Protein AF-A0A168CG98-F1 (afdb_monomer)

Solvent-accessible surface area (backbone atoms only — not comparable to full-atom values): 55416 Å² total; per-residue (Å²): 128,80,70,63,51,92,80,37,70,29,39,38,24,29,51,52,15,45,51,42,51,49,49,39,61,72,38,101,66,66,54,79,66,82,49,73,66,24,52,51,24,40,52,50,13,52,56,46,42,54,58,51,70,76,45,86,77,50,80,92,44,30,56,56,50,53,49,32,53,49,41,52,51,53,44,44,70,74,58,70,71,71,54,87,88,81,59,62,54,87,87,76,29,80,93,54,95,72,64,68,50,59,42,58,51,38,49,52,48,57,58,45,40,81,77,46,43,66,76,45,93,84,35,66,46,57,92,46,37,71,33,54,50,53,43,68,54,86,73,81,74,56,36,45,85,82,37,53,66,70,59,28,60,66,58,72,48,41,76,83,31,21,69,89,78,31,58,44,44,60,42,49,56,29,46,32,61,46,69,75,57,88,80,79,49,67,57,60,55,52,15,33,54,51,28,30,56,63,50,48,47,68,65,37,37,51,34,50,75,69,63,34,34,64,72,65,72,31,96,40,74,66,59,42,54,50,58,51,72,76,43,79,60,78,84,60,78,82,80,86,80,80,83,86,76,90,77,80,89,77,89,80,84,84,83,83,84,89,86,81,82,84,85,77,76,84,76,92,70,74,83,76,79,79,81,80,64,80,51,65,40,51,52,29,38,60,61,42,37,74,50,47,51,58,50,54,51,48,50,52,51,42,27,58,76,71,69,49,74,45,90,88,61,78,85,59,69,87,64,97,59,96,61,88,47,65,59,49,51,48,51,50,54,55,50,71,40,48,64,50,50,52,46,37,42,67,44,43,55,59,84,92,68,79,92,42,58,57,80,87,64,69,99,76,70,90,79,66,84,40,77,44,75,85,63,36,54,48,32,60,53,60,99,86,68,80,83,72,94,53,99,59,62,71,63,72,38,42,74,37,36,48,46,20,54,50,32,45,55,55,49,30,54,52,52,21,55,49,39,42,53,57,44,63,72,65,35,67,97,58,56,48,87,51,31,68,57,37,44,48,51,22,48,46,52,57,48,63,65,70,71,74,73,76,80,84,82,84,85,85,81,90,83,86,80,89,78,83,87,78,88,77,89,80,88,87,81,90,80,90,86,83,87,88,81,92,82,90,86,88,90,89,85,88,87,90,84,90,83,86,82,95,76,69,66,67,68,57,57,62,64,65,74,67,71,70,50,73,54,56,51,47,22,53,49,35,42,53,50,23,53,53,31,46,52,53,44,50,52,41,54,50,49,50,44,50,74,34,70,47,76,63,49,46,48,55,29,51,51,42,25,51,54,50,29,33,48,68,50,54,52,46,27,58,58,64,30,47,66,62,34,44,55,42,54,63,69,48,74,64,47,76,73,48,53,73,49,47,78,41,88,45,41,79,44,70,41,64,32,36,72,72,51,41,38,66,42,67,58,64,60,34,54,89,34,66,24,35,24,47,43,50,36,47,52,49,68,48,49,26,66,94,65,88,71,75,63,69,81,66,53,73,68,56,34,48,51,52,10,48,53,51,58,69,63,34,38,78,69,66,74,91,37,65,56,88,81,33,63,37,61,70,62,32,79,71,88,76,68,39,55,34,54,75,72,75,83,86,72,77,55,73,79,52,70,52,97,71,45,46,61,35,38,40,37,61,26,14,37,73,32,74,35,82,44,60,27,70,38,70,44,89,81,35,53,79,50,71,43,82,57,58,39,54,37,52,49,60,53,50,52,52,47,52,50,55,43,44,33,24,50,32,52,72,67,73,41,90,76,51,36,41,35,34,34,18,8,78,54,52,48,79,74,48,67,38,34,86,84,47,41,75,65,50,54,73,70,64,71,72,37,58,51,48,31,52,34,32,29,49,53,52,50,52,48,56,53,44,67,75,43,46,91,29,42,47,77,41,97,55,60,37,76,40,83,37,84,84,46,61,41,34,35,36,42,35,42,38,70,69,85,38,85,34,45,44,54,43,51,53,54,52,51,49,38,91,50,43,35,38,30,38,38,40,47,35,52,57,91,26,50,67,49,36,32,54,50,55,48,52,48,57,48,28,75,72,35,78,46,36,39,74,45,66,50,26,37,26,43,51,56,52,51,54,43,53,59,48,47,25,59,62,39,26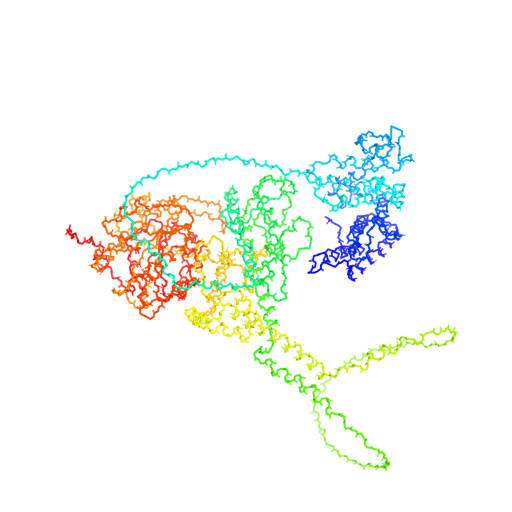,44,89,70,47,75,68,55,49,59,60,26,64,43,80,65,80,87,71,88,126

Secondary structure (DSSP, 8-state):
--S-GGG-HHHHHHHHHHHHHHHHHHSSS--SSPPHHHHHHHHHHHHHHHHHHTS---GGGHHHHHHHHHHHHHHHHTT----TTT-PPTTTSPP-TTTTHHHHHHHHHHHHHHHH-TTSTT-TTGGGHHHHHHHTPPPPSBS-TTS-HHHHHHTT--TT-BTTT-TTHHHHHHHHHHHT--SS-HHHHHHHHHHHHHT--THHHHHHHTT-TTTTTSSSHHHHHHHHHS-TTTTSPPP-PPP----PPPP-PPPP------------S----------HHHHHHHHHHTTHHHHHHHHHHHHHHTT---TTPPPP----S---SHHHHHHHHHHHTHHHHHHHHHHHPPTT-----SS---TT-S----THHHHS--SSS-TT------SSPPPP-HHHHHHHHHHHHHHHHHHHHHHHHHHHTTS-SS-TT-HHHHHHHHHHHHHTTTT--PPPPP---------------------------------------------SHHHHHHHHS----HHHHHHHHHHHHHHHHHHHHHHHHHHHHHH--SHHHHHHHHHHHHHHT-HHHHHHHHHH-HHHHHHHHHHTTTSPPPGGGTT-SS-TTS-B-BTTTTB--SSTT-BTBSBHHHHHHHHHHHHSTT--S--PPPPHHHHHHHHHHHHHT-BPPPGGG--TT-HHHHH-SSSSPPPB-PPPPP---SPPP-TT-EEEEEEE-SGGGGSPPEEEEEETTEEEEEEE-SSPPHHHHHHHHHHHHHHHHHHHHT-TT-EEEEEESSSEEEEEEE-TTTHHHHHTTPPP-S---HHHHHHHHHHHHHHHTGGGEEEETTTEEEE-TTPPPEEEEEEESS--TTHHHHHHHHTT-TTEEEEEEEEE-TT-HHHHHHHHHHHHHHTT-TTEEEEEEESS--HHHHHHHHHHHHHTS---HHHHHHHTSPPP----

Mean predicted aligned error: 18.21 Å

Structure (mmCIF, N/CA/C/O backbone):
data_AF-A0A168CG98-F1
#
_entry.id   AF-A0A168CG98-F1
#
loop_
_atom_site.group_PDB
_atom_site.id
_atom_site.type_symbol
_atom_site.label_atom_id
_atom_site.label_alt_id
_atom_site.label_comp_id
_atom_site.label_asym_id
_atom_site.label_entity_id
_atom_site.label_seq_id
_atom_site.pdbx_PDB_ins_code
_atom_site.Cartn_x
_atom_site.Cartn_y
_atom_site.Cartn_z
_atom_site.occupancy
_atom_site.B_iso_or_equiv
_atom_site.auth_seq_id
_atom_site.auth_comp_id
_atom_site.auth_asym_id
_atom_site.auth_atom_id
_atom_site.pdbx_PDB_model_num
ATOM 1 N N . MET A 1 1 ? -23.183 32.512 15.102 1.00 38.25 1 MET A N 1
ATOM 2 C CA . MET A 1 1 ? -23.641 32.875 16.466 1.00 38.25 1 MET A CA 1
ATOM 3 C C . MET A 1 1 ? -22.554 33.691 17.169 1.00 38.25 1 MET A C 1
ATOM 5 O O . MET A 1 1 ? -21.487 33.148 17.400 1.00 38.25 1 MET A O 1
ATOM 9 N N . LYS A 1 2 ? -22.794 34.971 17.503 1.00 34.09 2 LYS A N 1
ATOM 10 C CA . LYS A 1 2 ? -21.903 35.810 18.347 1.00 34.09 2 LYS A CA 1
ATOM 11 C C . LYS A 1 2 ? -22.471 36.052 19.764 1.00 34.09 2 LYS A C 1
ATOM 13 O O . LYS A 1 2 ? -22.056 36.979 20.448 1.00 34.09 2 LYS A O 1
ATOM 18 N N . ALA A 1 3 ? -23.404 35.219 20.235 1.00 45.34 3 ALA A N 1
ATOM 19 C CA . ALA A 1 3 ? -23.774 35.194 21.650 1.00 45.34 3 ALA A CA 1
ATOM 20 C C . ALA A 1 3 ? -22.676 34.431 22.401 1.00 45.34 3 ALA A C 1
ATOM 22 O O . ALA A 1 3 ? -22.514 33.227 22.223 1.00 45.34 3 ALA A O 1
ATOM 23 N N . ASN A 1 4 ? -21.863 35.140 23.175 1.00 49.34 4 ASN A N 1
ATOM 24 C CA . ASN A 1 4 ? -20.734 34.563 23.895 1.00 49.34 4 ASN A CA 1
ATOM 25 C C . ASN A 1 4 ? -21.278 33.628 24.996 1.00 49.34 4 ASN A C 1
ATOM 27 O O . ASN A 1 4 ? -21.676 34.096 26.062 1.00 49.34 4 ASN A O 1
ATOM 31 N N . VAL A 1 5 ? -21.380 32.321 24.716 1.00 51.97 5 VAL A N 1
ATOM 32 C CA . VAL A 1 5 ? -22.109 31.333 25.546 1.00 51.97 5 VAL A CA 1
ATOM 33 C C . VAL A 1 5 ? -21.621 31.331 27.002 1.00 51.97 5 VAL A C 1
ATOM 35 O O . VAL A 1 5 ? -22.424 31.184 27.919 1.00 51.97 5 VAL A O 1
ATOM 38 N N . GLY A 1 6 ? -20.334 31.610 27.236 1.00 50.44 6 GLY A N 1
ATOM 39 C CA . GLY A 1 6 ? -19.750 31.726 28.578 1.00 50.44 6 GLY A CA 1
ATOM 40 C C . GLY A 1 6 ? -20.230 32.925 29.414 1.00 50.44 6 GLY A C 1
ATOM 41 O O . GLY A 1 6 ? -20.013 32.934 30.621 1.00 50.44 6 GLY A O 1
ATOM 42 N N . LYS A 1 7 ? -20.901 33.924 28.818 1.00 62.59 7 LYS A N 1
ATOM 43 C CA . LYS A 1 7 ? -21.416 35.115 29.525 1.00 62.59 7 LYS A CA 1
ATOM 44 C C . LYS A 1 7 ? -22.867 34.977 30.011 1.00 62.59 7 LYS A C 1
ATOM 46 O O . LYS A 1 7 ? -23.317 35.816 30.788 1.00 62.59 7 LYS A O 1
ATOM 51 N N . HIS A 1 8 ? -23.595 33.932 29.598 1.00 77.38 8 HIS A N 1
ATOM 52 C CA . HIS A 1 8 ? -25.004 33.725 29.965 1.00 77.38 8 HIS A CA 1
ATOM 53 C C . HIS A 1 8 ? -25.232 32.314 30.530 1.00 77.38 8 HIS A C 1
ATOM 55 O O . HIS A 1 8 ? -25.440 31.368 29.766 1.00 77.38 8 HIS A O 1
ATOM 61 N N . PRO A 1 9 ? -25.236 32.155 31.869 1.00 82.75 9 PRO A N 1
ATOM 62 C CA . PRO A 1 9 ? -25.315 30.846 32.519 1.00 82.75 9 PRO A CA 1
ATOM 63 C C . PRO A 1 9 ? -26.522 29.987 32.109 1.00 82.75 9 PRO A C 1
ATOM 65 O O . PRO A 1 9 ? -26.382 28.773 31.990 1.00 82.75 9 PRO A O 1
ATOM 68 N N . CYS A 1 10 ? -27.692 30.584 31.845 1.00 86.62 10 CYS A N 1
ATOM 69 C CA . CYS A 1 10 ? -28.869 29.834 31.391 1.00 86.62 10 CYS A CA 1
ATOM 70 C C . CYS A 1 10 ? -28.648 29.182 30.016 1.00 86.62 10 CYS A C 1
ATOM 72 O O . CYS A 1 10 ? -28.901 27.991 29.861 1.00 86.62 10 CYS A O 1
ATOM 74 N N . LEU A 1 11 ? -28.101 29.927 29.049 1.00 87.19 11 LEU A N 1
ATOM 75 C CA . LEU A 1 11 ? -27.828 29.434 27.700 1.00 87.19 11 LEU A CA 1
ATOM 76 C C . LEU A 1 11 ? -26.742 28.356 27.714 1.00 87.19 11 LEU A C 1
ATOM 78 O O . LEU A 1 11 ? -26.885 27.332 27.052 1.00 87.19 11 LEU A O 1
ATOM 82 N N . MET A 1 12 ? -25.684 28.561 28.503 1.00 88.56 12 MET A N 1
ATOM 83 C CA . MET A 1 12 ? -24.615 27.578 28.681 1.00 88.56 12 MET A CA 1
ATOM 84 C C . MET A 1 12 ? -25.165 26.245 29.195 1.00 88.56 12 MET A C 1
ATOM 86 O O . MET A 1 12 ? -24.928 25.204 28.584 1.00 88.56 12 MET A O 1
ATOM 90 N N . HIS A 1 13 ? -25.969 26.276 30.260 1.00 87.88 13 HIS A N 1
ATOM 91 C CA . HIS A 1 13 ? -26.593 25.067 30.787 1.00 87.88 13 HIS A CA 1
ATOM 92 C C . HIS A 1 13 ? -27.572 24.428 29.795 1.00 87.88 13 HIS A C 1
ATOM 94 O O . HIS A 1 13 ? -27.603 23.206 29.687 1.00 87.88 13 HIS A O 1
ATOM 100 N N . GLY A 1 14 ? -28.318 25.221 29.021 1.00 88.06 14 GLY A N 1
ATOM 101 C CA . GLY A 1 14 ? -29.163 24.697 27.948 1.00 88.06 14 GLY A CA 1
ATOM 102 C C . GLY A 1 14 ? -28.356 23.947 26.886 1.00 88.06 14 GLY A C 1
ATOM 103 O O . GLY A 1 14 ? -28.698 22.823 26.531 1.00 88.06 14 GLY A O 1
ATOM 104 N N . MET A 1 15 ? -27.257 24.536 26.412 1.00 86.12 15 MET A N 1
ATOM 105 C CA . MET A 1 15 ? -26.388 23.922 25.402 1.00 86.12 15 MET A CA 1
ATOM 106 C C . MET A 1 15 ? -25.716 22.645 25.921 1.00 86.12 15 MET A C 1
ATOM 108 O O . MET A 1 15 ? -25.648 21.657 25.196 1.00 86.12 15 MET A O 1
ATOM 112 N N . LEU A 1 16 ? -25.279 22.628 27.186 1.00 84.00 16 LEU A N 1
ATOM 113 C CA . LEU A 1 16 ? -24.738 21.420 27.822 1.00 84.00 16 LEU A CA 1
ATOM 114 C C . LEU A 1 16 ? -25.787 20.314 27.965 1.00 84.00 16 LEU A C 1
ATOM 116 O O . LEU A 1 16 ? -25.455 19.138 27.827 1.00 84.00 16 LEU A O 1
ATOM 120 N N . ALA A 1 17 ? -27.044 20.669 28.234 1.00 85.50 17 ALA A N 1
ATOM 121 C CA . ALA A 1 17 ? -28.131 19.700 28.260 1.00 85.50 17 ALA A CA 1
ATOM 122 C C . ALA A 1 17 ? -28.399 19.125 26.861 1.00 85.50 17 ALA A C 1
ATOM 124 O O . ALA A 1 17 ? -28.577 17.916 26.744 1.00 85.50 17 ALA A O 1
ATOM 125 N N . VAL A 1 18 ? -28.366 19.949 25.802 1.00 85.31 18 VAL A N 1
ATOM 126 C CA . VAL A 1 18 ? -28.512 19.471 24.412 1.00 85.31 18 VAL A CA 1
ATOM 127 C C . VAL A 1 18 ? -27.366 18.540 24.041 1.00 85.31 18 VAL A C 1
ATOM 129 O O . VAL A 1 18 ? -27.609 17.465 23.503 1.00 85.31 18 VAL A O 1
ATOM 132 N N . ALA A 1 19 ? -26.131 18.910 24.384 1.00 81.75 19 ALA A N 1
ATOM 133 C CA . ALA A 1 19 ? -24.968 18.058 24.167 1.00 81.75 19 ALA A CA 1
ATOM 134 C C . ALA A 1 19 ? -25.110 16.716 24.904 1.00 81.75 19 ALA A C 1
ATOM 136 O O . ALA A 1 19 ? -24.906 15.667 24.308 1.00 81.75 19 ALA A O 1
ATOM 137 N N . ALA A 1 20 ? -25.550 16.726 26.167 1.00 80.44 20 ALA A N 1
ATOM 138 C CA . ALA A 1 20 ? -25.780 15.500 26.929 1.00 80.44 20 ALA A CA 1
ATOM 139 C C . ALA A 1 20 ? -26.927 14.637 26.361 1.00 80.44 20 ALA A C 1
ATOM 141 O O . ALA A 1 20 ? -26.834 13.409 26.390 1.00 80.44 20 ALA A O 1
ATOM 142 N N . ALA A 1 21 ? -27.993 15.255 25.841 1.00 79.94 21 ALA A N 1
ATOM 143 C CA . ALA A 1 21 ? -29.086 14.550 25.169 1.00 79.94 21 ALA A CA 1
ATOM 144 C C . ALA A 1 21 ? -28.628 13.928 23.835 1.00 79.94 21 ALA A C 1
ATOM 146 O O . ALA A 1 21 ? -29.004 12.802 23.515 1.00 79.94 21 ALA A O 1
ATOM 147 N N . HIS A 1 22 ? -27.767 14.624 23.092 1.00 79.69 22 HIS A N 1
ATOM 148 C CA . HIS A 1 22 ? -27.161 14.125 21.859 1.00 79.69 22 HIS A CA 1
ATOM 149 C C . HIS A 1 22 ? -26.155 12.990 22.124 1.00 79.69 22 HIS A C 1
ATOM 151 O O . HIS A 1 22 ? -26.204 11.956 21.463 1.00 79.69 22 HIS A O 1
ATOM 157 N N . ASP A 1 23 ? -25.313 13.114 23.154 1.00 73.38 23 ASP A N 1
ATOM 158 C CA . ASP A 1 23 ? -24.403 12.049 23.603 1.00 73.38 23 ASP A CA 1
ATOM 159 C C . ASP A 1 23 ? -25.166 10.780 24.012 1.00 73.38 23 ASP A C 1
ATOM 161 O O . ASP A 1 23 ? -24.731 9.667 23.717 1.00 73.38 23 ASP A O 1
ATOM 165 N N . ARG A 1 24 ? -26.329 10.929 24.666 1.00 74.56 24 ARG A N 1
ATOM 166 C CA . ARG A 1 24 ? -27.218 9.802 24.996 1.00 74.56 24 ARG A CA 1
ATOM 167 C C . ARG A 1 24 ? -27.701 9.069 23.742 1.00 74.56 24 ARG A C 1
ATOM 169 O O . ARG A 1 24 ? -27.819 7.846 23.783 1.00 74.56 24 ARG A O 1
ATOM 176 N N . TYR A 1 25 ? -27.968 9.791 22.656 1.00 67.06 25 TYR A N 1
ATOM 177 C CA . TYR A 1 25 ? -28.359 9.202 21.374 1.00 67.06 25 TYR A CA 1
ATOM 178 C C . TYR A 1 25 ? -27.189 8.485 20.675 1.00 67.06 25 TYR A C 1
ATOM 180 O O . TYR A 1 25 ? -27.378 7.407 20.122 1.00 67.06 25 TYR A O 1
ATOM 188 N N . LEU A 1 26 ? -25.974 9.039 20.746 1.00 65.88 26 LEU A N 1
ATOM 189 C CA . LEU A 1 26 ? -24.775 8.484 20.098 1.00 65.88 26 LEU A CA 1
ATOM 190 C C . LEU A 1 26 ? -24.044 7.386 20.899 1.00 65.88 26 LEU A C 1
ATOM 192 O O . LEU A 1 26 ? -23.071 6.811 20.407 1.00 65.88 26 LEU A O 1
ATOM 196 N N . GLY A 1 27 ? -24.458 7.110 22.137 1.00 58.38 27 GLY A N 1
ATOM 197 C CA . GLY A 1 27 ? -23.801 6.144 23.022 1.00 58.38 27 GLY A CA 1
ATOM 198 C C . GLY A 1 27 ? -23.836 4.689 22.525 1.00 58.38 27 GLY A C 1
ATOM 199 O O . GLY A 1 27 ? -24.682 4.297 21.729 1.00 58.38 27 GLY A O 1
ATOM 200 N N . LEU A 1 28 ? -22.929 3.857 23.063 1.00 47.31 28 LEU A N 1
ATOM 201 C CA . LEU A 1 28 ? -22.767 2.423 22.739 1.00 47.31 28 LEU A CA 1
ATOM 202 C C . LEU A 1 28 ? -24.060 1.592 22.888 1.00 47.31 28 LEU A C 1
ATOM 204 O O . LEU A 1 28 ? -24.206 0.568 22.224 1.00 47.31 28 LEU A O 1
ATOM 208 N N . THR A 1 29 ? -24.986 2.046 23.735 1.00 44.72 29 THR A N 1
ATOM 209 C CA . THR A 1 29 ? -26.375 1.584 23.831 1.00 44.72 29 THR A CA 1
ATOM 210 C C . THR A 1 29 ? -27.287 2.808 23.973 1.00 44.72 29 THR A C 1
ATOM 212 O O . THR A 1 29 ? -27.279 3.448 25.030 1.00 44.72 29 THR A O 1
ATOM 215 N N . PRO A 1 30 ? -28.070 3.171 22.940 1.00 56.69 30 PRO A N 1
ATOM 216 C CA . PRO A 1 30 ? -29.039 4.256 23.039 1.00 56.69 30 PRO A CA 1
ATOM 217 C C . PRO A 1 30 ? -30.007 3.982 24.196 1.00 56.69 30 PRO A C 1
ATOM 219 O O . PRO A 1 30 ? -30.738 2.993 24.197 1.00 56.69 30 PRO A O 1
ATOM 222 N N . SER A 1 31 ? -29.978 4.829 25.224 1.00 58.97 31 SER A N 1
ATOM 223 C CA . SER A 1 31 ? -30.873 4.714 26.379 1.00 58.97 31 SER A CA 1
ATOM 224 C C . SER A 1 31 ? -32.086 5.616 26.177 1.00 58.97 31 SER A C 1
ATOM 226 O O . SER A 1 31 ? -31.936 6.822 25.958 1.00 58.97 31 SER A O 1
ATOM 228 N N . SER A 1 32 ? -33.291 5.060 26.341 1.00 59.41 32 SER A N 1
ATOM 229 C CA . SER A 1 32 ? -34.538 5.839 26.405 1.00 59.41 32 SER A CA 1
ATOM 230 C C . SER A 1 32 ? -34.603 6.725 27.654 1.00 59.41 32 SER A C 1
ATOM 232 O O . SER A 1 32 ? -35.320 7.720 27.683 1.00 59.41 32 SER A O 1
ATOM 234 N N . ARG A 1 33 ? -33.818 6.413 28.696 1.00 64.06 33 ARG A N 1
ATOM 235 C CA . ARG A 1 33 ? -33.785 7.174 29.952 1.00 64.06 33 ARG A CA 1
ATOM 236 C C . ARG A 1 33 ? -32.745 8.288 29.910 1.00 64.06 33 ARG A C 1
ATOM 238 O O . ARG A 1 33 ? -31.571 8.035 29.634 1.00 64.06 33 ARG A O 1
ATOM 245 N N . ARG A 1 34 ? -33.187 9.501 30.257 1.00 73.25 34 ARG A N 1
ATOM 246 C CA . ARG A 1 34 ? -32.356 10.710 30.381 1.00 73.25 34 ARG A CA 1
ATOM 247 C C . ARG A 1 34 ? -31.240 10.527 31.404 1.00 73.25 34 ARG A C 1
ATOM 249 O O . ARG A 1 34 ? -31.430 9.899 32.447 1.00 73.25 34 ARG A O 1
ATOM 256 N N . THR A 1 35 ? -30.076 11.103 31.118 1.00 75.56 35 THR A N 1
ATOM 257 C CA . THR A 1 35 ? -28.926 11.006 32.029 1.00 75.56 35 THR A CA 1
ATOM 258 C C . THR A 1 35 ? -29.048 12.001 33.186 1.00 75.56 35 THR A C 1
ATOM 260 O O . THR A 1 35 ? -29.671 13.055 33.065 1.00 75.56 35 THR A O 1
ATOM 263 N N . LEU A 1 36 ? -28.402 11.712 34.322 1.00 75.00 36 LEU A N 1
ATOM 264 C CA . LEU A 1 36 ? -28.365 12.646 35.456 1.00 75.00 36 LEU A CA 1
ATOM 265 C C . LEU A 1 36 ? -27.729 13.994 35.069 1.00 75.00 36 LEU A C 1
ATOM 267 O O . LEU A 1 36 ? -28.162 15.043 35.539 1.00 75.00 36 LEU A O 1
ATOM 271 N N . ARG A 1 37 ? -26.719 13.968 34.189 1.00 78.31 37 ARG A N 1
ATOM 272 C CA . ARG A 1 37 ? -26.036 15.166 33.684 1.00 78.31 37 ARG A CA 1
ATOM 273 C C . ARG A 1 37 ? -26.965 16.023 32.820 1.00 78.31 37 ARG A C 1
ATOM 275 O O . ARG A 1 37 ? -27.035 17.231 33.030 1.00 78.31 37 ARG A O 1
ATOM 282 N N . GLU A 1 38 ? -27.695 15.394 31.900 1.00 84.19 38 GLU A N 1
ATOM 283 C CA . GLU A 1 38 ? -28.728 16.041 31.079 1.00 84.19 38 GLU A CA 1
ATOM 284 C C . GLU A 1 38 ? -29.783 16.716 31.965 1.00 84.19 38 GLU A C 1
ATOM 286 O O . GLU A 1 38 ? -30.014 17.918 31.843 1.00 84.19 38 GLU A O 1
ATOM 291 N N . LEU A 1 39 ? -30.345 15.980 32.931 1.00 81.44 39 LEU A N 1
ATOM 292 C CA . LEU A 1 39 ? -31.350 16.505 33.862 1.00 81.44 39 LEU A CA 1
ATOM 293 C C . LEU A 1 39 ? -30.810 17.644 34.735 1.00 81.44 39 LEU A C 1
ATOM 295 O O . LEU A 1 39 ? -31.507 18.634 34.956 1.00 81.44 39 LEU A O 1
ATOM 299 N N . SER A 1 40 ? -29.567 17.537 35.211 1.00 82.12 40 SER A N 1
ATOM 300 C CA . SER A 1 40 ? -28.933 18.575 36.028 1.00 82.12 40 SER A CA 1
ATOM 301 C C . SER A 1 40 ? -28.770 19.882 35.256 1.00 82.12 40 SER A C 1
ATOM 303 O O . SER A 1 40 ? -29.100 20.947 35.781 1.00 82.12 40 SER A O 1
ATOM 305 N N . HIS A 1 41 ? -28.267 19.823 34.022 1.00 88.69 41 HIS A N 1
ATOM 306 C CA . HIS A 1 41 ? -28.071 21.016 33.204 1.00 88.69 41 HIS A CA 1
ATOM 307 C C . HIS A 1 41 ? -29.393 21.587 32.694 1.00 88.69 41 HIS A C 1
ATOM 309 O O . HIS A 1 41 ? -29.562 22.804 32.693 1.00 88.69 41 HIS A O 1
ATOM 315 N N . TRP A 1 42 ? -30.367 20.745 32.357 1.00 88.38 42 TRP A N 1
ATOM 316 C CA . TRP A 1 42 ? -31.696 21.215 31.978 1.00 88.38 42 TRP A CA 1
ATOM 317 C C . TRP A 1 42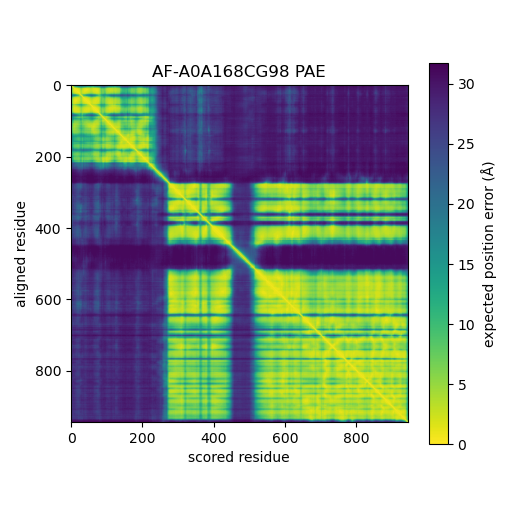 ? -32.407 21.909 33.148 1.00 88.38 42 TRP A C 1
ATOM 319 O O . TRP A 1 42 ? -32.911 23.025 32.994 1.00 88.38 42 TRP A O 1
ATOM 329 N N . SER A 1 43 ? -32.383 21.318 34.344 1.00 85.62 43 SER A N 1
ATOM 330 C CA . SER A 1 43 ? -32.943 21.944 35.549 1.00 85.62 43 SER A CA 1
ATOM 331 C C . SER A 1 43 ? -32.303 23.311 35.811 1.00 85.62 43 SER A C 1
ATOM 333 O O . SER A 1 43 ? -33.000 24.320 35.940 1.00 85.62 43 SER A O 1
ATOM 335 N N . GLN A 1 44 ? -30.970 23.383 35.762 1.00 88.06 44 GLN A N 1
ATOM 336 C CA . GLN A 1 44 ? -30.239 24.628 35.982 1.00 88.06 44 GLN A CA 1
ATOM 337 C C . GLN A 1 44 ? -30.518 25.682 34.897 1.00 88.06 44 GLN A C 1
ATOM 339 O O . GLN A 1 44 ? -30.704 26.857 35.220 1.00 88.06 44 GLN A O 1
ATOM 344 N N . CYS A 1 45 ? -30.608 25.273 33.627 1.00 91.88 45 CYS A N 1
ATOM 345 C CA . CYS A 1 45 ? -31.039 26.128 32.519 1.00 91.88 45 CYS A CA 1
ATOM 346 C C . CYS A 1 45 ? -32.412 26.747 32.815 1.00 91.88 45 CYS A C 1
ATOM 348 O O . CYS A 1 45 ? -32.562 27.966 32.770 1.00 91.88 45 CYS A O 1
ATOM 350 N N . THR A 1 46 ? -33.380 25.917 33.209 1.00 87.38 46 THR A N 1
ATOM 351 C CA . THR A 1 46 ? -34.770 26.323 33.464 1.00 87.38 46 THR A CA 1
ATOM 352 C C . THR A 1 46 ? -34.883 27.283 34.649 1.00 87.38 46 THR A C 1
ATOM 354 O O . THR A 1 46 ? -35.546 28.313 34.540 1.00 87.38 46 THR A O 1
ATOM 357 N N . ILE A 1 47 ? -34.197 27.003 35.764 1.00 88.69 47 ILE A N 1
ATOM 358 C CA . ILE A 1 47 ? -34.193 27.865 36.961 1.00 88.69 47 ILE A CA 1
ATOM 359 C C . ILE A 1 47 ? -33.619 29.248 36.634 1.00 88.69 47 ILE A C 1
ATOM 361 O O . ILE A 1 47 ? -34.199 30.279 36.989 1.00 88.69 47 ILE A O 1
ATOM 365 N N . LEU A 1 48 ? -32.478 29.284 35.944 1.00 89.50 48 LEU A N 1
ATOM 366 C CA . LEU A 1 48 ? -31.813 30.534 35.581 1.00 89.50 48 LEU A CA 1
ATOM 367 C C . LEU A 1 48 ? -32.607 31.317 34.534 1.00 89.50 48 LEU A C 1
ATOM 369 O O . LEU A 1 48 ? -32.676 32.544 34.611 1.00 89.50 48 LEU A O 1
ATOM 373 N N . PHE A 1 49 ? -33.235 30.619 33.590 1.00 90.62 49 PHE A N 1
ATOM 374 C CA . PHE A 1 49 ? -34.099 31.231 32.591 1.00 90.62 49 PHE A CA 1
ATOM 375 C C . PHE A 1 49 ? -35.357 31.832 33.230 1.00 90.62 49 PHE A C 1
ATOM 377 O O . PHE A 1 49 ? -35.680 32.988 32.975 1.00 90.62 49 PHE A O 1
ATOM 384 N N . ALA A 1 50 ? -36.001 31.126 34.165 1.00 88.06 50 ALA A N 1
ATOM 385 C CA . ALA A 1 50 ? -37.126 31.663 34.930 1.00 88.06 50 ALA A CA 1
ATOM 386 C C . ALA A 1 50 ? -36.735 32.912 35.738 1.00 88.06 50 ALA A C 1
ATOM 388 O O . ALA A 1 50 ? -37.499 33.875 35.798 1.00 88.06 50 ALA A O 1
ATOM 389 N N . LYS A 1 51 ? -35.531 32.937 36.326 1.00 86.19 51 LYS A N 1
ATOM 390 C CA . LYS A 1 51 ? -35.000 34.130 37.005 1.00 86.19 51 LYS A CA 1
ATOM 391 C C . LYS A 1 51 ? -34.804 35.302 36.037 1.00 86.19 51 LYS A C 1
ATOM 393 O O . LYS A 1 51 ? -35.113 36.431 36.404 1.00 86.19 51 LYS A O 1
ATOM 398 N N . MET A 1 52 ? -34.323 35.036 34.822 1.00 85.19 52 MET A N 1
ATOM 399 C CA . MET A 1 52 ? -34.163 36.047 33.772 1.00 85.19 52 MET A CA 1
ATOM 400 C C . MET A 1 52 ? -35.513 36.629 33.328 1.00 85.19 52 MET A C 1
ATOM 402 O O . MET A 1 52 ? -35.627 37.842 33.205 1.00 85.19 52 MET A O 1
ATOM 406 N N . LEU A 1 53 ? -36.538 35.786 33.157 1.00 86.19 53 LEU A N 1
ATOM 407 C CA . LEU A 1 53 ? -37.877 36.206 32.723 1.00 86.19 53 LEU A CA 1
ATOM 408 C C . LEU A 1 53 ? -38.675 36.969 33.791 1.00 86.19 53 LEU A C 1
ATOM 410 O O . LEU A 1 53 ? -39.588 37.714 33.451 1.00 86.19 53 LEU A O 1
ATOM 414 N N . ARG A 1 54 ? -38.352 36.797 35.080 1.00 84.81 54 ARG A N 1
ATOM 415 C CA . ARG A 1 54 ? -38.982 37.553 36.181 1.00 84.81 54 ARG A CA 1
ATOM 416 C C . ARG A 1 54 ? -38.503 39.006 36.275 1.00 84.81 54 ARG A C 1
ATOM 418 O O . ARG A 1 54 ? -39.123 39.787 36.990 1.00 84.81 54 ARG A O 1
ATOM 425 N N . GLY A 1 55 ? -37.396 39.356 35.619 1.00 77.19 55 GLY A N 1
ATOM 426 C CA . GLY A 1 55 ? -36.860 40.717 35.575 1.00 77.19 55 GLY A CA 1
ATOM 427 C C . GLY A 1 55 ? -37.075 41.391 34.219 1.00 77.19 55 GLY A C 1
ATOM 428 O O . GLY A 1 55 ? -37.441 40.749 33.238 1.00 77.19 55 GLY A O 1
ATOM 429 N N . THR A 1 56 ? -36.799 42.693 34.140 1.00 80.69 56 THR A N 1
ATOM 430 C CA . THR A 1 56 ? -36.788 43.418 32.861 1.00 80.69 56 THR A CA 1
ATOM 431 C C . THR A 1 56 ? -35.639 42.919 31.983 1.00 80.69 56 THR A C 1
ATOM 433 O O . THR A 1 56 ? -34.467 43.024 32.359 1.00 80.69 56 THR A O 1
ATOM 436 N N . ILE A 1 57 ? -35.959 42.391 30.800 1.00 84.50 57 ILE A N 1
ATOM 437 C CA . ILE A 1 57 ? -34.965 41.870 29.854 1.00 84.50 57 ILE A CA 1
ATOM 438 C C . ILE A 1 57 ? -34.269 43.049 29.168 1.00 84.50 57 ILE A C 1
ATOM 440 O O . ILE A 1 57 ? -34.864 43.737 28.341 1.00 84.50 57 ILE A O 1
ATOM 444 N N . LYS A 1 58 ? -33.000 43.288 29.514 1.00 82.62 58 LYS A N 1
ATOM 445 C CA . LYS A 1 58 ? -32.180 44.320 28.862 1.00 82.62 58 LYS A CA 1
ATOM 446 C C . LYS A 1 58 ? -31.893 43.958 27.405 1.00 82.62 58 LYS A C 1
ATOM 448 O O . LYS A 1 58 ? -31.801 42.780 27.064 1.00 82.62 58 LYS A O 1
ATOM 453 N N . GLU A 1 59 ? -31.662 44.977 26.580 1.00 81.94 59 GLU A N 1
ATOM 454 C CA . GLU A 1 59 ? -31.393 44.843 25.141 1.00 81.94 59 GLU A CA 1
ATOM 455 C C . GLU A 1 59 ? -30.255 43.853 24.833 1.00 81.94 59 GLU A C 1
ATOM 457 O O . GLU A 1 59 ? -30.397 42.964 23.996 1.00 81.94 59 GLU A O 1
ATOM 462 N N . GLU A 1 60 ? -29.167 43.927 25.601 1.00 82.12 60 GLU A N 1
ATOM 463 C CA . GLU A 1 60 ? -27.988 43.051 25.505 1.00 82.12 60 GLU A CA 1
ATOM 464 C C . GLU A 1 60 ? -28.264 41.565 25.804 1.00 82.12 60 GLU A C 1
ATOM 466 O O . GLU A 1 60 ? -27.482 40.697 25.416 1.00 82.12 60 GLU A O 1
ATOM 471 N N . PHE A 1 61 ? -29.377 41.247 26.472 1.00 83.38 61 PHE A N 1
ATOM 472 C CA . PHE A 1 61 ? -29.751 39.879 26.843 1.00 83.38 61 PHE A CA 1
ATOM 473 C C . PHE A 1 61 ? -30.844 39.285 25.958 1.00 83.38 61 PHE A C 1
ATOM 475 O O . PHE A 1 61 ? -31.154 38.100 26.103 1.00 83.38 61 PHE A O 1
ATOM 482 N N . LYS A 1 62 ? -31.415 40.059 25.027 1.00 87.25 62 LYS A N 1
ATOM 483 C CA . LYS A 1 62 ? -32.538 39.598 24.202 1.00 87.25 62 LYS A CA 1
ATOM 484 C C . LYS A 1 62 ? -32.183 38.387 23.337 1.00 87.25 62 LYS A C 1
ATOM 486 O O . LYS A 1 62 ? -32.941 37.421 23.315 1.00 87.25 62 LYS A O 1
ATOM 491 N N . ASP A 1 63 ? -31.000 38.374 22.718 1.00 86.00 63 ASP A N 1
ATOM 492 C CA . ASP A 1 63 ? -30.554 37.227 21.908 1.00 86.00 63 ASP A CA 1
ATOM 493 C C . ASP A 1 63 ? -30.233 35.999 22.756 1.00 86.00 63 ASP A C 1
ATOM 495 O O . ASP A 1 63 ? -30.549 34.878 22.368 1.00 86.00 63 ASP A O 1
ATOM 499 N N . ALA A 1 64 ? -29.634 36.194 23.934 1.00 85.81 64 ALA A N 1
ATOM 500 C CA . ALA A 1 64 ? -29.362 35.099 24.858 1.00 85.81 64 ALA A CA 1
ATOM 501 C C . ALA A 1 64 ? -30.666 34.481 25.384 1.00 85.81 64 ALA A C 1
ATOM 503 O O . ALA A 1 64 ? -30.769 33.259 25.504 1.00 85.81 64 ALA A O 1
ATOM 504 N N . CYS A 1 65 ? -31.675 35.315 25.646 1.00 86.94 65 CYS A N 1
ATOM 505 C CA . CYS A 1 65 ? -33.014 34.890 26.031 1.00 86.94 65 CYS A CA 1
ATOM 506 C C . CYS A 1 65 ? -33.688 34.091 24.901 1.00 86.94 65 CYS A C 1
ATOM 508 O O . CYS A 1 65 ? -34.151 32.972 25.130 1.00 86.94 65 CYS A O 1
ATOM 510 N N . TRP A 1 66 ? -33.650 34.605 23.665 1.00 87.12 66 TRP A N 1
ATOM 511 C CA . TRP A 1 66 ? -34.201 33.931 22.483 1.00 87.12 66 TRP A CA 1
ATOM 512 C C . TRP A 1 66 ? -33.511 32.590 22.189 1.00 87.12 66 TRP A C 1
ATOM 514 O O . TRP A 1 66 ? -34.171 31.580 21.913 1.00 87.12 66 TRP A O 1
ATOM 524 N N . ALA A 1 67 ? -32.181 32.556 22.296 1.00 86.06 67 ALA A N 1
ATOM 525 C CA . ALA A 1 67 ? -31.392 31.341 22.143 1.00 86.06 67 ALA A CA 1
ATOM 526 C C . ALA A 1 67 ? -31.733 30.321 23.238 1.00 86.06 67 ALA A C 1
ATOM 528 O O . ALA A 1 67 ? -32.002 29.170 22.917 1.00 86.06 67 ALA A O 1
ATOM 529 N N . THR A 1 68 ? -31.829 30.745 24.504 1.00 88.69 68 THR A N 1
ATOM 530 C CA . THR A 1 68 ? -32.176 29.853 25.626 1.00 88.69 68 THR A CA 1
ATOM 531 C C . THR A 1 68 ? -33.571 29.246 25.449 1.00 88.69 68 THR A C 1
ATOM 533 O O . THR A 1 68 ? -33.734 28.036 25.600 1.00 88.69 68 THR A O 1
ATOM 536 N N . ALA A 1 69 ? -34.566 30.052 25.053 1.00 86.12 69 ALA A N 1
ATOM 537 C CA . ALA A 1 69 ? -35.913 29.569 24.742 1.00 86.12 69 ALA A CA 1
ATOM 538 C C . ALA A 1 69 ? -35.907 28.546 23.592 1.00 86.12 69 ALA A C 1
ATOM 540 O O . ALA A 1 69 ? -36.595 27.528 23.646 1.00 86.12 69 ALA A O 1
ATOM 541 N N . SER A 1 70 ? -35.097 28.792 22.559 1.00 83.12 70 SER A N 1
ATOM 542 C CA . SER A 1 70 ? -34.945 27.875 21.425 1.00 83.12 70 SER A CA 1
ATOM 543 C C . SER A 1 70 ? -34.276 26.561 21.829 1.00 83.12 70 SER A C 1
ATOM 545 O O . SER A 1 70 ? -34.741 25.499 21.427 1.00 83.12 70 SER A O 1
ATOM 547 N N . THR A 1 71 ? -33.242 26.618 22.668 1.00 85.06 71 THR A N 1
ATOM 548 C CA . THR A 1 71 ? -32.556 25.443 23.214 1.00 85.06 71 THR A CA 1
ATOM 549 C C . THR A 1 71 ? -33.486 24.588 24.078 1.00 85.06 71 THR A C 1
ATOM 551 O O . THR A 1 71 ? -33.485 23.368 23.945 1.00 85.06 71 THR A O 1
ATOM 554 N N . LEU A 1 72 ? -34.329 25.205 24.914 1.00 84.94 72 LEU A N 1
ATOM 555 C CA . LEU A 1 72 ? -35.362 24.491 25.677 1.00 84.94 72 LEU A CA 1
ATOM 556 C C . LEU A 1 72 ? -36.414 23.841 24.763 1.00 84.94 72 LEU A C 1
ATOM 558 O O . LEU A 1 72 ? -36.861 22.728 25.042 1.00 84.94 72 LEU A O 1
ATOM 562 N N . GLY A 1 73 ? -36.762 24.491 23.648 1.00 78.75 73 GLY A N 1
ATOM 563 C CA . GLY A 1 73 ? -37.607 23.898 22.609 1.00 78.75 73 GLY A CA 1
ATOM 564 C C . GLY A 1 73 ? -36.985 22.633 22.010 1.00 78.75 73 GLY A C 1
ATOM 565 O O . GLY A 1 73 ? -37.623 21.586 21.999 1.00 78.75 73 GLY A O 1
ATOM 566 N N . ILE A 1 74 ? -35.711 22.696 21.605 1.00 79.19 74 ILE A N 1
ATOM 567 C CA . ILE A 1 74 ? -34.960 21.543 21.072 1.00 79.19 74 ILE A CA 1
ATOM 568 C C . ILE A 1 74 ? -34.908 20.398 22.091 1.00 79.19 74 ILE A C 1
ATOM 570 O O . ILE A 1 74 ? -35.187 19.251 21.748 1.00 79.19 74 ILE A O 1
ATOM 574 N N . LEU A 1 75 ? -34.599 20.706 23.355 1.00 79.62 75 LEU A N 1
ATOM 575 C CA . LEU A 1 75 ? -34.570 19.712 24.432 1.00 79.62 75 LEU A CA 1
ATOM 576 C C . LEU A 1 75 ? -35.911 19.012 24.615 1.00 79.62 75 LEU A C 1
ATOM 578 O O . LEU A 1 75 ? -35.934 17.821 24.906 1.00 79.62 75 LEU A O 1
ATOM 582 N N . SER A 1 76 ? -37.016 19.725 24.417 1.00 75.50 76 SER A N 1
ATOM 583 C CA . SER A 1 76 ? -38.355 19.154 24.556 1.00 75.50 76 SER A CA 1
ATOM 584 C C . SER A 1 76 ? -38.638 18.113 23.476 1.00 75.50 76 SER A C 1
ATOM 586 O O . SER A 1 76 ? -39.136 17.041 23.803 1.00 75.50 76 SER A O 1
ATOM 588 N N . PHE A 1 77 ? -38.220 18.366 22.230 1.00 71.00 77 PHE A N 1
ATOM 589 C CA . PHE A 1 77 ? -38.292 17.373 21.150 1.00 71.00 77 PHE A CA 1
ATOM 590 C C . PHE A 1 77 ? -37.337 16.190 21.368 1.00 71.00 77 PHE A C 1
ATOM 592 O O . PHE A 1 77 ? -37.695 15.049 21.100 1.00 71.00 77 PHE A O 1
ATOM 599 N N . ALA A 1 78 ? -36.142 16.436 21.912 1.00 71.00 78 ALA A N 1
ATOM 600 C CA . ALA A 1 78 ? -35.143 15.395 22.186 1.00 71.00 78 ALA A CA 1
ATOM 601 C C . ALA A 1 78 ? -35.474 14.498 23.403 1.00 71.00 78 ALA A C 1
ATOM 603 O O . ALA A 1 78 ? -34.726 13.565 23.724 1.00 71.00 78 ALA A O 1
ATOM 604 N N . SER A 1 79 ? -36.570 14.797 24.107 1.00 65.69 79 SER A N 1
ATOM 605 C CA . SER A 1 79 ? -36.919 14.194 25.400 1.00 65.69 79 SER A CA 1
ATOM 606 C C . SER A 1 79 ? -38.243 13.445 25.411 1.00 65.69 79 SER A C 1
ATOM 608 O O . SER A 1 79 ? -38.694 13.037 26.487 1.00 65.69 79 SER A O 1
ATOM 610 N N . THR A 1 80 ? -38.857 13.252 24.243 1.00 62.03 80 THR A N 1
ATOM 611 C CA . THR A 1 80 ? -40.049 12.420 24.095 1.00 62.03 80 THR A CA 1
ATOM 612 C C . THR A 1 80 ? -39.675 10.968 24.401 1.00 62.03 80 THR A C 1
ATOM 614 O O . THR A 1 80 ? -38.963 10.313 23.642 1.00 62.03 80 THR A O 1
ATOM 617 N N . ASN A 1 81 ? -40.109 10.475 25.563 1.00 54.41 81 ASN A N 1
ATOM 618 C CA . ASN A 1 81 ? -39.895 9.093 25.982 1.00 54.41 81 ASN A CA 1
ATOM 619 C C . ASN A 1 81 ? -40.844 8.181 25.197 1.00 54.41 81 ASN A C 1
ATOM 621 O O . ASN A 1 81 ? -42.013 8.072 25.553 1.00 54.41 81 ASN A O 1
ATOM 625 N N . VAL A 1 82 ? -40.346 7.487 24.177 1.00 55.25 82 VAL A N 1
ATOM 626 C CA . VAL A 1 82 ? -41.055 6.333 23.610 1.00 55.25 82 VAL A CA 1
ATOM 627 C C . VAL A 1 82 ? -40.478 5.088 24.278 1.00 55.25 82 VAL A C 1
ATOM 629 O O . VAL A 1 82 ? -39.485 4.523 23.824 1.00 55.25 82 VAL A O 1
ATOM 632 N N . ASP A 1 83 ? -41.030 4.706 25.431 1.00 52.94 83 ASP A N 1
ATOM 633 C CA . ASP A 1 83 ? -40.677 3.436 26.075 1.00 52.94 83 A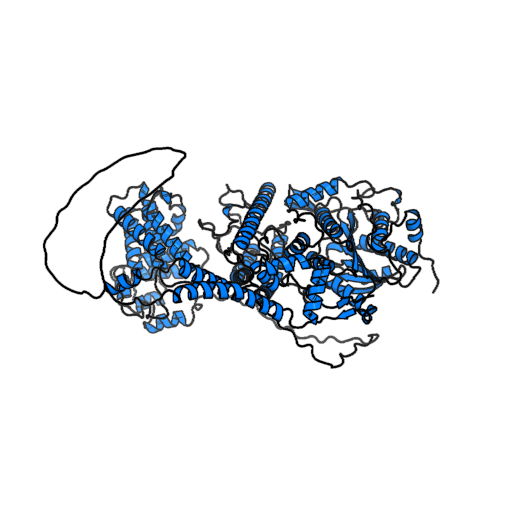SP A CA 1
ATOM 634 C C . ASP A 1 83 ? -41.416 2.309 25.335 1.00 52.94 83 ASP A C 1
ATOM 636 O O . ASP A 1 83 ? -42.484 1.866 25.756 1.00 52.94 83 ASP A O 1
ATOM 640 N N . LEU A 1 84 ? -40.857 1.898 24.188 1.00 50.69 84 LEU A N 1
ATOM 641 C CA . LEU A 1 84 ? -41.429 0.934 23.228 1.00 50.69 84 LEU A CA 1
ATOM 642 C C . LEU A 1 84 ? -41.873 -0.403 23.854 1.00 50.69 84 LEU A C 1
ATOM 644 O O . LEU A 1 84 ? -42.599 -1.159 23.220 1.00 50.69 84 LEU A O 1
ATOM 648 N N . ALA A 1 85 ? -41.431 -0.711 25.074 1.00 48.38 85 ALA A N 1
ATOM 649 C CA . ALA A 1 85 ? -41.696 -1.977 25.747 1.00 48.38 85 ALA A CA 1
ATOM 650 C C . ALA A 1 85 ? -42.761 -1.910 26.862 1.00 48.38 85 ALA A C 1
ATOM 652 O O . ALA A 1 85 ? -43.088 -2.960 27.412 1.00 48.38 85 ALA A O 1
ATOM 653 N N . ALA A 1 86 ? -43.273 -0.729 27.251 1.00 52.06 86 ALA A N 1
ATOM 654 C CA . ALA A 1 86 ? -44.057 -0.619 28.494 1.00 52.06 86 ALA A CA 1
ATOM 655 C C . ALA A 1 86 ? -45.308 0.282 28.474 1.00 52.06 86 ALA A C 1
ATOM 657 O O . ALA A 1 86 ? -46.104 0.176 29.411 1.00 52.06 86 ALA A O 1
ATOM 658 N N . ARG A 1 87 ? -45.515 1.158 27.478 1.00 55.72 87 ARG A N 1
ATOM 659 C CA . ARG A 1 87 ? -46.727 2.001 27.380 1.00 55.72 87 ARG A CA 1
ATOM 660 C C . ARG A 1 87 ? -47.094 2.311 25.931 1.00 55.72 87 ARG A C 1
ATOM 662 O O . ARG A 1 87 ? -46.205 2.566 25.124 1.00 55.72 87 ARG A O 1
ATOM 669 N N . ASP A 1 88 ? -48.392 2.384 25.650 1.00 60.62 88 ASP A N 1
ATOM 670 C CA . ASP A 1 88 ? -48.899 2.951 24.401 1.00 60.62 88 ASP A CA 1
ATOM 671 C C . ASP A 1 88 ? -48.524 4.448 24.331 1.00 60.62 88 ASP A C 1
ATOM 673 O O . ASP A 1 88 ? -48.814 5.191 25.277 1.00 60.62 88 ASP A O 1
ATOM 677 N N . PRO A 1 89 ? -47.844 4.918 23.270 1.00 68.50 89 PRO A N 1
ATOM 678 C CA . PRO A 1 89 ? -47.443 6.320 23.135 1.00 68.50 89 PRO A CA 1
ATOM 679 C C . PRO A 1 89 ? -48.659 7.223 22.892 1.00 68.50 89 PRO A C 1
ATOM 681 O O . PRO A 1 89 ? -49.678 6.764 22.384 1.00 68.50 89 PRO A O 1
ATOM 684 N N . TRP A 1 90 ? -48.577 8.522 23.203 1.00 72.38 90 TRP A N 1
ATOM 685 C CA . TRP A 1 90 ? -49.597 9.486 22.762 1.00 72.38 90 TRP A CA 1
ATOM 686 C C . TRP A 1 90 ? -49.700 9.462 21.219 1.00 72.38 90 TRP A C 1
ATOM 688 O O . TRP A 1 90 ? -48.655 9.476 20.565 1.00 72.38 90 TRP A O 1
ATOM 698 N N . PRO A 1 91 ? -50.904 9.420 20.610 1.00 68.06 91 PRO A N 1
ATOM 699 C CA . PRO A 1 91 ? -52.232 9.575 21.214 1.00 68.06 91 PRO A CA 1
ATOM 700 C C . PRO A 1 91 ? -52.912 8.259 21.643 1.00 68.06 91 PRO A C 1
ATOM 702 O O . PRO A 1 91 ? -54.058 8.301 22.084 1.00 68.06 91 PRO A O 1
ATOM 705 N N . LEU A 1 92 ? -52.259 7.100 21.533 1.00 70.94 92 LEU A N 1
ATOM 706 C CA . LEU A 1 92 ? -52.835 5.786 21.861 1.00 70.94 92 LEU A CA 1
ATOM 707 C C . LEU A 1 92 ? -52.953 5.535 23.372 1.00 70.94 92 LEU A C 1
ATOM 709 O O . LEU A 1 92 ? -53.930 4.946 23.826 1.00 70.94 92 LEU A O 1
ATOM 713 N N . GLY A 1 93 ? -51.998 6.029 24.161 1.00 70.75 93 GLY A N 1
ATOM 714 C CA . GLY A 1 93 ? -51.993 5.872 25.617 1.00 70.75 93 GLY A CA 1
ATOM 715 C C . GLY A 1 93 ? -53.043 6.709 26.365 1.00 70.75 93 GLY A C 1
ATOM 716 O O . GLY A 1 93 ? -53.630 7.646 25.807 1.00 70.75 93 GLY A O 1
ATOM 717 N N . PRO A 1 94 ? -53.301 6.404 27.652 1.00 70.12 94 PRO A N 1
ATOM 718 C CA . PRO A 1 94 ? -54.117 7.257 28.516 1.00 70.12 94 PRO A CA 1
ATOM 719 C C . PRO A 1 94 ? -53.480 8.646 28.649 1.00 70.12 94 PRO A C 1
ATOM 721 O O . PRO A 1 94 ? -52.259 8.763 28.632 1.00 70.12 94 PRO A O 1
ATOM 724 N N . ALA A 1 95 ? -54.307 9.687 28.794 1.00 67.81 95 ALA A N 1
ATOM 725 C CA . ALA A 1 95 ? -53.822 11.063 28.887 1.00 67.81 95 ALA A CA 1
ATOM 726 C C . ALA A 1 95 ? -52.857 11.240 30.074 1.00 67.81 95 ALA A C 1
ATOM 728 O O . ALA A 1 95 ? -53.223 10.986 31.225 1.00 67.81 95 ALA A O 1
ATOM 729 N N . ASP A 1 96 ? -51.643 11.703 29.787 1.00 69.50 96 ASP A N 1
ATOM 730 C CA . ASP A 1 96 ? -50.612 12.041 30.763 1.00 69.50 96 ASP A CA 1
ATOM 731 C C . ASP A 1 96 ? -50.468 13.569 30.855 1.00 69.50 96 ASP A C 1
ATOM 733 O O . ASP A 1 96 ? -50.634 14.306 29.881 1.00 69.50 96 ASP A O 1
ATOM 737 N N . SER A 1 97 ? -50.154 14.083 32.044 1.00 63.81 97 SER A N 1
ATOM 738 C CA . SER A 1 97 ? -49.954 15.522 32.246 1.00 63.81 97 SER A CA 1
ATOM 739 C C . SER A 1 97 ? -48.717 16.070 31.527 1.00 63.81 97 SER A C 1
ATOM 741 O O . SER A 1 97 ? -48.595 17.285 31.395 1.00 63.81 97 SER A O 1
ATOM 743 N N . SER A 1 98 ? -47.822 15.195 31.059 1.00 65.56 98 SER A N 1
ATOM 744 C CA . SER A 1 98 ? -46.663 15.525 30.226 1.00 65.56 98 SER A CA 1
ATOM 745 C C . SER A 1 98 ? -46.939 15.491 28.714 1.00 65.56 98 SER A C 1
ATOM 747 O O . SER A 1 98 ? -46.078 15.911 27.931 1.00 65.56 98 SER A O 1
ATOM 749 N N . ASP A 1 99 ? -48.134 15.062 28.290 1.00 71.81 99 ASP A N 1
ATOM 750 C CA . ASP A 1 99 ? -48.509 15.017 26.878 1.00 71.81 99 ASP A CA 1
ATOM 751 C C . ASP A 1 99 ? -48.632 16.429 26.290 1.00 71.81 99 ASP A C 1
ATOM 753 O O . ASP A 1 99 ? -49.290 17.329 26.835 1.00 71.81 99 ASP A O 1
ATOM 757 N N . LEU A 1 100 ? -48.012 16.611 25.120 1.00 73.38 100 LEU A N 1
ATOM 758 C CA . LEU A 1 100 ? -48.012 17.863 24.358 1.00 73.38 100 LEU A CA 1
ATOM 759 C C . LEU A 1 100 ? -47.394 19.071 25.096 1.00 73.38 100 LEU A C 1
ATOM 761 O O . LEU A 1 100 ? -47.645 20.216 24.727 1.00 73.38 100 LEU A O 1
ATOM 765 N N . GLU A 1 101 ? -46.556 18.865 26.118 1.00 71.56 101 GLU A N 1
ATOM 766 C CA . GLU A 1 101 ? -45.865 19.964 26.826 1.00 71.56 101 GLU A CA 1
ATOM 767 C C . GLU A 1 101 ? -44.962 20.808 25.902 1.00 71.56 101 GLU A C 1
ATOM 769 O O . GLU A 1 101 ? -44.774 22.009 26.112 1.00 71.56 101 GLU A O 1
ATOM 774 N N . TRP A 1 102 ? -44.464 20.216 24.813 1.00 71.12 102 TRP A N 1
ATOM 775 C CA . TRP A 1 102 ? -43.716 20.932 23.778 1.00 71.12 102 TRP A CA 1
ATOM 776 C C . TRP A 1 102 ? -44.560 22.013 23.067 1.00 71.12 102 TRP A C 1
ATOM 778 O O . TRP A 1 102 ? -44.004 23.047 22.689 1.00 71.12 102 TRP A O 1
ATOM 788 N N . LEU A 1 103 ? -45.890 21.847 22.966 1.00 71.69 103 LEU A N 1
ATOM 789 C CA . LEU A 1 103 ? -46.801 22.867 22.418 1.00 71.69 103 LEU A CA 1
ATOM 790 C C . LEU A 1 103 ? -46.883 24.096 23.328 1.00 71.69 103 LEU A C 1
ATOM 792 O O . LEU A 1 103 ? -46.794 25.232 22.858 1.00 71.69 103 LEU A O 1
ATOM 796 N N . ARG A 1 104 ? -46.963 23.881 24.647 1.00 72.06 104 ARG A N 1
ATOM 797 C CA . ARG A 1 104 ? -46.984 24.967 25.643 1.00 72.06 104 ARG A CA 1
ATOM 798 C C . ARG A 1 104 ? -45.696 25.786 25.605 1.00 72.06 104 ARG A C 1
ATOM 800 O O . ARG A 1 104 ? -45.738 27.017 25.679 1.00 72.06 104 ARG A O 1
ATOM 807 N N . LEU A 1 105 ? -44.553 25.119 25.437 1.00 72.31 105 LEU A N 1
ATOM 808 C CA . LEU A 1 105 ? -43.255 25.777 25.274 1.00 72.31 105 LEU A CA 1
ATOM 809 C C . LEU A 1 105 ? -43.154 26.548 23.950 1.00 72.31 105 LEU A C 1
ATOM 811 O O . LEU A 1 105 ? -42.639 27.669 23.944 1.00 72.31 105 LEU A O 1
ATOM 815 N N . GLY A 1 106 ? -43.694 26.000 22.856 1.00 71.56 106 GLY A N 1
ATOM 816 C CA . GLY A 1 106 ? -43.811 26.689 21.567 1.00 71.56 106 GLY A CA 1
ATOM 817 C C . GLY A 1 106 ? -44.633 27.978 21.664 1.00 71.56 106 GLY A C 1
ATOM 818 O O . GLY A 1 106 ? -44.150 29.052 21.296 1.00 71.56 106 GLY A O 1
ATOM 819 N N . ALA A 1 107 ? -45.824 27.907 22.264 1.00 72.69 107 ALA A N 1
ATOM 820 C CA . ALA A 1 107 ? -46.684 29.068 22.496 1.00 72.69 107 ALA A CA 1
ATOM 821 C C . ALA A 1 107 ? -46.014 30.121 23.402 1.00 72.69 107 ALA A C 1
ATOM 823 O O . ALA A 1 107 ? -46.070 31.323 23.128 1.00 72.69 107 ALA A O 1
ATOM 824 N N . GLY A 1 108 ? -45.322 29.682 24.460 1.00 75.69 108 GLY A N 1
ATOM 825 C CA . GLY A 1 108 ? -44.539 30.562 25.333 1.00 75.69 108 GLY A CA 1
ATOM 826 C C . GLY A 1 108 ? -43.410 31.285 24.590 1.00 75.69 108 GLY A C 1
ATOM 827 O O . GLY A 1 108 ? -43.228 32.492 24.762 1.00 75.69 108 GLY A O 1
ATOM 828 N N . LYS A 1 109 ? -42.693 30.581 23.706 1.00 78.38 109 LYS A N 1
ATOM 829 C CA . LYS A 1 109 ? -41.648 31.164 22.853 1.00 78.38 109 LYS A CA 1
ATOM 830 C C . LYS A 1 109 ? -42.214 32.202 21.880 1.00 78.38 109 LYS A C 1
ATOM 832 O O . LYS A 1 109 ? -41.596 33.251 21.701 1.00 78.38 109 LYS A O 1
ATOM 837 N N . MET A 1 110 ? -43.390 31.962 21.303 1.00 77.94 110 MET A N 1
ATOM 838 C CA . MET A 1 110 ? -44.034 32.942 20.421 1.00 77.94 110 MET A CA 1
ATOM 839 C C . MET A 1 110 ? -44.518 34.190 21.169 1.00 77.94 110 MET A C 1
ATOM 841 O O . MET A 1 110 ? -44.416 35.290 20.635 1.00 77.94 110 MET A O 1
ATOM 845 N N . LYS A 1 111 ? -44.930 34.077 22.437 1.00 80.12 111 LYS A N 1
ATOM 846 C CA . LYS A 1 111 ? -45.168 35.262 23.285 1.00 80.12 111 LYS A CA 1
ATOM 847 C C . LYS A 1 111 ? -43.876 36.038 23.569 1.00 80.12 111 LYS A C 1
ATOM 849 O O . LYS A 1 111 ? -43.883 37.264 23.544 1.00 80.12 111 LYS A O 1
ATOM 854 N N . LEU A 1 112 ? -42.753 35.342 23.781 1.00 83.12 112 LEU A N 1
ATOM 855 C CA . LEU A 1 112 ? -41.441 35.985 23.937 1.00 83.12 112 LEU A CA 1
ATOM 856 C C . LEU A 1 112 ? -40.982 36.711 22.667 1.00 83.12 112 LEU A C 1
ATOM 858 O O . LEU A 1 112 ? -40.281 37.713 22.780 1.00 83.12 112 LEU A O 1
ATOM 862 N N . TRP A 1 113 ? -41.394 36.264 21.477 1.00 82.50 113 TRP A N 1
ATOM 863 C CA . TRP A 1 113 ? -41.094 36.949 20.215 1.00 82.50 113 TRP A CA 1
ATOM 864 C C . TRP A 1 113 ? -41.473 38.431 20.257 1.00 82.50 113 TRP A C 1
ATOM 866 O O . TRP A 1 113 ? -40.669 39.277 19.875 1.00 82.50 113 TRP A O 1
ATOM 876 N N . GLN A 1 114 ? -42.665 38.742 20.778 1.00 80.19 114 GLN A N 1
ATOM 877 C CA . GLN A 1 114 ? -43.184 40.112 20.867 1.00 80.19 114 GLN A CA 1
ATOM 878 C C . GLN A 1 114 ? -42.307 41.018 21.744 1.00 80.19 114 GLN A C 1
ATOM 880 O O . GLN A 1 114 ? -42.245 42.222 21.523 1.00 80.19 114 GLN A O 1
ATOM 885 N N . LEU A 1 115 ? -41.613 40.439 22.728 1.00 83.56 115 LEU A N 1
ATOM 886 C CA . LEU A 1 115 ? -40.756 41.162 23.669 1.00 83.56 115 LEU A CA 1
ATOM 887 C C . LEU A 1 115 ? -39.294 41.250 23.201 1.00 83.56 115 LEU A C 1
ATOM 889 O O . LEU A 1 115 ? -38.597 42.227 23.484 1.00 83.56 115 LEU A O 1
ATOM 893 N N . LEU A 1 116 ? -38.805 40.202 22.536 1.00 87.38 116 LEU A N 1
ATOM 894 C CA . LEU A 1 116 ? -37.391 40.043 22.190 1.00 87.38 116 LEU A CA 1
ATOM 895 C C . LEU A 1 116 ? -37.051 40.535 20.784 1.00 87.38 116 LEU A C 1
ATOM 897 O O . LEU A 1 116 ? -35.894 40.887 20.560 1.00 87.38 116 LEU A O 1
ATOM 901 N N . ASP A 1 117 ? -38.032 40.533 19.878 1.00 85.44 117 ASP A N 1
ATOM 902 C CA . ASP A 1 117 ? -37.895 40.830 18.450 1.00 85.44 117 ASP A CA 1
ATOM 903 C C . ASP A 1 117 ? -36.581 40.278 17.854 1.00 85.44 117 ASP A C 1
ATOM 905 O O . ASP A 1 117 ? -35.581 40.997 17.720 1.00 85.44 117 ASP A O 1
ATOM 909 N N . PRO A 1 118 ? -36.530 38.976 17.520 1.00 81.94 118 PRO A N 1
ATOM 910 C CA . PRO A 1 118 ? -35.323 38.362 16.975 1.00 81.94 118 PRO A CA 1
ATOM 911 C C . PRO A 1 118 ? -35.000 38.831 15.545 1.00 81.94 118 PRO A C 1
ATOM 913 O O . PRO A 1 118 ? -33.964 38.431 15.018 1.00 81.94 118 PRO A O 1
ATOM 916 N N . LEU A 1 119 ? -35.858 39.654 14.922 1.00 83.31 119 LEU A N 1
ATOM 917 C CA . LEU A 1 119 ? -35.618 40.295 13.625 1.00 83.31 119 LEU A CA 1
ATOM 918 C C . LEU A 1 119 ? -35.030 41.709 13.756 1.00 83.31 119 LEU A C 1
ATOM 920 O O . LEU A 1 119 ? -34.725 42.340 12.737 1.00 83.31 119 LEU A O 1
ATOM 924 N N . ARG A 1 120 ? -34.843 42.216 14.984 1.00 87.25 120 ARG A N 1
ATOM 925 C CA . ARG A 1 120 ? -34.300 43.560 15.207 1.00 87.25 120 ARG A CA 1
ATOM 926 C C . ARG A 1 120 ? -32.917 43.719 14.554 1.00 87.25 120 ARG A C 1
ATOM 928 O O . ARG A 1 120 ? -32.109 42.787 14.598 1.00 87.25 120 ARG A O 1
ATOM 935 N N . PRO A 1 121 ? -32.570 44.909 14.025 1.00 78.19 121 PRO A N 1
ATOM 936 C CA . PRO A 1 121 ? -31.333 45.111 13.261 1.00 78.19 121 PRO A CA 1
ATOM 937 C C . PRO A 1 121 ? -30.043 44.745 14.008 1.00 78.19 121 PRO A C 1
ATOM 939 O O . PRO A 1 121 ? -29.055 44.373 13.385 1.00 78.19 121 PRO A O 1
ATOM 942 N N . GLN A 1 122 ? -30.053 44.849 15.340 1.00 77.75 122 GLN A N 1
ATOM 943 C CA . GLN A 1 122 ? -28.902 44.567 16.203 1.00 77.75 122 GLN A CA 1
ATOM 944 C C . GLN A 1 122 ? -28.864 43.117 16.724 1.00 77.75 122 GLN A C 1
ATOM 946 O O . GLN A 1 122 ? -28.018 42.796 17.558 1.00 77.75 122 GLN A O 1
ATOM 951 N N . SER A 1 123 ? -29.767 42.234 16.278 1.00 81.62 123 SER A N 1
ATOM 952 C CA . SER A 1 123 ? -29.788 40.842 16.734 1.00 81.62 123 SER A CA 1
ATOM 953 C C . SER A 1 123 ? -28.619 40.031 16.173 1.00 81.62 123 SER A C 1
ATOM 955 O O . SER A 1 123 ? -28.350 40.009 14.971 1.00 81.62 123 SER A O 1
ATOM 957 N N . ALA A 1 124 ? -27.993 39.231 17.033 1.00 79.12 124 ALA A N 1
ATOM 958 C CA . ALA A 1 124 ? -27.054 38.187 16.635 1.00 79.12 124 ALA A CA 1
ATOM 959 C C . ALA A 1 124 ? -27.704 37.056 15.800 1.00 79.12 124 ALA A C 1
ATOM 961 O O . ALA A 1 124 ? -26.981 36.199 15.278 1.00 79.12 124 ALA A O 1
ATOM 962 N N . CYS A 1 125 ? -29.038 37.038 15.672 1.00 75.56 125 CYS A N 1
ATOM 963 C CA . CYS A 1 125 ? -29.812 36.112 14.843 1.00 75.56 125 CYS A CA 1
ATOM 964 C C . CYS A 1 125 ? -29.974 36.572 13.383 1.00 75.56 125 CYS A C 1
ATOM 966 O O . CYS A 1 125 ? -30.671 35.896 12.627 1.00 75.56 125 CYS A O 1
ATOM 968 N N . GLN A 1 126 ? -29.282 37.638 12.956 1.00 76.88 126 GLN A N 1
ATOM 969 C CA . GLN A 1 126 ? -29.296 38.140 11.574 1.00 76.88 126 GLN A CA 1
ATOM 970 C C . GLN A 1 126 ? -29.167 37.061 10.481 1.00 76.88 126 GLN A C 1
ATOM 972 O O . GLN A 1 126 ? -29.961 37.077 9.537 1.00 76.88 126 GLN A O 1
ATOM 977 N N . PRO A 1 127 ? -28.263 36.065 10.604 1.00 76.38 127 PRO A N 1
ATOM 978 C CA . PRO A 1 127 ? -28.153 34.990 9.613 1.00 76.38 127 PRO A CA 1
ATOM 979 C C . PRO A 1 127 ? -29.424 34.134 9.472 1.00 76.38 127 PRO A C 1
ATOM 981 O O . PRO A 1 127 ? -29.655 33.539 8.426 1.00 76.38 127 PRO A O 1
ATOM 984 N N . MET A 1 128 ? -30.270 34.087 10.507 1.00 71.94 128 MET A N 1
ATOM 985 C CA . MET A 1 128 ? -31.535 33.346 10.520 1.00 71.94 128 MET A CA 1
ATOM 986 C C . MET A 1 128 ? -32.743 34.194 10.107 1.00 71.94 128 MET A C 1
ATOM 988 O O . MET A 1 128 ? -33.855 33.670 10.079 1.00 71.94 128 MET A O 1
ATOM 992 N N . HIS A 1 129 ? -32.571 35.477 9.766 1.00 79.25 129 HIS A N 1
ATOM 993 C CA . HIS A 1 129 ? -33.691 36.375 9.454 1.00 79.25 129 HIS A CA 1
ATOM 994 C C . HIS A 1 129 ? -34.607 35.842 8.346 1.00 79.25 129 HIS A C 1
ATOM 996 O O . HIS A 1 129 ? -35.812 36.054 8.411 1.00 79.25 129 HIS A O 1
ATOM 1002 N N . ARG A 1 130 ? -34.076 35.105 7.360 1.00 75.00 130 ARG A N 1
ATOM 1003 C CA . ARG A 1 130 ? -34.898 34.482 6.307 1.00 75.00 130 ARG A CA 1
ATOM 1004 C C . ARG A 1 130 ? -35.888 33.456 6.870 1.00 75.00 130 ARG A C 1
ATOM 1006 O O . ARG A 1 130 ? -37.068 33.521 6.542 1.00 75.00 130 ARG A O 1
ATOM 1013 N N . VAL A 1 131 ? -35.419 32.573 7.753 1.00 76.56 131 VAL A N 1
ATOM 1014 C CA . VAL A 1 131 ? -36.239 31.558 8.440 1.00 76.56 131 VAL A CA 1
ATOM 1015 C C . VAL A 1 131 ? -37.204 32.223 9.423 1.00 76.56 131 VAL A C 1
ATOM 1017 O O . VAL A 1 131 ? -38.392 31.924 9.434 1.00 76.56 131 VAL A O 1
ATOM 1020 N N . LEU A 1 132 ? -36.706 33.168 10.222 1.00 77.44 132 LEU A N 1
ATOM 1021 C CA . LEU A 1 132 ? -37.486 33.887 11.230 1.00 77.44 132 LEU A CA 1
ATOM 1022 C C . LEU A 1 132 ? -38.615 34.718 10.605 1.00 77.44 132 LEU A C 1
ATOM 1024 O O . LEU A 1 132 ? -39.736 34.686 11.102 1.00 77.44 132 LEU A O 1
ATOM 1028 N N . ARG A 1 133 ? -38.353 35.388 9.477 1.00 79.81 133 ARG A N 1
ATOM 1029 C CA . ARG A 1 133 ? -39.373 36.132 8.727 1.00 79.81 133 ARG A CA 1
ATOM 1030 C C . ARG A 1 133 ? -40.474 35.210 8.219 1.00 79.81 133 ARG A C 1
ATOM 1032 O O . ARG A 1 133 ? -41.637 35.576 8.303 1.00 79.81 133 ARG A O 1
ATOM 1039 N N . ARG A 1 134 ? -40.113 34.013 7.745 1.00 76.50 134 ARG A N 1
ATOM 1040 C CA . ARG A 1 134 ? -41.082 33.017 7.275 1.00 76.50 134 ARG A CA 1
ATOM 1041 C C . ARG A 1 134 ? -42.012 32.548 8.397 1.00 76.50 134 ARG A C 1
ATOM 1043 O O . ARG A 1 134 ? -43.200 32.379 8.161 1.00 76.50 134 ARG A O 1
ATOM 1050 N N . ILE A 1 135 ? -41.488 32.392 9.614 1.00 76.06 135 ILE A N 1
ATOM 1051 C CA . ILE A 1 135 ? -42.279 32.031 10.804 1.00 76.06 135 ILE A CA 1
ATOM 1052 C C . ILE A 1 135 ? -43.268 33.146 11.180 1.00 76.06 135 ILE A C 1
ATOM 1054 O O . ILE A 1 135 ? -44.372 32.849 11.622 1.00 76.06 135 ILE A O 1
ATOM 1058 N N . SER A 1 136 ? -42.889 34.417 11.008 1.00 75.00 136 SER A N 1
ATOM 1059 C CA . SER A 1 136 ? -43.701 35.578 11.402 1.00 75.00 136 SER A CA 1
ATOM 1060 C C . SER A 1 136 ? -44.608 36.139 10.298 1.00 75.00 136 SER A C 1
ATOM 1062 O O . SER A 1 136 ? -45.206 37.195 10.491 1.00 75.00 136 SER A O 1
ATOM 1064 N N . GLU A 1 137 ? -44.670 35.511 9.123 1.00 78.69 137 GLU A N 1
ATOM 1065 C CA . GLU A 1 137 ? -45.554 35.958 8.042 1.00 78.69 137 GLU A CA 1
ATOM 1066 C C . GLU A 1 137 ? -47.032 35.840 8.472 1.00 78.69 137 GLU A C 1
ATOM 1068 O O . GLU A 1 137 ? -47.422 34.825 9.061 1.00 78.69 137 GLU A O 1
ATOM 1073 N N . PRO A 1 138 ? -47.888 36.832 8.167 1.00 74.56 138 PRO A N 1
ATOM 1074 C CA . PRO A 1 138 ? -49.311 36.744 8.479 1.00 74.56 138 PRO A CA 1
ATOM 1075 C C . PRO A 1 138 ? -49.981 35.633 7.656 1.00 74.56 138 PRO A C 1
ATOM 1077 O O . PRO A 1 138 ? -49.622 35.397 6.498 1.00 74.56 138 PRO A O 1
ATOM 1080 N N . LEU A 1 139 ? -50.921 34.917 8.275 1.00 79.12 139 LEU A N 1
ATOM 1081 C CA . LEU A 1 139 ? -51.809 33.967 7.596 1.00 79.12 139 LEU A CA 1
ATOM 1082 C C . LEU A 1 139 ? -53.062 34.698 7.078 1.00 79.12 139 LEU A C 1
ATOM 1084 O O . LEU A 1 139 ? -53.382 35.768 7.602 1.00 79.12 139 LEU A O 1
ATOM 1088 N N . PRO A 1 140 ? -53.779 34.149 6.078 1.00 83.25 140 PRO A N 1
ATOM 1089 C CA . PRO A 1 140 ? -55.037 34.724 5.609 1.00 83.25 140 PRO A CA 1
ATOM 1090 C C . PRO A 1 140 ? -56.061 34.873 6.742 1.00 83.25 140 PRO A C 1
ATOM 1092 O O . PRO A 1 140 ? -56.291 33.943 7.517 1.00 83.25 140 PRO A O 1
ATOM 1095 N N . GLU A 1 141 ? -56.697 36.042 6.833 1.00 80.44 141 GLU A N 1
ATOM 1096 C CA . GLU A 1 141 ? -57.650 36.347 7.911 1.00 80.44 141 GLU A CA 1
ATOM 1097 C C . GLU A 1 141 ? -58.966 35.564 7.784 1.00 80.44 141 GLU A C 1
ATOM 1099 O O . GLU A 1 141 ? -59.631 35.308 8.791 1.00 80.44 141 GLU A O 1
ATOM 1104 N N . ARG A 1 142 ? -59.353 35.190 6.555 1.00 85.62 142 ARG A N 1
ATOM 1105 C CA . ARG A 1 142 ? -60.609 34.496 6.242 1.00 85.62 142 ARG A CA 1
ATOM 1106 C C . ARG A 1 142 ? -60.464 33.550 5.051 1.00 85.62 142 ARG A C 1
ATOM 1108 O O . ARG A 1 142 ? -59.610 33.768 4.194 1.00 85.62 142 ARG A O 1
ATOM 1115 N N . GLY A 1 143 ? -61.355 32.567 4.983 1.00 85.19 143 GLY A N 1
ATOM 1116 C CA . GLY A 1 143 ? -61.549 31.692 3.832 1.00 85.19 143 GLY A CA 1
ATOM 1117 C C . GLY A 1 143 ? -60.582 30.510 3.758 1.00 85.19 143 GLY A C 1
ATOM 1118 O O . GLY A 1 143 ? -59.676 30.358 4.581 1.00 85.19 143 GLY A O 1
ATOM 1119 N N . ALA A 1 144 ? -60.786 29.676 2.737 1.00 84.00 144 ALA A N 1
ATOM 1120 C CA . ALA A 1 144 ? -59.989 28.481 2.446 1.00 84.00 144 ALA A CA 1
ATOM 1121 C C . ALA A 1 144 ? -59.069 28.652 1.218 1.00 84.00 144 ALA A C 1
ATOM 1123 O O . ALA A 1 144 ? -58.523 27.678 0.701 1.00 84.00 144 ALA A O 1
ATOM 1124 N N . ASP A 1 145 ? -58.897 29.885 0.733 1.00 80.25 145 ASP A N 1
ATOM 1125 C CA . ASP A 1 145 ? -58.106 30.173 -0.464 1.00 80.25 145 ASP A CA 1
ATOM 1126 C C . ASP A 1 145 ? -56.636 29.776 -0.269 1.00 80.25 145 ASP A C 1
ATOM 1128 O O . ASP A 1 145 ? -55.976 30.209 0.675 1.00 80.25 145 ASP A O 1
ATOM 1132 N N . GLY A 1 146 ? -56.113 28.956 -1.183 1.00 76.12 146 GLY A N 1
ATOM 1133 C CA . GLY A 1 146 ? -54.745 28.434 -1.115 1.00 76.12 146 GLY A CA 1
ATOM 1134 C C . GLY A 1 146 ? -54.584 27.145 -0.303 1.00 76.12 146 GLY A C 1
ATOM 1135 O O . GLY A 1 146 ? -53.468 26.637 -0.232 1.00 76.12 146 GLY A O 1
ATOM 1136 N N . ILE A 1 147 ? -55.664 26.592 0.261 1.00 83.06 147 ILE A N 1
ATOM 1137 C CA . ILE A 1 147 ? -55.674 25.272 0.906 1.00 83.06 147 ILE A CA 1
ATOM 1138 C C . ILE A 1 147 ? -56.097 24.208 -0.124 1.00 83.06 147 ILE A C 1
ATOM 1140 O O . ILE A 1 147 ? -57.081 24.422 -0.838 1.00 83.06 147 ILE A O 1
ATOM 1144 N N . PRO A 1 148 ? -55.402 23.055 -0.221 1.00 84.19 148 PRO A N 1
ATOM 1145 C CA . PRO A 1 148 ? -55.861 21.925 -1.023 1.00 84.19 148 PRO A CA 1
ATOM 1146 C C . PRO A 1 148 ? -57.302 21.543 -0.676 1.00 84.19 148 PRO A C 1
ATOM 1148 O O . PRO A 1 148 ? -57.669 21.484 0.497 1.00 84.19 148 PRO A O 1
ATOM 1151 N N . ARG A 1 149 ? -58.114 21.264 -1.699 1.00 78.94 149 ARG A N 1
ATOM 1152 C CA . ARG A 1 149 ? -59.554 21.013 -1.547 1.00 78.94 149 ARG A CA 1
ATOM 1153 C C . ARG A 1 149 ? -59.857 19.937 -0.502 1.00 78.94 149 ARG A C 1
ATOM 1155 O O . ARG A 1 149 ? -60.686 20.165 0.369 1.00 78.94 149 ARG A O 1
ATOM 1162 N N . ASP A 1 150 ? -59.132 18.826 -0.547 1.00 76.94 150 ASP A N 1
ATOM 1163 C CA . ASP A 1 150 ? -59.329 17.705 0.373 1.00 76.94 150 ASP A CA 1
ATOM 1164 C C . ASP A 1 150 ? -59.018 18.105 1.827 1.00 76.94 150 ASP A C 1
ATOM 1166 O O . ASP A 1 150 ? -59.736 17.728 2.748 1.00 76.94 150 ASP A O 1
ATOM 1170 N N . LEU A 1 151 ? -57.997 18.946 2.042 1.00 80.12 151 LEU A N 1
ATOM 1171 C CA . LEU A 1 151 ? -57.648 19.465 3.367 1.00 80.12 151 LEU A CA 1
ATOM 1172 C C . LEU A 1 151 ? -58.704 20.458 3.881 1.00 80.12 151 LEU A C 1
ATOM 1174 O O . LEU A 1 151 ? -59.061 20.415 5.057 1.00 80.12 151 LEU A O 1
ATOM 1178 N N . ALA A 1 152 ? -59.241 21.317 3.011 1.00 82.88 152 ALA A N 1
ATOM 1179 C CA . ALA A 1 152 ? -60.325 22.232 3.366 1.00 82.88 152 ALA A CA 1
ATOM 1180 C C . ALA A 1 152 ? -61.622 21.478 3.717 1.00 82.88 152 ALA A C 1
ATOM 1182 O O . ALA A 1 152 ? -62.276 21.819 4.703 1.00 82.88 152 ALA A O 1
ATOM 1183 N N . GLU A 1 153 ? -61.958 20.425 2.963 1.00 81.00 153 GLU A N 1
ATOM 1184 C CA . GLU A 1 153 ? -63.110 19.555 3.229 1.00 81.00 153 GLU A CA 1
ATOM 1185 C C . GLU A 1 153 ? -62.944 18.794 4.557 1.00 81.00 153 GLU A C 1
ATOM 1187 O O . GLU A 1 153 ? -63.856 18.810 5.386 1.00 81.00 153 GLU A O 1
ATOM 1192 N N . CYS A 1 154 ? -61.764 18.219 4.825 1.00 80.94 154 CYS A N 1
ATOM 1193 C CA . CYS A 1 154 ? -61.467 17.559 6.102 1.00 80.94 154 CYS A CA 1
ATOM 1194 C C . CYS A 1 154 ? -61.550 18.514 7.302 1.00 80.94 154 CYS A C 1
ATOM 1196 O O . CYS A 1 154 ? -62.067 18.138 8.353 1.00 80.94 154 CYS A O 1
ATOM 1198 N N . CYS A 1 155 ? -61.066 19.749 7.158 1.00 82.94 155 CYS A N 1
ATOM 1199 C CA . CYS A 1 155 ? -61.097 20.761 8.215 1.00 82.94 155 CYS A CA 1
ATOM 1200 C C . CYS A 1 155 ? -62.445 21.500 8.333 1.00 82.94 155 CYS A C 1
ATOM 1202 O O . CYS A 1 155 ? -62.568 22.407 9.164 1.00 82.94 155 CYS A O 1
ATOM 1204 N N . GLY A 1 156 ? -63.445 21.153 7.510 1.00 82.75 156 GLY A N 1
ATOM 1205 C CA . GLY A 1 156 ? -64.749 21.821 7.485 1.00 82.75 156 GLY A CA 1
ATOM 1206 C C . GLY A 1 156 ? -64.641 23.321 7.198 1.00 82.75 156 GLY A C 1
ATOM 1207 O O . GLY A 1 156 ? -65.338 24.120 7.824 1.00 82.75 156 GLY A O 1
ATOM 1208 N N . MET A 1 157 ? -63.706 23.714 6.329 1.00 86.06 157 MET A N 1
ATOM 1209 C CA . MET A 1 157 ? -63.428 25.111 6.007 1.00 86.06 157 MET A CA 1
ATOM 1210 C C . MET A 1 157 ? -64.212 25.573 4.781 1.00 86.06 157 MET A C 1
ATOM 1212 O O . MET A 1 157 ? -64.268 24.901 3.755 1.00 86.06 157 MET A O 1
ATOM 1216 N N . ASP A 1 158 ? -64.759 26.778 4.881 1.00 84.25 158 ASP A N 1
ATOM 1217 C CA . ASP A 1 158 ? -65.459 27.477 3.810 1.00 84.25 158 ASP A CA 1
ATOM 1218 C C . ASP A 1 158 ? -64.962 28.928 3.670 1.00 84.25 158 ASP A C 1
ATOM 1220 O O . ASP A 1 158 ? -64.080 29.390 4.399 1.00 84.25 158 ASP A O 1
ATOM 1224 N N . ALA A 1 159 ? -65.544 29.682 2.736 1.00 83.69 159 ALA A N 1
ATOM 1225 C CA . ALA A 1 159 ? -65.178 31.078 2.483 1.00 83.69 159 ALA A CA 1
ATOM 1226 C C . ALA A 1 159 ? -65.426 32.028 3.681 1.00 83.69 159 ALA A C 1
ATOM 1228 O O . ALA A 1 159 ? -64.891 33.136 3.705 1.00 83.69 159 ALA A O 1
ATOM 1229 N N . SER A 1 160 ? -66.223 31.617 4.673 1.00 83.19 160 SER A N 1
ATOM 1230 C CA . SER A 1 160 ? -66.544 32.399 5.876 1.00 83.19 160 SER A CA 1
ATOM 1231 C C . SER A 1 160 ? -65.691 32.030 7.095 1.00 83.19 160 SER A C 1
ATOM 1233 O O . SER A 1 160 ? -65.739 32.720 8.117 1.00 83.19 160 SER A O 1
ATOM 1235 N N . SER A 1 161 ? -64.898 30.963 6.985 1.00 88.00 161 SER A N 1
ATOM 1236 C CA . SER A 1 161 ? -64.072 30.433 8.066 1.00 88.00 161 SER A CA 1
ATOM 1237 C C . SER A 1 161 ? -62.966 31.413 8.456 1.00 88.00 161 SER A C 1
ATOM 1239 O O . SER A 1 161 ? -62.315 32.013 7.601 1.00 88.00 161 SER A O 1
ATOM 1241 N N . THR A 1 162 ? -62.773 31.598 9.759 1.00 86.75 162 THR A N 1
ATOM 1242 C CA . THR A 1 162 ? -61.751 32.466 10.351 1.00 86.75 162 THR A CA 1
ATOM 1243 C C . THR A 1 162 ? -61.051 31.730 11.490 1.00 86.75 162 THR A C 1
ATOM 1245 O O . THR A 1 162 ? -61.530 30.696 11.958 1.00 86.75 162 THR A O 1
ATOM 1248 N N . ALA A 1 163 ? -59.950 32.293 11.995 1.00 82.19 163 ALA A N 1
ATOM 1249 C CA . ALA A 1 163 ? -59.259 31.763 13.173 1.00 82.19 163 ALA A CA 1
ATOM 1250 C C . ALA A 1 163 ? -60.147 31.677 14.434 1.00 82.19 163 ALA A C 1
ATOM 1252 O O . ALA A 1 163 ? -59.871 30.856 15.307 1.00 82.19 163 ALA A O 1
ATOM 1253 N N . ASP A 1 164 ? -61.205 32.494 14.518 1.00 82.19 164 ASP A N 1
ATOM 1254 C CA . ASP A 1 164 ? -62.151 32.495 15.640 1.00 82.19 164 ASP A CA 1
ATOM 1255 C C . ASP A 1 164 ? -63.329 31.534 15.419 1.00 82.19 164 ASP A C 1
ATOM 1257 O O . ASP A 1 164 ? -63.865 30.991 16.385 1.00 82.19 164 ASP A O 1
ATOM 1261 N N . SER A 1 165 ? -63.753 31.323 14.165 1.00 85.31 165 SER A N 1
ATOM 1262 C CA . SER A 1 165 ? -64.907 30.471 13.845 1.00 85.31 165 SER A CA 1
ATOM 1263 C C . SER A 1 165 ? -64.541 29.010 13.574 1.00 85.31 165 SER A C 1
ATOM 1265 O O . SER A 1 165 ? -65.381 28.135 13.782 1.00 85.31 165 SER A O 1
ATOM 1267 N N . ASN A 1 166 ? -63.304 28.722 13.153 1.00 87.00 166 ASN A N 1
ATOM 1268 C CA . ASN A 1 166 ? -62.834 27.372 12.853 1.00 87.00 166 ASN A CA 1
ATOM 1269 C C . ASN A 1 166 ? -61.463 27.098 13.504 1.00 87.00 166 ASN A C 1
ATOM 1271 O O . ASN A 1 166 ? -60.453 27.725 13.184 1.00 87.00 166 ASN A O 1
ATOM 1275 N N . ALA A 1 167 ? -61.422 26.096 14.391 1.00 86.69 167 ALA A N 1
ATOM 1276 C CA . ALA A 1 167 ? -60.226 25.715 15.146 1.00 86.69 167 ALA A CA 1
ATOM 1277 C C . ALA A 1 167 ? -59.056 25.216 14.270 1.00 86.69 167 ALA A C 1
ATOM 1279 O O . ALA A 1 167 ? -57.914 25.248 14.722 1.00 86.69 167 ALA A O 1
ATOM 1280 N N . TYR A 1 168 ? -59.314 24.777 13.036 1.00 88.31 168 TYR A N 1
ATOM 1281 C CA . TYR A 1 168 ? -58.311 24.263 12.097 1.00 88.31 168 TYR A CA 1
ATOM 1282 C C . TYR A 1 168 ? -57.759 25.339 11.152 1.00 88.31 168 TYR A C 1
ATOM 1284 O O . TYR A 1 168 ? -56.743 25.100 10.502 1.00 88.31 168 TYR A O 1
ATOM 1292 N N . HIS A 1 169 ? -58.371 26.533 11.109 1.00 86.31 169 HIS A N 1
ATOM 1293 C CA . HIS A 1 169 ? -58.092 27.588 10.121 1.00 86.31 169 HIS A CA 1
ATOM 1294 C C . HIS A 1 169 ? -56.598 27.900 9.962 1.00 86.31 169 HIS A C 1
ATOM 1296 O O . HIS A 1 169 ? -56.038 27.788 8.872 1.00 86.31 169 HIS A O 1
ATOM 1302 N N . ASN A 1 170 ? -55.916 28.240 11.059 1.00 85.50 170 ASN A N 1
ATOM 1303 C CA . ASN A 1 170 ? -54.501 28.627 11.012 1.00 85.50 170 ASN A CA 1
ATOM 1304 C C . ASN A 1 170 ? -53.568 27.455 10.660 1.00 85.50 170 ASN A C 1
ATOM 1306 O O . ASN A 1 170 ? -52.525 27.658 10.038 1.00 85.50 170 ASN A O 1
ATOM 1310 N N . ILE A 1 171 ? -53.927 26.233 11.062 1.00 85.56 171 ILE A N 1
ATOM 1311 C CA . ILE A 1 171 ? -53.114 25.038 10.818 1.00 85.56 171 ILE A CA 1
ATOM 1312 C C . ILE A 1 171 ? -53.251 24.573 9.376 1.00 85.56 171 ILE A C 1
ATOM 1314 O O . ILE A 1 171 ? -52.235 24.285 8.752 1.00 85.56 171 ILE A O 1
ATOM 1318 N N . ALA A 1 172 ? -54.461 24.569 8.821 1.00 86.12 172 ALA A N 1
ATOM 1319 C CA . ALA A 1 172 ? -54.699 24.178 7.438 1.00 86.12 172 ALA A CA 1
ATOM 1320 C C . ALA A 1 172 ? -53.981 25.117 6.452 1.00 86.12 172 ALA A C 1
ATOM 1322 O O . ALA A 1 172 ? -53.292 24.646 5.548 1.00 86.12 172 ALA A O 1
ATOM 1323 N N . HIS A 1 173 ? -54.020 26.435 6.694 1.00 85.06 173 HIS A N 1
ATOM 1324 C CA . HIS A 1 173 ? -53.226 27.410 5.930 1.00 85.06 173 HIS A CA 1
ATOM 1325 C C . HIS A 1 173 ? -51.713 27.212 6.099 1.00 85.06 173 HIS A C 1
ATOM 1327 O O . HIS A 1 173 ? -50.954 27.361 5.141 1.00 85.06 173 HIS A O 1
ATOM 1333 N N . GLY A 1 174 ? -51.253 26.864 7.304 1.00 81.88 174 GLY A N 1
ATOM 1334 C CA . GLY A 1 174 ? -49.844 26.555 7.557 1.00 81.88 174 GLY A CA 1
ATOM 1335 C C . GLY A 1 174 ? -49.365 25.288 6.835 1.00 81.88 174 GLY A C 1
ATOM 1336 O O . GLY A 1 174 ? -48.277 25.289 6.260 1.00 81.88 174 GLY A O 1
ATOM 1337 N N . LEU A 1 175 ? -50.177 24.227 6.844 1.00 82.44 175 LEU A N 1
ATOM 1338 C CA . LEU A 1 175 ? -49.883 22.940 6.208 1.00 82.44 175 LEU A CA 1
ATOM 1339 C C . LEU A 1 175 ? -49.922 23.031 4.681 1.00 82.44 175 LEU A C 1
ATOM 1341 O O . LEU A 1 175 ? -49.016 22.521 4.034 1.00 82.44 175 LEU A O 1
ATOM 1345 N N . ALA A 1 176 ? -50.891 23.744 4.106 1.00 80.69 176 ALA A N 1
ATOM 1346 C CA . ALA A 1 176 ? -50.976 23.967 2.661 1.00 80.69 176 ALA A CA 1
ATOM 1347 C C . ALA A 1 176 ? -49.705 24.618 2.084 1.00 80.69 176 ALA A C 1
ATOM 1349 O O . ALA A 1 176 ? -49.242 24.286 0.995 1.00 80.69 176 ALA A O 1
ATOM 1350 N N . GLN A 1 177 ? -49.092 25.526 2.844 1.00 73.69 177 GLN A N 1
ATOM 1351 C CA . GLN A 1 177 ? -47.834 26.164 2.456 1.00 73.69 177 GLN A CA 1
ATOM 1352 C C . GLN A 1 177 ? -46.607 25.270 2.657 1.00 73.69 177 GLN A C 1
ATOM 1354 O O . GLN A 1 177 ? -45.575 25.524 2.033 1.00 73.69 177 GLN A O 1
ATOM 1359 N N . LEU A 1 178 ? -46.693 24.279 3.550 1.00 75.00 178 LEU A N 1
ATOM 1360 C CA . LEU A 1 178 ? -45.664 23.258 3.727 1.00 75.00 178 LEU A CA 1
ATOM 1361 C C . LEU A 1 178 ? -45.734 22.208 2.608 1.00 75.00 178 LEU A C 1
ATOM 1363 O O . LEU A 1 178 ? -44.690 21.768 2.146 1.00 75.00 178 LEU A O 1
ATOM 1367 N N . ASP A 1 179 ? -46.939 21.862 2.153 1.00 67.81 179 ASP A N 1
ATOM 1368 C CA . ASP A 1 179 ? -47.194 20.901 1.070 1.00 67.81 179 ASP A CA 1
ATOM 1369 C C . ASP A 1 179 ? -46.696 21.408 -0.298 1.00 67.81 179 ASP A C 1
ATOM 1371 O O . ASP A 1 179 ? -46.154 20.656 -1.099 1.00 67.81 179 ASP A O 1
ATOM 1375 N N . GLY A 1 180 ? -46.756 22.723 -0.538 1.00 60.56 180 GLY A N 1
ATOM 1376 C CA . GLY A 1 180 ? -46.201 23.359 -1.741 1.00 60.56 180 GLY A CA 1
ATOM 1377 C C . GLY A 1 180 ? -44.665 23.460 -1.800 1.00 60.56 180 GLY A C 1
ATOM 1378 O O . GLY A 1 180 ? -44.144 24.210 -2.628 1.00 60.56 180 GLY A O 1
ATOM 1379 N N . TYR A 1 181 ? -43.930 22.788 -0.908 1.00 66.69 181 TYR A N 1
ATOM 1380 C CA . TYR A 1 181 ? -42.466 22.825 -0.844 1.00 66.69 181 TYR A CA 1
ATOM 1381 C C . TYR A 1 181 ? -41.833 21.684 -1.660 1.00 66.69 181 TYR A C 1
ATOM 1383 O O . TYR A 1 181 ? -42.046 20.509 -1.386 1.00 66.69 181 TYR A O 1
ATOM 1391 N N . ASP A 1 182 ? -40.986 22.032 -2.629 1.00 58.47 182 ASP A N 1
ATOM 1392 C CA . ASP A 1 182 ? -40.386 21.125 -3.621 1.00 58.47 182 ASP A CA 1
ATOM 1393 C C . ASP A 1 182 ? -39.013 20.540 -3.220 1.00 58.47 182 ASP A C 1
ATOM 1395 O O . ASP A 1 182 ? -38.343 19.899 -4.026 1.00 58.47 182 ASP A O 1
ATOM 1399 N N . GLY A 1 183 ? -38.567 20.741 -1.974 1.00 59.19 183 GLY A N 1
ATOM 1400 C CA . GLY A 1 183 ? -37.345 20.116 -1.447 1.00 59.19 183 GLY A CA 1
ATOM 1401 C C . GLY A 1 183 ? -36.029 20.860 -1.719 1.00 59.19 183 GLY A C 1
ATOM 1402 O O . GLY A 1 183 ? -35.008 20.490 -1.139 1.00 59.19 183 GLY A O 1
ATOM 1403 N N . HIS A 1 184 ? -36.022 21.928 -2.526 1.00 54.12 184 HIS A N 1
ATOM 1404 C CA . HIS A 1 184 ? -34.783 22.583 -2.977 1.00 54.12 184 HIS A CA 1
ATOM 1405 C C . HIS A 1 184 ? -34.200 23.653 -2.025 1.00 54.12 184 HIS A C 1
ATOM 1407 O O . HIS A 1 184 ? -33.041 24.039 -2.184 1.00 54.12 184 HIS A O 1
ATOM 1413 N N . ASP A 1 185 ? -34.952 24.130 -1.024 1.00 66.44 185 ASP A N 1
ATOM 1414 C CA . ASP A 1 185 ? -34.535 25.198 -0.094 1.00 66.44 185 ASP A CA 1
ATOM 1415 C C . ASP A 1 185 ? -34.818 24.817 1.370 1.00 66.44 185 ASP A C 1
ATOM 1417 O O . ASP A 1 185 ? -35.863 25.149 1.943 1.00 66.44 185 ASP A O 1
ATOM 1421 N N . GLY A 1 186 ? -33.864 24.122 1.998 1.00 61.53 186 GLY A N 1
ATOM 1422 C CA . GLY A 1 186 ? -34.015 23.599 3.361 1.00 61.53 186 GLY A CA 1
ATOM 1423 C C . GLY A 1 186 ? -34.354 24.665 4.413 1.00 61.53 186 GLY A C 1
ATOM 1424 O O . GLY A 1 186 ? -35.011 24.357 5.410 1.00 61.53 186 GLY A O 1
ATOM 1425 N N . GLN A 1 187 ? -33.992 25.935 4.184 1.00 61.28 187 GLN A N 1
ATOM 1426 C CA . GLN A 1 187 ? -34.366 27.040 5.072 1.00 61.28 187 GLN A CA 1
ATOM 1427 C C . GLN A 1 187 ? -35.856 27.388 4.957 1.00 61.28 187 GLN A C 1
ATOM 1429 O O . GLN A 1 187 ? -36.493 27.675 5.977 1.00 61.28 187 GLN A O 1
ATOM 1434 N N . LYS A 1 188 ? -36.433 27.334 3.748 1.00 63.97 188 LYS A N 1
ATOM 1435 C CA . LYS A 1 188 ? -37.882 27.501 3.537 1.00 63.97 188 LYS A CA 1
ATOM 1436 C C . LYS A 1 188 ? -38.682 26.342 4.114 1.00 63.97 188 LYS A C 1
ATOM 1438 O O . LYS A 1 188 ? -39.691 26.605 4.770 1.00 63.97 188 LYS A O 1
ATOM 1443 N N . GLY A 1 189 ? -38.230 25.102 3.921 1.00 69.25 189 GLY A N 1
ATOM 1444 C CA . GLY A 1 189 ? -38.885 23.920 4.491 1.00 69.25 189 GLY A CA 1
ATOM 1445 C C . GLY A 1 189 ? -38.910 23.974 6.022 1.00 69.25 189 GLY A C 1
ATOM 1446 O O . GLY A 1 189 ? -39.973 23.918 6.640 1.00 69.25 189 GLY A O 1
ATOM 1447 N N . TYR A 1 190 ? -37.750 24.218 6.640 1.00 68.25 190 TYR A N 1
ATOM 1448 C CA . TYR A 1 190 ? -37.629 24.336 8.096 1.00 68.25 190 TYR A CA 1
ATOM 1449 C C . TYR A 1 190 ? -38.432 25.516 8.673 1.00 68.25 190 TYR A C 1
ATOM 1451 O O . TYR A 1 190 ? -39.119 25.369 9.685 1.00 68.25 190 TYR A O 1
ATOM 1459 N N . GLY A 1 191 ? -38.397 26.685 8.022 1.00 68.44 191 GLY A N 1
ATOM 1460 C CA . GLY A 1 191 ? -39.190 27.849 8.434 1.00 68.44 191 GLY A CA 1
ATOM 1461 C C . GLY A 1 191 ? -40.698 27.614 8.337 1.00 68.44 191 GLY A C 1
ATOM 1462 O O . GLY A 1 191 ? -41.436 28.042 9.222 1.00 68.44 191 GLY A O 1
ATOM 1463 N N . SER A 1 192 ? -41.152 26.894 7.309 1.00 72.00 192 SER A N 1
ATOM 1464 C CA . SER A 1 192 ? -42.572 26.567 7.114 1.00 72.00 192 SER A CA 1
ATOM 1465 C C . SER A 1 192 ? -43.057 25.520 8.125 1.00 72.00 192 SER A C 1
ATOM 1467 O O . SER A 1 192 ? -44.128 25.688 8.702 1.00 72.00 192 SER A O 1
ATOM 1469 N N . ALA A 1 193 ? -42.237 24.517 8.458 1.00 71.56 193 ALA A N 1
ATOM 1470 C CA . ALA A 1 193 ? -42.546 23.554 9.521 1.00 71.56 193 ALA A CA 1
ATOM 1471 C C . ALA A 1 193 ? -42.633 24.224 10.909 1.00 71.56 193 ALA A C 1
ATOM 1473 O O . ALA A 1 193 ? -43.569 23.986 11.676 1.00 71.56 193 ALA A O 1
ATOM 1474 N N . LEU A 1 194 ? -41.695 25.126 11.222 1.00 71.88 194 LEU A N 1
ATOM 1475 C CA . LEU A 1 194 ? -41.744 25.898 12.467 1.00 71.88 194 LEU A CA 1
ATOM 1476 C C . LEU A 1 194 ? -42.947 26.845 12.522 1.00 71.88 194 LEU A C 1
ATOM 1478 O O . LEU A 1 194 ? -43.514 27.034 13.599 1.00 71.88 194 LEU A O 1
ATOM 1482 N N . ARG A 1 195 ? -43.370 27.403 11.383 1.00 74.94 195 ARG A N 1
ATOM 1483 C CA . ARG A 1 195 ? -44.583 28.222 11.289 1.00 74.94 195 ARG A CA 1
ATOM 1484 C C . ARG A 1 195 ? -45.822 27.428 11.704 1.00 74.94 195 ARG A C 1
ATOM 1486 O O . ARG A 1 195 ? -46.556 27.903 12.565 1.00 74.94 195 ARG A O 1
ATOM 1493 N N . VAL A 1 196 ? -46.007 26.209 11.185 1.00 76.06 196 VAL A N 1
ATOM 1494 C CA . VAL A 1 196 ? -47.113 25.315 11.592 1.00 76.06 196 VAL A CA 1
ATOM 1495 C C . VAL A 1 196 ? -47.109 25.119 13.107 1.00 76.06 196 VAL A C 1
ATOM 1497 O O . VAL A 1 196 ? -48.117 25.375 13.763 1.00 76.06 196 VAL A O 1
ATOM 1500 N N . SER A 1 197 ? -45.951 24.782 13.686 1.00 72.06 197 SER A N 1
ATOM 1501 C CA . SER A 1 197 ? -45.824 24.582 15.138 1.00 72.06 197 SER A CA 1
ATOM 1502 C C . SER A 1 197 ? -46.169 25.829 15.967 1.00 72.06 197 SER A C 1
ATOM 1504 O O . SER A 1 197 ? -46.699 25.711 17.070 1.00 72.06 197 SER A O 1
ATOM 1506 N N . GLY A 1 198 ? -45.926 27.031 15.430 1.00 71.19 198 GLY A N 1
ATOM 1507 C CA . GLY A 1 198 ? -46.255 28.304 16.078 1.00 71.19 198 GLY A CA 1
ATOM 1508 C C . GLY A 1 198 ? -47.758 28.579 16.187 1.00 71.19 198 GLY A C 1
ATOM 1509 O O . GLY A 1 198 ? -48.168 29.364 17.041 1.00 71.19 198 GLY A O 1
ATOM 1510 N N . HIS A 1 199 ? -48.576 27.908 15.372 1.00 75.75 199 HIS A N 1
ATOM 1511 C CA . HIS A 1 199 ? -50.033 28.052 15.353 1.00 75.75 199 HIS A CA 1
ATOM 1512 C C . HIS A 1 199 ? -50.779 26.890 16.031 1.00 75.75 199 HIS A C 1
ATOM 1514 O O . HIS A 1 199 ? -52.003 26.935 16.130 1.00 75.75 199 HIS A O 1
ATOM 1520 N N . MET A 1 200 ? -50.071 25.889 16.570 1.00 76.62 200 MET A N 1
ATOM 1521 C CA . MET A 1 200 ? -50.654 24.739 17.284 1.00 76.62 200 MET A CA 1
ATOM 1522 C C . MET A 1 200 ? -51.018 25.075 18.744 1.00 76.62 200 MET A C 1
ATOM 1524 O O . MET A 1 200 ? -50.634 24.374 19.676 1.00 76.62 200 MET A O 1
ATOM 1528 N N . SER A 1 201 ? -51.727 26.183 18.961 1.00 71.62 201 SER A N 1
ATOM 1529 C CA . SER A 1 201 ? -52.121 26.666 20.293 1.00 71.62 201 SER A CA 1
ATOM 1530 C C . SER A 1 201 ? -53.601 27.058 20.333 1.00 71.62 201 SER A C 1
ATOM 1532 O O . SER A 1 201 ? -54.254 27.168 19.295 1.00 71.62 201 SER A O 1
ATOM 1534 N N . GLY A 1 202 ? -54.161 27.256 21.529 1.00 80.38 202 GLY A N 1
ATOM 1535 C CA . GLY A 1 202 ? -55.550 27.703 21.682 1.00 80.38 202 GLY A CA 1
ATOM 1536 C C . GLY A 1 202 ? -56.566 26.625 21.291 1.00 80.38 202 GLY A C 1
ATOM 1537 O O . GLY A 1 202 ? -56.498 25.506 21.795 1.00 80.38 202 GLY A O 1
ATOM 1538 N N . ALA A 1 203 ? -57.517 26.955 20.409 1.00 82.06 203 ALA A N 1
ATOM 1539 C CA . ALA A 1 203 ? -58.611 26.054 20.031 1.00 82.06 203 ALA A CA 1
ATOM 1540 C C . ALA A 1 203 ? -58.120 24.754 19.364 1.00 82.06 203 ALA A C 1
ATOM 1542 O O . ALA A 1 203 ? -58.657 23.685 19.642 1.00 82.06 203 ALA A O 1
ATOM 1543 N N . PHE A 1 204 ? -57.061 24.816 18.551 1.00 84.12 204 PHE A N 1
ATOM 1544 C CA . PHE A 1 204 ? -56.474 23.623 17.934 1.00 84.12 204 PHE A CA 1
ATOM 1545 C C . PHE A 1 204 ? -55.762 22.719 18.954 1.00 84.12 204 PHE A C 1
ATOM 1547 O O . PHE A 1 204 ? -55.886 21.498 18.901 1.00 84.12 204 PHE A O 1
ATOM 1554 N N . GLU A 1 205 ? -55.055 23.303 19.930 1.00 83.12 205 GLU A N 1
ATOM 1555 C CA . GLU A 1 205 ? -54.436 22.532 21.021 1.00 83.12 205 GLU A CA 1
ATOM 1556 C C . GLU A 1 205 ? -55.499 21.789 21.841 1.00 83.12 205 GLU A C 1
ATOM 1558 O O . GLU A 1 205 ? -55.287 20.636 22.216 1.00 83.12 205 GLU A O 1
ATOM 1563 N N . ALA A 1 206 ? -56.653 22.421 22.089 1.00 83.56 206 ALA A N 1
ATOM 1564 C CA . ALA A 1 206 ? -57.777 21.768 22.755 1.00 83.56 206 ALA A CA 1
ATOM 1565 C C . ALA A 1 206 ? -58.256 20.536 21.967 1.00 83.56 206 ALA A C 1
ATOM 1567 O O . ALA A 1 206 ? -58.383 19.463 22.554 1.00 83.56 206 ALA A O 1
ATOM 1568 N N . ARG A 1 207 ? -58.391 20.646 20.636 1.00 85.38 207 ARG A N 1
ATOM 1569 C CA . ARG A 1 207 ? -58.739 19.512 19.759 1.00 85.38 207 ARG A CA 1
ATOM 1570 C C . ARG A 1 207 ? -57.707 18.384 19.790 1.00 85.38 207 ARG A C 1
ATOM 1572 O O . ARG A 1 207 ? -58.085 17.220 19.892 1.00 85.38 207 ARG A O 1
ATOM 1579 N N . LEU A 1 208 ? -56.411 18.703 19.797 1.00 82.44 208 LEU A N 1
ATOM 1580 C CA . LEU A 1 208 ? -55.356 17.691 19.952 1.00 82.44 208 LEU A CA 1
ATOM 1581 C C . LEU A 1 208 ? -55.433 16.973 21.308 1.00 82.44 208 LEU A C 1
ATOM 1583 O O . LEU A 1 208 ? -55.266 15.756 21.373 1.00 82.44 208 LEU A O 1
ATOM 1587 N N . ARG A 1 209 ? -55.712 17.698 22.399 1.00 81.44 209 ARG A N 1
ATOM 1588 C CA . ARG A 1 209 ? -55.870 17.103 23.740 1.00 81.44 209 ARG A CA 1
ATOM 1589 C C . ARG A 1 209 ? -57.121 16.232 23.851 1.00 81.44 209 ARG A C 1
ATOM 1591 O O . ARG A 1 209 ? -57.089 15.226 24.554 1.00 81.44 209 ARG A O 1
ATOM 1598 N N . GLU A 1 210 ? -58.178 16.591 23.129 1.00 82.94 210 GLU A N 1
ATOM 1599 C CA . GLU A 1 210 ? -59.408 15.803 22.978 1.00 82.94 210 GLU A CA 1
ATOM 1600 C C . GLU A 1 210 ? -59.234 14.584 22.052 1.00 82.94 210 GLU A C 1
ATOM 1602 O O . GLU A 1 210 ? -60.163 13.791 21.925 1.00 82.94 210 GLU A O 1
ATOM 1607 N N . LYS A 1 211 ? -58.048 14.404 21.443 1.00 80.06 211 LYS A N 1
ATOM 1608 C CA . LYS A 1 211 ? -57.756 13.369 20.435 1.00 80.06 211 LYS A CA 1
ATOM 1609 C C . LYS A 1 211 ? -58.738 13.410 19.261 1.00 80.06 211 LYS A C 1
ATOM 1611 O O . LYS A 1 211 ? -59.126 12.373 18.725 1.00 80.06 211 LYS A O 1
ATOM 1616 N N . ASP A 1 212 ? -59.142 14.618 18.882 1.00 83.38 212 ASP A N 1
ATOM 1617 C CA . ASP A 1 212 ? -60.019 14.842 17.746 1.00 83.38 212 ASP A CA 1
ATOM 1618 C C . ASP A 1 212 ? -59.410 14.241 16.469 1.00 83.38 212 ASP A C 1
ATOM 1620 O O . ASP A 1 212 ? -58.245 14.471 16.139 1.00 83.38 212 ASP A O 1
ATOM 1624 N N . VAL A 1 213 ? -60.206 13.446 15.757 1.00 74.00 213 VAL A N 1
ATOM 1625 C CA . VAL A 1 213 ? -59.734 12.643 14.620 1.00 74.00 213 VAL A CA 1
ATOM 1626 C C . VAL A 1 213 ? -59.247 13.517 13.458 1.00 74.00 213 VAL A C 1
ATOM 1628 O O . VAL A 1 213 ? -58.231 13.200 12.838 1.00 74.00 213 VAL A O 1
ATOM 1631 N N . VAL A 1 214 ? -59.879 14.676 13.244 1.00 77.56 214 VAL A N 1
ATOM 1632 C CA . VAL A 1 214 ? -59.473 15.653 12.224 1.00 77.56 214 VAL A CA 1
ATOM 1633 C C . VAL A 1 214 ? -58.153 16.319 12.622 1.00 77.56 214 VAL A C 1
ATOM 1635 O O . VAL A 1 214 ? -57.260 16.460 11.790 1.00 77.56 214 VAL A O 1
ATOM 1638 N N . ALA A 1 215 ? -57.973 16.658 13.902 1.00 78.62 215 ALA A N 1
ATOM 1639 C CA . ALA A 1 215 ? -56.720 17.215 14.420 1.00 78.62 215 ALA A CA 1
ATOM 1640 C C . ALA A 1 215 ? -55.540 16.226 14.343 1.00 78.62 215 ALA A C 1
ATOM 1642 O O . ALA A 1 215 ? -54.390 16.655 14.244 1.00 78.62 215 ALA A O 1
ATOM 1643 N N . LEU A 1 216 ? -55.820 14.918 14.375 1.00 74.31 216 LEU A N 1
ATOM 1644 C CA . LEU A 1 216 ? -54.840 13.837 14.211 1.00 74.31 216 LEU A CA 1
ATOM 1645 C C . LEU A 1 216 ? -54.616 13.422 12.742 1.00 74.31 216 LEU A C 1
ATOM 1647 O O . LEU A 1 216 ? -53.737 12.602 12.480 1.00 74.31 216 LEU A O 1
ATOM 1651 N N . GLY A 1 217 ? -55.379 13.978 11.792 1.00 64.06 217 GLY A N 1
ATOM 1652 C CA . GLY A 1 217 ? -55.234 13.719 10.355 1.00 64.06 217 GLY A CA 1
ATOM 1653 C C . GLY A 1 217 ? -55.804 12.378 9.872 1.00 64.06 217 GLY A C 1
ATOM 1654 O O . GLY A 1 217 ? -55.277 11.811 8.916 1.00 64.06 217 GLY A O 1
ATOM 1655 N N . SER A 1 218 ? -56.840 11.834 10.524 1.00 57.53 218 SER A N 1
ATOM 1656 C CA . SER A 1 218 ? -57.415 10.518 10.194 1.00 57.53 218 SER A CA 1
ATOM 1657 C C . SER A 1 218 ? -58.930 10.445 10.427 1.00 57.53 218 SER A C 1
ATOM 1659 O O . SER A 1 218 ? -59.516 11.296 11.084 1.00 57.53 218 SER A O 1
ATOM 1661 N N . ASN A 1 219 ? -59.569 9.379 9.932 1.00 53.75 219 ASN A N 1
ATOM 1662 C CA . ASN A 1 219 ? -60.976 9.059 10.204 1.00 53.75 219 ASN A CA 1
ATOM 1663 C C . ASN A 1 219 ? -61.165 8.247 11.509 1.00 53.75 219 ASN A C 1
ATOM 1665 O O . ASN A 1 219 ? -62.275 8.185 12.030 1.00 53.75 219 ASN A O 1
ATOM 1669 N N . THR A 1 220 ? -60.101 7.622 12.040 1.00 53.81 220 THR A N 1
ATOM 1670 C CA . THR A 1 220 ? -60.055 6.924 13.350 1.00 53.81 220 THR A CA 1
ATOM 1671 C C . THR A 1 220 ? -58.651 7.017 13.973 1.00 53.81 220 THR A C 1
ATOM 1673 O O . THR A 1 220 ? -57.657 7.127 13.247 1.00 53.81 220 THR A O 1
ATOM 1676 N N . VAL A 1 221 ? -58.545 6.977 15.308 1.00 50.16 221 VAL A N 1
ATOM 1677 C CA . VAL A 1 221 ? -57.260 7.103 16.032 1.00 50.16 221 VAL A CA 1
ATOM 1678 C C . VAL A 1 221 ? -56.326 5.925 15.718 1.00 50.16 221 VAL A C 1
ATOM 1680 O O . VAL A 1 221 ? -55.126 6.126 15.534 1.00 50.16 221 VAL A O 1
ATOM 1683 N N . GLU A 1 222 ? -56.873 4.715 15.564 1.00 48.38 222 GLU A N 1
ATOM 1684 C CA . GLU A 1 222 ? -56.118 3.509 15.212 1.00 48.38 222 GLU A CA 1
ATOM 1685 C C . GLU A 1 222 ? -55.556 3.571 13.780 1.00 48.38 222 GLU A C 1
ATOM 1687 O O . GLU A 1 222 ? -54.382 3.270 13.570 1.00 48.38 222 GLU A O 1
ATOM 1692 N N . ALA A 1 223 ? -56.335 4.046 12.797 1.00 50.91 223 ALA A N 1
ATOM 1693 C CA . ALA A 1 223 ? -55.878 4.134 11.404 1.00 50.91 223 ALA A CA 1
ATOM 1694 C C . ALA A 1 223 ? -54.741 5.153 11.193 1.00 50.91 223 ALA A C 1
ATOM 1696 O O . ALA A 1 223 ? -53.902 4.955 10.313 1.00 50.91 223 ALA A O 1
ATOM 1697 N N . ALA A 1 224 ? -54.681 6.213 12.011 1.00 45.56 224 ALA A N 1
ATOM 1698 C CA . ALA A 1 224 ? -53.630 7.233 11.940 1.00 45.56 224 ALA A CA 1
ATOM 1699 C C . ALA A 1 224 ? -52.253 6.658 12.300 1.00 45.56 224 ALA A C 1
ATOM 1701 O O . ALA A 1 224 ? -51.246 6.968 11.664 1.00 45.56 224 ALA A O 1
ATOM 1702 N N . VAL A 1 225 ? -52.219 5.799 13.323 1.00 48.16 225 VAL A N 1
ATOM 1703 C CA . VAL A 1 225 ? -50.976 5.218 13.832 1.00 48.16 225 VAL A CA 1
ATOM 1704 C C . VAL A 1 225 ? -50.537 4.032 12.976 1.00 48.16 225 VAL A C 1
ATOM 1706 O O . VAL A 1 225 ? -49.358 3.932 12.639 1.00 48.16 225 VAL A O 1
ATOM 1709 N N . THR A 1 226 ? -51.473 3.193 12.526 1.00 49.69 226 THR A N 1
ATOM 1710 C CA . THR A 1 226 ? -51.179 2.078 11.612 1.00 49.69 226 THR A CA 1
ATOM 1711 C C . THR A 1 226 ? -50.610 2.561 10.271 1.00 49.69 226 THR A C 1
ATOM 1713 O O . THR A 1 226 ? -49.626 2.003 9.794 1.00 49.69 226 THR A O 1
ATOM 1716 N N . ALA A 1 227 ? -51.123 3.658 9.699 1.00 48.56 227 ALA A N 1
ATOM 1717 C CA . ALA A 1 227 ? -50.627 4.192 8.426 1.00 48.56 227 ALA A CA 1
ATOM 1718 C C . ALA A 1 227 ? -49.169 4.704 8.470 1.00 48.56 227 ALA A C 1
ATOM 1720 O O . ALA A 1 227 ? -48.507 4.711 7.433 1.00 48.56 227 ALA A O 1
ATOM 1721 N N . TYR A 1 228 ? -48.668 5.116 9.642 1.00 42.69 228 TYR A N 1
ATOM 1722 C CA . TYR A 1 228 ? -47.281 5.561 9.832 1.00 42.69 228 TYR A CA 1
ATOM 1723 C C . TYR A 1 228 ? -46.306 4.386 10.032 1.00 42.69 228 TYR A C 1
ATOM 1725 O O . TYR A 1 228 ? -45.184 4.429 9.531 1.00 42.69 228 TYR A O 1
ATOM 1733 N N . TYR A 1 229 ? -46.727 3.323 10.730 1.00 47.09 229 TYR A N 1
ATOM 1734 C CA . TYR A 1 229 ? -45.879 2.151 10.988 1.00 47.09 229 TYR A CA 1
ATOM 1735 C C . TYR A 1 229 ? -45.869 1.124 9.845 1.00 47.09 229 TYR A C 1
ATOM 1737 O O . TYR A 1 229 ? -44.852 0.458 9.659 1.00 47.09 229 TYR A O 1
ATOM 1745 N N . ASP A 1 230 ? -46.943 1.023 9.057 1.00 46.41 230 ASP A N 1
ATOM 1746 C CA . ASP A 1 230 ? -47.034 0.038 7.970 1.00 46.41 230 ASP A CA 1
ATOM 1747 C C . ASP A 1 230 ? -46.262 0.447 6.706 1.00 46.41 230 ASP A C 1
ATOM 1749 O O . ASP A 1 230 ? -45.921 -0.414 5.893 1.00 46.41 230 ASP A O 1
ATOM 1753 N N . ASN A 1 231 ? -45.980 1.743 6.504 1.00 44.19 231 ASN A N 1
ATOM 1754 C CA . ASN A 1 231 ? -45.199 2.199 5.352 1.00 44.19 231 ASN A CA 1
ATOM 1755 C C . ASN A 1 231 ? -44.534 3.578 5.581 1.00 44.19 231 ASN A C 1
ATOM 1757 O O . ASN A 1 231 ? -45.030 4.590 5.075 1.00 44.19 231 ASN A O 1
ATOM 1761 N N . PRO A 1 232 ? -43.412 3.645 6.322 1.00 43.81 232 PRO A N 1
ATOM 1762 C CA . PRO A 1 232 ? -42.727 4.906 6.632 1.00 43.81 232 PRO A CA 1
ATOM 1763 C C . PRO A 1 232 ? -42.201 5.658 5.392 1.00 43.81 232 PRO A C 1
ATOM 1765 O O . PRO A 1 232 ? -41.957 6.859 5.471 1.00 43.81 232 PRO A O 1
ATOM 1768 N N . ASP A 1 233 ? -42.098 4.986 4.240 1.00 41.66 233 ASP A N 1
ATOM 1769 C CA . ASP A 1 233 ? -41.592 5.541 2.977 1.00 41.66 233 ASP A CA 1
ATOM 1770 C C . ASP A 1 233 ? -42.697 5.963 1.989 1.00 41.66 233 ASP A C 1
ATOM 1772 O O . ASP A 1 233 ? -42.406 6.343 0.855 1.00 41.66 233 ASP A O 1
ATOM 1776 N N . LYS A 1 234 ? -43.979 5.921 2.383 1.00 42.00 234 LYS A N 1
ATOM 1777 C CA . LYS A 1 234 ? -45.132 6.121 1.478 1.00 42.00 234 LYS A CA 1
ATOM 1778 C C . LYS A 1 234 ? -45.137 7.461 0.719 1.00 42.00 234 LYS A C 1
ATOM 1780 O O . LYS A 1 234 ? -45.745 7.541 -0.346 1.00 42.00 234 LYS A O 1
ATOM 1785 N N . TYR A 1 235 ? -44.472 8.488 1.248 1.00 39.47 235 TYR A N 1
ATOM 1786 C CA . TYR A 1 235 ? -44.362 9.819 0.632 1.00 39.47 235 TYR A CA 1
ATOM 1787 C C . TYR A 1 235 ? -42.934 10.173 0.186 1.00 39.47 235 TYR A C 1
ATOM 1789 O O . TYR A 1 235 ? -42.666 11.316 -0.182 1.00 39.47 235 TYR A O 1
ATOM 1797 N N . SER A 1 236 ? -42.016 9.204 0.186 1.00 33.28 236 SER A N 1
ATOM 1798 C CA . SER A 1 236 ? -40.703 9.357 -0.439 1.00 33.28 236 SER A CA 1
ATOM 1799 C C . SER A 1 236 ? -40.875 9.314 -1.960 1.00 33.28 236 SER A C 1
ATOM 1801 O O . SER A 1 236 ? -41.351 8.322 -2.513 1.00 33.28 236 SER A O 1
ATOM 1803 N N . SER A 1 237 ? -40.520 10.401 -2.650 1.00 27.86 237 SER A N 1
ATOM 1804 C CA . SER A 1 237 ? -40.630 10.498 -4.111 1.00 27.86 237 SER A CA 1
ATOM 1805 C C . SER A 1 237 ? -39.889 9.351 -4.818 1.00 27.86 237 SER A C 1
ATOM 1807 O O . SER A 1 237 ? -38.786 8.985 -4.403 1.00 27.86 237 SER A O 1
ATOM 1809 N N . PRO A 1 238 ? -40.453 8.783 -5.900 1.00 30.95 238 PRO A N 1
ATOM 1810 C CA . PRO A 1 238 ? -39.914 7.584 -6.522 1.00 30.95 238 PRO A CA 1
ATOM 1811 C C . PRO A 1 238 ? -38.586 7.853 -7.238 1.00 30.95 238 PRO A C 1
ATOM 1813 O O . PRO A 1 238 ? -38.448 8.794 -8.021 1.00 30.95 238 PRO A O 1
ATOM 1816 N N . ALA A 1 239 ? -37.624 6.962 -6.999 1.00 26.91 239 ALA A N 1
ATOM 1817 C CA . ALA A 1 239 ? -36.406 6.844 -7.782 1.00 26.91 239 ALA A CA 1
ATOM 1818 C C . ALA A 1 239 ? -36.747 6.584 -9.259 1.00 26.91 239 ALA A C 1
ATOM 1820 O O . ALA A 1 239 ? -37.524 5.687 -9.589 1.00 26.91 239 ALA A O 1
ATOM 1821 N N . VAL A 1 240 ? -36.140 7.368 -10.149 1.00 27.83 240 VAL A N 1
ATOM 1822 C CA . VAL A 1 240 ? -36.220 7.183 -11.599 1.00 27.83 240 VAL A CA 1
ATOM 1823 C C . VAL A 1 240 ? -35.559 5.851 -11.956 1.00 27.83 240 VAL A C 1
ATOM 1825 O O . VAL A 1 240 ? -34.345 5.688 -11.853 1.00 27.83 240 VAL A O 1
ATOM 1828 N N . THR A 1 241 ? -36.370 4.883 -12.367 1.00 26.56 241 THR A N 1
ATOM 1829 C CA . THR A 1 241 ? -35.925 3.602 -12.917 1.00 26.56 241 THR A CA 1
ATOM 1830 C C . THR A 1 241 ? -35.315 3.819 -14.299 1.00 26.56 241 THR A C 1
ATOM 1832 O O . THR A 1 241 ? -36.009 4.278 -15.205 1.00 26.56 241 THR A O 1
ATOM 1835 N N . SER A 1 242 ? -34.039 3.471 -14.484 1.00 27.78 242 SER A N 1
ATOM 1836 C CA . SER A 1 242 ? -33.441 3.346 -15.814 1.00 27.78 242 SER A CA 1
ATOM 1837 C C . SER A 1 242 ? -33.703 1.951 -16.390 1.00 27.78 242 SER A C 1
ATOM 1839 O O . SER A 1 242 ? -33.523 0.918 -15.741 1.00 27.78 242 SER A O 1
ATOM 1841 N N . ASP A 1 243 ? -34.189 1.951 -17.628 1.00 25.25 243 ASP A N 1
ATOM 1842 C CA . ASP A 1 243 ? -34.640 0.798 -18.397 1.00 25.25 243 ASP A CA 1
ATOM 1843 C C . ASP A 1 243 ? -33.562 -0.282 -18.591 1.00 25.25 243 ASP A C 1
ATOM 1845 O O . ASP A 1 243 ? -32.536 -0.073 -19.243 1.00 25.25 243 ASP A O 1
ATOM 1849 N N . LYS A 1 244 ? -33.863 -1.505 -18.142 1.00 26.77 244 LYS A N 1
ATOM 1850 C CA . LYS A 1 244 ? -33.206 -2.728 -18.620 1.00 26.77 244 LYS A CA 1
ATOM 1851 C C . LYS A 1 244 ? -33.815 -3.131 -19.963 1.00 26.77 244 LYS A C 1
ATOM 1853 O O . LYS A 1 244 ? -34.865 -3.770 -20.007 1.00 26.77 244 LYS A O 1
ATOM 1858 N N . LYS A 1 245 ? -33.127 -2.831 -21.069 1.00 27.02 245 LYS A N 1
ATOM 1859 C CA . LYS A 1 245 ? -33.392 -3.480 -22.362 1.00 27.02 245 LYS A CA 1
ATOM 1860 C C . LYS A 1 245 ? -32.533 -4.732 -22.528 1.00 27.02 245 LYS A C 1
ATOM 1862 O O . LYS A 1 245 ? -31.315 -4.677 -22.640 1.00 27.02 245 LYS A O 1
ATOM 1867 N N . SER A 1 246 ? -33.238 -5.859 -22.573 1.00 25.36 246 SER A N 1
ATOM 1868 C CA . SER A 1 246 ? -32.798 -7.170 -23.049 1.00 25.36 246 SER A CA 1
ATOM 1869 C C . SER A 1 246 ? -32.071 -7.068 -24.397 1.00 25.36 246 SER A C 1
ATOM 1871 O O . SER A 1 246 ? -32.644 -6.556 -25.362 1.00 25.36 246 SER A O 1
ATOM 1873 N N . SER A 1 247 ? -30.875 -7.651 -24.501 1.00 24.08 247 SER A N 1
ATOM 1874 C CA . SER A 1 247 ? -30.295 -8.054 -25.784 1.00 24.08 247 SER A CA 1
ATOM 1875 C C . SER A 1 247 ? -29.935 -9.540 -25.753 1.00 24.08 247 SER A C 1
ATOM 1877 O O . SER A 1 247 ? -29.395 -10.072 -24.787 1.00 24.08 247 SER A O 1
ATOM 1879 N N . LYS A 1 248 ? -30.383 -10.206 -26.816 1.00 24.12 248 LYS A N 1
ATOM 1880 C CA . LYS A 1 248 ? -30.325 -11.637 -27.087 1.00 24.12 248 LYS A CA 1
ATOM 1881 C C . LYS A 1 248 ? -28.886 -12.136 -27.181 1.00 24.12 248 LYS A C 1
ATOM 1883 O O . LYS A 1 248 ? -28.044 -11.492 -27.797 1.00 24.12 248 LYS A O 1
ATOM 1888 N N . ALA A 1 249 ? -28.688 -13.351 -26.678 1.00 23.98 249 ALA A N 1
ATOM 1889 C CA . ALA A 1 249 ? -27.552 -14.200 -26.989 1.00 23.98 249 ALA A CA 1
ATOM 1890 C C . ALA A 1 249 ? -27.407 -14.371 -28.511 1.00 23.98 249 ALA A C 1
ATOM 1892 O O . ALA A 1 249 ? -28.325 -14.852 -29.181 1.00 23.98 249 ALA A O 1
ATOM 1893 N N . LEU A 1 250 ? -26.249 -13.978 -29.033 1.00 23.33 250 LEU A N 1
ATOM 1894 C CA . LEU A 1 250 ? -25.763 -14.363 -30.349 1.00 23.33 250 LEU A CA 1
ATOM 1895 C C . LEU A 1 250 ? -24.760 -15.496 -30.145 1.00 23.33 250 LEU A C 1
ATOM 1897 O O . LEU A 1 250 ? -23.765 -15.351 -29.439 1.00 23.33 250 LEU A O 1
ATOM 1901 N N . GLN A 1 251 ? -25.109 -16.643 -30.719 1.00 24.64 251 GLN A N 1
ATOM 1902 C CA . GLN A 1 251 ? -24.234 -17.786 -30.920 1.00 24.64 251 GLN A CA 1
ATOM 1903 C C . GLN A 1 251 ? -23.076 -17.347 -31.812 1.00 24.64 251 GLN A C 1
ATOM 1905 O O . GLN A 1 251 ? -23.329 -16.785 -32.877 1.00 24.64 251 GLN A O 1
ATOM 1910 N N . ASP A 1 252 ? -21.844 -17.634 -31.396 1.00 24.61 252 ASP A N 1
ATOM 1911 C CA . ASP A 1 252 ? -20.683 -17.503 -32.267 1.00 24.61 252 ASP A CA 1
ATOM 1912 C C . ASP A 1 252 ? -20.034 -18.866 -32.513 1.00 24.61 252 ASP A C 1
ATOM 1914 O O . ASP A 1 252 ? -19.971 -19.747 -31.649 1.00 24.61 252 ASP A O 1
ATOM 1918 N N . VAL A 1 253 ? -19.660 -19.032 -33.770 1.00 26.33 253 VAL A N 1
ATOM 1919 C CA . VAL A 1 253 ? -19.315 -20.262 -34.463 1.00 26.33 253 VAL A CA 1
ATOM 1920 C C . VAL A 1 253 ? -17.814 -20.476 -34.320 1.00 26.33 253 VAL A C 1
ATOM 1922 O O . VAL A 1 253 ? -17.014 -19.654 -34.751 1.00 26.33 253 VAL A O 1
ATOM 1925 N N . GLY A 1 254 ? -17.411 -21.597 -33.725 1.00 25.94 254 GLY A N 1
ATOM 1926 C CA . GLY A 1 254 ? -15.996 -21.935 -33.594 1.00 25.94 254 GLY A CA 1
ATOM 1927 C C . GLY A 1 254 ? -15.339 -22.283 -34.939 1.00 25.94 254 GLY A C 1
ATOM 1928 O O . GLY A 1 254 ? -15.926 -23.033 -35.727 1.00 25.94 254 GLY A O 1
ATOM 1929 N N . PRO A 1 255 ? -14.088 -21.855 -35.181 1.00 27.58 255 PRO A N 1
ATOM 1930 C CA . PRO A 1 255 ? -13.184 -22.532 -36.089 1.00 27.58 255 PRO A CA 1
ATOM 1931 C C . PRO A 1 255 ? -12.296 -23.534 -35.336 1.00 27.58 255 PRO A C 1
ATOM 1933 O O . PRO A 1 255 ? -11.918 -23.366 -34.179 1.00 27.58 255 PRO A O 1
ATOM 1936 N N . LYS A 1 256 ? -12.024 -24.631 -36.035 1.00 26.83 256 LYS A N 1
ATOM 1937 C CA . LYS A 1 256 ? -11.383 -25.863 -35.578 1.00 26.83 256 LYS A CA 1
ATOM 1938 C C . LYS A 1 256 ? -9.849 -25.754 -35.564 1.00 26.83 256 LYS A C 1
ATOM 1940 O O . LYS A 1 256 ? -9.289 -25.284 -36.545 1.00 26.83 256 LYS A O 1
ATOM 1945 N N . GLY A 1 257 ? -9.221 -26.388 -34.566 1.00 26.08 257 GLY A N 1
ATOM 1946 C CA . GLY A 1 257 ? -8.099 -27.325 -34.773 1.00 26.08 257 GLY A CA 1
ATOM 1947 C C . GLY A 1 257 ? -6.657 -26.872 -34.472 1.00 26.08 257 GLY A C 1
ATOM 1948 O O . GLY A 1 257 ? -6.121 -26.055 -35.207 1.00 26.08 257 GLY A O 1
ATOM 1949 N N . GLY A 1 258 ? -6.036 -27.556 -33.490 1.00 26.14 258 GLY A N 1
ATOM 1950 C CA . GLY A 1 258 ? -4.583 -27.794 -33.299 1.00 26.14 258 GLY A CA 1
ATOM 1951 C C . GLY A 1 258 ? -3.824 -26.694 -32.543 1.00 26.14 258 GLY A C 1
ATOM 1952 O O . GLY A 1 258 ? -3.822 -25.559 -32.985 1.00 26.14 258 GLY A O 1
ATOM 1953 N N . ASP A 1 259 ? -3.159 -26.878 -31.400 1.00 29.88 259 ASP A N 1
ATOM 1954 C CA . ASP A 1 259 ? -2.757 -28.045 -30.611 1.00 29.88 259 ASP A CA 1
ATOM 1955 C C . ASP A 1 259 ? -2.840 -27.661 -29.121 1.00 29.88 259 ASP A C 1
ATOM 1957 O O . ASP A 1 259 ? -2.231 -26.682 -28.689 1.00 29.88 259 ASP A O 1
ATOM 1961 N N . VAL A 1 260 ? -3.595 -28.421 -28.321 1.00 27.47 260 VAL A N 1
ATOM 1962 C CA . VAL A 1 260 ? -3.698 -28.227 -26.865 1.00 27.47 260 VAL A CA 1
ATOM 1963 C C . VAL A 1 260 ? -3.123 -29.452 -26.165 1.00 27.47 260 VAL A C 1
ATOM 1965 O O . VAL A 1 260 ? -3.630 -30.564 -26.310 1.00 27.47 260 VAL A O 1
ATOM 1968 N N . LEU A 1 261 ? -2.049 -29.234 -25.402 1.00 28.52 261 LEU A N 1
ATOM 1969 C CA . LEU A 1 261 ? -1.460 -30.215 -24.490 1.00 28.52 261 LEU A CA 1
ATOM 1970 C C . LEU A 1 261 ? -2.458 -30.588 -23.371 1.00 28.52 261 LEU A C 1
ATOM 1972 O O . LEU A 1 261 ? -3.252 -29.745 -22.948 1.00 28.52 261 LEU A O 1
ATOM 1976 N N . PRO A 1 262 ? -2.451 -31.836 -22.868 1.00 28.17 262 PRO A N 1
ATOM 1977 C CA . PRO A 1 262 ? -3.608 -32.417 -22.196 1.00 28.17 262 PRO A CA 1
ATOM 1978 C C . PRO A 1 262 ? -3.848 -31.817 -20.808 1.00 28.17 262 PRO A C 1
ATOM 1980 O O . PRO A 1 262 ? -3.001 -31.900 -19.918 1.00 28.17 262 PRO A O 1
ATOM 1983 N N . THR A 1 263 ? -5.053 -31.292 -20.587 1.00 29.56 263 THR A N 1
ATOM 1984 C CA . THR A 1 263 ? -5.583 -31.027 -19.247 1.00 29.56 263 THR A CA 1
ATOM 1985 C C . THR A 1 263 ? -5.921 -32.366 -18.593 1.00 29.56 263 THR A C 1
ATOM 1987 O O . THR A 1 263 ? -6.947 -32.970 -18.905 1.00 29.56 263 THR A O 1
ATOM 1990 N N . TYR A 1 264 ? -5.056 -32.866 -17.707 1.00 30.75 264 TYR A N 1
ATOM 1991 C CA . TYR A 1 264 ? -5.378 -34.062 -16.933 1.00 30.75 264 TYR A CA 1
ATOM 1992 C C . TYR A 1 264 ? -6.234 -33.726 -15.715 1.00 30.75 264 TYR A C 1
ATOM 1994 O O . TYR A 1 264 ? -5.892 -32.902 -14.868 1.00 30.75 264 TYR A O 1
ATOM 2002 N N . GLN A 1 265 ? -7.366 -34.423 -15.680 1.00 27.31 265 GLN A N 1
ATOM 2003 C CA . GLN A 1 265 ? -8.330 -34.523 -14.600 1.00 27.31 265 GLN A CA 1
ATOM 2004 C C . GLN A 1 265 ? -7.639 -34.830 -13.268 1.00 27.31 265 GLN A C 1
ATOM 2006 O O . GLN A 1 265 ? -6.841 -35.762 -13.159 1.00 27.31 265 GLN A O 1
ATOM 2011 N N . LEU A 1 266 ? -8.003 -34.054 -12.246 1.00 31.48 266 LEU A N 1
ATOM 2012 C CA . LEU A 1 266 ? -7.705 -34.334 -10.847 1.00 31.48 266 LEU A CA 1
ATOM 2013 C C . LEU A 1 266 ? -8.152 -35.759 -10.507 1.00 31.48 266 LEU A C 1
ATOM 2015 O O . LEU A 1 266 ? -9.345 -36.065 -10.475 1.00 31.48 266 LEU A O 1
ATOM 2019 N N . ALA A 1 267 ? -7.177 -36.621 -10.228 1.00 29.11 267 ALA A N 1
ATOM 2020 C CA . ALA A 1 267 ? -7.422 -37.889 -9.575 1.00 29.11 267 ALA A CA 1
ATOM 2021 C C . ALA A 1 267 ? -8.124 -37.616 -8.238 1.00 29.11 267 ALA A C 1
ATOM 2023 O O . ALA A 1 267 ? -7.589 -36.950 -7.351 1.00 29.11 267 ALA A O 1
ATOM 2024 N N . GLN A 1 268 ? -9.342 -38.136 -8.115 1.00 35.72 268 GLN A N 1
ATOM 2025 C CA . GLN A 1 268 ? -10.106 -38.188 -6.879 1.00 35.72 268 GLN A CA 1
ATOM 2026 C C . GLN A 1 268 ? -9.316 -38.956 -5.811 1.00 35.72 268 GLN A C 1
ATOM 2028 O O . GLN A 1 268 ? -9.382 -40.181 -5.731 1.00 35.72 268 GLN A O 1
ATOM 2033 N N . ARG A 1 269 ? -8.599 -38.232 -4.952 1.00 32.38 269 ARG A N 1
ATOM 2034 C CA . ARG A 1 269 ? -8.294 -38.650 -3.582 1.00 32.38 269 ARG A CA 1
ATOM 2035 C C . ARG A 1 269 ? -8.449 -37.436 -2.671 1.00 32.38 269 ARG A C 1
ATOM 2037 O O . ARG A 1 269 ? -7.669 -36.498 -2.759 1.00 32.38 269 ARG A O 1
ATOM 2044 N N . SER A 1 270 ? -9.485 -37.505 -1.828 1.00 29.55 270 SER A N 1
ATOM 2045 C CA . SER A 1 270 ? -9.865 -36.567 -0.756 1.00 29.55 270 SER A CA 1
ATOM 2046 C C . SER A 1 270 ? -10.070 -35.108 -1.183 1.00 29.55 270 SER A C 1
ATOM 2048 O O . SER A 1 270 ? -9.121 -34.371 -1.415 1.00 29.55 270 SER A O 1
ATOM 2050 N N . GLN A 1 271 ? -11.334 -34.672 -1.212 1.00 27.94 271 GLN A N 1
ATOM 2051 C CA . GLN A 1 271 ? -11.682 -33.249 -1.183 1.00 27.94 271 GLN A CA 1
ATOM 2052 C C . GLN A 1 271 ? -10.903 -32.571 -0.039 1.00 27.94 271 GLN A C 1
ATOM 2054 O O . GLN A 1 271 ? -10.993 -33.058 1.093 1.00 27.94 271 GLN A O 1
ATOM 2059 N N . PRO A 1 272 ? -10.137 -31.491 -0.282 1.00 36.81 272 PRO A N 1
ATOM 2060 C CA . PRO A 1 272 ? -9.538 -30.740 0.809 1.00 36.81 272 PRO A CA 1
ATOM 2061 C C . PRO A 1 272 ? -10.686 -30.165 1.638 1.00 36.81 272 PRO A C 1
ATOM 2063 O O . PRO A 1 272 ? -11.531 -29.438 1.114 1.00 36.81 272 PRO A O 1
ATOM 2066 N N . MET A 1 273 ? -10.759 -30.533 2.920 1.00 40.56 273 MET A N 1
ATOM 2067 C CA . MET A 1 273 ? -11.650 -29.850 3.850 1.00 40.56 273 MET A CA 1
ATOM 2068 C C . MET A 1 273 ? -11.327 -28.359 3.777 1.00 40.56 273 MET A C 1
ATOM 2070 O O . MET A 1 273 ? -10.208 -27.949 4.079 1.00 40.56 273 MET A O 1
ATOM 2074 N N . ILE A 1 274 ? -12.292 -27.563 3.321 1.00 53.03 274 ILE A N 1
ATOM 2075 C CA . ILE A 1 274 ? -12.173 -26.111 3.280 1.00 53.03 274 ILE A CA 1
ATOM 2076 C C . ILE A 1 274 ? -12.105 -25.656 4.739 1.00 53.03 274 ILE A C 1
ATOM 2078 O O . ILE A 1 274 ? -13.105 -25.684 5.458 1.00 53.03 274 ILE A O 1
ATOM 2082 N N . HIS A 1 275 ? -10.900 -25.323 5.201 1.00 68.62 275 HIS A N 1
ATOM 2083 C CA . HIS A 1 275 ? -10.683 -24.814 6.549 1.00 68.62 275 HIS A CA 1
ATOM 2084 C C . HIS A 1 275 ? -11.253 -23.397 6.641 1.00 68.62 275 HIS A C 1
ATOM 2086 O O . HIS A 1 275 ? -10.645 -22.442 6.166 1.00 68.62 275 HIS A O 1
ATOM 2092 N N . ASN A 1 276 ? -12.448 -23.276 7.218 1.00 72.56 276 ASN A N 1
ATOM 2093 C CA . ASN A 1 276 ? -13.188 -22.021 7.332 1.00 72.56 276 ASN A CA 1
ATOM 2094 C C . ASN A 1 276 ? -13.059 -21.452 8.750 1.00 72.56 276 ASN A C 1
ATOM 2096 O O . ASN A 1 276 ? -13.994 -21.525 9.548 1.00 72.56 276 ASN A O 1
ATOM 2100 N N . HIS A 1 277 ? -11.893 -20.891 9.076 1.00 90.12 277 HIS A N 1
ATOM 2101 C CA . HIS A 1 277 ? -11.737 -20.073 10.282 1.00 90.12 277 HIS A CA 1
ATOM 2102 C C . HIS A 1 277 ? -12.270 -18.658 10.046 1.00 90.12 277 HIS A C 1
ATOM 2104 O O . HIS A 1 277 ? -12.044 -18.066 8.992 1.00 90.12 277 HIS A O 1
ATOM 2110 N N . THR A 1 278 ? -12.952 -18.090 11.039 1.00 94.19 278 THR A N 1
ATOM 2111 C CA . THR A 1 278 ? -13.424 -16.704 10.990 1.00 94.19 278 THR A CA 1
ATOM 2112 C C . THR A 1 278 ? -13.347 -16.060 12.367 1.00 94.19 278 THR A C 1
ATOM 2114 O O . THR A 1 278 ? -13.548 -16.706 13.392 1.00 94.19 278 THR A O 1
ATOM 2117 N N . ASN A 1 279 ? -13.124 -14.750 12.385 1.00 95.94 279 ASN A N 1
ATOM 2118 C CA . ASN A 1 279 ? -13.190 -13.911 13.576 1.00 95.94 279 ASN A CA 1
ATOM 2119 C C . ASN A 1 279 ? -13.805 -12.545 13.209 1.00 95.94 279 ASN A C 1
ATOM 2121 O O . ASN A 1 279 ? -14.179 -12.315 12.058 1.00 95.94 279 ASN A O 1
ATOM 2125 N N . VAL A 1 280 ? -13.901 -11.632 14.179 1.00 95.69 280 VAL A N 1
ATOM 2126 C CA . VAL A 1 280 ? -14.497 -10.298 13.975 1.00 95.69 280 VAL A CA 1
ATOM 2127 C C . VAL A 1 280 ? -13.753 -9.439 12.944 1.00 95.69 280 VAL A C 1
ATOM 2129 O O . VAL A 1 280 ? -14.395 -8.688 12.216 1.00 95.69 280 VAL A O 1
ATOM 2132 N N . VAL A 1 281 ? -12.425 -9.572 12.842 1.00 96.31 281 VAL A N 1
ATOM 2133 C CA . VAL A 1 281 ? -11.590 -8.848 11.867 1.00 96.31 281 VAL A CA 1
ATOM 2134 C C . VAL A 1 281 ? -11.816 -9.405 10.467 1.00 96.31 281 VAL A C 1
ATOM 2136 O O . VAL A 1 281 ? -12.081 -8.635 9.552 1.00 96.31 281 VAL A O 1
ATOM 2139 N N . ILE A 1 282 ? -11.809 -10.733 10.305 1.00 95.19 282 ILE A N 1
ATOM 2140 C CA . ILE A 1 282 ? -12.075 -11.402 9.020 1.00 95.19 282 ILE A CA 1
ATOM 2141 C C . ILE A 1 282 ? -13.480 -11.050 8.507 1.00 95.19 282 ILE A C 1
ATOM 2143 O O . ILE A 1 282 ? -13.651 -10.720 7.337 1.00 95.19 282 ILE A O 1
ATOM 2147 N N . GLN A 1 283 ? -14.489 -11.054 9.384 1.00 96.25 283 GLN A N 1
ATOM 2148 C CA . GLN A 1 283 ? -15.860 -10.682 9.016 1.00 96.25 283 GLN A CA 1
ATOM 2149 C C . GLN A 1 283 ? -15.962 -9.221 8.576 1.00 96.25 283 GLN A C 1
ATOM 2151 O O . GLN A 1 283 ? -16.552 -8.936 7.535 1.00 96.25 283 GLN A O 1
ATOM 2156 N N . ALA A 1 284 ? -15.375 -8.298 9.343 1.00 96.31 284 ALA A N 1
ATOM 2157 C CA . ALA A 1 284 ? -15.362 -6.886 8.980 1.00 96.31 284 ALA A CA 1
ATOM 2158 C C . ALA A 1 284 ? -14.592 -6.644 7.674 1.00 96.31 284 ALA A C 1
ATOM 2160 O O . ALA A 1 284 ? -15.018 -5.830 6.856 1.00 96.31 284 ALA A O 1
ATOM 2161 N N . ALA A 1 285 ? -13.507 -7.389 7.450 1.00 95.06 285 ALA A N 1
ATOM 2162 C CA . ALA A 1 285 ? -12.739 -7.324 6.219 1.00 95.06 285 ALA A CA 1
ATOM 2163 C C . ALA A 1 285 ? -13.555 -7.791 5.011 1.00 95.06 285 ALA A C 1
ATOM 2165 O O . ALA A 1 285 ? -13.596 -7.094 4.005 1.00 95.06 285 ALA A O 1
ATOM 2166 N N . HIS A 1 286 ? -14.268 -8.917 5.110 1.00 94.75 286 HIS A N 1
ATOM 2167 C CA . HIS A 1 286 ? -15.130 -9.384 4.021 1.00 94.75 286 HIS A CA 1
ATOM 2168 C C . HIS A 1 286 ? -16.216 -8.372 3.653 1.00 94.75 286 HIS A C 1
ATOM 2170 O O . HIS A 1 286 ? -16.512 -8.219 2.473 1.00 94.75 286 HIS A O 1
ATOM 2176 N N . VAL A 1 287 ? -16.799 -7.677 4.634 1.00 95.62 287 VAL A N 1
ATOM 2177 C CA . VAL A 1 287 ? -17.786 -6.619 4.368 1.00 95.62 287 VAL A CA 1
ATOM 2178 C C . VAL A 1 287 ? -17.122 -5.420 3.693 1.00 95.62 287 VAL A C 1
ATOM 2180 O O . VAL A 1 287 ? -17.624 -4.942 2.682 1.00 95.62 287 VAL A O 1
ATOM 2183 N N . ARG A 1 288 ? -15.972 -4.962 4.204 1.00 94.50 288 ARG A N 1
ATOM 2184 C CA . ARG A 1 288 ? -15.246 -3.815 3.641 1.00 94.50 288 ARG A CA 1
ATOM 2185 C C . ARG A 1 288 ? -14.733 -4.070 2.221 1.00 94.50 288 ARG A C 1
ATOM 2187 O O . ARG A 1 288 ? -14.799 -3.176 1.386 1.00 94.50 288 ARG A O 1
ATOM 2194 N N . ALA A 1 289 ? -14.269 -5.282 1.931 1.00 93.69 289 ALA A N 1
ATOM 2195 C CA . ALA A 1 289 ? -13.725 -5.643 0.624 1.00 93.69 289 ALA A CA 1
ATOM 2196 C C . ALA A 1 289 ? -14.759 -5.598 -0.515 1.00 93.69 289 ALA A C 1
ATOM 2198 O O . ALA A 1 289 ? -14.369 -5.497 -1.675 1.00 93.69 289 ALA A O 1
ATOM 2199 N N . GLN A 1 290 ? -16.062 -5.664 -0.211 1.00 92.81 290 GLN A N 1
ATOM 2200 C CA . GLN A 1 290 ? -17.118 -5.679 -1.233 1.00 92.81 290 GLN A CA 1
ATOM 2201 C C . GLN A 1 290 ? -17.179 -4.391 -2.055 1.00 92.81 290 GLN A C 1
ATOM 2203 O O . GLN A 1 290 ? -17.544 -4.450 -3.223 1.00 92.81 290 GLN A O 1
ATOM 2208 N N . ASP A 1 291 ? -16.846 -3.247 -1.455 1.00 89.44 291 ASP A N 1
ATOM 2209 C CA . ASP A 1 291 ? -16.998 -1.930 -2.080 1.00 89.44 291 ASP A CA 1
ATOM 2210 C C . ASP A 1 291 ? -15.754 -1.030 -1.955 1.00 89.44 291 ASP A C 1
ATOM 2212 O O . ASP A 1 291 ? -15.772 0.111 -2.420 1.00 89.44 291 ASP A O 1
ATOM 2216 N N . GLU A 1 292 ? -14.657 -1.519 -1.362 1.00 90.50 292 GLU A N 1
ATOM 2217 C CA . GLU A 1 292 ? -13.405 -0.759 -1.237 1.00 90.50 292 GLU A CA 1
ATOM 2218 C C . GLU A 1 292 ? -12.834 -0.379 -2.611 1.00 90.50 292 GLU A C 1
ATOM 2220 O O . GLU A 1 292 ? -12.486 0.780 -2.831 1.00 90.50 292 GLU A O 1
ATOM 2225 N N . GLN A 1 293 ? -12.787 -1.330 -3.552 1.00 88.12 293 GLN A N 1
ATOM 2226 C CA . GLN A 1 293 ? -12.270 -1.077 -4.900 1.00 88.12 293 GLN A CA 1
ATOM 2227 C C . GLN A 1 293 ? -13.132 -0.057 -5.656 1.00 88.12 293 GLN A C 1
ATOM 2229 O O . GLN A 1 293 ? -12.602 0.807 -6.359 1.00 88.12 293 GLN A O 1
ATOM 2234 N N . ASP A 1 294 ? -14.454 -0.129 -5.493 1.00 90.25 294 ASP A N 1
ATOM 2235 C CA . ASP A 1 294 ? -15.383 0.820 -6.106 1.00 90.25 294 ASP A CA 1
ATOM 2236 C C . ASP A 1 294 ? -15.126 2.233 -5.578 1.00 90.25 294 ASP A C 1
ATOM 2238 O O . ASP A 1 294 ? -15.059 3.185 -6.354 1.00 90.25 294 ASP A O 1
ATOM 2242 N N . MET A 1 295 ? -14.896 2.374 -4.270 1.00 90.75 295 MET A N 1
ATOM 2243 C CA . MET A 1 295 ? -14.571 3.664 -3.659 1.00 90.75 295 MET A CA 1
ATOM 2244 C C . MET A 1 295 ? -13.247 4.241 -4.141 1.00 90.75 295 MET A C 1
ATOM 2246 O O . MET A 1 295 ? -13.185 5.434 -4.444 1.00 90.75 295 MET A O 1
ATOM 2250 N N . GLN A 1 296 ? -12.208 3.413 -4.255 1.00 88.69 296 GLN A N 1
ATOM 2251 C CA . GLN A 1 296 ? -10.922 3.838 -4.811 1.00 88.69 296 GLN A CA 1
ATOM 2252 C C . GLN A 1 296 ? -11.080 4.298 -6.266 1.00 88.69 296 GLN A C 1
ATOM 2254 O O . GLN A 1 296 ? -10.595 5.365 -6.640 1.00 88.69 296 GLN A O 1
ATOM 2259 N N . THR A 1 297 ? -11.840 3.546 -7.065 1.00 89.25 297 THR A N 1
ATOM 2260 C CA . THR A 1 297 ? -12.123 3.878 -8.469 1.00 89.25 297 THR A CA 1
ATOM 2261 C C . THR A 1 297 ? -12.914 5.183 -8.590 1.00 89.25 297 THR A C 1
ATOM 2263 O O . THR A 1 297 ? -12.603 6.026 -9.437 1.00 89.25 297 THR A O 1
ATOM 2266 N N . MET A 1 298 ? -13.914 5.398 -7.726 1.00 91.81 298 MET A N 1
ATOM 2267 C CA . MET A 1 298 ? -14.670 6.651 -7.669 1.00 91.81 298 MET A CA 1
ATOM 2268 C C . MET A 1 298 ? -13.769 7.832 -7.299 1.00 91.81 298 MET A C 1
ATOM 2270 O O . MET A 1 298 ? -13.816 8.851 -7.985 1.00 91.81 298 MET A O 1
ATOM 2274 N N . LEU A 1 299 ? -12.923 7.697 -6.271 1.00 91.00 299 LEU A N 1
ATOM 2275 C CA . LEU A 1 299 ? -11.994 8.756 -5.872 1.00 91.00 299 LEU A CA 1
ATOM 2276 C C . LEU A 1 299 ? -11.040 9.119 -7.016 1.00 91.00 299 LEU A C 1
ATOM 2278 O O . LEU A 1 299 ? -10.942 10.294 -7.365 1.00 91.00 299 LEU A O 1
ATOM 2282 N N . GLN A 1 300 ? -10.409 8.123 -7.644 1.00 89.75 300 GLN A N 1
ATOM 2283 C CA . GLN A 1 300 ? -9.514 8.328 -8.788 1.00 89.75 300 GLN A CA 1
ATOM 2284 C C . GLN A 1 300 ? -10.234 9.007 -9.958 1.00 89.75 300 GLN A C 1
ATOM 2286 O O . GLN A 1 300 ? -9.702 9.936 -10.568 1.00 89.75 300 GLN A O 1
ATOM 2291 N N . THR A 1 301 ? -11.474 8.596 -10.246 1.00 90.69 301 THR A N 1
ATOM 2292 C CA . THR A 1 301 ? -12.300 9.208 -11.297 1.00 90.69 301 THR A CA 1
ATOM 2293 C C . THR A 1 301 ? -12.556 10.683 -11.002 1.00 90.69 301 THR A C 1
ATOM 2295 O O . THR A 1 301 ? -12.397 11.529 -11.884 1.00 90.69 301 THR A O 1
ATOM 2298 N N . VAL A 1 302 ? -12.922 11.016 -9.762 1.00 90.69 302 VAL A N 1
ATOM 2299 C CA . VAL A 1 302 ? -13.173 12.404 -9.357 1.00 90.69 302 VAL A CA 1
ATOM 2300 C C . VAL A 1 302 ? -11.871 13.211 -9.411 1.00 90.69 302 VAL A C 1
ATOM 2302 O O . VAL A 1 302 ? -11.839 14.275 -10.028 1.00 90.69 302 VAL A O 1
ATOM 2305 N N . GLN A 1 303 ? -10.779 12.695 -8.846 1.00 91.00 303 GLN A N 1
ATOM 2306 C CA . GLN A 1 303 ? -9.458 13.330 -8.876 1.00 91.00 303 GLN A CA 1
ATOM 2307 C C . GLN A 1 303 ? -9.016 13.649 -10.310 1.00 91.00 303 GLN A C 1
ATOM 2309 O O . GLN A 1 303 ? -8.640 14.786 -10.607 1.00 91.00 303 GLN A O 1
ATOM 2314 N N . PHE A 1 304 ? -9.151 12.687 -11.223 1.00 88.44 304 PHE A N 1
ATOM 2315 C CA . PHE A 1 304 ? -8.830 12.867 -12.635 1.00 88.44 304 PHE A CA 1
ATOM 2316 C C . PHE A 1 304 ? -9.677 13.968 -13.290 1.00 88.44 304 PHE A C 1
ATOM 2318 O O . PHE A 1 304 ? -9.129 14.889 -13.903 1.00 88.44 304 PHE A O 1
ATOM 2325 N N . GLN A 1 305 ? -11.003 13.926 -13.118 1.00 87.81 305 GLN A N 1
ATOM 2326 C CA . GLN A 1 305 ? -11.929 14.905 -13.707 1.00 87.81 305 GLN A CA 1
ATOM 2327 C C . GLN A 1 305 ? -11.653 16.338 -13.227 1.00 87.81 305 GLN A C 1
ATOM 2329 O O . GLN A 1 305 ? -11.732 17.287 -14.011 1.00 87.81 305 GLN A O 1
ATOM 2334 N N . PHE A 1 306 ? -11.262 16.502 -11.961 1.00 85.06 306 PHE A N 1
ATOM 2335 C CA . PHE A 1 306 ? -10.945 17.807 -11.375 1.00 85.06 306 PHE A CA 1
ATOM 2336 C C . PHE A 1 306 ? -9.462 18.193 -11.456 1.00 85.06 306 PHE A C 1
ATOM 2338 O O . PHE A 1 306 ? -9.087 19.259 -10.963 1.00 85.06 306 PHE A O 1
ATOM 2345 N N . LYS A 1 307 ? -8.628 17.390 -12.134 1.00 87.81 307 LYS A N 1
ATOM 2346 C CA . LYS A 1 307 ? -7.175 17.612 -12.272 1.00 87.81 307 LYS A CA 1
ATOM 2347 C C . LYS A 1 307 ? -6.470 17.740 -10.917 1.00 87.81 307 LYS A C 1
ATOM 2349 O O . LYS A 1 307 ? -5.578 18.572 -10.739 1.00 87.81 307 LYS A O 1
ATOM 2354 N N . LEU A 1 308 ? -6.903 16.930 -9.959 1.00 89.25 308 LEU A N 1
ATOM 2355 C CA . LEU A 1 308 ? -6.298 16.794 -8.645 1.00 89.25 308 LEU A CA 1
ATOM 2356 C C . LEU A 1 308 ? -5.267 15.666 -8.711 1.00 89.25 308 LEU A C 1
ATOM 2358 O O . LEU A 1 308 ? -5.613 14.493 -8.684 1.00 89.25 308 LEU A O 1
ATOM 2362 N N . TYR A 1 309 ? -3.998 16.034 -8.861 1.00 89.50 309 TYR A N 1
ATOM 2363 C CA . TYR A 1 309 ? -2.925 15.076 -9.154 1.00 89.50 309 TYR A CA 1
ATOM 2364 C C . TYR A 1 309 ? -2.301 14.416 -7.917 1.00 89.50 309 TYR A C 1
ATOM 2366 O O . TYR A 1 309 ? -1.473 13.526 -8.067 1.00 89.50 309 TYR A O 1
ATOM 2374 N N . ASN A 1 310 ? -2.645 14.871 -6.708 1.00 90.12 310 ASN A N 1
ATOM 2375 C CA . ASN A 1 310 ? -2.078 14.340 -5.467 1.00 90.12 310 ASN A CA 1
ATOM 2376 C C . ASN A 1 310 ? -3.063 13.318 -4.866 1.00 90.12 310 ASN A C 1
ATOM 2378 O O . ASN A 1 310 ? -4.204 13.701 -4.593 1.00 90.12 310 ASN A O 1
ATOM 2382 N N . PRO A 1 311 ? -2.661 12.046 -4.685 1.00 85.00 311 PRO A N 1
ATOM 2383 C CA . PRO A 1 311 ? -3.566 10.955 -4.299 1.00 85.00 311 PRO A CA 1
ATOM 2384 C C . PRO A 1 311 ? -4.079 11.057 -2.854 1.00 85.00 311 PRO A C 1
ATOM 2386 O O . PRO A 1 311 ? -5.121 10.489 -2.519 1.00 85.00 311 PRO A O 1
ATOM 2389 N N . ASP A 1 312 ? -3.371 11.798 -2.002 1.00 87.00 312 ASP A N 1
ATOM 2390 C CA . ASP A 1 312 ? -3.721 12.072 -0.607 1.00 87.00 312 ASP A CA 1
ATOM 2391 C C . ASP A 1 312 ? -4.777 13.180 -0.451 1.00 87.00 312 ASP A C 1
ATOM 2393 O O . ASP A 1 312 ? -5.336 13.351 0.634 1.00 87.00 312 ASP A O 1
ATOM 2397 N N . LEU A 1 313 ? -5.067 13.928 -1.522 1.00 88.44 313 LEU A N 1
ATOM 2398 C CA . LEU A 1 313 ? -6.084 14.971 -1.513 1.00 88.44 313 LEU A CA 1
ATOM 2399 C C . LEU A 1 313 ? -7.446 14.425 -1.927 1.00 88.44 313 LEU A C 1
ATOM 2401 O O . LEU A 1 313 ? -7.631 13.918 -3.036 1.00 88.44 313 LEU A O 1
ATOM 2405 N N . GLU A 1 314 ? -8.432 14.628 -1.060 1.00 85.12 314 GLU A N 1
ATOM 2406 C CA . GLU A 1 314 ? -9.832 14.431 -1.412 1.00 85.12 314 GLU A CA 1
ATOM 2407 C C . GLU A 1 314 ? -10.423 15.694 -2.044 1.00 85.12 314 GLU A C 1
ATOM 2409 O O . GLU A 1 314 ? -10.071 16.806 -1.642 1.00 85.12 314 GLU A O 1
ATOM 2414 N N . PRO A 1 315 ? -11.324 15.553 -3.026 1.00 80.94 315 PRO A N 1
ATOM 2415 C CA . PRO A 1 315 ? -12.011 16.681 -3.635 1.00 80.94 315 PRO A CA 1
ATOM 2416 C C . PRO A 1 315 ? -12.988 17.329 -2.642 1.00 80.94 315 PRO A C 1
ATOM 2418 O O . PRO A 1 315 ? -13.870 16.670 -2.090 1.00 80.94 315 PRO A O 1
ATOM 2421 N N . GLU A 1 316 ? -12.873 18.644 -2.461 1.00 76.31 316 GLU A N 1
ATOM 2422 C CA . GLU A 1 316 ? -13.811 19.441 -1.664 1.00 76.31 316 GLU A CA 1
ATOM 2423 C C . GLU A 1 316 ? -14.794 20.183 -2.580 1.00 76.31 316 GLU A C 1
ATOM 2425 O O . GLU A 1 316 ? -14.427 20.659 -3.653 1.00 76.31 316 GLU A O 1
ATOM 2430 N N . HIS A 1 317 ? -16.059 20.297 -2.173 1.00 70.25 317 HIS A N 1
ATOM 2431 C CA . HIS A 1 317 ? -17.038 21.158 -2.835 1.00 70.25 317 HIS A CA 1
ATOM 2432 C C . HIS A 1 317 ? -18.024 21.697 -1.794 1.00 70.25 317 HIS A C 1
ATOM 2434 O O . HIS A 1 317 ? -18.874 20.974 -1.285 1.00 70.25 317 HIS A O 1
ATOM 2440 N N . GLU A 1 318 ? -17.877 22.975 -1.446 1.00 59.56 318 GLU A N 1
ATOM 2441 C CA . GLU A 1 318 ? -18.654 23.632 -0.390 1.00 59.56 318 GLU A CA 1
ATOM 2442 C C . GLU A 1 318 ? -20.005 24.146 -0.918 1.00 59.56 318 GLU A C 1
ATOM 2444 O O . GLU A 1 318 ? -20.245 25.353 -0.987 1.00 59.56 318 GLU A O 1
ATOM 2449 N N . PHE A 1 319 ? -20.903 23.244 -1.320 1.00 57.66 319 PHE A N 1
ATOM 2450 C CA . PHE A 1 319 ? -22.272 23.609 -1.692 1.00 57.66 319 PHE A CA 1
ATOM 2451 C C . PHE A 1 319 ? -23.283 22.842 -0.838 1.00 57.66 319 PHE A C 1
ATOM 2453 O O . PHE A 1 319 ? -23.429 21.634 -0.960 1.00 57.66 319 PHE A O 1
ATOM 2460 N N . GLU A 1 320 ? -24.003 23.563 0.025 1.00 48.97 320 GLU A N 1
ATOM 2461 C CA . GLU A 1 320 ? -24.944 22.985 1.000 1.00 48.97 320 GLU A CA 1
ATOM 2462 C C . GLU A 1 320 ? -26.312 22.575 0.400 1.00 48.97 320 GLU A C 1
ATOM 2464 O O . GLU A 1 320 ? -27.185 22.108 1.128 1.00 48.97 320 GLU A O 1
ATOM 2469 N N . GLY A 1 321 ? -26.535 22.763 -0.908 1.00 56.47 321 GLY A N 1
ATOM 2470 C CA . GLY A 1 321 ? -27.774 22.373 -1.602 1.00 56.47 321 GLY A CA 1
ATOM 2471 C C . GLY A 1 321 ? -27.689 21.015 -2.314 1.00 56.47 321 GLY A C 1
ATOM 2472 O O . GLY A 1 321 ? -26.618 20.421 -2.429 1.00 56.47 321 GLY A O 1
ATOM 2473 N N . TYR A 1 322 ? -28.814 20.531 -2.864 1.00 62.06 322 TYR A N 1
ATOM 2474 C CA . TYR A 1 322 ? -28.807 19.327 -3.708 1.00 62.06 322 TYR A CA 1
ATOM 2475 C C . TYR A 1 322 ? -27.956 19.565 -4.959 1.00 62.06 322 TYR A C 1
ATOM 2477 O O . TYR A 1 322 ? -28.253 20.433 -5.781 1.00 62.06 322 TYR A O 1
ATOM 2485 N N . CYS A 1 323 ? -26.886 18.791 -5.098 1.00 72.56 323 CYS A N 1
ATOM 2486 C CA . CYS A 1 323 ? -25.979 18.853 -6.229 1.00 72.56 323 CYS A CA 1
ATOM 2487 C C . CYS A 1 323 ? -25.551 17.434 -6.606 1.00 72.56 323 CYS A C 1
ATOM 2489 O O . CYS A 1 323 ? -25.163 16.631 -5.753 1.00 72.56 323 CYS A O 1
ATOM 2491 N N . ASP A 1 324 ? -25.626 17.133 -7.899 1.00 79.38 324 ASP A N 1
ATOM 2492 C CA . ASP A 1 324 ? -25.321 15.812 -8.445 1.00 79.38 324 ASP A CA 1
ATOM 2493 C C . ASP A 1 324 ? -23.947 15.748 -9.130 1.00 79.38 324 ASP A C 1
ATOM 2495 O O . ASP A 1 324 ? -23.713 14.966 -10.044 1.00 79.38 324 ASP A O 1
ATOM 2499 N N . CYS A 1 325 ? -23.012 16.608 -8.716 1.00 83.25 325 CYS A N 1
ATOM 2500 C CA . CYS A 1 325 ? -21.646 16.537 -9.219 1.00 83.25 325 CYS A CA 1
ATOM 2501 C C . CYS A 1 325 ? -20.925 15.288 -8.687 1.00 83.25 325 CYS A C 1
ATOM 2503 O O . CYS A 1 325 ? -21.249 14.771 -7.614 1.00 83.25 325 CYS A O 1
ATOM 2505 N N . LEU A 1 326 ? -19.888 14.850 -9.407 1.00 86.81 326 LEU A N 1
ATOM 2506 C CA . LEU A 1 326 ? -19.093 13.672 -9.043 1.00 86.81 326 LEU A CA 1
ATOM 2507 C C . LEU A 1 326 ? -18.516 13.755 -7.616 1.00 86.81 326 LEU A C 1
ATOM 2509 O O . LEU A 1 326 ? -18.438 12.737 -6.936 1.00 86.81 326 LEU A O 1
ATOM 2513 N N . VAL A 1 327 ? -18.176 14.959 -7.133 1.00 84.56 327 VAL A N 1
ATOM 2514 C CA . VAL A 1 327 ? -17.695 15.169 -5.753 1.00 84.56 327 VAL A CA 1
ATOM 2515 C C . VAL A 1 327 ? -18.767 14.791 -4.731 1.00 84.56 327 VAL A C 1
ATOM 2517 O O . VAL A 1 327 ? -18.497 14.015 -3.821 1.00 84.56 327 VAL A O 1
ATOM 2520 N N . HIS A 1 328 ? -20.001 15.274 -4.896 1.00 83.81 328 HIS A N 1
ATOM 2521 C CA . HIS A 1 328 ? -21.087 14.937 -3.976 1.00 83.81 328 HIS A CA 1
ATOM 2522 C C . HIS A 1 328 ? -21.570 13.494 -4.126 1.00 83.81 328 HIS A C 1
ATOM 2524 O O . HIS A 1 328 ? -21.988 12.900 -3.138 1.00 83.81 328 HIS A O 1
ATOM 2530 N N . GLN A 1 329 ? -21.505 12.905 -5.325 1.00 88.19 329 GLN A N 1
ATOM 2531 C CA . GLN A 1 329 ? -21.769 11.473 -5.503 1.00 88.19 329 GLN A CA 1
ATOM 2532 C C . GLN A 1 329 ? -20.761 10.625 -4.715 1.00 88.19 329 GLN A C 1
ATOM 2534 O O . GLN A 1 329 ? -21.165 9.723 -3.981 1.00 88.19 329 GLN A O 1
ATOM 2539 N N . TYR A 1 330 ? -19.469 10.960 -4.801 1.00 88.75 330 TYR A N 1
ATOM 2540 C CA . TYR A 1 330 ? -18.416 10.334 -4.001 1.00 88.75 330 TYR A CA 1
ATOM 2541 C C . TYR A 1 330 ? -18.636 10.529 -2.495 1.00 88.75 330 TYR A C 1
ATOM 2543 O O . TYR A 1 330 ? -18.628 9.552 -1.749 1.00 88.75 330 TYR A O 1
ATOM 2551 N N . GLN A 1 331 ? -18.915 11.757 -2.046 1.00 84.94 331 GLN A N 1
ATOM 2552 C CA . GLN A 1 331 ? -19.166 12.049 -0.630 1.00 84.94 331 GLN A CA 1
ATOM 2553 C C . GLN A 1 331 ? -20.398 11.312 -0.086 1.00 84.94 331 GLN A C 1
ATOM 2555 O O . GLN A 1 331 ? -20.319 10.720 0.988 1.00 84.94 331 GLN A O 1
ATOM 2560 N N . ARG A 1 332 ? -21.509 11.267 -0.836 1.00 86.19 332 ARG A N 1
ATOM 2561 C CA . ARG A 1 332 ? -22.702 10.490 -0.456 1.00 86.19 332 ARG A CA 1
ATOM 2562 C C . ARG A 1 332 ? -22.385 9.006 -0.328 1.00 86.19 332 ARG A C 1
ATOM 2564 O O . ARG A 1 332 ? -22.692 8.413 0.700 1.00 86.19 332 ARG A O 1
ATOM 2571 N N . ARG A 1 333 ? -21.692 8.427 -1.315 1.00 88.75 333 ARG A N 1
ATOM 2572 C CA . ARG A 1 333 ? -21.271 7.021 -1.255 1.00 88.75 333 ARG A CA 1
ATOM 2573 C C . ARG A 1 333 ? -20.367 6.754 -0.049 1.00 88.75 333 ARG A C 1
ATOM 2575 O O . ARG A 1 333 ? -20.509 5.725 0.606 1.00 88.75 333 ARG A O 1
ATOM 2582 N N . LYS A 1 334 ? -19.471 7.687 0.284 1.00 86.31 334 LYS A N 1
ATOM 2583 C CA . LYS A 1 334 ? -18.632 7.615 1.485 1.00 86.31 334 LYS A CA 1
ATOM 2584 C C . LYS A 1 334 ? -19.471 7.637 2.769 1.00 86.31 334 LYS A C 1
ATOM 2586 O O . LYS A 1 334 ? -19.215 6.834 3.663 1.00 86.31 334 LYS A O 1
ATOM 2591 N N . TRP A 1 335 ? -20.501 8.484 2.845 1.00 84.00 335 TRP A N 1
ATOM 2592 C CA . TRP A 1 335 ? -21.436 8.527 3.978 1.00 84.00 335 TRP A CA 1
ATOM 2593 C C . TRP A 1 335 ? -22.247 7.236 4.127 1.00 84.00 335 TRP A C 1
ATOM 2595 O O . TRP A 1 335 ? -22.399 6.742 5.247 1.00 84.00 335 TRP A O 1
ATOM 2605 N N . ASP A 1 336 ? -22.689 6.637 3.020 1.00 88.56 336 ASP A N 1
ATOM 2606 C CA . ASP A 1 336 ? -23.401 5.352 3.032 1.00 88.56 336 ASP A CA 1
ATOM 2607 C C . ASP A 1 336 ? -22.531 4.218 3.613 1.00 88.56 336 ASP A C 1
ATOM 2609 O O . ASP A 1 336 ? -23.036 3.291 4.252 1.00 88.56 336 ASP A O 1
ATOM 2613 N N . ARG A 1 337 ? -21.199 4.319 3.480 1.00 89.75 337 ARG A N 1
ATOM 2614 C CA . ARG A 1 337 ? -20.227 3.365 4.048 1.00 89.75 337 ARG A CA 1
ATOM 2615 C C . ARG A 1 337 ? -19.962 3.543 5.545 1.00 89.75 337 ARG A C 1
ATOM 2617 O O . ARG A 1 337 ? -19.162 2.793 6.108 1.00 89.75 337 ARG A O 1
ATOM 2624 N N . ARG A 1 338 ? -20.654 4.446 6.250 1.00 87.31 338 ARG A N 1
ATOM 2625 C CA . ARG A 1 338 ? -20.474 4.635 7.705 1.00 87.31 338 ARG A CA 1
ATOM 2626 C C . ARG A 1 338 ? -20.660 3.341 8.506 1.00 87.31 338 ARG A C 1
ATOM 2628 O O . ARG A 1 338 ? -19.947 3.107 9.486 1.00 87.31 338 ARG A O 1
ATOM 2635 N N . GLY A 1 339 ? -21.605 2.490 8.100 1.00 90.56 339 GLY A N 1
ATOM 2636 C CA . GLY A 1 339 ? -21.822 1.181 8.726 1.00 90.56 339 GLY A CA 1
ATOM 2637 C C . GLY A 1 339 ? -20.600 0.266 8.598 1.00 90.56 339 GLY A C 1
ATOM 2638 O O . GLY A 1 339 ? -20.156 -0.313 9.592 1.00 90.56 339 GLY A O 1
ATOM 2639 N N . VAL A 1 340 ? -20.007 0.219 7.401 1.00 93.00 340 VAL A N 1
ATOM 2640 C CA . VAL A 1 340 ? -18.777 -0.530 7.099 1.00 93.00 340 VAL A CA 1
ATOM 2641 C C . VAL A 1 340 ? -17.612 0.002 7.931 1.00 93.00 340 VAL A C 1
ATOM 2643 O O . VAL A 1 340 ? -16.938 -0.769 8.615 1.00 93.00 340 VAL A O 1
ATOM 2646 N N . GLN A 1 341 ? -17.429 1.324 7.965 1.00 90.00 341 GLN A N 1
ATOM 2647 C CA . GLN A 1 341 ? -16.383 1.968 8.759 1.00 90.00 341 GLN A CA 1
ATOM 2648 C C . GLN A 1 341 ? -16.521 1.663 10.254 1.00 90.00 341 GLN A C 1
ATOM 2650 O O . GLN A 1 341 ? -15.538 1.350 10.930 1.00 90.00 341 GLN A O 1
ATOM 2655 N N . THR A 1 342 ? -17.744 1.742 10.783 1.00 90.81 342 THR A N 1
ATOM 2656 C CA . THR A 1 342 ? -18.032 1.465 12.195 1.00 90.81 342 THR A CA 1
ATOM 2657 C C . THR A 1 342 ? -17.725 0.009 12.536 1.00 90.81 342 THR A C 1
ATOM 2659 O O . THR A 1 342 ? -17.150 -0.269 13.590 1.00 90.81 342 THR A O 1
ATOM 2662 N N . MET A 1 343 ? -18.098 -0.920 11.653 1.00 94.69 343 MET A N 1
ATOM 2663 C CA . MET A 1 343 ? -17.816 -2.345 11.815 1.00 94.69 343 MET A CA 1
ATOM 2664 C C . MET A 1 343 ? -16.310 -2.622 11.792 1.00 94.69 343 MET A C 1
ATOM 2666 O O . MET A 1 343 ? -15.805 -3.261 12.716 1.00 94.69 343 MET A O 1
ATOM 2670 N N . TRP A 1 344 ? -15.593 -2.091 10.796 1.00 94.94 344 TRP A N 1
ATOM 2671 C CA . TRP A 1 344 ? -14.138 -2.208 10.687 1.00 94.94 344 TRP A CA 1
ATOM 2672 C C . TRP A 1 344 ? -13.435 -1.643 11.920 1.00 94.94 344 TRP A C 1
ATOM 2674 O O . TRP A 1 344 ? -12.672 -2.349 12.573 1.00 94.94 344 TRP A O 1
ATOM 2684 N N . SER A 1 345 ? -13.777 -0.412 12.310 1.00 92.62 345 SER A N 1
ATOM 2685 C CA . SER A 1 345 ? -13.181 0.259 13.469 1.00 92.62 345 SER A CA 1
ATOM 2686 C C . SER A 1 345 ? -13.364 -0.557 14.744 1.00 92.62 345 SER A C 1
ATOM 2688 O O . SER A 1 345 ? -12.399 -0.777 15.465 1.00 92.62 345 SER A O 1
ATOM 2690 N N . LYS A 1 346 ? -14.571 -1.075 15.007 1.00 93.00 346 LYS A N 1
ATOM 2691 C CA . LYS A 1 346 ? -14.830 -1.930 16.178 1.00 93.00 346 LYS A CA 1
ATOM 2692 C C . LYS A 1 346 ? -14.011 -3.219 16.169 1.00 93.00 346 LYS A C 1
ATOM 2694 O O . LYS A 1 346 ? -13.668 -3.706 17.242 1.00 93.00 346 LYS A O 1
ATOM 2699 N N . ALA A 1 347 ? -13.733 -3.778 14.994 1.00 95.38 347 ALA A N 1
ATOM 2700 C CA . ALA A 1 347 ? -12.967 -5.011 14.870 1.00 95.38 347 ALA A CA 1
ATOM 2701 C C . ALA A 1 347 ? -11.464 -4.799 15.105 1.00 95.38 347 ALA A C 1
ATOM 2703 O O . ALA A 1 347 ? -10.823 -5.685 15.670 1.00 95.38 347 ALA A O 1
ATOM 2704 N N . VAL A 1 348 ? -10.917 -3.646 14.697 1.00 95.00 348 VAL A N 1
ATOM 2705 C CA . VAL A 1 348 ? -9.472 -3.346 14.779 1.00 95.00 348 VAL A CA 1
ATOM 2706 C C . VAL A 1 348 ? -9.068 -2.472 15.971 1.00 95.00 348 VAL A C 1
ATOM 2708 O O . VAL A 1 348 ? -7.886 -2.351 16.269 1.00 95.00 348 VAL A O 1
ATOM 2711 N N . MET A 1 349 ? -10.032 -1.870 16.671 1.00 92.69 349 MET A N 1
ATOM 2712 C CA . MET A 1 349 ? -9.786 -1.031 17.843 1.00 92.69 349 MET A CA 1
ATOM 2713 C C . MET A 1 349 ? -9.234 -1.812 19.036 1.00 92.69 349 MET A C 1
ATOM 2715 O O . MET A 1 349 ? -9.781 -2.838 19.444 1.00 92.69 349 MET A O 1
ATOM 2719 N N . TYR A 1 350 ? -8.230 -1.227 19.678 1.00 94.12 350 TYR A N 1
ATOM 2720 C CA . TYR A 1 350 ? -7.742 -1.658 20.976 1.00 94.12 350 TYR A CA 1
ATOM 2721 C C . TYR A 1 350 ? -8.668 -1.194 22.114 1.00 94.12 350 TYR A C 1
ATOM 2723 O O . TYR A 1 350 ? -9.385 -0.193 21.982 1.00 94.12 350 TYR A O 1
ATOM 2731 N N . PRO A 1 351 ? -8.664 -1.893 23.265 1.00 90.38 351 PRO A N 1
ATOM 2732 C CA . PRO A 1 351 ? -9.383 -1.451 24.455 1.00 90.38 351 PRO A CA 1
ATOM 2733 C C . PRO A 1 351 ? -9.048 0.001 24.839 1.00 90.38 351 PRO A C 1
ATOM 2735 O O . PRO A 1 351 ? -7.907 0.444 24.744 1.00 90.38 351 PRO A O 1
ATOM 2738 N N . GLY A 1 352 ? -10.063 0.769 25.246 1.00 83.06 352 GLY A N 1
ATOM 2739 C CA . GLY A 1 352 ? -9.913 2.175 25.651 1.00 83.06 352 GLY A CA 1
ATOM 2740 C C . GLY A 1 352 ? -9.868 3.197 24.505 1.00 83.06 352 GLY A C 1
ATOM 2741 O O . GLY A 1 352 ? -10.066 4.389 24.757 1.00 83.06 352 GLY A O 1
ATOM 2742 N N . GLU A 1 353 ? -9.687 2.763 23.255 1.00 86.56 353 GLU A N 1
ATOM 2743 C CA . GLU A 1 353 ? -9.729 3.656 22.095 1.00 86.56 353 GLU A CA 1
ATOM 2744 C C . GLU A 1 353 ? -11.154 4.139 21.778 1.00 86.56 353 GLU A C 1
ATOM 2746 O O . GLU A 1 353 ? -12.158 3.506 22.118 1.00 86.56 353 GLU A O 1
ATOM 2751 N N . LYS A 1 354 ? -11.253 5.286 21.096 1.00 82.69 354 LYS A N 1
ATOM 2752 C CA . LYS A 1 354 ? -12.523 5.867 20.641 1.00 82.69 354 LYS A CA 1
ATOM 2753 C C . LYS A 1 354 ? -12.513 6.027 19.126 1.00 82.69 354 LYS A C 1
ATOM 2755 O O . LYS A 1 354 ? -11.609 6.661 18.586 1.00 82.69 354 LYS A O 1
ATOM 2760 N N . ALA A 1 355 ? -13.538 5.492 18.466 1.00 82.75 355 ALA A N 1
ATOM 2761 C CA . ALA A 1 355 ? -13.789 5.765 17.056 1.00 82.75 355 ALA A CA 1
ATOM 2762 C C . ALA A 1 355 ? -14.236 7.222 16.857 1.00 82.75 355 ALA A C 1
ATOM 2764 O O . ALA A 1 355 ? -14.882 7.817 17.726 1.00 82.75 355 ALA A O 1
ATOM 2765 N N . TYR A 1 356 ? -13.905 7.774 15.698 1.00 85.00 356 TYR A N 1
ATOM 2766 C CA . TYR A 1 356 ? -14.375 9.064 15.210 1.00 85.00 356 TYR A CA 1
ATOM 2767 C C . TYR A 1 356 ? -14.575 8.951 13.695 1.00 85.00 356 TYR A C 1
ATOM 2769 O O . TYR A 1 356 ? -13.953 8.102 13.062 1.00 85.00 356 TYR A O 1
ATOM 2777 N N . ASP A 1 357 ? -15.443 9.787 13.135 1.00 77.88 357 ASP A N 1
ATOM 2778 C CA . ASP A 1 357 ? -15.697 9.869 11.696 1.00 77.88 357 ASP A CA 1
ATOM 2779 C C . ASP A 1 357 ? -15.899 11.335 11.280 1.00 77.88 357 ASP A C 1
ATOM 2781 O O . ASP A 1 357 ? -16.080 12.214 12.132 1.00 77.88 357 ASP A O 1
ATOM 2785 N N . ASN A 1 358 ? -15.815 11.609 9.976 1.00 69.00 358 ASN A N 1
ATOM 2786 C CA . ASN A 1 358 ? -16.046 12.942 9.410 1.00 69.00 358 ASN A CA 1
ATOM 2787 C C . ASN A 1 358 ? -17.437 13.085 8.750 1.00 69.00 358 ASN A C 1
ATOM 2789 O O . ASN A 1 358 ? -17.757 14.136 8.194 1.00 69.00 358 ASN A O 1
ATOM 2793 N N . CYS A 1 359 ? -18.298 12.059 8.837 1.00 58.97 359 CYS A N 1
ATOM 2794 C CA . CYS A 1 359 ? -19.553 11.970 8.078 1.00 58.97 359 CYS A CA 1
ATOM 2795 C C . CYS A 1 359 ? -20.633 12.968 8.541 1.00 58.97 359 CYS A C 1
ATOM 2797 O O . CYS A 1 359 ? -21.583 13.228 7.811 1.00 58.97 359 CYS A O 1
ATOM 2799 N N . TYR A 1 360 ? -20.498 13.559 9.734 1.00 50.94 360 TYR A N 1
ATOM 2800 C CA . TYR A 1 360 ? -21.441 14.549 10.276 1.00 50.94 360 TYR A CA 1
ATOM 2801 C C . TYR A 1 360 ? -20.817 15.937 10.377 1.00 50.94 360 TYR A C 1
ATOM 2803 O O . TYR A 1 360 ? -20.596 16.475 11.469 1.00 50.94 360 TYR A O 1
ATOM 2811 N N . THR A 1 361 ? -20.533 16.545 9.229 1.00 46.09 361 THR A N 1
ATOM 2812 C CA . THR A 1 361 ? -19.952 17.888 9.183 1.00 46.09 361 THR A CA 1
ATOM 2813 C C . THR A 1 361 ? -20.678 18.822 8.217 1.00 46.09 361 THR A C 1
ATOM 2815 O O . THR A 1 361 ? -20.086 19.422 7.333 1.00 46.09 361 THR A O 1
ATOM 2818 N N . THR A 1 362 ? -21.954 19.114 8.496 1.00 40.97 362 THR A N 1
ATOM 2819 C CA . THR A 1 362 ? -22.452 20.471 8.201 1.00 40.97 362 THR A CA 1
ATOM 2820 C C . THR A 1 362 ? -21.616 21.470 9.012 1.00 40.97 362 THR A C 1
ATOM 2822 O O . THR A 1 362 ? -21.296 21.205 10.181 1.00 40.97 362 THR A O 1
ATOM 2825 N N . GLN A 1 363 ? -21.249 22.602 8.410 1.00 41.06 363 GLN A N 1
ATOM 2826 C CA . GLN A 1 363 ? -20.213 23.567 8.825 1.00 41.06 363 GLN A CA 1
ATOM 2827 C C . GLN A 1 363 ? -20.363 24.200 10.236 1.00 41.06 363 GLN A C 1
ATOM 2829 O O . GLN A 1 363 ? -19.588 25.073 10.616 1.00 41.06 363 GLN A O 1
ATOM 2834 N N . VAL A 1 364 ? -21.318 23.757 11.062 1.00 39.62 364 VAL A N 1
ATOM 2835 C CA . VAL A 1 364 ? -21.754 24.437 12.298 1.00 39.62 364 VAL A CA 1
ATOM 2836 C C . VAL A 1 364 ? -21.499 23.629 13.585 1.00 39.62 364 VAL A C 1
ATOM 2838 O O . VAL A 1 364 ? -21.791 24.107 14.680 1.00 39.62 364 VAL A O 1
ATOM 2841 N N . ASN A 1 365 ? -20.924 22.424 13.517 1.00 40.19 365 ASN A N 1
ATOM 2842 C CA . ASN A 1 365 ? -20.686 21.634 14.732 1.00 40.19 365 ASN A CA 1
ATOM 2843 C C . ASN A 1 365 ? -19.443 22.132 15.502 1.00 40.19 365 ASN A C 1
ATOM 2845 O O . ASN A 1 365 ? -18.312 21.919 15.075 1.00 40.19 365 ASN A O 1
ATOM 2849 N N . ILE A 1 366 ? -19.661 22.796 16.644 1.00 43.69 366 ILE A N 1
ATOM 2850 C CA . ILE A 1 366 ? -18.612 23.319 17.553 1.00 43.69 366 ILE A CA 1
ATOM 2851 C C . ILE A 1 366 ? -17.957 22.178 18.367 1.00 43.69 366 ILE A C 1
ATOM 2853 O O . ILE A 1 366 ? -16.911 22.362 18.982 1.00 43.69 366 ILE A O 1
ATOM 2857 N N . PHE A 1 367 ? -18.552 20.979 18.356 1.00 47.28 367 PHE A N 1
ATOM 2858 C CA . PHE A 1 367 ? -18.079 19.808 19.093 1.00 47.28 367 PHE A CA 1
ATOM 2859 C C . PHE A 1 367 ? -17.898 18.627 18.136 1.00 47.28 367 PHE A C 1
ATOM 2861 O O . PHE A 1 367 ? -18.802 17.825 17.927 1.00 47.28 367 PHE A O 1
ATOM 2868 N N . SER A 1 368 ? -16.716 18.547 17.528 1.00 60.97 368 SER A N 1
ATOM 2869 C CA . SER A 1 368 ? -16.266 17.373 16.780 1.00 60.97 368 SER A CA 1
ATOM 2870 C C . SER A 1 368 ? -15.349 16.533 17.666 1.00 60.97 368 SER A C 1
ATOM 2872 O O . SER A 1 368 ? -14.402 17.069 18.238 1.00 60.97 368 SER A O 1
ATOM 2874 N N . SER A 1 369 ? -15.599 15.225 17.767 1.00 72.69 369 SER A N 1
ATOM 2875 C CA . SER A 1 369 ? -14.668 14.283 18.408 1.00 72.69 369 SER A CA 1
ATOM 2876 C C . SER A 1 369 ? -13.474 13.933 17.513 1.00 72.69 369 SER A C 1
ATOM 2878 O O . SER A 1 369 ? -12.508 13.348 17.999 1.00 72.69 369 SER A O 1
ATOM 2880 N N . ASN A 1 370 ? -13.526 14.298 16.226 1.00 84.94 370 ASN A N 1
ATOM 2881 C CA . ASN A 1 370 ? -12.446 14.077 15.273 1.00 84.94 370 ASN A CA 1
ATOM 2882 C C . ASN A 1 370 ? -11.245 15.000 15.581 1.00 84.94 370 ASN A C 1
ATOM 2884 O O . ASN A 1 370 ? -11.384 16.224 15.453 1.00 84.94 370 ASN A O 1
ATOM 2888 N N . PRO A 1 371 ? -10.068 14.447 15.943 1.00 87.00 371 PRO A N 1
ATOM 2889 C CA . PRO A 1 371 ? -8.900 15.234 16.331 1.00 87.00 371 PRO A CA 1
ATOM 2890 C C . PRO A 1 371 ? -8.277 16.028 15.175 1.00 87.00 371 PRO A C 1
ATOM 2892 O O . PRO A 1 371 ? -7.529 16.966 15.443 1.00 87.00 371 PRO A O 1
ATOM 2895 N N . TYR A 1 372 ? -8.576 15.705 13.914 1.00 87.44 372 TYR A N 1
ATOM 2896 C CA . TYR A 1 372 ? -7.986 16.380 12.752 1.00 87.44 372 TYR A CA 1
ATOM 2897 C C . TYR A 1 372 ? -8.656 17.725 12.450 1.00 87.44 372 TYR A C 1
ATOM 2899 O O . TYR A 1 372 ? -7.987 18.659 12.020 1.00 87.44 372 TYR A O 1
ATOM 2907 N N . ARG A 1 373 ? -9.948 17.878 12.774 1.00 80.00 373 ARG A N 1
ATOM 2908 C CA . ARG A 1 373 ? -10.776 19.019 12.338 1.00 80.00 373 ARG A CA 1
ATOM 2909 C C . ARG A 1 373 ? -10.236 20.404 12.717 1.00 80.00 373 ARG A C 1
ATOM 2911 O O . ARG A 1 373 ? -10.414 21.350 11.960 1.00 80.00 373 ARG A O 1
ATOM 2918 N N . TYR A 1 374 ? -9.635 20.547 13.897 1.00 78.94 374 TYR A N 1
ATOM 2919 C CA . TYR A 1 374 ? -9.128 21.842 14.389 1.00 78.94 374 TYR A CA 1
ATOM 2920 C C . TYR A 1 374 ? -7.598 21.926 14.421 1.00 78.94 374 TYR A C 1
ATOM 2922 O O . TYR A 1 374 ? -7.036 23.012 14.593 1.00 78.94 374 TYR A O 1
ATOM 2930 N N . ASN A 1 375 ? -6.932 20.782 14.263 1.00 85.69 375 ASN A N 1
ATOM 2931 C CA . ASN A 1 375 ? -5.482 20.664 14.369 1.00 85.69 375 ASN A CA 1
ATOM 2932 C C . ASN A 1 375 ? -4.797 20.596 13.001 1.00 85.69 375 ASN A C 1
ATOM 2934 O O . ASN A 1 375 ? -3.602 20.857 12.939 1.00 85.69 375 ASN A O 1
ATOM 2938 N N . VAL A 1 376 ? -5.538 20.306 11.926 1.00 87.44 376 VAL A N 1
ATOM 2939 C CA . VAL A 1 376 ? -5.020 20.247 10.557 1.00 87.44 376 VAL A CA 1
ATOM 2940 C C . VAL A 1 376 ? -5.623 21.363 9.708 1.00 87.44 376 VAL A C 1
ATOM 2942 O O . VAL A 1 376 ? -6.834 21.575 9.692 1.00 87.44 376 VAL A O 1
ATOM 2945 N N . THR A 1 377 ? -4.759 22.115 9.030 1.00 85.94 377 THR A N 1
ATOM 2946 C CA . THR A 1 377 ? -5.154 23.190 8.107 1.00 85.94 377 THR A CA 1
ATOM 2947 C C . THR A 1 377 ? -5.675 22.611 6.787 1.00 85.94 377 THR A C 1
ATOM 2949 O O . THR A 1 377 ? -5.067 21.684 6.272 1.00 85.94 377 THR A O 1
ATOM 2952 N N . SER A 1 378 ? -6.758 23.151 6.207 1.00 84.94 378 SER A N 1
ATOM 2953 C CA . SER A 1 378 ? -7.248 22.687 4.893 1.00 84.94 378 SER A CA 1
ATOM 2954 C C . SER A 1 378 ? -6.246 23.028 3.772 1.00 84.94 378 SER A C 1
ATOM 2956 O O . SER A 1 378 ? -5.710 24.143 3.749 1.00 84.94 378 SER A O 1
ATOM 2958 N N . PRO A 1 379 ? -6.009 22.112 2.811 1.00 87.69 379 PRO A N 1
ATOM 2959 C CA . PRO A 1 379 ? -5.140 22.365 1.660 1.00 87.69 379 PRO A CA 1
ATOM 2960 C C . PRO A 1 379 ? -5.785 23.291 0.609 1.00 87.69 379 PRO A C 1
ATOM 2962 O O . PRO A 1 379 ? -5.093 23.796 -0.283 1.00 87.69 379 PRO A O 1
ATOM 2965 N N . TYR A 1 380 ? -7.094 23.540 0.715 1.00 82.69 380 TYR A N 1
ATOM 2966 C CA . TYR A 1 380 ? -7.882 24.346 -0.218 1.00 82.69 380 TYR A CA 1
ATOM 2967 C C . TYR A 1 380 ? -8.123 25.771 0.288 1.00 82.69 380 TYR A C 1
ATOM 2969 O O . TYR A 1 380 ? -7.999 26.735 -0.477 1.00 82.69 380 TYR A O 1
ATOM 2977 N N . ILE A 1 381 ? -8.452 25.918 1.576 1.00 74.06 381 ILE A N 1
ATOM 2978 C CA . ILE A 1 381 ? -8.905 27.182 2.170 1.00 74.06 381 ILE A CA 1
ATOM 2979 C C . ILE A 1 381 ? -8.114 27.477 3.454 1.00 74.06 381 ILE A C 1
ATOM 2981 O O . ILE A 1 381 ? -7.964 26.635 4.334 1.00 74.06 381 ILE A O 1
ATOM 2985 N N . GLY A 1 382 ? -7.585 28.701 3.571 1.00 58.75 382 GLY A N 1
ATOM 2986 C CA . GLY A 1 382 ? -6.881 29.146 4.779 1.00 58.75 382 GLY A CA 1
ATOM 2987 C C . GLY A 1 382 ? -7.838 29.411 5.949 1.00 58.75 382 GLY A C 1
ATOM 2988 O O . GLY A 1 382 ? -9.002 29.733 5.729 1.00 58.75 382 GLY A O 1
ATOM 2989 N N . ARG A 1 383 ? -7.335 29.355 7.195 1.00 48.62 383 ARG A N 1
ATOM 2990 C CA . ARG A 1 383 ? -8.136 29.534 8.433 1.00 48.62 383 ARG A CA 1
ATOM 2991 C C . ARG A 1 383 ? -8.954 30.840 8.502 1.00 48.62 383 ARG A C 1
ATOM 2993 O O . ARG A 1 383 ? -9.904 30.895 9.275 1.00 48.62 383 ARG A O 1
ATOM 3000 N N . ASP A 1 384 ? -8.615 31.848 7.697 1.00 36.94 384 ASP A N 1
ATOM 3001 C CA . ASP A 1 384 ? -9.246 33.177 7.687 1.00 36.94 384 ASP A CA 1
ATOM 3002 C C . ASP A 1 384 ? -10.308 33.388 6.588 1.00 36.94 384 ASP A C 1
ATOM 3004 O O . ASP A 1 384 ? -10.882 34.475 6.495 1.00 36.94 384 ASP A O 1
ATOM 3008 N N . TYR A 1 385 ? -10.593 32.394 5.738 1.00 41.81 385 TYR A N 1
ATOM 3009 C CA . TYR A 1 385 ? -11.539 32.558 4.626 1.00 41.81 385 TYR A CA 1
ATOM 3010 C C . TYR A 1 385 ? -12.895 31.911 4.939 1.00 41.81 385 TYR A C 1
ATOM 3012 O O . TYR A 1 385 ? -13.034 30.693 4.934 1.00 41.81 385 TYR A O 1
ATOM 3020 N N . MET A 1 386 ? -13.915 32.738 5.187 1.00 39.31 386 MET A N 1
ATOM 3021 C CA . MET A 1 386 ? -15.315 32.308 5.206 1.00 39.31 386 MET A CA 1
ATOM 3022 C C . MET A 1 386 ? -15.954 32.581 3.838 1.00 39.31 386 MET A C 1
ATOM 3024 O O . MET A 1 386 ? -15.990 33.728 3.403 1.00 39.31 386 MET A O 1
ATOM 3028 N N . PHE A 1 387 ? -16.513 31.530 3.230 1.00 39.94 387 PHE A N 1
ATOM 3029 C CA . PHE A 1 387 ? -17.405 31.536 2.063 1.00 39.94 387 PHE A CA 1
ATOM 3030 C C . PHE A 1 387 ? -16.825 32.050 0.735 1.00 39.94 387 PHE A C 1
ATOM 3032 O O . PHE A 1 387 ? -16.784 33.248 0.462 1.00 39.94 387 PHE A O 1
ATOM 3039 N N . ALA A 1 388 ? -16.557 31.116 -0.181 1.00 38.75 388 ALA A N 1
ATOM 3040 C CA . ALA A 1 388 ? -16.653 31.381 -1.612 1.00 38.75 388 ALA A CA 1
ATOM 3041 C C . ALA A 1 388 ? -17.795 30.530 -2.184 1.00 38.75 388 ALA A C 1
ATOM 3043 O O . ALA A 1 388 ? -17.635 29.334 -2.398 1.00 38.75 388 ALA A O 1
ATOM 3044 N N . GLY A 1 389 ? -18.951 31.156 -2.430 1.00 41.22 389 GLY A N 1
ATOM 3045 C CA . GLY A 1 389 ? -20.099 30.564 -3.131 1.00 41.22 389 GLY A CA 1
ATOM 3046 C C . GLY A 1 389 ? -19.805 30.319 -4.613 1.00 41.22 389 GLY A C 1
ATOM 3047 O O . GLY A 1 389 ? -20.405 30.938 -5.489 1.00 41.22 389 GLY A O 1
ATOM 3048 N N . SER A 1 390 ? -18.829 29.463 -4.886 1.00 48.47 390 SER A N 1
ATOM 3049 C CA . SER A 1 390 ? -18.354 29.117 -6.216 1.00 48.47 390 SER A CA 1
ATOM 3050 C C . SER A 1 390 ? -18.940 27.769 -6.630 1.00 48.47 390 SER A C 1
ATOM 3052 O O . SER A 1 390 ? -18.745 26.774 -5.945 1.00 48.47 390 SER A O 1
ATOM 3054 N N . TRP A 1 391 ? -19.581 27.721 -7.800 1.00 50.19 391 TRP A N 1
ATOM 3055 C CA . TRP A 1 391 ? -19.994 26.481 -8.477 1.00 50.19 391 TRP A CA 1
ATOM 3056 C C . TRP A 1 391 ? -18.813 25.591 -8.905 1.00 50.19 391 TRP A C 1
ATOM 3058 O O . TRP A 1 391 ? -19.013 24.483 -9.396 1.00 50.19 391 TRP A O 1
ATOM 3068 N N . THR A 1 392 ? -17.580 26.091 -8.779 1.00 53.47 392 THR A N 1
ATOM 3069 C CA . THR A 1 392 ? -16.357 25.344 -9.074 1.00 53.47 392 THR A CA 1
ATOM 3070 C C . THR A 1 392 ? -15.682 24.872 -7.784 1.00 53.47 392 THR A C 1
ATOM 3072 O O . THR A 1 392 ? -15.477 25.700 -6.890 1.00 53.47 392 THR A O 1
ATOM 3075 N N . PRO A 1 393 ? -15.296 23.584 -7.686 1.00 62.81 393 PRO A N 1
ATOM 3076 C CA . PRO A 1 393 ? -14.484 23.083 -6.581 1.00 62.81 393 PRO A CA 1
ATOM 3077 C C . PRO A 1 393 ? -13.216 23.921 -6.374 1.00 62.81 393 PRO A C 1
ATOM 3079 O O . PRO A 1 393 ? -12.565 24.292 -7.363 1.00 62.81 393 PRO A O 1
ATOM 3082 N N . PRO A 1 394 ? -12.853 24.251 -5.120 1.00 72.44 394 PRO A N 1
ATOM 3083 C CA . PRO A 1 394 ? -11.616 24.957 -4.838 1.00 72.44 394 PRO A CA 1
ATOM 3084 C C . PRO A 1 394 ? -10.412 24.153 -5.340 1.00 72.44 394 PRO A C 1
ATOM 3086 O O . PRO A 1 394 ? -10.408 22.925 -5.356 1.00 72.44 394 PRO A O 1
ATOM 3089 N N . ARG A 1 395 ? -9.356 24.862 -5.749 1.00 81.50 395 ARG A N 1
ATOM 3090 C CA . ARG A 1 395 ? -8.070 24.243 -6.096 1.00 81.50 395 ARG A CA 1
ATOM 3091 C C . ARG A 1 395 ? -7.122 24.305 -4.902 1.00 81.50 395 ARG A C 1
ATOM 3093 O O . ARG A 1 395 ? -7.077 25.352 -4.248 1.00 81.50 395 ARG A O 1
ATOM 3100 N N . PRO A 1 396 ? -6.340 23.244 -4.644 1.00 88.69 396 PRO A N 1
ATOM 3101 C CA . PRO A 1 396 ? -5.378 23.257 -3.556 1.00 88.69 396 PRO A CA 1
ATOM 3102 C C . PRO A 1 396 ? -4.298 24.309 -3.824 1.00 88.69 396 PRO A C 1
ATOM 3104 O O . PRO A 1 396 ? -3.897 24.541 -4.970 1.00 88.69 396 PRO A O 1
ATOM 3107 N N . ARG A 1 397 ? -3.821 24.962 -2.762 1.00 89.12 397 ARG A N 1
ATOM 3108 C CA . ARG A 1 397 ? -2.746 25.964 -2.844 1.00 89.12 397 ARG A CA 1
ATOM 3109 C C . ARG A 1 397 ? -1.472 25.382 -2.255 1.00 89.12 397 ARG A C 1
ATOM 3111 O O . ARG A 1 397 ? -1.516 24.828 -1.166 1.00 89.12 397 ARG A O 1
ATOM 3118 N N . ALA A 1 398 ? -0.336 25.563 -2.929 1.00 91.31 398 ALA A N 1
ATOM 3119 C CA . ALA A 1 398 ? 0.928 24.927 -2.541 1.00 91.31 398 ALA A CA 1
ATOM 3120 C C . ALA A 1 398 ? 1.315 25.176 -1.072 1.00 91.31 398 ALA A C 1
ATOM 3122 O O . ALA A 1 398 ? 1.529 24.219 -0.339 1.00 91.31 398 ALA A O 1
ATOM 3123 N N . TYR A 1 399 ? 1.305 26.432 -0.610 1.00 90.62 399 TYR A N 1
ATOM 3124 C CA . TYR A 1 399 ? 1.662 26.756 0.777 1.00 90.62 399 TYR A CA 1
ATOM 3125 C C . TYR A 1 399 ? 0.677 26.171 1.811 1.00 90.62 399 TYR A C 1
ATOM 3127 O O . TYR A 1 399 ? 1.093 25.768 2.896 1.00 90.62 399 TYR A O 1
ATOM 3135 N N . LEU A 1 400 ? -0.623 26.099 1.481 1.00 91.12 400 LEU A N 1
ATOM 3136 C CA . LEU A 1 400 ? -1.640 25.482 2.344 1.00 91.12 400 LEU A CA 1
ATOM 3137 C C . LEU A 1 400 ? -1.472 23.969 2.383 1.00 91.12 400 LEU A C 1
ATOM 3139 O O . LEU A 1 400 ? -1.533 23.386 3.456 1.00 91.12 400 LEU A O 1
ATOM 3143 N N . TYR A 1 401 ? -1.200 23.349 1.236 1.00 93.19 401 TYR A N 1
ATOM 3144 C CA . TYR A 1 401 ? -0.899 21.928 1.137 1.00 93.19 401 TYR A CA 1
ATOM 3145 C C . TYR A 1 401 ? 0.348 21.556 1.946 1.00 93.19 401 TYR A C 1
ATOM 3147 O O . TYR A 1 401 ? 0.317 20.622 2.740 1.00 93.19 401 TYR A O 1
ATOM 3155 N N . THR A 1 402 ? 1.429 22.330 1.833 1.00 94.00 402 THR A N 1
ATOM 3156 C CA . THR A 1 402 ? 2.634 22.116 2.644 1.00 94.00 402 THR A CA 1
ATOM 3157 C C . THR A 1 402 ? 2.325 22.185 4.142 1.00 94.00 402 THR A C 1
ATOM 3159 O O . THR A 1 402 ? 2.827 21.361 4.909 1.00 94.00 402 THR A O 1
ATOM 3162 N N . GLN A 1 403 ? 1.493 23.138 4.577 1.00 93.38 403 GLN A N 1
ATOM 3163 C CA . GLN A 1 403 ? 1.081 23.233 5.980 1.00 93.38 403 GLN A CA 1
ATOM 3164 C C . GLN A 1 403 ? 0.166 22.073 6.396 1.00 93.38 403 GLN A C 1
ATOM 3166 O O . GLN A 1 403 ? 0.381 21.493 7.454 1.00 93.38 403 GLN A O 1
ATOM 3171 N N . TYR A 1 404 ? -0.795 21.697 5.551 1.00 92.75 404 TYR A N 1
ATOM 3172 C CA . TYR A 1 404 ? -1.678 20.542 5.728 1.00 92.75 404 TYR A CA 1
ATOM 3173 C C . TYR A 1 404 ? -0.880 19.254 5.970 1.00 92.75 404 TYR A C 1
ATOM 3175 O O . TYR A 1 404 ? -1.121 18.550 6.954 1.00 92.75 404 TYR A O 1
ATOM 3183 N N . VAL A 1 405 ? 0.124 18.982 5.130 1.00 93.44 405 VAL A N 1
ATOM 3184 C CA . VAL A 1 405 ? 0.983 17.797 5.264 1.00 93.44 405 VAL A CA 1
ATOM 3185 C C . VAL A 1 405 ? 1.775 17.849 6.575 1.00 93.44 405 VAL A C 1
ATOM 3187 O O . VAL A 1 405 ? 1.805 16.863 7.309 1.00 93.44 405 VAL A O 1
ATOM 3190 N N . ARG A 1 406 ? 2.360 19.003 6.934 1.00 94.62 406 ARG A N 1
ATOM 3191 C CA . ARG A 1 406 ? 3.099 19.174 8.203 1.00 94.62 406 ARG A CA 1
ATOM 3192 C C . ARG A 1 406 ? 2.222 18.967 9.435 1.00 94.62 406 ARG A C 1
ATOM 3194 O O . ARG A 1 406 ? 2.618 18.229 10.337 1.00 94.62 406 ARG A O 1
ATOM 3201 N N . ASP A 1 407 ? 1.052 19.603 9.465 1.00 94.06 407 ASP A N 1
ATOM 3202 C CA . ASP A 1 407 ? 0.090 19.482 10.563 1.00 94.06 407 ASP A CA 1
ATOM 3203 C C . ASP A 1 407 ? -0.342 18.017 10.726 1.00 94.06 407 ASP A C 1
ATOM 3205 O O . ASP A 1 407 ? -0.361 17.485 11.839 1.00 94.06 407 ASP A O 1
ATOM 3209 N N . THR A 1 408 ? -0.617 17.340 9.606 1.00 93.38 408 THR A N 1
ATOM 3210 C CA . THR A 1 408 ? -1.013 15.927 9.576 1.00 93.38 408 THR A CA 1
ATOM 3211 C C . THR A 1 408 ? 0.093 15.016 10.101 1.00 93.38 408 THR A C 1
ATOM 3213 O O . THR A 1 408 ? -0.177 14.167 10.949 1.00 93.38 408 THR A O 1
ATOM 3216 N N . ILE A 1 409 ? 1.345 15.204 9.666 1.00 93.06 409 ILE A N 1
ATOM 3217 C CA . ILE A 1 409 ? 2.497 14.419 10.143 1.00 93.06 409 ILE A CA 1
ATOM 3218 C C . ILE A 1 409 ? 2.677 14.587 11.656 1.00 93.06 409 ILE A C 1
ATOM 3220 O O . ILE A 1 409 ? 2.781 13.594 12.381 1.00 93.06 409 ILE A O 1
ATOM 3224 N N . ALA A 1 410 ? 2.673 15.830 12.146 1.00 94.31 410 ALA A N 1
ATOM 3225 C CA . ALA A 1 410 ? 2.863 16.122 13.564 1.00 94.31 410 ALA A CA 1
ATOM 3226 C C . ALA A 1 410 ? 1.740 15.521 14.426 1.00 94.31 410 ALA A C 1
ATOM 3228 O O . ALA A 1 410 ? 2.004 14.904 15.464 1.00 94.31 410 ALA A O 1
ATOM 3229 N N . LEU A 1 411 ? 0.488 15.655 13.978 1.00 94.69 411 LEU A N 1
ATOM 3230 C CA . LEU A 1 411 ? -0.662 15.092 14.676 1.00 94.69 411 LEU A CA 1
ATOM 3231 C C . LEU A 1 411 ? -0.647 13.560 14.656 1.00 94.69 411 LEU A C 1
ATOM 3233 O O . LEU A 1 411 ? -0.885 12.943 15.694 1.00 94.69 411 LEU A O 1
ATOM 3237 N N . ASN A 1 412 ? -0.329 12.941 13.516 1.00 94.25 412 ASN A N 1
ATOM 3238 C CA . ASN A 1 412 ? -0.209 11.487 13.398 1.00 94.25 412 ASN A CA 1
ATOM 3239 C C . ASN A 1 412 ? 0.829 10.939 14.379 1.00 94.25 412 ASN A C 1
ATOM 3241 O O . ASN A 1 412 ? 0.523 10.006 15.119 1.00 94.25 412 ASN A O 1
ATOM 3245 N N . ALA A 1 413 ? 2.013 11.557 14.449 1.00 93.00 413 ALA A N 1
ATOM 3246 C CA . ALA A 1 413 ? 3.065 11.159 15.379 1.00 93.00 413 ALA A CA 1
ATOM 3247 C C . ALA A 1 413 ? 2.604 11.251 16.844 1.00 93.00 413 ALA A C 1
ATOM 3249 O O . ALA A 1 413 ? 2.784 10.304 17.612 1.00 93.00 413 ALA A O 1
ATOM 3250 N N . HIS A 1 414 ? 1.945 12.353 17.221 1.00 94.88 414 HIS A N 1
ATOM 3251 C CA . HIS A 1 414 ? 1.401 12.525 18.569 1.00 94.88 414 HIS A CA 1
ATOM 3252 C C . HIS A 1 414 ? 0.335 11.470 18.909 1.00 94.88 414 HIS A C 1
ATOM 3254 O O . HIS A 1 414 ? 0.389 10.850 19.974 1.00 94.88 414 HIS A O 1
ATOM 3260 N N . LEU A 1 415 ? -0.623 11.243 18.005 1.00 93.75 415 LEU A N 1
ATOM 3261 C CA . LEU A 1 415 ? -1.710 10.285 18.210 1.00 93.75 415 LEU A CA 1
ATOM 3262 C C . LEU A 1 415 ? -1.210 8.838 18.245 1.00 93.75 415 LEU A C 1
ATOM 3264 O O . LEU A 1 415 ? -1.712 8.059 19.050 1.00 93.75 415 LEU A O 1
ATOM 3268 N N . ASN A 1 416 ? -0.227 8.483 17.417 1.00 94.25 416 ASN A N 1
ATOM 3269 C CA . ASN A 1 416 ? 0.393 7.158 17.423 1.00 94.25 416 ASN A CA 1
ATOM 3270 C C . ASN A 1 416 ? 1.155 6.906 18.731 1.00 94.25 416 ASN A C 1
ATOM 3272 O O . ASN A 1 416 ? 0.942 5.875 19.364 1.00 94.25 416 ASN A O 1
ATOM 3276 N N . ALA A 1 417 ? 1.975 7.862 19.185 1.00 94.44 417 ALA A N 1
ATOM 3277 C CA . ALA A 1 417 ? 2.696 7.742 20.455 1.00 94.44 417 ALA A CA 1
ATOM 3278 C C . ALA A 1 417 ? 1.735 7.608 21.646 1.00 94.44 417 ALA A C 1
ATOM 3280 O O . ALA A 1 417 ? 1.939 6.773 22.528 1.00 94.44 417 ALA A O 1
ATOM 3281 N N . LYS A 1 418 ? 0.653 8.397 21.647 1.00 95.00 418 LYS A N 1
ATOM 3282 C CA . LYS A 1 418 ? -0.396 8.300 22.663 1.00 95.00 418 LYS A CA 1
ATOM 3283 C C . LYS A 1 418 ? -1.115 6.951 22.622 1.00 95.00 418 LYS A C 1
ATOM 3285 O O . LYS A 1 418 ? -1.300 6.355 23.675 1.00 95.00 418 LYS A O 1
ATOM 3290 N N . ALA A 1 419 ? -1.509 6.477 21.440 1.00 94.12 419 ALA A N 1
ATOM 3291 C CA . ALA A 1 419 ? -2.202 5.201 21.290 1.00 94.12 419 ALA A CA 1
ATOM 3292 C C . ALA A 1 419 ? -1.341 4.032 21.786 1.00 94.12 419 ALA A C 1
ATOM 3294 O O . ALA A 1 419 ? -1.842 3.207 22.545 1.00 94.12 419 ALA A O 1
ATOM 3295 N N . GLN A 1 420 ? -0.047 4.012 21.440 1.00 95.19 420 GLN A N 1
ATOM 3296 C CA . GLN A 1 420 ? 0.890 2.998 21.928 1.00 95.19 420 GLN A CA 1
ATOM 3297 C C . GLN A 1 420 ? 1.029 3.040 23.460 1.00 95.19 420 GLN A C 1
ATOM 3299 O O . GLN A 1 420 ? 0.892 2.016 24.121 1.00 95.19 420 GLN A O 1
ATOM 3304 N N . ALA A 1 421 ? 1.218 4.225 24.049 1.00 96.06 421 ALA A N 1
ATOM 3305 C CA . ALA A 1 421 ? 1.326 4.359 25.502 1.00 96.06 421 ALA A CA 1
ATOM 3306 C C . ALA A 1 421 ? 0.031 3.960 26.238 1.00 96.06 421 ALA A C 1
ATOM 3308 O O . ALA A 1 421 ? 0.083 3.328 27.294 1.00 96.06 421 ALA A O 1
ATOM 3309 N N . ASP A 1 422 ? -1.132 4.317 25.684 1.00 95.38 422 ASP A N 1
ATOM 3310 C CA . ASP A 1 422 ? -2.438 4.007 26.269 1.00 95.38 422 ASP A CA 1
ATOM 3311 C C . ASP A 1 422 ? -2.741 2.493 26.226 1.00 95.38 422 ASP A C 1
ATOM 3313 O O . ASP A 1 422 ? -3.382 1.987 27.152 1.00 95.38 422 ASP A O 1
ATOM 3317 N N . ILE A 1 423 ? -2.301 1.760 25.188 1.00 96.19 423 ILE A N 1
ATOM 3318 C CA . ILE A 1 423 ? -2.451 0.295 25.141 1.00 96.19 423 ILE A CA 1
ATOM 3319 C C . ILE A 1 423 ? -1.427 -0.411 26.029 1.00 96.19 423 ILE A C 1
ATOM 3321 O O . ILE A 1 423 ? -1.811 -1.310 26.775 1.00 96.19 423 ILE A O 1
ATOM 3325 N N . ASP A 1 424 ? -0.171 0.041 26.048 1.00 95.00 424 ASP A N 1
ATOM 3326 C CA . ASP A 1 424 ? 0.865 -0.526 26.919 1.00 95.00 424 ASP A CA 1
ATOM 3327 C C . ASP A 1 424 ? 0.472 -0.408 28.403 1.00 95.00 424 ASP A C 1
ATOM 3329 O O . ASP A 1 424 ? 0.709 -1.321 29.191 1.00 95.00 424 ASP A O 1
ATOM 3333 N N . ALA A 1 425 ? -0.207 0.681 28.787 1.00 95.25 425 ALA A N 1
ATOM 3334 C CA . ALA A 1 425 ? -0.734 0.876 30.140 1.00 95.25 425 ALA A CA 1
ATOM 3335 C C . ALA A 1 425 ? -1.929 -0.034 30.495 1.00 95.25 425 ALA A C 1
ATOM 3337 O O . ALA A 1 425 ? -2.274 -0.161 31.673 1.00 95.25 425 ALA A O 1
ATOM 3338 N N . GLN A 1 426 ? -2.589 -0.627 29.498 1.00 93.94 426 GLN A N 1
ATOM 3339 C CA . GLN A 1 426 ? -3.725 -1.535 29.679 1.00 93.94 426 GLN A CA 1
ATOM 3340 C C . GLN A 1 426 ? -3.325 -3.012 29.669 1.00 93.94 426 GLN A C 1
ATOM 3342 O O . GLN A 1 426 ? -4.151 -3.856 30.028 1.00 93.94 426 GLN A O 1
ATOM 3347 N N . GLU A 1 427 ? -2.090 -3.335 29.280 1.00 95.00 427 GLU A N 1
ATOM 3348 C CA . GLU A 1 427 ? -1.600 -4.709 29.310 1.00 95.00 427 GLU A CA 1
ATOM 3349 C C . GLU A 1 427 ? -1.622 -5.275 30.743 1.00 95.00 427 GLU A C 1
ATOM 3351 O O . GLU A 1 427 ? -1.395 -4.547 31.720 1.00 95.00 427 GLU A O 1
ATOM 3356 N N . PRO A 1 428 ? -1.915 -6.577 30.915 1.00 92.44 428 PRO A N 1
ATOM 3357 C CA . PRO A 1 428 ? -1.929 -7.195 32.232 1.00 92.44 428 PRO A CA 1
ATOM 3358 C C . PRO A 1 428 ? -0.569 -7.051 32.943 1.00 92.44 428 PRO A C 1
ATOM 3360 O O . PRO A 1 428 ? 0.456 -7.425 32.379 1.00 92.44 428 PRO A O 1
ATOM 3363 N N . PRO A 1 429 ? -0.528 -6.598 34.213 1.00 86.81 429 PRO A N 1
ATOM 3364 C CA . PRO A 1 429 ? 0.727 -6.421 34.956 1.00 86.81 429 PRO A CA 1
ATOM 3365 C C . PRO A 1 429 ? 1.378 -7.747 35.390 1.00 86.81 429 PRO A C 1
ATOM 3367 O O . PRO A 1 429 ? 2.438 -7.750 36.010 1.00 86.81 429 PRO A O 1
ATOM 3370 N N . VAL A 1 430 ? 0.711 -8.871 35.131 1.00 86.69 430 VAL A N 1
ATOM 3371 C CA . VAL A 1 430 ? 1.100 -10.231 35.509 1.00 86.69 430 VAL A CA 1
ATOM 3372 C C . VAL A 1 430 ? 0.950 -11.133 34.290 1.00 86.69 430 VAL A C 1
ATOM 3374 O O . VAL A 1 430 ? 0.045 -10.924 33.480 1.00 86.69 430 VAL A O 1
ATOM 3377 N N . SER A 1 431 ? 1.812 -12.145 34.167 1.00 90.31 431 SER A N 1
ATOM 3378 C CA . SER A 1 431 ? 1.762 -13.065 33.028 1.00 90.31 431 SER A CA 1
ATOM 3379 C C . SER A 1 431 ? 0.424 -13.806 32.988 1.00 90.31 431 SER A C 1
ATOM 3381 O O . SER A 1 431 ? 0.018 -14.466 33.952 1.00 90.31 431 SER A O 1
ATOM 3383 N N . ILE A 1 432 ? -0.252 -13.743 31.838 1.00 92.38 432 ILE A N 1
ATOM 3384 C CA . ILE A 1 432 ? -1.508 -14.466 31.597 1.00 92.38 432 ILE A CA 1
ATOM 3385 C C . ILE A 1 432 ? -1.310 -15.988 31.543 1.00 92.38 432 ILE A C 1
ATOM 3387 O O . ILE A 1 432 ? -2.283 -16.737 31.500 1.00 92.38 432 ILE A O 1
ATOM 3391 N N . TRP A 1 433 ? -0.064 -16.464 31.550 1.00 91.44 433 TRP A N 1
ATOM 3392 C CA . TRP A 1 433 ? 0.270 -17.886 31.543 1.00 91.44 433 TRP A CA 1
ATOM 3393 C C . TRP A 1 433 ? 0.392 -18.466 32.962 1.00 91.44 433 TRP A C 1
ATOM 3395 O O . TRP A 1 433 ? 0.325 -19.681 33.122 1.00 91.44 433 TRP A O 1
ATOM 3405 N N . GLN A 1 434 ? 0.459 -17.612 33.994 1.00 87.44 434 GLN A N 1
ATOM 3406 C CA . GLN A 1 434 ? 0.559 -17.979 35.420 1.00 87.44 434 GLN A CA 1
ATOM 3407 C C . GLN A 1 434 ? -0.755 -17.729 36.195 1.00 87.44 434 GLN A C 1
ATOM 3409 O O . GLN A 1 434 ? -0.767 -17.502 37.405 1.00 87.44 434 GLN A O 1
ATOM 3414 N N . VAL A 1 435 ? -1.902 -17.779 35.506 1.00 83.19 435 VAL A N 1
ATOM 3415 C CA . VAL A 1 435 ? -3.239 -17.483 36.075 1.00 83.19 435 VAL A CA 1
ATOM 3416 C C . VAL A 1 435 ? -3.579 -18.356 37.288 1.00 83.19 435 VAL A C 1
ATOM 3418 O O . VAL A 1 435 ? -4.228 -17.883 38.226 1.00 83.19 435 VAL A O 1
ATOM 3421 N N . ASP A 1 436 ? -3.115 -19.607 37.291 1.00 83.44 436 ASP A N 1
ATOM 3422 C CA . ASP A 1 436 ? -3.374 -20.570 38.364 1.00 83.44 436 ASP A CA 1
ATOM 3423 C C . ASP A 1 436 ? -2.675 -20.179 39.675 1.00 83.44 436 ASP A C 1
ATOM 3425 O O . ASP A 1 436 ? -3.189 -20.449 40.761 1.00 83.44 436 ASP A O 1
ATOM 3429 N N . GLU A 1 437 ? -1.528 -19.501 39.601 1.00 83.06 437 GLU A N 1
ATOM 3430 C CA . GLU A 1 437 ? -0.810 -18.999 40.777 1.00 83.06 437 GLU A CA 1
ATOM 3431 C C . GLU A 1 437 ? -1.546 -17.814 41.409 1.00 83.06 437 GLU A C 1
ATOM 3433 O O . GLU A 1 437 ? -1.680 -17.748 42.632 1.00 83.06 437 GLU A O 1
ATOM 3438 N N . LEU A 1 438 ? -2.128 -16.937 40.585 1.00 77.81 438 LEU A N 1
ATOM 3439 C CA . LEU A 1 438 ? -2.977 -15.833 41.045 1.00 77.81 438 LEU A CA 1
ATOM 3440 C C . LEU A 1 438 ? -4.256 -16.344 41.717 1.00 77.81 438 LEU A C 1
ATOM 3442 O O . LEU A 1 438 ? -4.658 -15.825 42.760 1.00 77.81 438 LEU A O 1
ATOM 3446 N N . ALA A 1 439 ? -4.880 -17.380 41.148 1.00 78.62 439 ALA A N 1
ATOM 3447 C CA . ALA A 1 439 ? -6.063 -18.012 41.730 1.00 78.62 439 ALA A CA 1
ATOM 3448 C C . ALA A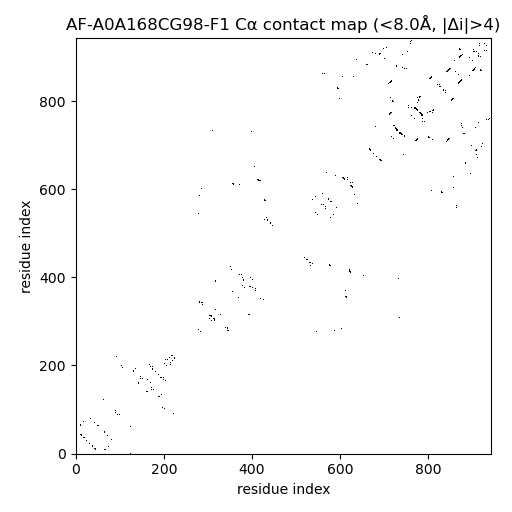 1 439 ? -5.745 -18.672 43.084 1.00 78.62 439 ALA A C 1
ATOM 3450 O O . ALA A 1 439 ? -6.507 -18.525 44.048 1.00 78.62 439 ALA A O 1
ATOM 3451 N N . LYS A 1 440 ? -4.589 -19.343 43.190 1.00 83.06 440 LYS A N 1
ATOM 3452 C CA . LYS A 1 440 ? -4.085 -19.903 44.454 1.00 83.06 440 LYS A CA 1
ATOM 3453 C C . LYS A 1 440 ? -3.795 -18.809 45.485 1.00 83.06 440 LYS A C 1
ATOM 3455 O O . LYS A 1 440 ? -4.233 -18.937 46.625 1.00 83.06 440 LYS A O 1
ATOM 3460 N N . ALA A 1 441 ? -3.144 -17.711 45.098 1.00 79.69 441 ALA A N 1
ATOM 3461 C CA . ALA A 1 441 ? -2.859 -16.584 45.991 1.00 79.69 441 ALA A CA 1
ATOM 3462 C C . ALA A 1 441 ? -4.142 -15.916 46.523 1.00 79.69 441 ALA A C 1
ATOM 3464 O O . ALA A 1 441 ? -4.262 -15.670 47.724 1.00 79.69 441 ALA A O 1
ATOM 3465 N N . ALA A 1 442 ? -5.137 -15.693 45.656 1.00 78.81 442 ALA A N 1
ATOM 3466 C CA . ALA A 1 442 ? -6.446 -15.167 46.051 1.00 78.81 442 ALA A CA 1
ATOM 3467 C C . ALA A 1 442 ? -7.182 -16.104 47.028 1.00 78.81 442 ALA A C 1
ATOM 3469 O O . ALA A 1 442 ? -7.812 -15.649 47.989 1.00 78.81 442 ALA A O 1
ATOM 3470 N N . SER A 1 443 ? -7.069 -17.416 46.801 1.00 78.81 443 SER A N 1
ATOM 3471 C CA . SER A 1 443 ? -7.650 -18.444 47.669 1.00 78.81 443 SER A CA 1
ATOM 3472 C C . SER A 1 443 ? -6.961 -18.487 49.034 1.00 78.81 443 SER A C 1
ATOM 3474 O O . SER A 1 443 ? -7.647 -18.515 50.053 1.00 78.81 443 SER A O 1
ATOM 3476 N N . ASN A 1 444 ? -5.629 -18.399 49.082 1.00 81.00 444 ASN A N 1
ATOM 3477 C CA . ASN A 1 444 ? -4.858 -18.394 50.330 1.00 81.00 444 ASN A CA 1
ATOM 3478 C C . ASN A 1 444 ? -5.185 -17.175 51.208 1.00 81.00 444 ASN A C 1
ATOM 3480 O O . ASN A 1 444 ? -5.498 -17.344 52.384 1.00 81.00 444 ASN A O 1
ATOM 3484 N N . LEU A 1 445 ? -5.250 -15.973 50.621 1.00 76.06 445 LEU A N 1
ATOM 3485 C CA . LEU A 1 445 ? -5.670 -14.742 51.317 1.00 76.06 445 LEU A CA 1
ATOM 3486 C C . LEU A 1 445 ? -7.115 -14.814 51.841 1.00 76.06 445 LEU A C 1
ATOM 3488 O O . LEU A 1 445 ? -7.479 -14.141 52.806 1.00 76.06 445 LEU A O 1
ATOM 3492 N N . SER A 1 446 ? -7.955 -15.634 51.204 1.00 70.56 446 SER A N 1
ATOM 3493 C CA . SER A 1 446 ? -9.329 -15.886 51.649 1.00 70.56 446 SER A CA 1
ATOM 3494 C C . SER A 1 446 ? -9.401 -16.947 52.759 1.00 70.56 446 SER A C 1
ATOM 3496 O O . SER A 1 446 ? -10.287 -16.873 53.612 1.00 70.56 446 SER A O 1
ATOM 3498 N N . LEU A 1 447 ? -8.475 -17.914 52.769 1.00 65.19 447 LEU A N 1
ATOM 3499 C CA . LEU A 1 447 ? -8.402 -19.024 53.729 1.00 65.19 447 LEU A CA 1
ATOM 3500 C C . LEU A 1 447 ? -7.728 -18.635 55.054 1.00 65.19 447 LEU A C 1
ATOM 3502 O O . LEU A 1 447 ? -8.218 -19.048 56.106 1.00 65.19 447 LEU A O 1
ATOM 3506 N N . GLU A 1 448 ? -6.682 -17.803 55.032 1.00 58.34 448 GLU A N 1
ATOM 3507 C CA . GLU A 1 448 ? -5.997 -17.311 56.245 1.00 58.34 448 GLU A CA 1
ATOM 3508 C C . GLU A 1 448 ? -6.954 -16.585 57.211 1.00 58.34 448 GLU A C 1
ATOM 3510 O O . GLU A 1 448 ? -6.774 -16.618 58.427 1.00 58.34 448 GLU A O 1
ATOM 3515 N N . ASN A 1 449 ? -8.050 -16.022 56.696 1.00 50.41 449 ASN A N 1
ATOM 3516 C CA . ASN A 1 449 ? -9.069 -15.336 57.491 1.00 50.41 449 ASN A CA 1
ATOM 3517 C C . ASN A 1 449 ? -10.087 -16.294 58.153 1.00 50.41 449 ASN A C 1
ATOM 3519 O O . ASN A 1 449 ? -10.690 -15.964 59.174 1.00 50.41 449 ASN A O 1
ATOM 3523 N N . ASN A 1 450 ? -10.264 -17.512 57.624 1.00 48.16 450 ASN A N 1
ATOM 3524 C CA . ASN A 1 450 ? -11.148 -18.517 58.231 1.00 48.16 450 ASN A CA 1
ATOM 3525 C C . ASN A 1 450 ? -10.480 -19.275 59.395 1.00 48.16 450 ASN A C 1
ATOM 3527 O O . ASN A 1 450 ? -11.182 -19.893 60.196 1.00 48.16 450 ASN A O 1
ATOM 3531 N N . GLY A 1 451 ? -9.149 -19.201 59.526 1.00 42.44 451 GLY A N 1
ATOM 3532 C CA . GLY A 1 451 ? -8.388 -19.808 60.627 1.00 42.44 451 GLY A CA 1
ATOM 3533 C C . GLY A 1 451 ? -8.442 -19.036 61.954 1.00 42.44 451 GLY A C 1
ATOM 3534 O O . GLY A 1 451 ? -8.117 -19.593 62.999 1.00 42.44 451 GLY A O 1
ATOM 3535 N N . ALA A 1 452 ? -8.903 -17.780 61.956 1.00 38.00 452 ALA A N 1
ATOM 3536 C CA . ALA A 1 452 ? -8.873 -16.891 63.124 1.00 38.00 452 ALA A CA 1
ATOM 3537 C C . ALA A 1 452 ? -10.160 -16.907 63.980 1.00 38.00 452 ALA A C 1
ATOM 3539 O O . ALA A 1 452 ? -10.508 -15.906 64.608 1.00 38.00 452 ALA A O 1
ATOM 3540 N N . ARG A 1 453 ? -10.889 -18.033 64.039 1.00 37.34 453 ARG A N 1
ATOM 3541 C CA . ARG A 1 453 ? -12.026 -18.211 64.965 1.00 37.34 453 ARG A CA 1
ATOM 3542 C C . ARG A 1 453 ? -11.730 -19.292 66.005 1.00 37.34 453 ARG A C 1
ATOM 3544 O O . ARG A 1 453 ? -12.374 -20.337 66.037 1.00 37.34 453 ARG A O 1
ATOM 3551 N N . VAL A 1 454 ? -10.764 -19.019 66.880 1.00 36.19 454 VAL A N 1
ATOM 3552 C CA . VAL A 1 454 ? -10.580 -19.774 68.129 1.00 36.19 454 VAL A CA 1
ATOM 3553 C C . VAL A 1 454 ? -11.679 -19.347 69.110 1.00 36.19 454 VAL A C 1
ATOM 3555 O O . VAL A 1 454 ? -11.870 -18.161 69.374 1.00 36.19 454 VAL A O 1
ATOM 3558 N N . LYS A 1 455 ? -12.456 -20.321 69.600 1.00 32.53 455 LYS A N 1
ATOM 3559 C CA . LYS A 1 455 ? -13.475 -20.138 70.649 1.00 32.53 455 LYS A CA 1
ATOM 3560 C C . LYS A 1 455 ? -12.805 -19.641 71.943 1.00 32.53 455 LYS A C 1
ATOM 3562 O O . LYS A 1 455 ? -11.776 -20.208 72.304 1.00 32.53 455 LYS A O 1
ATOM 3567 N N . PRO A 1 456 ? -13.368 -18.662 72.672 1.00 29.50 456 PRO A N 1
ATOM 3568 C CA . PRO A 1 456 ? -12.851 -18.317 73.990 1.00 29.50 456 PRO A CA 1
ATOM 3569 C C . PRO A 1 456 ? -13.309 -19.370 75.015 1.00 29.50 456 PRO A C 1
ATOM 3571 O O . PRO A 1 456 ? -14.461 -19.810 74.933 1.00 29.50 456 PRO A O 1
ATOM 3574 N N . PRO A 1 457 ? -12.463 -19.784 75.973 1.00 31.73 457 PRO A N 1
ATOM 3575 C CA . PRO A 1 457 ? -12.939 -20.429 77.180 1.00 31.73 457 PRO A CA 1
ATOM 3576 C C . PRO A 1 457 ? -13.353 -19.382 78.220 1.00 31.73 457 PRO A C 1
ATOM 3578 O O . PRO A 1 457 ? -12.887 -18.241 78.238 1.00 31.73 457 PRO A O 1
ATOM 3581 N N . ASP A 1 458 ? -14.267 -19.833 79.064 1.00 27.33 458 ASP A N 1
ATOM 3582 C CA . ASP A 1 458 ? -14.898 -19.141 80.171 1.00 27.33 458 ASP A CA 1
ATOM 3583 C C . ASP A 1 458 ? -13.928 -18.747 81.301 1.00 27.33 458 ASP A C 1
ATOM 3585 O O . ASP A 1 458 ? -13.106 -19.540 81.747 1.00 27.33 458 ASP A O 1
ATOM 3589 N N . ASN A 1 459 ? -14.179 -17.542 81.817 1.00 27.58 459 ASN A N 1
ATOM 3590 C CA . ASN A 1 459 ? -14.163 -17.136 83.225 1.00 27.58 459 ASN A CA 1
ATOM 3591 C C . ASN A 1 459 ? -12.849 -17.068 84.048 1.00 27.58 459 ASN A C 1
ATOM 3593 O O . ASN A 1 459 ? -12.098 -18.025 84.199 1.00 27.58 459 ASN A O 1
ATOM 3597 N N . THR A 1 460 ? -12.800 -15.969 84.821 1.00 26.91 460 THR A N 1
ATOM 3598 C CA . THR A 1 460 ? -12.335 -15.821 86.225 1.00 26.91 460 THR A CA 1
ATOM 3599 C C . THR A 1 460 ? -11.022 -15.058 86.514 1.00 26.91 460 THR A C 1
ATOM 3601 O O . THR A 1 460 ? -9.930 -15.493 86.187 1.00 26.91 460 THR A O 1
ATOM 3604 N N . GLN A 1 461 ? -11.211 -13.956 87.264 1.00 26.98 461 GLN A N 1
ATOM 3605 C CA . GLN A 1 461 ? -10.358 -13.315 88.289 1.00 26.98 461 GLN A CA 1
ATOM 3606 C C . GLN A 1 461 ? -9.043 -12.577 87.943 1.00 26.98 461 GLN A C 1
ATOM 3608 O O . GLN A 1 461 ? -8.010 -13.155 87.647 1.00 26.98 461 GLN A O 1
ATOM 3613 N N . CYS A 1 462 ? -9.118 -11.248 88.128 1.00 23.52 462 CYS A N 1
ATOM 3614 C CA . CYS A 1 462 ? -8.369 -10.419 89.095 1.00 23.52 462 CYS A CA 1
ATOM 3615 C C . CYS A 1 462 ? -6.918 -10.811 89.450 1.00 23.52 462 CYS A C 1
ATOM 3617 O O . CYS A 1 462 ? -6.730 -11.803 90.139 1.00 23.52 462 CYS A O 1
ATOM 3619 N N . SER A 1 463 ? -5.945 -9.932 89.158 1.00 23.83 463 SER A N 1
ATOM 3620 C CA . SER A 1 463 ? -5.224 -9.125 90.173 1.00 23.83 463 SER A CA 1
ATOM 3621 C C . SER A 1 463 ? -3.936 -8.476 89.628 1.00 23.83 463 SER A C 1
ATOM 3623 O O . SER A 1 463 ? -3.103 -9.150 89.040 1.00 23.83 463 SER A O 1
ATOM 3625 N N . SER A 1 464 ? -3.825 -7.166 89.878 1.00 24.50 464 SER A N 1
ATOM 3626 C CA . SER A 1 464 ? -2.656 -6.377 90.324 1.00 24.50 464 SER A CA 1
ATOM 3627 C C . SER A 1 464 ? -1.237 -6.531 89.737 1.00 24.50 464 SER A C 1
ATOM 3629 O O . SER A 1 464 ? -0.658 -7.607 89.709 1.00 24.50 464 SER A O 1
ATOM 3631 N N . GLU A 1 465 ? -0.645 -5.337 89.567 1.00 24.45 465 GLU A N 1
ATOM 3632 C CA . GLU A 1 465 ? 0.774 -4.961 89.751 1.00 24.45 465 GLU A CA 1
ATOM 3633 C C . GLU A 1 465 ? 1.728 -5.146 88.555 1.00 24.45 465 GLU A C 1
ATOM 3635 O O . GLU A 1 465 ? 1.866 -6.217 87.987 1.00 24.45 465 GLU A O 1
ATOM 3640 N N . LYS A 1 466 ? 2.213 -4.022 87.986 1.00 25.44 466 LYS A N 1
ATOM 3641 C CA . LYS A 1 466 ? 3.509 -3.352 88.287 1.00 25.44 466 LYS A CA 1
ATOM 3642 C C . LYS A 1 466 ? 4.675 -4.287 87.915 1.00 25.44 466 LYS A C 1
ATOM 3644 O O . LYS A 1 466 ? 4.737 -5.413 88.364 1.00 25.44 466 LYS A O 1
ATOM 3649 N N . THR A 1 467 ? 5.669 -3.903 87.118 1.00 24.20 467 THR A N 1
ATOM 3650 C CA . THR A 1 467 ? 6.471 -2.680 87.218 1.00 24.20 467 THR A CA 1
ATOM 3651 C C . THR A 1 467 ? 7.494 -2.657 86.065 1.00 24.20 467 THR A C 1
ATOM 3653 O O . THR A 1 467 ? 7.928 -3.715 85.625 1.00 24.20 467 THR A O 1
ATOM 3656 N N . THR A 1 468 ? 7.920 -1.439 85.694 1.00 24.11 468 THR A N 1
ATOM 3657 C CA . THR A 1 468 ? 9.303 -1.024 85.334 1.00 24.11 468 THR A CA 1
ATOM 3658 C C . THR A 1 468 ? 9.947 -1.639 84.091 1.00 24.11 468 THR A C 1
ATOM 3660 O O . THR A 1 468 ? 10.214 -2.829 84.041 1.00 24.11 468 THR A O 1
ATOM 3663 N N . ASN A 1 469 ? 10.203 -0.841 83.054 1.00 25.84 469 ASN A N 1
ATOM 3664 C CA . ASN A 1 469 ? 11.396 0.017 82.853 1.00 25.84 469 ASN A CA 1
ATOM 3665 C C . ASN A 1 469 ? 12.259 -0.651 81.774 1.00 25.84 469 ASN A C 1
ATOM 3667 O O . ASN A 1 469 ? 12.316 -1.868 81.712 1.00 25.84 469 ASN A O 1
ATOM 3671 N N . ALA A 1 470 ? 13.019 0.030 80.937 1.00 28.06 470 ALA A N 1
ATOM 3672 C CA . ALA A 1 470 ? 13.147 1.423 80.551 1.00 28.06 470 ALA A CA 1
ATOM 3673 C C . ALA A 1 470 ? 14.174 1.425 79.399 1.00 28.06 470 ALA A C 1
ATOM 3675 O O . ALA A 1 470 ? 14.880 0.436 79.210 1.00 28.06 470 ALA A O 1
ATOM 3676 N N . GLU A 1 471 ? 14.302 2.585 78.749 1.00 26.36 471 GLU A N 1
ATOM 3677 C CA . GLU A 1 471 ? 15.489 3.025 77.997 1.00 26.36 471 GLU A CA 1
ATOM 3678 C C . GLU A 1 471 ? 15.694 2.382 76.613 1.00 26.36 471 GLU A C 1
ATOM 3680 O O . GLU A 1 471 ? 15.570 1.182 76.434 1.00 26.36 471 GLU A O 1
ATOM 3685 N N . LYS A 1 472 ? 16.027 3.109 75.545 1.00 27.22 472 LYS A N 1
ATOM 3686 C CA . LYS A 1 472 ? 16.494 4.495 75.353 1.00 27.22 472 LYS A CA 1
ATOM 3687 C C . LYS A 1 472 ? 16.222 4.820 73.864 1.00 27.22 472 LYS A C 1
ATOM 3689 O O . LYS A 1 472 ? 16.428 3.946 73.030 1.00 27.22 472 LYS A O 1
ATOM 3694 N N . THR A 1 473 ? 15.567 5.915 73.457 1.00 24.34 473 THR A N 1
ATOM 3695 C CA . THR A 1 473 ? 16.126 7.274 73.237 1.00 24.34 473 THR A CA 1
ATOM 3696 C C . THR A 1 473 ? 17.491 7.247 72.518 1.00 24.34 473 THR A C 1
ATOM 3698 O O . THR A 1 473 ? 18.410 6.593 72.985 1.00 24.34 473 THR A O 1
ATOM 3701 N N . VAL A 1 474 ? 17.720 7.907 71.376 1.00 28.28 474 VAL A N 1
ATOM 3702 C CA . VAL A 1 474 ? 17.538 9.344 71.100 1.00 28.28 474 VAL A CA 1
ATOM 3703 C C . VAL A 1 474 ? 17.729 9.621 69.594 1.00 28.28 474 VAL A C 1
ATOM 3705 O O . VAL A 1 474 ? 18.678 9.112 69.011 1.00 28.28 474 VAL A O 1
ATOM 3708 N N . ASN A 1 475 ? 16.832 10.475 69.074 1.00 28.05 475 ASN A N 1
ATOM 3709 C CA . ASN A 1 475 ? 16.968 11.624 68.152 1.00 28.05 475 ASN A CA 1
ATOM 3710 C C . ASN A 1 475 ? 17.748 11.469 66.829 1.00 28.05 475 ASN A C 1
ATOM 3712 O O . ASN A 1 475 ? 18.721 10.742 66.713 1.00 28.05 475 ASN A O 1
ATOM 3716 N N . THR A 1 476 ? 17.410 12.188 65.758 1.00 27.77 476 THR A N 1
ATOM 3717 C CA . THR A 1 476 ? 17.292 13.661 65.613 1.00 27.77 476 THR A CA 1
ATOM 3718 C C . THR A 1 476 ? 16.735 13.899 64.178 1.00 27.77 476 THR A C 1
ATOM 3720 O O . THR A 1 476 ? 16.966 13.047 63.331 1.00 27.77 476 THR A O 1
ATOM 3723 N N . GLU A 1 477 ? 15.998 14.934 63.755 1.00 26.61 477 GLU A N 1
ATOM 3724 C CA . GLU A 1 477 ? 15.794 16.301 64.234 1.00 26.61 477 GLU A CA 1
ATOM 3725 C C . GLU A 1 477 ? 14.639 16.994 63.445 1.00 26.61 477 GLU A C 1
ATOM 3727 O O . GLU A 1 477 ? 14.412 16.670 62.284 1.00 26.61 477 GLU A O 1
ATOM 3732 N N . LYS A 1 478 ? 13.930 17.901 64.149 1.00 28.39 478 LYS A N 1
ATOM 3733 C CA . LYS A 1 478 ? 13.133 19.132 63.834 1.00 28.39 478 LYS A CA 1
ATOM 3734 C C . LYS A 1 478 ? 12.891 19.581 62.362 1.00 28.39 478 LYS A C 1
ATOM 3736 O O . LYS A 1 478 ? 13.690 19.300 61.489 1.00 28.39 478 LYS A O 1
ATOM 3741 N N . ALA A 1 479 ? 11.874 20.385 62.003 1.00 26.95 479 ALA A N 1
ATOM 3742 C CA . ALA A 1 479 ? 11.234 21.532 62.682 1.00 26.95 479 ALA A CA 1
ATOM 3743 C C . ALA A 1 479 ? 9.888 21.916 61.975 1.00 26.95 479 ALA A C 1
ATOM 3745 O O . ALA A 1 479 ? 9.793 21.716 60.768 1.00 26.95 479 ALA A O 1
ATOM 3746 N N . THR A 1 480 ? 8.799 22.250 62.704 1.00 26.98 480 THR A N 1
ATOM 3747 C CA . THR A 1 480 ? 8.160 23.603 62.895 1.00 26.98 480 THR A CA 1
ATOM 3748 C C . THR A 1 480 ? 7.600 24.268 61.621 1.00 26.98 480 THR A C 1
ATOM 3750 O O . THR A 1 480 ? 8.269 24.250 60.601 1.00 26.98 480 THR A O 1
ATOM 3753 N N . ASP A 1 481 ? 6.456 24.955 61.538 1.00 26.41 481 ASP A N 1
ATOM 3754 C CA . ASP A 1 481 ? 5.454 25.525 62.460 1.00 26.41 481 ASP A CA 1
ATOM 3755 C C . ASP A 1 481 ? 4.240 25.974 61.603 1.00 26.41 481 ASP A C 1
ATOM 3757 O O . ASP A 1 481 ? 4.375 26.095 60.384 1.00 26.41 481 ASP A O 1
ATOM 3761 N N . GLY A 1 482 ? 3.089 26.312 62.213 1.00 25.52 482 GLY A N 1
ATOM 3762 C CA . GLY A 1 482 ? 2.104 27.176 61.525 1.00 25.52 482 GLY A CA 1
ATOM 3763 C C . GLY A 1 482 ? 0.618 27.097 61.903 1.00 25.52 482 GLY A C 1
ATOM 3764 O O . GLY A 1 482 ? -0.224 26.974 61.027 1.00 25.52 482 GLY A O 1
ATOM 3765 N N . GLU A 1 483 ? 0.323 27.140 63.198 1.00 25.55 483 GLU A N 1
ATOM 3766 C CA . GLU A 1 483 ? -0.840 27.711 63.914 1.00 25.55 483 GLU A CA 1
ATOM 3767 C C . GLU A 1 483 ? -2.045 28.432 63.222 1.00 25.55 483 GLU A C 1
ATOM 3769 O O . GLU A 1 483 ? -1.889 29.201 62.278 1.00 25.55 483 GLU A O 1
ATOM 3774 N N . LYS A 1 484 ? -3.185 28.363 63.963 1.00 28.23 484 LYS A N 1
ATOM 3775 C CA . LYS A 1 484 ? -4.347 29.301 64.113 1.00 28.23 484 LYS A CA 1
ATOM 3776 C C . LYS A 1 484 ? -5.510 29.196 63.105 1.00 28.23 484 LYS A C 1
ATOM 3778 O O . LYS A 1 484 ? -5.293 29.013 61.921 1.00 28.23 484 LYS A O 1
ATOM 3783 N N . ASN A 1 485 ? -6.795 29.367 63.451 1.00 26.52 485 ASN A N 1
ATOM 3784 C CA . ASN A 1 485 ? -7.554 29.680 64.684 1.00 26.52 485 ASN A CA 1
ATOM 3785 C C . ASN A 1 485 ? -9.056 29.376 64.380 1.00 26.52 485 ASN A C 1
ATOM 3787 O O . ASN A 1 485 ? -9.475 29.569 63.245 1.00 26.52 485 ASN A O 1
ATOM 3791 N N . VAL A 1 486 ? -9.835 28.725 65.260 1.00 26.27 486 VAL A N 1
ATOM 3792 C CA . VAL A 1 486 ? -10.775 29.264 66.290 1.00 26.27 486 VAL A CA 1
ATOM 3793 C C . VAL A 1 486 ? -12.148 29.782 65.803 1.00 26.27 486 VAL A C 1
ATOM 3795 O O . VAL A 1 486 ? -12.225 30.689 64.985 1.00 26.27 486 VAL A O 1
ATOM 3798 N N . GLY A 1 487 ? -13.211 29.287 66.473 1.00 24.94 487 GLY A N 1
ATOM 3799 C CA . GLY A 1 487 ? -14.476 30.000 66.771 1.00 24.94 487 GLY A CA 1
ATOM 3800 C C . GLY A 1 487 ? -15.752 29.288 66.284 1.00 24.94 487 GLY A C 1
ATOM 3801 O O . GLY A 1 487 ? -16.069 29.381 65.110 1.00 24.94 487 GLY A O 1
ATOM 3802 N N . SER A 1 488 ? -16.426 28.433 67.076 1.00 24.75 488 SER A N 1
ATOM 3803 C CA . SER A 1 488 ? -17.448 28.743 68.116 1.00 24.75 488 SER A CA 1
ATOM 3804 C C . SER A 1 488 ? -18.720 29.391 67.527 1.00 24.75 488 SER A C 1
ATOM 3806 O O . SER A 1 488 ? -18.639 30.448 66.921 1.00 24.75 488 SER A O 1
ATOM 3808 N N . SER A 1 489 ? -19.940 28.851 67.639 1.00 24.14 489 SER A N 1
ATOM 3809 C CA . SER A 1 489 ? -20.730 28.689 68.875 1.00 24.14 489 SER A CA 1
ATOM 3810 C C . SER A 1 489 ? -22.173 28.249 68.528 1.00 24.14 489 SER A C 1
ATOM 3812 O O . SER A 1 489 ? -22.620 28.465 67.403 1.00 24.14 489 SER A O 1
ATOM 3814 N N . GLY A 1 490 ? -22.926 27.724 69.510 1.00 25.41 490 GLY A N 1
ATOM 3815 C CA . GLY A 1 490 ? -24.389 27.918 69.574 1.00 25.41 490 GLY A CA 1
ATOM 3816 C C . GLY A 1 490 ? -25.271 26.668 69.694 1.00 25.41 490 GLY A C 1
ATOM 3817 O O . GLY A 1 490 ? -25.689 26.097 68.698 1.00 25.41 490 GLY A O 1
ATOM 3818 N N . SER A 1 491 ? -25.599 26.294 70.932 1.00 24.20 491 SER A N 1
ATOM 3819 C CA . SER A 1 491 ? -26.577 25.270 71.348 1.00 24.20 491 SER A CA 1
ATOM 3820 C C . SER A 1 491 ? -28.001 25.847 71.442 1.00 24.20 491 SER A C 1
ATOM 3822 O O . SER A 1 491 ? -28.121 27.000 71.846 1.00 24.20 491 SER A O 1
ATOM 3824 N N . GLN A 1 492 ? -29.047 25.047 71.154 1.00 27.23 492 GLN A N 1
ATOM 3825 C CA . GLN A 1 492 ? -30.286 24.921 71.963 1.00 27.23 492 GLN A CA 1
ATOM 3826 C C . GLN A 1 492 ? -31.267 23.859 71.393 1.00 27.23 492 GLN A C 1
ATOM 3828 O O . GLN A 1 492 ? -31.410 23.701 70.184 1.00 27.23 492 GLN A O 1
ATOM 3833 N N . THR A 1 493 ? -31.923 23.113 72.292 1.00 24.70 493 THR A N 1
ATOM 3834 C CA . THR A 1 493 ? -32.879 21.991 72.077 1.00 24.70 493 THR A CA 1
ATOM 3835 C C . THR A 1 493 ? -34.314 22.357 72.586 1.00 24.70 493 THR A C 1
ATOM 3837 O O . THR A 1 493 ? -34.499 23.506 72.969 1.00 24.70 493 THR A O 1
ATOM 3840 N N . PRO A 1 494 ? -35.330 21.449 72.660 1.00 46.06 494 PRO A N 1
ATOM 3841 C CA . PRO A 1 494 ? -36.526 21.309 71.791 1.00 46.06 494 PRO A CA 1
ATOM 3842 C C . PRO A 1 494 ? -37.882 21.547 72.548 1.00 46.06 494 PRO A C 1
ATOM 3844 O O . PRO A 1 494 ? -37.819 22.033 73.678 1.00 46.06 494 PRO A O 1
ATOM 3847 N N . PRO A 1 495 ? -39.104 21.237 72.012 1.00 35.78 495 PRO A N 1
ATOM 3848 C CA . PRO A 1 495 ? -39.690 19.875 72.154 1.00 35.78 495 PRO A CA 1
ATOM 3849 C C . PRO A 1 495 ? -40.727 19.377 71.085 1.00 35.78 495 PRO A C 1
ATOM 3851 O O . PRO A 1 495 ? -41.326 20.150 70.353 1.00 35.78 495 PRO A O 1
ATOM 3854 N N . MET A 1 496 ? -40.873 18.032 71.066 1.00 24.67 496 MET A N 1
ATOM 3855 C CA . MET A 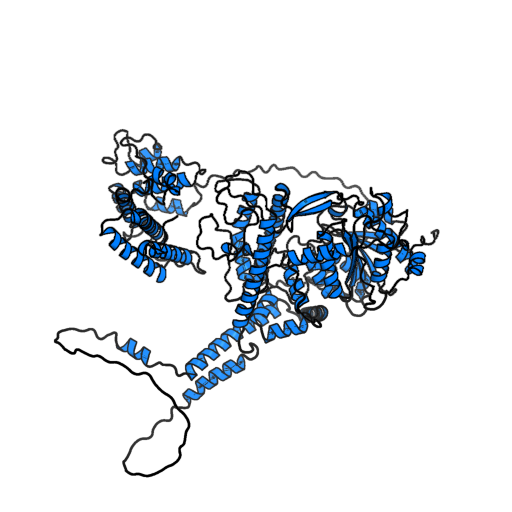1 496 ? -41.959 17.044 70.747 1.00 24.67 496 MET A CA 1
ATOM 3856 C C . MET A 1 496 ? -43.273 17.458 70.001 1.00 24.67 496 MET A C 1
ATOM 3858 O O . MET A 1 496 ? -43.732 18.573 70.165 1.00 24.67 496 MET A O 1
ATOM 3862 N N . VAL A 1 497 ? -44.014 16.635 69.215 1.00 25.92 497 VAL A N 1
ATOM 3863 C CA . VAL A 1 497 ? -44.486 15.224 69.365 1.00 25.92 497 VAL A CA 1
ATOM 3864 C C . VAL A 1 497 ? -44.962 14.602 68.012 1.00 25.92 497 VAL A C 1
ATOM 3866 O O . VAL A 1 497 ? -45.801 15.192 67.345 1.00 25.92 497 VAL A O 1
ATOM 3869 N N . GLY A 1 498 ? -44.530 13.358 67.709 1.00 24.39 498 GLY A N 1
ATOM 3870 C CA . GLY A 1 498 ? -45.325 12.212 67.167 1.00 24.39 498 GLY A CA 1
ATOM 3871 C C . GLY A 1 498 ? -45.513 12.079 65.636 1.00 24.39 498 GLY A C 1
ATOM 3872 O O . GLY A 1 498 ? -45.761 13.062 64.968 1.00 24.39 498 GLY A O 1
ATOM 3873 N N . SER A 1 499 ? -45.463 10.919 64.961 1.00 24.72 499 SER A N 1
ATOM 3874 C CA . SER A 1 499 ? -45.396 9.501 65.341 1.00 24.72 499 SER A CA 1
ATOM 3875 C C . SER A 1 499 ? -44.906 8.635 64.148 1.00 24.72 499 SER A C 1
ATOM 3877 O O . SER A 1 499 ? -45.253 8.891 63.001 1.00 24.72 499 SER A O 1
ATOM 3879 N N . SER A 1 500 ? -44.108 7.608 64.467 1.00 27.11 500 SER A N 1
ATOM 3880 C CA . SER A 1 500 ? -43.905 6.287 63.823 1.00 27.11 500 SER A CA 1
ATOM 3881 C C . SER A 1 500 ? -43.852 6.093 62.287 1.00 27.11 500 SER A C 1
ATOM 3883 O O . SER A 1 500 ? -44.874 6.052 61.614 1.00 27.11 500 SER A O 1
ATOM 3885 N N . SER A 1 501 ? -42.688 5.649 61.783 1.00 27.83 501 SER A N 1
ATOM 3886 C CA . SER A 1 501 ? -42.548 4.281 61.225 1.00 27.83 501 SER A CA 1
ATOM 3887 C C . SER A 1 501 ? -41.070 3.849 61.161 1.00 27.83 501 SER A C 1
ATOM 3889 O O . SER A 1 501 ? -40.279 4.213 60.289 1.00 27.83 501 SER A O 1
ATOM 3891 N N . ALA A 1 502 ? -40.668 3.062 62.158 1.00 32.22 502 ALA A N 1
ATOM 3892 C CA . ALA A 1 502 ? -39.346 2.461 62.275 1.00 32.22 502 ALA A CA 1
ATOM 3893 C C . ALA A 1 502 ? -39.250 1.206 61.386 1.00 32.22 502 ALA A C 1
ATOM 3895 O O . ALA A 1 502 ? -39.358 0.090 61.872 1.00 32.22 502 ALA A O 1
ATOM 3896 N N . GLY A 1 503 ? -39.069 1.396 60.076 1.00 33.03 503 GLY A N 1
ATOM 3897 C CA . GLY A 1 503 ? -38.841 0.293 59.126 1.00 33.03 503 GLY A CA 1
ATOM 3898 C C . GLY A 1 503 ? -37.504 0.349 58.380 1.00 33.03 503 GLY A C 1
ATOM 3899 O O . GLY A 1 503 ? -37.035 -0.666 57.882 1.00 33.03 503 GLY A O 1
ATOM 3900 N N . ASN A 1 504 ? -36.844 1.513 58.319 1.00 40.31 504 ASN A N 1
ATOM 3901 C CA . ASN A 1 504 ? -35.802 1.742 57.304 1.00 40.31 504 ASN A CA 1
ATOM 3902 C C . ASN A 1 504 ? -34.377 1.993 57.829 1.00 40.31 504 ASN A C 1
ATOM 3904 O O . ASN A 1 504 ? -33.453 2.169 57.038 1.00 40.31 504 ASN A O 1
ATOM 3908 N N . ARG A 1 505 ? -34.144 1.986 59.152 1.00 36.69 505 ARG A N 1
ATOM 3909 C CA . ARG A 1 505 ? -32.799 2.255 59.710 1.00 36.69 505 ARG A CA 1
ATOM 3910 C C . ARG A 1 505 ? -31.910 1.013 59.841 1.00 36.69 505 ARG A C 1
ATOM 3912 O O . ARG A 1 505 ? -30.696 1.138 59.744 1.00 36.69 505 ARG A O 1
ATOM 3919 N N . GLN A 1 506 ? -32.464 -0.193 59.961 1.00 35.88 506 GLN A N 1
ATOM 3920 C CA . GLN A 1 506 ? -31.651 -1.412 60.133 1.00 35.88 506 GLN A CA 1
ATOM 3921 C C . GLN A 1 506 ? -31.008 -1.926 58.825 1.00 35.88 506 GLN A C 1
ATOM 3923 O O . GLN A 1 506 ? -29.984 -2.606 58.875 1.00 35.88 506 GLN A O 1
ATOM 3928 N N . SER A 1 507 ? -31.538 -1.548 57.655 1.00 37.12 507 SER A N 1
ATOM 3929 C CA . SER A 1 507 ? -30.952 -1.865 56.337 1.00 37.12 507 SER A CA 1
ATOM 3930 C C . SER A 1 507 ? -29.676 -1.055 56.051 1.00 37.12 507 SER A C 1
ATOM 3932 O O . SER A 1 507 ? -28.699 -1.572 55.504 1.00 37.12 507 SER A O 1
ATOM 3934 N N . TRP A 1 508 ? -29.636 0.203 56.500 1.00 35.62 508 TRP A N 1
ATOM 3935 C CA . TRP A 1 508 ? -28.481 1.086 56.328 1.00 35.62 508 TRP A CA 1
ATOM 3936 C C . TRP A 1 508 ? -27.333 0.747 57.292 1.00 35.62 508 TRP A C 1
ATOM 3938 O O . TRP A 1 508 ? -26.182 0.685 56.862 1.00 35.62 508 TRP A O 1
ATOM 3948 N N . PHE A 1 509 ? -27.631 0.399 58.552 1.00 34.03 509 PHE A N 1
ATOM 3949 C CA . PHE A 1 509 ? -26.600 -0.025 59.512 1.00 34.03 509 PHE A CA 1
ATOM 3950 C C . PHE A 1 509 ? -26.012 -1.418 59.210 1.00 34.03 509 PHE A C 1
ATOM 3952 O O . PHE A 1 509 ? -24.818 -1.622 59.424 1.00 34.03 509 PHE A O 1
ATOM 3959 N N . LYS A 1 510 ? -26.767 -2.348 58.596 1.00 39.88 510 LYS A N 1
ATOM 3960 C CA . LYS A 1 510 ? -26.201 -3.620 58.089 1.00 39.88 510 LYS A CA 1
ATOM 3961 C C . LYS A 1 510 ? -25.254 -3.438 56.893 1.00 39.88 510 LYS A C 1
ATOM 3963 O O . LYS A 1 510 ? -24.367 -4.264 56.701 1.00 39.88 510 LYS A O 1
ATOM 3968 N N . LYS A 1 511 ? -25.371 -2.343 56.128 1.00 41.06 511 LYS A N 1
ATOM 3969 C CA . LYS A 1 511 ? -24.417 -1.999 55.054 1.00 41.06 511 LYS A CA 1
ATOM 3970 C C . LYS A 1 511 ? -23.102 -1.396 55.566 1.00 41.06 511 LYS A C 1
ATOM 3972 O O . LYS A 1 511 ? -22.126 -1.395 54.822 1.00 41.06 511 LYS A O 1
ATOM 3977 N N . ILE A 1 512 ? -23.045 -0.928 56.816 1.00 42.34 512 ILE A N 1
ATOM 3978 C CA . ILE A 1 512 ? -21.849 -0.289 57.397 1.00 42.34 512 ILE A CA 1
ATOM 3979 C C . ILE A 1 512 ? -20.933 -1.299 58.124 1.00 42.34 512 ILE A C 1
ATOM 3981 O O . ILE A 1 512 ? -19.739 -1.046 58.256 1.00 42.34 512 ILE A O 1
ATOM 3985 N N . VAL A 1 513 ? -21.429 -2.488 58.492 1.00 44.09 513 VAL A N 1
ATOM 3986 C CA . VAL A 1 513 ? -20.637 -3.531 59.191 1.00 44.09 513 VAL A CA 1
ATOM 3987 C C . VAL A 1 513 ? -19.854 -4.457 58.237 1.00 44.09 513 VAL A C 1
ATOM 3989 O O . VAL A 1 513 ? -18.992 -5.209 58.671 1.00 44.09 513 VAL A O 1
ATOM 3992 N N . ALA A 1 514 ? -20.036 -4.351 56.918 1.00 46.41 514 ALA A N 1
ATOM 3993 C CA . ALA A 1 514 ? -19.244 -5.097 55.933 1.00 46.41 514 ALA A CA 1
ATOM 3994 C C . ALA A 1 514 ? -18.110 -4.247 55.323 1.00 46.41 514 ALA A C 1
ATOM 3996 O O . ALA A 1 514 ? -17.943 -4.192 54.099 1.00 46.41 514 ALA A O 1
ATOM 3997 N N . ARG A 1 515 ? -17.310 -3.557 56.150 1.00 49.94 515 ARG A N 1
ATOM 3998 C CA . ARG A 1 515 ? -16.007 -3.055 55.685 1.00 49.94 515 ARG A CA 1
ATOM 3999 C C . ARG A 1 515 ? -15.100 -4.266 55.493 1.00 49.94 515 ARG A C 1
ATOM 4001 O O . ARG A 1 515 ? -14.503 -4.756 56.441 1.00 49.94 515 ARG A O 1
ATOM 4008 N N . LYS A 1 516 ? -15.047 -4.758 54.253 1.00 58.22 516 LYS A N 1
ATOM 4009 C CA . LYS A 1 516 ? -14.104 -5.802 53.839 1.00 58.22 516 LYS A CA 1
ATOM 4010 C C . LYS A 1 516 ? -12.703 -5.415 54.289 1.00 58.22 516 LYS A C 1
ATOM 4012 O O . LYS A 1 516 ? -12.304 -4.263 54.066 1.00 58.22 516 LYS A O 1
ATOM 4017 N N . THR A 1 517 ? -11.995 -6.364 54.889 1.00 73.81 517 THR A N 1
ATOM 4018 C CA . THR A 1 517 ? -10.601 -6.165 55.286 1.00 73.81 517 THR A CA 1
ATOM 4019 C C . THR A 1 517 ? -9.756 -5.830 54.046 1.00 73.81 517 THR A C 1
ATOM 4021 O O . THR A 1 517 ? -10.164 -6.150 52.919 1.00 73.81 517 THR A O 1
ATOM 4024 N N . PRO A 1 518 ? -8.624 -5.121 54.197 1.00 74.19 518 PRO A N 1
ATOM 4025 C CA . PRO A 1 518 ? -7.698 -4.889 53.091 1.00 74.19 518 PRO A CA 1
ATOM 4026 C C . PRO A 1 518 ? -7.321 -6.194 52.372 1.00 74.19 518 PRO A C 1
ATOM 4028 O O . PRO A 1 518 ? -7.349 -6.204 51.142 1.00 74.19 518 PRO A O 1
ATOM 4031 N N . GLU A 1 519 ? -7.136 -7.313 53.087 1.00 73.94 519 GLU A N 1
ATOM 4032 C CA . GLU A 1 519 ? -6.861 -8.611 52.449 1.00 73.94 519 GLU A CA 1
ATOM 4033 C C . GLU A 1 519 ? -8.062 -9.132 51.644 1.00 73.94 519 GLU A C 1
ATOM 4035 O O . GLU A 1 519 ? -7.890 -9.622 50.536 1.00 73.94 519 GLU A O 1
ATOM 4040 N N . GLN A 1 520 ? -9.303 -8.962 52.118 1.00 76.06 520 GLN A N 1
ATOM 4041 C CA . GLN A 1 520 ? -10.505 -9.353 51.358 1.00 76.06 520 GLN A CA 1
ATOM 4042 C C . GLN A 1 520 ? -10.734 -8.495 50.103 1.00 76.06 520 GLN A C 1
ATOM 4044 O O . GLN A 1 520 ? -11.365 -8.945 49.139 1.00 76.06 520 GLN A O 1
ATOM 4049 N N . LYS A 1 521 ? -10.294 -7.231 50.114 1.00 81.25 521 LYS A N 1
ATOM 4050 C CA . LYS A 1 521 ? -10.307 -6.380 48.915 1.00 81.25 521 LYS A CA 1
ATOM 4051 C C . LYS A 1 521 ? -9.234 -6.826 47.927 1.00 81.25 521 LYS A C 1
ATOM 4053 O O . LYS A 1 521 ? -9.533 -6.877 46.736 1.00 81.25 521 LYS A O 1
ATOM 4058 N N . GLU A 1 522 ? -8.054 -7.187 48.423 1.00 82.69 522 GLU A N 1
ATOM 4059 C CA . GLU A 1 522 ? -6.946 -7.675 47.603 1.00 82.69 522 GLU A CA 1
ATOM 4060 C C . GLU A 1 522 ? -7.237 -9.061 47.012 1.00 82.69 522 GLU A C 1
ATOM 4062 O O . GLU A 1 522 ? -7.094 -9.248 45.809 1.00 82.69 522 GLU A O 1
ATOM 4067 N N . ALA A 1 523 ? -7.804 -9.987 47.788 1.00 81.94 523 ALA A N 1
ATOM 4068 C CA . ALA A 1 523 ? -8.252 -11.292 47.302 1.00 81.94 523 ALA A CA 1
ATOM 4069 C C . ALA A 1 523 ? -9.270 -11.155 46.155 1.00 81.94 523 ALA A C 1
ATOM 4071 O O . ALA A 1 523 ? -9.118 -11.781 45.111 1.00 81.94 523 ALA A O 1
ATOM 4072 N N . ARG A 1 524 ? -10.260 -10.257 46.285 1.00 83.94 524 ARG A N 1
ATOM 4073 C CA . ARG A 1 524 ? -11.220 -9.966 45.199 1.00 83.94 524 ARG A CA 1
ATOM 4074 C C . ARG A 1 524 ? -10.582 -9.283 43.992 1.00 83.94 524 ARG A C 1
ATOM 4076 O O . ARG A 1 524 ? -11.081 -9.437 42.878 1.00 83.94 524 ARG A O 1
ATOM 4083 N N . ARG A 1 525 ? -9.547 -8.464 44.199 1.00 86.75 525 ARG A N 1
ATOM 4084 C CA . ARG A 1 525 ? -8.789 -7.843 43.107 1.00 86.75 525 ARG A CA 1
ATOM 4085 C C . ARG A 1 525 ? -8.036 -8.918 42.326 1.00 86.75 525 ARG A C 1
ATOM 4087 O O . ARG A 1 525 ? -8.163 -8.947 41.106 1.00 86.75 525 ARG A O 1
ATOM 4094 N N . LEU A 1 526 ? -7.324 -9.801 43.024 1.00 84.88 526 LEU A N 1
ATOM 4095 C CA . LEU A 1 526 ? -6.592 -10.926 42.441 1.00 84.88 526 LEU A CA 1
ATOM 4096 C C . LEU A 1 526 ? -7.528 -11.915 41.738 1.00 84.88 526 LEU A C 1
ATOM 4098 O O . LEU A 1 526 ? -7.224 -12.346 40.634 1.00 84.88 526 LEU A O 1
ATOM 4102 N N . GLU A 1 527 ? -8.699 -12.202 42.308 1.00 86.50 527 GLU A N 1
ATOM 4103 C CA . GLU A 1 527 ? -9.720 -13.055 41.685 1.00 86.50 527 GLU A CA 1
ATOM 4104 C C . GLU A 1 527 ? -10.241 -12.454 40.368 1.00 86.50 527 GLU A C 1
ATOM 4106 O O . GLU A 1 527 ? -10.277 -13.131 39.340 1.00 86.50 527 GLU A O 1
ATOM 4111 N N . LYS A 1 528 ? -10.573 -11.154 40.353 1.00 87.62 528 LYS A N 1
ATOM 4112 C CA . LYS A 1 528 ? -10.973 -10.451 39.120 1.00 87.62 528 LYS A CA 1
ATOM 4113 C C . LYS A 1 528 ? -9.856 -10.420 38.080 1.00 87.62 528 LYS A C 1
ATOM 4115 O O . LYS A 1 528 ? -10.128 -10.591 36.893 1.00 87.62 528 LYS A O 1
ATOM 4120 N N . LEU A 1 529 ? -8.622 -10.181 38.520 1.00 87.00 529 LEU A N 1
ATOM 4121 C CA . LEU A 1 529 ? -7.451 -10.159 37.649 1.00 87.00 529 LEU A CA 1
ATOM 4122 C C . LEU A 1 529 ? -7.209 -11.543 37.034 1.00 87.00 529 LEU A C 1
ATOM 4124 O O . LEU A 1 529 ? -7.045 -11.638 35.823 1.00 87.00 529 LEU A O 1
ATOM 4128 N N . SER A 1 530 ? -7.277 -12.603 37.844 1.00 88.75 530 SER A N 1
ATOM 4129 C CA . SER A 1 530 ? -7.166 -13.999 37.411 1.00 88.75 530 SER A CA 1
ATOM 4130 C C . SER A 1 530 ? -8.250 -14.354 36.387 1.00 88.75 530 SER A C 1
ATOM 4132 O O . SER A 1 530 ? -7.927 -14.849 35.309 1.00 88.75 530 SER A O 1
ATOM 4134 N N . ALA A 1 531 ? -9.515 -13.998 36.639 1.00 89.31 531 ALA A N 1
ATOM 4135 C CA . ALA A 1 531 ? -10.611 -14.235 35.697 1.00 89.31 531 ALA A CA 1
ATOM 4136 C C . ALA A 1 531 ? -10.427 -13.490 34.358 1.00 89.31 531 ALA A C 1
ATOM 4138 O O . ALA A 1 531 ? -10.639 -14.063 33.285 1.00 89.31 531 ALA A O 1
ATOM 4139 N N . SER A 1 532 ? -10.000 -12.222 34.406 1.00 89.81 532 SER A N 1
ATOM 4140 C CA . SER A 1 532 ? -9.724 -11.426 33.203 1.00 89.81 532 SER A CA 1
ATOM 4141 C C . SER A 1 532 ? -8.551 -11.998 32.401 1.00 89.81 532 SER A C 1
ATOM 4143 O O . SER A 1 532 ? -8.661 -12.164 31.187 1.00 89.81 532 SER A O 1
ATOM 4145 N N . CYS A 1 533 ? -7.448 -12.347 33.072 1.00 91.94 533 CYS A N 1
ATOM 4146 C CA . CYS A 1 533 ? -6.275 -12.955 32.440 1.00 91.94 533 CYS A CA 1
ATOM 4147 C C . CYS A 1 533 ? -6.608 -14.332 31.847 1.00 91.94 533 CYS A C 1
ATOM 4149 O O . CYS A 1 533 ? -6.205 -14.628 30.726 1.00 91.94 533 CYS A O 1
ATOM 4151 N N . GLY A 1 534 ? -7.403 -15.144 32.552 1.00 93.06 534 GLY A N 1
ATOM 4152 C CA . GLY A 1 534 ? -7.886 -16.435 32.060 1.00 93.06 534 GLY A CA 1
ATOM 4153 C C . GLY A 1 534 ? -8.758 -16.303 30.808 1.00 93.06 534 GLY A C 1
ATOM 4154 O O . GLY A 1 534 ? -8.591 -17.068 29.861 1.00 93.06 534 GLY A O 1
ATOM 4155 N N . THR A 1 535 ? -9.633 -15.293 30.754 1.00 94.94 535 THR A N 1
ATOM 4156 C CA . THR A 1 535 ? -10.455 -15.008 29.562 1.00 94.94 535 THR A CA 1
ATOM 4157 C C . THR A 1 535 ? -9.584 -14.637 28.361 1.00 94.94 535 THR A C 1
ATOM 4159 O O . THR A 1 535 ? -9.782 -15.174 27.272 1.00 94.94 535 THR A O 1
ATOM 4162 N N . LEU A 1 536 ? -8.592 -13.763 28.562 1.00 95.62 536 LEU A N 1
ATOM 4163 C CA . LEU A 1 536 ? -7.660 -13.353 27.509 1.00 95.62 536 LEU A CA 1
ATOM 4164 C C . LEU A 1 536 ? -6.804 -14.530 27.012 1.00 95.62 536 LEU A C 1
ATOM 4166 O O . LEU A 1 536 ? -6.713 -14.750 25.805 1.00 95.62 536 LEU A O 1
ATOM 4170 N N . ARG A 1 537 ? -6.252 -15.334 27.931 1.00 96.81 537 ARG A N 1
ATOM 4171 C CA . ARG A 1 537 ? -5.509 -16.565 27.613 1.00 96.81 537 ARG A CA 1
ATOM 4172 C C . ARG A 1 537 ? -6.343 -17.517 26.757 1.00 96.81 537 ARG A C 1
ATOM 4174 O O . ARG A 1 537 ? -5.860 -18.003 25.738 1.00 96.81 537 ARG A O 1
ATOM 4181 N N . ASN A 1 538 ? -7.593 -17.766 27.144 1.00 96.81 538 ASN A N 1
ATOM 4182 C CA . ASN A 1 538 ? -8.479 -18.664 26.405 1.00 96.81 538 ASN A CA 1
ATOM 4183 C C . ASN A 1 538 ? -8.825 -18.118 25.014 1.00 96.81 538 ASN A C 1
ATOM 4185 O O . ASN A 1 538 ? -8.840 -18.887 24.058 1.00 96.81 538 ASN A O 1
ATOM 4189 N N . ALA A 1 539 ? -9.043 -16.805 24.882 1.00 97.19 539 ALA A N 1
ATOM 4190 C CA . ALA A 1 539 ? -9.287 -16.172 23.587 1.00 97.19 539 ALA A CA 1
ATOM 4191 C C . ALA A 1 539 ? -8.084 -16.308 22.638 1.00 97.19 539 ALA A C 1
ATOM 4193 O O . ALA A 1 539 ? -8.277 -16.580 21.455 1.00 97.19 539 ALA A O 1
ATOM 4194 N N . ILE A 1 540 ? -6.857 -16.174 23.156 1.00 97.81 540 ILE A N 1
ATOM 4195 C CA . ILE A 1 540 ? -5.624 -16.414 22.391 1.00 97.81 540 ILE A CA 1
ATOM 4196 C C . ILE A 1 540 ? -5.550 -17.869 21.932 1.00 97.81 540 ILE A C 1
ATOM 4198 O O . ILE A 1 540 ? -5.423 -18.119 20.739 1.00 97.81 540 ILE A O 1
ATOM 4202 N N . LEU A 1 541 ? -5.684 -18.825 22.855 1.00 97.06 541 LEU A N 1
ATOM 4203 C CA . LEU A 1 541 ? -5.595 -20.251 22.527 1.00 97.06 541 LEU A CA 1
ATOM 4204 C C . LEU A 1 541 ? -6.670 -20.679 21.517 1.00 97.06 541 LEU A C 1
ATOM 4206 O O . LEU A 1 541 ? -6.397 -21.481 20.625 1.00 97.06 541 LEU A O 1
ATOM 4210 N N . GLN A 1 542 ? -7.884 -20.137 21.636 1.00 96.81 542 GLN A N 1
ATOM 4211 C CA . GLN A 1 542 ? -8.971 -20.402 20.698 1.00 96.81 542 GLN A CA 1
ATOM 4212 C C . GLN A 1 542 ? -8.662 -19.854 19.301 1.00 96.81 542 GLN A C 1
ATOM 4214 O O . GLN A 1 542 ? -8.888 -20.552 18.314 1.00 96.81 542 GLN A O 1
ATOM 4219 N N . GLU A 1 543 ? -8.134 -18.633 19.206 1.00 97.50 543 GLU A N 1
ATOM 4220 C CA . GLU A 1 543 ? -7.761 -18.029 17.925 1.00 97.50 543 GLU A CA 1
ATOM 4221 C C . GLU A 1 543 ? -6.558 -18.751 17.288 1.00 97.50 543 GLU A C 1
ATOM 4223 O O . GLU A 1 543 ? -6.602 -19.045 16.096 1.00 97.50 543 GLU A O 1
ATOM 4228 N N . GLU A 1 544 ? -5.529 -19.116 18.066 1.00 96.50 544 GLU A N 1
ATOM 4229 C CA . GLU A 1 544 ? -4.381 -19.918 17.603 1.00 96.50 544 GLU A CA 1
ATOM 4230 C C . GLU A 1 544 ? -4.846 -21.277 17.055 1.00 96.50 544 GLU A C 1
ATOM 4232 O O . GLU A 1 544 ? -4.404 -21.711 15.991 1.00 96.50 544 GLU A O 1
ATOM 4237 N N . HIS A 1 545 ? -5.754 -21.956 17.764 1.00 95.06 545 HIS A N 1
ATOM 4238 C CA . HIS A 1 545 ? -6.277 -23.254 17.340 1.00 95.06 545 HIS A CA 1
ATOM 4239 C C . HIS A 1 545 ? -7.191 -23.144 16.114 1.00 95.06 545 HIS A C 1
ATOM 4241 O O . HIS A 1 545 ? -7.157 -24.018 15.250 1.00 95.06 545 HIS A O 1
ATOM 4247 N N . GLY A 1 546 ? -7.984 -22.073 16.027 1.00 94.00 546 GLY A N 1
ATOM 4248 C CA . GLY A 1 546 ? -8.832 -21.789 14.873 1.00 94.00 546 GLY A CA 1
ATOM 4249 C C . GLY A 1 546 ? -8.015 -21.488 13.620 1.00 94.00 546 GLY A C 1
ATOM 4250 O O . GLY A 1 546 ? -8.259 -22.079 12.572 1.00 94.00 546 GLY A O 1
ATOM 4251 N N . ARG A 1 547 ? -6.992 -20.634 13.724 1.00 93.12 547 ARG A N 1
ATOM 4252 C CA . ARG A 1 547 ? -6.119 -20.286 12.593 1.00 93.12 547 ARG A CA 1
ATOM 4253 C C . ARG A 1 547 ? -5.212 -21.435 12.184 1.00 93.12 547 ARG A C 1
ATOM 4255 O O . ARG A 1 547 ? -5.099 -21.725 10.997 1.00 93.12 547 ARG A O 1
ATOM 4262 N N . TRP A 1 548 ? -4.602 -22.114 13.153 1.00 94.75 548 TRP A N 1
ATOM 4263 C CA . TRP A 1 548 ? -3.593 -23.148 12.916 1.00 94.75 548 TRP A CA 1
ATOM 4264 C C . TRP A 1 548 ? -4.023 -24.465 13.578 1.00 94.75 548 TRP A C 1
ATOM 4266 O O . TRP A 1 548 ? -3.499 -24.839 14.636 1.00 94.75 548 TRP A O 1
ATOM 4276 N N . PRO A 1 549 ? -4.992 -25.190 12.989 1.00 92.31 549 PRO A N 1
ATOM 4277 C CA . PRO A 1 549 ? -5.608 -26.355 13.626 1.00 92.31 549 PRO A CA 1
ATOM 4278 C C . PRO A 1 549 ? -4.647 -27.543 13.740 1.00 92.31 549 PRO A C 1
ATOM 4280 O O . PRO A 1 549 ? -4.590 -28.211 14.779 1.00 92.31 549 PRO A O 1
ATOM 4283 N N . THR A 1 550 ? -3.844 -27.794 12.703 1.00 93.19 550 THR A N 1
ATOM 4284 C CA . THR A 1 550 ? -2.966 -28.968 12.623 1.00 93.19 550 THR A CA 1
ATOM 4285 C C . THR A 1 550 ? -1.505 -28.629 12.923 1.00 93.19 550 THR A C 1
ATOM 4287 O O . THR A 1 550 ? -1.070 -27.479 12.861 1.00 93.19 550 THR A O 1
ATOM 4290 N N . GLN A 1 551 ? -0.710 -29.658 13.231 1.00 93.12 551 GLN A N 1
ATOM 4291 C CA . GLN A 1 551 ? 0.735 -29.511 13.438 1.00 93.12 551 GLN A CA 1
ATOM 4292 C C . GLN A 1 551 ? 1.480 -29.085 12.163 1.00 93.12 551 GLN A C 1
ATOM 4294 O O . GLN A 1 551 ? 2.575 -28.538 12.241 1.00 93.12 551 GLN A O 1
ATOM 4299 N N . GLU A 1 552 ? 0.921 -29.359 10.986 1.00 91.44 552 GLU A N 1
ATOM 4300 C CA . GLU A 1 552 ? 1.467 -28.900 9.707 1.00 91.44 552 GLU A CA 1
ATOM 4301 C C . GLU A 1 552 ? 1.340 -27.380 9.569 1.00 91.44 552 GLU A C 1
ATOM 4303 O O . GLU A 1 552 ? 2.345 -26.714 9.345 1.00 91.44 552 GLU A O 1
ATOM 4308 N N . TRP A 1 553 ? 0.153 -26.823 9.841 1.00 93.25 553 TRP A N 1
ATOM 4309 C CA . TRP A 1 553 ? -0.072 -25.374 9.834 1.00 93.25 553 TRP A CA 1
ATOM 4310 C C . TRP A 1 553 ? 0.846 -24.646 10.816 1.00 93.25 553 TRP A C 1
ATOM 4312 O O . TRP A 1 553 ? 1.474 -23.654 10.460 1.00 93.25 553 TRP A O 1
ATOM 4322 N N . ARG A 1 554 ? 0.973 -25.165 12.044 1.00 94.75 554 ARG A N 1
ATOM 4323 C CA . ARG A 1 554 ? 1.853 -24.565 13.061 1.00 94.75 554 ARG A CA 1
ATOM 4324 C C . ARG A 1 554 ? 3.324 -24.585 12.650 1.00 94.75 554 ARG A C 1
ATOM 4326 O O . ARG A 1 554 ? 4.029 -23.626 12.942 1.00 94.75 554 ARG A O 1
ATOM 4333 N N . ARG A 1 555 ? 3.785 -25.653 11.986 1.00 93.62 555 ARG A N 1
ATOM 4334 C CA . ARG A 1 555 ? 5.161 -25.739 11.469 1.00 93.62 555 ARG A CA 1
ATOM 4335 C C . ARG A 1 555 ? 5.402 -24.727 10.356 1.00 93.62 555 ARG A C 1
ATOM 4337 O O . ARG A 1 555 ? 6.347 -23.961 10.469 1.00 93.62 555 ARG A O 1
ATOM 4344 N N . LEU A 1 556 ? 4.505 -24.656 9.373 1.00 93.50 556 LEU A N 1
ATOM 4345 C CA . LEU A 1 556 ? 4.582 -23.686 8.276 1.00 93.50 556 LEU A CA 1
ATOM 4346 C C . LEU A 1 556 ? 4.625 -22.245 8.801 1.00 93.50 556 LEU A C 1
ATOM 4348 O O . LEU A 1 556 ? 5.441 -21.436 8.374 1.00 93.50 556 LEU A O 1
ATOM 4352 N N . VAL A 1 557 ? 3.775 -21.927 9.776 1.00 95.19 557 VAL A N 1
ATOM 4353 C CA . VAL A 1 557 ? 3.739 -20.603 10.405 1.00 95.19 557 VAL A CA 1
ATOM 4354 C C . VAL A 1 557 ? 5.015 -20.312 11.197 1.00 95.19 557 VAL A C 1
ATOM 4356 O O . VAL A 1 557 ? 5.546 -19.209 11.107 1.00 95.19 557 VAL A O 1
ATOM 4359 N N . ALA A 1 558 ? 5.538 -21.282 11.949 1.00 95.31 558 ALA A N 1
ATOM 4360 C CA . ALA A 1 558 ? 6.800 -21.118 12.668 1.00 95.31 558 ALA A CA 1
ATOM 4361 C C . ALA A 1 558 ? 7.987 -20.921 11.710 1.00 95.31 558 ALA A C 1
ATOM 4363 O O . ALA A 1 558 ? 8.840 -20.072 11.959 1.00 95.31 558 ALA A O 1
ATOM 4364 N N . GLU A 1 559 ? 8.017 -21.658 10.597 1.00 93.38 559 GLU A N 1
ATOM 4365 C CA . GLU A 1 559 ? 9.003 -21.480 9.530 1.00 93.38 559 GLU A CA 1
ATOM 4366 C C . GLU A 1 559 ? 8.889 -20.081 8.920 1.00 93.38 559 GLU A C 1
ATOM 4368 O O . GLU A 1 559 ? 9.897 -19.386 8.826 1.00 93.38 559 GLU A O 1
ATOM 4373 N N . TYR A 1 560 ? 7.684 -19.610 8.591 1.00 94.00 560 TYR A N 1
ATOM 4374 C CA . TYR A 1 560 ? 7.464 -18.239 8.117 1.00 94.00 560 TYR A CA 1
ATOM 4375 C C . TYR A 1 560 ? 7.996 -17.190 9.106 1.00 94.00 560 TYR A C 1
ATOM 4377 O O . TYR A 1 560 ? 8.760 -16.305 8.724 1.00 94.00 560 TYR A O 1
ATOM 4385 N N . GLN A 1 561 ? 7.651 -17.311 10.392 1.00 95.31 561 GLN A N 1
ATOM 4386 C CA . GLN A 1 561 ? 8.117 -16.382 11.428 1.00 95.31 561 GLN A CA 1
ATOM 4387 C C . GLN A 1 561 ? 9.643 -16.373 11.556 1.00 95.31 561 GLN A C 1
ATOM 4389 O O . GLN A 1 561 ? 10.221 -15.309 11.790 1.00 95.31 561 GLN A O 1
ATOM 4394 N N . ALA A 1 562 ? 10.290 -17.527 11.374 1.00 93.25 562 ALA A N 1
ATOM 4395 C CA . ALA A 1 562 ? 11.741 -17.643 11.384 1.00 93.25 562 ALA A CA 1
ATOM 4396 C C . ALA A 1 562 ? 12.382 -16.967 10.163 1.00 93.25 562 ALA A C 1
ATOM 4398 O O . ALA A 1 562 ? 13.292 -16.164 10.345 1.00 93.25 562 ALA A O 1
ATOM 4399 N N . HIS A 1 563 ? 11.883 -17.224 8.949 1.00 89.50 563 HIS A N 1
ATOM 4400 C CA . HIS A 1 563 ? 12.433 -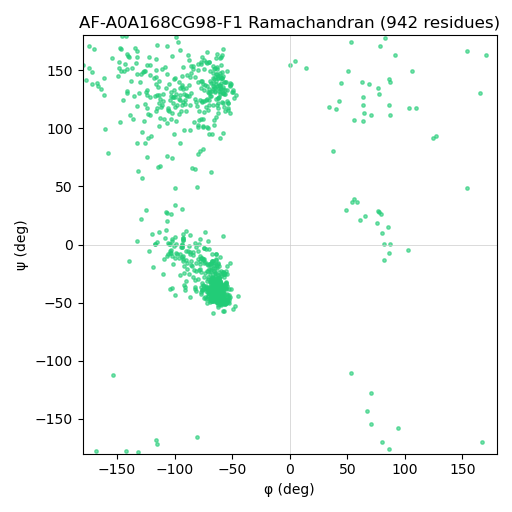16.633 7.720 1.00 89.50 563 HIS A CA 1
ATOM 4401 C C . HIS A 1 563 ? 12.289 -15.107 7.696 1.00 89.50 563 HIS A C 1
ATOM 4403 O O . HIS A 1 563 ? 13.232 -14.402 7.354 1.00 89.50 563 HIS A O 1
ATOM 4409 N N . VAL A 1 564 ? 11.144 -14.587 8.146 1.00 90.75 564 VAL A N 1
ATOM 4410 C CA . VAL A 1 564 ? 10.908 -13.137 8.244 1.00 90.75 564 VAL A CA 1
ATOM 4411 C C . VAL A 1 564 ? 11.678 -12.505 9.422 1.00 90.75 564 VAL A C 1
ATOM 4413 O O . VAL A 1 564 ? 11.836 -11.285 9.496 1.00 90.75 564 VAL A O 1
ATOM 4416 N N . GLY A 1 565 ? 12.187 -13.318 10.355 1.00 92.38 565 GLY A N 1
ATOM 4417 C CA . GLY A 1 565 ? 12.943 -12.865 11.525 1.00 92.38 565 GLY A CA 1
ATOM 4418 C C . GLY A 1 565 ? 12.072 -12.286 12.642 1.00 92.38 565 GLY A C 1
ATOM 4419 O O . GLY A 1 565 ? 12.522 -11.415 13.378 1.00 92.38 565 GLY A O 1
ATOM 4420 N N . MET A 1 566 ? 10.819 -12.725 12.768 1.00 95.06 566 MET A N 1
ATOM 4421 C CA . MET A 1 566 ? 9.839 -12.190 13.727 1.00 95.06 566 MET A CA 1
ATOM 4422 C C . MET A 1 566 ? 9.605 -13.086 14.949 1.00 95.06 566 MET A C 1
ATOM 4424 O O . MET A 1 566 ? 8.910 -12.669 15.880 1.00 95.06 566 MET A O 1
ATOM 4428 N N . THR A 1 567 ? 10.201 -14.282 14.987 1.00 95.88 567 THR A N 1
ATOM 4429 C CA . THR A 1 567 ? 10.033 -15.283 16.056 1.00 95.88 567 THR A CA 1
ATOM 4430 C C . THR A 1 567 ? 10.170 -14.684 17.456 1.00 95.88 567 THR A C 1
ATOM 4432 O O . THR A 1 567 ? 9.256 -14.812 18.277 1.00 95.88 567 THR A O 1
ATOM 4435 N N . ARG A 1 568 ? 11.269 -13.970 17.742 1.00 95.25 568 ARG A N 1
ATOM 4436 C CA . ARG A 1 568 ? 11.495 -13.374 19.067 1.00 95.25 568 ARG A CA 1
ATOM 4437 C C . ARG A 1 568 ? 10.469 -12.298 19.413 1.00 95.25 568 ARG A C 1
ATOM 4439 O O . ARG A 1 568 ? 10.002 -12.267 20.552 1.00 95.25 568 ARG A O 1
ATOM 4446 N N . LYS A 1 569 ? 10.108 -11.420 18.467 1.00 95.50 569 LYS A N 1
ATOM 4447 C CA . LYS A 1 569 ? 9.131 -10.353 18.739 1.00 95.50 569 LYS A CA 1
ATOM 4448 C C . LYS A 1 569 ? 7.747 -10.930 19.011 1.00 95.50 569 LYS A C 1
ATOM 4450 O O . LYS A 1 569 ? 7.081 -10.501 19.949 1.00 95.50 569 LYS A O 1
ATOM 4455 N N . ILE A 1 570 ? 7.319 -11.906 18.215 1.00 97.31 570 ILE A N 1
ATOM 4456 C CA . ILE A 1 570 ? 6.016 -12.558 18.372 1.00 97.31 570 ILE A CA 1
ATOM 4457 C C . ILE A 1 570 ? 5.952 -13.296 19.716 1.00 97.31 570 ILE A C 1
ATOM 4459 O O . ILE A 1 570 ? 4.954 -13.175 20.427 1.00 97.31 570 ILE A O 1
ATOM 4463 N N . ALA A 1 571 ? 7.030 -13.981 20.115 1.00 96.31 571 ALA A N 1
ATOM 4464 C CA . ALA A 1 571 ? 7.132 -14.605 21.434 1.00 96.31 571 ALA A CA 1
ATOM 4465 C C . ALA A 1 571 ? 7.074 -13.575 22.580 1.00 96.31 571 ALA A C 1
ATOM 4467 O O . ALA A 1 571 ? 6.372 -13.796 23.566 1.00 96.31 571 ALA A O 1
ATOM 4468 N N . GLU A 1 572 ? 7.752 -12.430 22.442 1.00 95.81 572 GLU A N 1
ATOM 4469 C CA . GLU A 1 572 ? 7.678 -11.334 23.417 1.00 95.81 572 GLU A CA 1
ATOM 4470 C C . GLU A 1 572 ? 6.252 -10.785 23.549 1.00 95.81 572 GLU A C 1
ATOM 4472 O O . GLU A 1 572 ? 5.766 -10.625 24.668 1.00 95.81 572 GLU A O 1
ATOM 4477 N N . LEU A 1 573 ? 5.570 -10.521 22.429 1.00 96.75 573 LEU A N 1
ATOM 4478 C CA . LEU A 1 573 ? 4.182 -10.054 22.435 1.00 96.75 573 LEU A CA 1
ATOM 4479 C C . LEU A 1 573 ? 3.275 -11.063 23.138 1.00 96.75 573 LEU A C 1
ATOM 4481 O O . LEU A 1 573 ? 2.479 -10.688 23.993 1.00 96.75 573 LEU A O 1
ATOM 4485 N N . ARG A 1 574 ? 3.439 -12.352 22.829 1.00 96.62 574 ARG A N 1
ATOM 4486 C CA . ARG A 1 574 ? 2.654 -13.429 23.435 1.00 96.62 574 ARG A CA 1
ATOM 4487 C C . ARG A 1 574 ? 2.825 -13.509 24.955 1.00 96.62 574 ARG A C 1
ATOM 4489 O O . ARG A 1 574 ? 1.877 -13.861 25.653 1.00 96.62 574 ARG A O 1
ATOM 4496 N N . GLU A 1 575 ? 4.016 -13.206 25.465 1.00 95.38 575 GLU A N 1
ATOM 4497 C CA . GLU A 1 575 ? 4.322 -13.272 26.899 1.00 95.38 575 GLU A CA 1
ATOM 4498 C C . GLU A 1 575 ? 3.964 -11.981 27.650 1.00 95.38 575 GLU A C 1
ATOM 4500 O O . GLU A 1 575 ? 3.392 -12.042 28.737 1.00 95.38 575 GLU A O 1
ATOM 4505 N N . ARG A 1 576 ? 4.309 -10.815 27.087 1.00 95.06 576 ARG A N 1
ATOM 4506 C CA . ARG A 1 576 ? 4.288 -9.519 27.792 1.00 95.06 576 ARG A CA 1
ATOM 4507 C C . ARG A 1 576 ? 3.196 -8.560 27.333 1.00 95.06 576 ARG A C 1
ATOM 4509 O O . ARG A 1 576 ? 2.791 -7.713 28.119 1.00 95.06 576 ARG A O 1
ATOM 4516 N N . TYR A 1 577 ? 2.731 -8.691 26.093 1.00 96.81 577 TYR A N 1
ATOM 4517 C CA . TYR A 1 577 ? 1.749 -7.789 25.484 1.00 96.81 577 TYR A CA 1
ATOM 4518 C C . TYR A 1 577 ? 0.573 -8.584 24.883 1.00 96.81 577 TYR A C 1
ATOM 4520 O O . TYR A 1 577 ? 0.333 -8.536 23.670 1.00 96.81 577 TYR A O 1
ATOM 4528 N N . PRO A 1 578 ? -0.131 -9.406 25.688 1.00 97.38 578 PRO A N 1
ATOM 4529 C CA . PRO A 1 578 ? -1.114 -10.358 25.182 1.00 97.38 578 PRO A CA 1
ATOM 4530 C C . PRO A 1 578 ? -2.340 -9.706 24.524 1.00 97.38 578 PRO A C 1
ATOM 4532 O O . PRO A 1 578 ? -2.965 -10.341 23.671 1.00 97.38 578 PRO A O 1
ATOM 4535 N N . ILE A 1 579 ? -2.696 -8.461 24.871 1.00 97.38 579 ILE A N 1
ATOM 4536 C CA . ILE A 1 579 ? -3.781 -7.744 24.181 1.00 97.38 579 ILE A CA 1
ATOM 4537 C C . ILE A 1 579 ? -3.336 -7.397 22.756 1.00 97.38 579 ILE A C 1
ATOM 4539 O O . ILE A 1 579 ? -4.056 -7.689 21.795 1.00 97.38 579 ILE A O 1
ATOM 4543 N N . GLN A 1 580 ? -2.129 -6.843 22.609 1.00 97.50 580 GLN A N 1
ATOM 4544 C CA . GLN A 1 580 ? -1.508 -6.595 21.305 1.00 97.50 580 GLN A CA 1
ATOM 4545 C C . GLN A 1 580 ? -1.334 -7.872 20.486 1.00 97.50 580 GLN A C 1
ATOM 4547 O O . GLN A 1 580 ? -1.706 -7.893 19.310 1.00 97.50 580 GLN A O 1
ATOM 4552 N N . TYR A 1 581 ? -0.870 -8.954 21.113 1.00 98.25 581 TYR A N 1
ATOM 4553 C CA . TYR A 1 581 ? -0.735 -10.260 20.474 1.00 98.25 581 TYR A CA 1
ATOM 4554 C C . TYR A 1 581 ? -2.058 -10.764 19.889 1.00 98.25 581 TYR A C 1
ATOM 4556 O O . TYR A 1 581 ? -2.109 -11.120 18.713 1.00 98.25 581 TYR A O 1
ATOM 4564 N N . LEU A 1 582 ? -3.139 -10.770 20.680 1.00 97.88 582 LEU A N 1
ATOM 4565 C CA . LEU A 1 582 ? -4.442 -11.269 20.232 1.00 97.88 582 LEU A CA 1
ATOM 4566 C C . LEU A 1 582 ? -4.980 -10.472 19.038 1.00 97.88 582 LEU A C 1
ATOM 4568 O O . LEU A 1 582 ? -5.563 -11.050 18.119 1.00 97.88 582 LEU A O 1
ATOM 4572 N N . GLN A 1 583 ? -4.794 -9.153 19.046 1.00 97.06 583 GLN A N 1
ATOM 4573 C CA . GLN A 1 583 ? -5.292 -8.288 17.983 1.00 97.06 583 GLN A CA 1
ATOM 4574 C C . GLN A 1 583 ? -4.557 -8.534 16.655 1.00 97.06 583 GLN A C 1
ATOM 4576 O O . GLN A 1 583 ? -5.197 -8.716 15.618 1.00 97.06 583 GLN A O 1
ATOM 4581 N N . LEU A 1 584 ? -3.226 -8.638 16.699 1.00 97.81 584 LEU A N 1
ATOM 4582 C CA . LEU A 1 584 ? -2.394 -8.949 15.532 1.00 97.81 584 LEU A CA 1
ATOM 4583 C C . LEU A 1 584 ? -2.607 -10.388 15.034 1.00 97.81 584 LEU A C 1
ATOM 4585 O O . LEU A 1 584 ? -2.653 -10.625 13.824 1.00 97.81 584 LEU A O 1
ATOM 4589 N N . LEU A 1 585 ? -2.816 -11.338 15.953 1.00 97.81 585 LEU A N 1
ATOM 4590 C CA . LEU A 1 585 ? -3.178 -12.716 15.624 1.00 97.81 585 LEU A CA 1
ATOM 4591 C C . LEU A 1 585 ? -4.485 -12.753 14.827 1.00 97.81 585 LEU A C 1
ATOM 4593 O O . LEU A 1 585 ? -4.526 -13.344 13.752 1.00 97.81 585 LEU A O 1
ATOM 4597 N N . ARG A 1 586 ? -5.537 -12.070 15.301 1.00 96.88 586 ARG A N 1
ATOM 4598 C CA . ARG A 1 586 ? -6.832 -11.993 14.600 1.00 96.88 586 ARG A CA 1
ATOM 4599 C C . ARG A 1 586 ? -6.709 -11.410 13.198 1.00 96.88 586 ARG A C 1
ATOM 4601 O O . ARG A 1 586 ? -7.412 -11.871 12.296 1.00 96.88 586 ARG A O 1
ATOM 4608 N N . ALA A 1 587 ? -5.811 -10.448 13.019 1.00 96.12 587 ALA A N 1
ATOM 4609 C CA . ALA A 1 587 ? -5.519 -9.811 11.742 1.00 96.12 587 ALA A CA 1
ATOM 4610 C C . ALA A 1 587 ? -4.628 -10.641 10.796 1.00 96.12 587 ALA A C 1
ATOM 4612 O O . ALA A 1 587 ? -4.500 -10.285 9.630 1.00 96.12 587 ALA A O 1
ATOM 4613 N N . GLY A 1 588 ? -4.034 -11.750 11.253 1.00 95.19 588 GLY A N 1
ATOM 4614 C CA . GLY A 1 588 ? -3.186 -12.607 10.413 1.00 95.19 588 GLY A CA 1
ATOM 4615 C C . GLY A 1 588 ? -1.764 -12.080 10.202 1.00 95.19 588 GLY A C 1
ATOM 4616 O O . GLY A 1 588 ? -1.123 -12.419 9.213 1.00 95.19 588 GLY A O 1
ATOM 4617 N N . TYR A 1 589 ? -1.242 -11.272 11.131 1.00 96.00 589 TYR A N 1
ATOM 4618 C CA . TYR A 1 589 ? 0.120 -10.718 11.038 1.00 96.00 589 TYR A CA 1
ATOM 4619 C C . TYR A 1 589 ? 1.225 -11.775 11.191 1.00 96.00 589 TYR A C 1
ATOM 4621 O O . TYR A 1 589 ? 2.381 -11.510 10.870 1.00 96.00 589 TYR A O 1
ATOM 4629 N N . PHE A 1 590 ? 0.891 -12.962 11.702 1.00 96.31 590 PHE A N 1
ATOM 4630 C CA . PHE A 1 590 ? 1.861 -13.990 12.088 1.00 96.31 590 PHE A CA 1
ATOM 4631 C C . PHE A 1 590 ? 2.004 -15.133 11.076 1.00 96.31 590 PHE A C 1
ATOM 4633 O O . PHE A 1 590 ? 2.742 -16.073 11.351 1.00 96.31 590 PHE A O 1
ATOM 4640 N N . GLU A 1 591 ? 1.306 -15.075 9.942 1.00 94.31 591 GLU A N 1
ATOM 4641 C CA . GLU A 1 591 ? 1.246 -16.136 8.926 1.00 94.31 591 GLU A CA 1
ATOM 4642 C C . GLU A 1 591 ? 1.462 -15.577 7.505 1.00 94.31 591 GLU A C 1
ATOM 4644 O O . GLU A 1 591 ? 1.291 -14.369 7.308 1.00 94.31 591 GLU A O 1
ATOM 4649 N N . PRO A 1 592 ? 1.821 -16.413 6.509 1.00 94.12 592 PRO A N 1
ATOM 4650 C CA . PRO A 1 592 ? 2.021 -15.960 5.131 1.00 94.12 592 PRO A CA 1
ATOM 4651 C C . PRO A 1 592 ? 0.777 -15.326 4.501 1.00 94.12 592 PRO A C 1
ATOM 4653 O O . PRO A 1 592 ? -0.353 -15.561 4.932 1.00 94.12 592 PRO A O 1
ATOM 4656 N N . ILE A 1 593 ? 0.980 -14.555 3.431 1.00 93.25 593 ILE A N 1
ATOM 4657 C CA . ILE A 1 593 ? -0.121 -13.984 2.649 1.00 93.25 593 ILE A CA 1
ATOM 4658 C C . ILE A 1 593 ? -0.842 -15.124 1.901 1.00 93.25 593 ILE A C 1
ATOM 4660 O O . ILE A 1 593 ? -0.189 -15.913 1.213 1.00 93.25 593 ILE A O 1
ATOM 4664 N N . PRO A 1 594 ? -2.179 -15.250 2.009 1.00 92.38 594 PRO A N 1
ATOM 4665 C CA . PRO A 1 594 ? -2.929 -16.228 1.228 1.00 92.38 594 PRO A CA 1
ATOM 4666 C C . PRO A 1 594 ? -2.769 -16.004 -0.280 1.00 92.38 594 PRO A C 1
ATOM 4668 O O . PRO A 1 594 ? -2.969 -14.895 -0.772 1.00 92.38 594 PRO A O 1
ATOM 4671 N N . VAL A 1 595 ? -2.508 -17.070 -1.044 1.00 90.19 595 VAL A N 1
ATOM 4672 C CA . VAL A 1 595 ? -2.294 -16.975 -2.506 1.00 90.19 595 VAL A CA 1
ATOM 4673 C C . VAL A 1 595 ? -3.509 -16.387 -3.220 1.00 90.19 595 VAL A C 1
ATOM 4675 O O . VAL A 1 595 ? -3.366 -15.615 -4.163 1.00 90.19 595 VAL A O 1
ATOM 4678 N N . ALA A 1 596 ? -4.711 -16.703 -2.735 1.00 88.88 596 ALA A N 1
ATOM 4679 C CA . ALA A 1 596 ? -5.959 -16.210 -3.309 1.00 88.88 596 ALA A CA 1
ATOM 4680 C C . ALA A 1 596 ? -6.074 -14.674 -3.299 1.00 88.88 596 ALA A C 1
ATOM 4682 O O . ALA A 1 596 ? -6.837 -14.127 -4.091 1.00 88.88 596 ALA A O 1
ATOM 4683 N N . TRP A 1 597 ? -5.342 -13.970 -2.426 1.00 90.44 597 TRP A N 1
ATOM 4684 C CA . TRP A 1 597 ? -5.390 -12.506 -2.352 1.00 90.44 597 TRP A CA 1
ATOM 4685 C C . TRP A 1 597 ? -4.680 -11.825 -3.522 1.00 90.44 597 TRP A C 1
ATOM 4687 O O . TRP A 1 597 ? -5.070 -10.714 -3.884 1.00 90.44 597 TRP A O 1
ATOM 4697 N N . ALA A 1 598 ? -3.716 -12.499 -4.160 1.00 86.06 598 ALA A N 1
ATOM 4698 C CA . ALA A 1 598 ? -2.971 -11.946 -5.290 1.00 86.06 598 ALA A CA 1
ATOM 4699 C C . ALA A 1 598 ? -3.881 -11.609 -6.481 1.00 86.06 598 ALA A C 1
ATOM 4701 O O . ALA A 1 598 ? -3.681 -10.588 -7.136 1.00 86.06 598 ALA A O 1
ATOM 4702 N N . ASP A 1 599 ? -4.917 -12.420 -6.723 1.00 82.94 599 ASP A N 1
ATOM 4703 C CA . ASP A 1 599 ? -5.872 -12.224 -7.822 1.00 82.94 599 ASP A CA 1
ATOM 4704 C C . ASP A 1 599 ? -7.066 -11.337 -7.427 1.00 82.94 599 ASP A C 1
ATOM 4706 O O . ASP A 1 599 ? -7.756 -10.786 -8.288 1.00 82.94 599 ASP A O 1
ATOM 4710 N N . GLN A 1 600 ? -7.294 -11.117 -6.129 1.00 85.88 600 GLN A N 1
ATOM 4711 C CA . GLN A 1 600 ? -8.404 -10.302 -5.638 1.00 85.88 600 GLN A CA 1
ATOM 4712 C C . GLN A 1 600 ? -8.145 -8.808 -5.862 1.00 85.88 600 GLN A C 1
ATOM 4714 O O . GLN A 1 600 ? -7.069 -8.286 -5.561 1.00 85.88 600 GLN A O 1
ATOM 4719 N N . ALA A 1 601 ? -9.150 -8.109 -6.397 1.00 77.75 601 ALA A N 1
ATOM 4720 C CA . ALA A 1 601 ? -9.094 -6.657 -6.568 1.00 77.75 601 ALA A CA 1
ATOM 4721 C C . ALA A 1 601 ? -9.054 -5.939 -5.210 1.00 77.75 601 ALA A C 1
ATOM 4723 O O . ALA A 1 601 ? -8.261 -5.026 -5.024 1.00 77.75 601 ALA A O 1
ATOM 4724 N N . SER A 1 602 ? -9.834 -6.420 -4.238 1.00 86.44 602 SER A N 1
ATOM 4725 C CA . SER A 1 602 ? -9.812 -5.946 -2.857 1.00 86.44 602 SER A CA 1
ATOM 4726 C C . SER A 1 602 ? -9.558 -7.104 -1.901 1.00 86.44 602 SER A C 1
ATOM 4728 O O . SER A 1 602 ? -10.176 -8.163 -2.020 1.00 86.44 602 SER A O 1
ATOM 4730 N N . ASN A 1 603 ? -8.644 -6.896 -0.959 1.00 91.62 603 ASN A N 1
ATOM 4731 C CA . ASN A 1 603 ? -8.305 -7.835 0.100 1.00 91.62 603 ASN A CA 1
ATOM 4732 C C . ASN A 1 603 ? -7.907 -7.036 1.366 1.00 91.62 603 ASN A C 1
ATOM 4734 O O . ASN A 1 603 ? -7.725 -5.818 1.275 1.00 91.62 603 ASN A O 1
ATOM 4738 N N . PRO A 1 604 ? -7.757 -7.681 2.538 1.00 93.00 604 PRO A N 1
ATOM 4739 C CA . PRO A 1 604 ? -7.486 -6.986 3.795 1.00 93.00 604 PRO A CA 1
ATOM 4740 C C . PRO A 1 604 ? -6.159 -6.228 3.888 1.00 93.00 604 PRO A C 1
ATOM 4742 O O . PRO A 1 604 ? -6.006 -5.493 4.854 1.00 93.00 604 PRO A O 1
ATOM 4745 N N . LEU A 1 605 ? -5.214 -6.430 2.962 1.00 93.88 605 LEU A N 1
ATOM 4746 C CA . LEU A 1 605 ? -3.968 -5.666 2.852 1.00 93.88 605 LEU A CA 1
ATOM 4747 C C . LEU A 1 605 ? -4.125 -4.427 1.952 1.00 93.88 605 LEU A C 1
ATOM 4749 O O . LEU A 1 605 ? -3.429 -3.447 2.176 1.00 93.88 605 LEU A O 1
ATOM 4753 N N . LYS A 1 606 ? -5.123 -4.380 1.062 1.00 90.94 606 LYS A N 1
ATOM 4754 C CA . LYS A 1 606 ? -5.388 -3.240 0.151 1.00 90.94 606 LYS A CA 1
ATOM 4755 C C . LYS A 1 606 ? -6.333 -2.180 0.719 1.00 90.94 606 LYS A C 1
ATOM 4757 O O . LYS A 1 606 ? -6.884 -1.353 -0.012 1.00 90.94 606 LYS A O 1
ATOM 4762 N N . PHE A 1 607 ? -6.626 -2.247 2.012 1.00 93.88 607 PHE A N 1
ATOM 4763 C CA . PHE A 1 607 ? -7.553 -1.333 2.660 1.00 93.88 607 PHE A CA 1
ATOM 4764 C C . PHE A 1 607 ? -6.865 -0.012 2.974 1.00 93.88 607 PHE A C 1
ATOM 4766 O O . PHE A 1 607 ? -5.938 0.026 3.783 1.00 93.88 607 PHE A O 1
ATOM 4773 N N . ARG A 1 608 ? -7.374 1.084 2.398 1.00 92.06 608 ARG A N 1
ATOM 4774 C CA . ARG A 1 608 ? -6.797 2.414 2.624 1.00 92.06 608 ARG A CA 1
ATOM 4775 C C . ARG A 1 608 ? -6.876 2.817 4.089 1.00 92.06 608 ARG A C 1
ATOM 4777 O O . ARG A 1 608 ? -7.874 2.565 4.777 1.00 92.06 608 ARG A O 1
ATOM 4784 N N . ILE A 1 609 ? -5.848 3.505 4.553 1.00 93.25 609 ILE A N 1
ATOM 4785 C CA . ILE A 1 609 ? -5.806 4.097 5.880 1.00 93.25 609 ILE A CA 1
ATOM 4786 C C . ILE A 1 609 ? -6.001 5.611 5.739 1.00 93.25 609 ILE A C 1
ATOM 4788 O O . ILE A 1 609 ? -5.173 6.325 5.184 1.00 93.25 609 ILE A O 1
ATOM 4792 N N . GLU A 1 610 ? -7.107 6.127 6.280 1.00 88.94 610 GLU A N 1
ATOM 4793 C CA . GLU A 1 610 ? -7.463 7.550 6.212 1.00 88.94 610 GLU A CA 1
ATOM 4794 C C . GLU A 1 610 ? -7.651 8.106 7.627 1.00 88.94 610 GLU A C 1
ATOM 4796 O O . GLU A 1 610 ? -8.738 8.078 8.216 1.00 88.94 610 GLU A O 1
ATOM 4801 N N . GLY A 1 611 ? -6.556 8.635 8.184 1.00 87.12 611 GLY A N 1
ATOM 4802 C CA . GLY A 1 611 ? -6.498 9.146 9.555 1.00 87.12 611 GLY A CA 1
ATOM 4803 C C . GLY A 1 611 ? -7.559 10.197 9.877 1.00 87.12 611 GLY A C 1
ATOM 4804 O O . GLY A 1 611 ? -8.190 10.101 10.930 1.00 87.12 611 GLY A O 1
ATOM 4805 N N . MET A 1 612 ? -7.778 11.148 8.962 1.00 84.56 612 MET A N 1
ATOM 4806 C CA . MET A 1 612 ? -8.763 12.231 9.102 1.00 84.56 612 MET A CA 1
ATOM 4807 C C . MET A 1 612 ? -10.201 11.737 9.107 1.00 84.56 612 MET A C 1
ATOM 4809 O O . MET A 1 612 ? -11.053 12.300 9.784 1.00 84.56 612 MET A O 1
ATOM 4813 N N . GLU A 1 613 ? -10.463 10.675 8.364 1.00 83.00 613 GLU A N 1
ATOM 4814 C CA . GLU A 1 613 ? -11.809 10.171 8.126 1.00 83.00 613 GLU A CA 1
ATOM 4815 C C . GLU A 1 613 ? -12.180 9.101 9.146 1.00 83.00 613 GLU A C 1
ATOM 4817 O O . GLU A 1 613 ? -13.356 8.798 9.319 1.00 83.00 613 GLU A O 1
ATOM 4822 N N . GLY A 1 614 ? -11.183 8.582 9.870 1.00 85.06 614 GLY A N 1
ATOM 4823 C CA . GLY A 1 614 ? -11.333 7.526 10.860 1.00 85.06 614 GLY A CA 1
ATOM 4824 C C . GLY A 1 614 ? -11.278 6.124 10.256 1.00 85.06 614 GLY A C 1
ATOM 4825 O O . GLY A 1 614 ? -11.681 5.173 10.924 1.00 85.06 614 GLY A O 1
ATOM 4826 N N . TRP A 1 615 ? -10.815 5.966 9.011 1.00 88.69 615 TRP A N 1
ATOM 4827 C CA . TRP A 1 615 ? -10.516 4.650 8.440 1.00 88.69 615 TRP A CA 1
ATOM 4828 C C . TRP A 1 615 ? -9.157 4.196 8.958 1.00 88.69 615 TRP A C 1
ATOM 4830 O O . TRP A 1 615 ? -8.114 4.701 8.550 1.00 88.69 615 TRP A O 1
ATOM 4840 N N . ARG A 1 616 ? -9.180 3.288 9.933 1.00 91.88 616 ARG A N 1
ATOM 4841 C CA . ARG A 1 616 ? -7.991 2.907 10.700 1.00 91.88 616 ARG A CA 1
ATOM 4842 C C . ARG A 1 616 ? -7.264 1.703 10.112 1.00 91.88 616 ARG A C 1
ATOM 4844 O O . ARG A 1 616 ? -7.907 0.836 9.519 1.00 91.88 616 ARG A O 1
ATOM 4851 N N . GLY A 1 617 ? -5.960 1.635 10.369 1.00 95.06 617 GLY A N 1
ATOM 4852 C CA . GLY A 1 617 ? -5.189 0.394 10.299 1.00 95.06 617 GLY A CA 1
ATOM 4853 C C . GLY A 1 617 ? -5.361 -0.464 11.556 1.00 95.06 617 GLY A C 1
ATOM 4854 O O . GLY A 1 617 ? -6.281 -0.250 12.354 1.00 95.06 617 GLY A O 1
ATOM 4855 N N . ILE A 1 618 ? -4.484 -1.449 11.710 1.00 96.31 618 ILE A N 1
ATOM 4856 C CA . ILE A 1 618 ? -4.618 -2.555 12.667 1.00 96.31 618 ILE A CA 1
ATOM 4857 C C . ILE A 1 618 ? -3.737 -2.362 13.903 1.00 96.31 618 ILE A C 1
ATOM 4859 O O . ILE A 1 618 ? -4.152 -2.711 15.006 1.00 96.31 618 ILE A O 1
ATOM 4863 N N . THR A 1 619 ? -2.530 -1.828 13.741 1.00 95.56 619 THR A N 1
ATOM 4864 C CA . THR A 1 619 ? -1.587 -1.571 14.837 1.00 95.56 619 THR A CA 1
ATOM 4865 C C . THR A 1 619 ? -2.005 -0.328 15.633 1.00 95.56 619 THR A C 1
ATOM 4867 O O . THR A 1 619 ? -2.756 0.505 15.127 1.00 95.56 619 THR A O 1
ATOM 4870 N N . PRO A 1 620 ? -1.521 -0.120 16.873 1.00 93.56 620 PRO A N 1
ATOM 4871 C CA . PRO A 1 620 ? -1.789 1.121 17.611 1.00 93.56 620 PRO A CA 1
ATOM 4872 C C . PRO A 1 620 ? -1.248 2.369 16.889 1.00 93.56 620 PRO A C 1
ATOM 4874 O O . PRO A 1 620 ? -1.844 3.447 16.954 1.00 93.56 620 PRO A O 1
ATOM 4877 N N . THR A 1 621 ? -0.144 2.213 16.153 1.00 93.56 621 THR A N 1
ATOM 4878 C CA . THR A 1 621 ? 0.583 3.277 15.446 1.00 93.56 621 THR A CA 1
ATOM 4879 C C . THR A 1 621 ? 0.260 3.342 13.952 1.00 93.56 621 THR A C 1
ATOM 4881 O O . THR A 1 621 ? 1.117 3.674 13.141 1.00 93.56 621 THR A O 1
ATOM 4884 N N . TRP A 1 622 ? -0.976 3.029 13.583 1.00 93.75 622 TRP A N 1
ATOM 4885 C CA . TRP A 1 622 ? -1.444 2.901 12.201 1.00 93.75 622 TRP A CA 1
ATOM 4886 C C . TRP A 1 622 ? -1.452 4.198 11.369 1.00 93.75 622 TRP A C 1
ATOM 4888 O O . TRP A 1 622 ? -1.620 4.150 10.154 1.00 93.75 622 TRP A O 1
ATOM 4898 N N . ARG A 1 623 ? -1.359 5.389 11.977 1.00 93.38 623 ARG A N 1
ATOM 4899 C CA . ARG A 1 623 ? -1.532 6.648 11.225 1.00 93.38 623 ARG A CA 1
ATOM 4900 C C . ARG A 1 623 ? -0.288 6.986 10.414 1.00 93.38 623 ARG A C 1
ATOM 4902 O O . ARG A 1 623 ? 0.803 7.019 10.975 1.00 93.38 623 ARG A O 1
ATOM 4909 N N . GLY A 1 624 ? -0.482 7.372 9.154 1.00 90.00 624 GLY A N 1
ATOM 4910 C CA . GLY A 1 624 ? 0.592 7.794 8.246 1.00 90.00 624 GLY A CA 1
ATOM 4911 C C . GLY A 1 624 ? 1.005 6.734 7.221 1.00 90.00 624 GLY A C 1
ATOM 4912 O O . GLY A 1 624 ? 1.804 7.047 6.339 1.00 90.00 624 GLY A O 1
ATOM 4913 N N . PHE A 1 625 ? 0.440 5.530 7.317 1.00 92.56 625 PHE A N 1
ATOM 4914 C CA . PHE A 1 625 ? 0.506 4.523 6.262 1.00 92.56 625 PHE A CA 1
ATOM 4915 C C . PHE A 1 625 ? -0.594 4.757 5.220 1.00 92.56 625 PHE A C 1
ATOM 4917 O O . PHE A 1 625 ? -1.640 5.322 5.550 1.00 92.56 625 PHE A O 1
ATOM 4924 N N . GLU A 1 626 ? -0.336 4.369 3.975 1.00 90.31 626 GLU A N 1
ATOM 4925 C CA . GLU A 1 626 ? -1.270 4.466 2.850 1.00 90.31 626 GLU A CA 1
ATOM 4926 C C . GLU A 1 626 ? -2.359 3.397 2.943 1.00 90.31 626 GLU A C 1
ATOM 4928 O O . GLU A 1 626 ? -3.554 3.699 2.840 1.00 90.31 626 GLU A O 1
ATOM 4933 N N . ASP A 1 627 ? -1.951 2.164 3.227 1.00 93.75 627 ASP A N 1
ATOM 4934 C CA . ASP A 1 627 ? -2.832 1.027 3.416 1.00 93.75 627 ASP A CA 1
ATOM 4935 C C . ASP A 1 627 ? -2.297 0.046 4.474 1.00 93.75 627 ASP A C 1
ATOM 4937 O O . ASP A 1 627 ? -1.263 0.234 5.124 1.00 93.75 627 ASP A O 1
ATOM 4941 N N . THR A 1 628 ? -3.077 -1.002 4.695 1.00 95.56 628 THR A N 1
ATOM 4942 C CA . THR A 1 628 ? -2.778 -2.094 5.625 1.00 95.56 628 THR A CA 1
ATOM 4943 C C . THR A 1 628 ? -1.599 -2.987 5.205 1.00 95.56 628 THR A C 1
ATOM 4945 O O . THR A 1 628 ? -1.026 -3.651 6.074 1.00 95.56 628 THR A O 1
ATOM 4948 N N . ALA A 1 629 ? -1.222 -3.030 3.921 1.00 94.88 629 ALA A N 1
ATOM 4949 C CA . ALA A 1 629 ? -0.044 -3.751 3.437 1.00 94.88 629 ALA A CA 1
ATOM 4950 C C . ALA A 1 629 ? 1.216 -3.014 3.880 1.00 94.88 629 ALA A C 1
ATOM 4952 O O . ALA A 1 629 ? 2.070 -3.605 4.544 1.00 94.88 629 ALA A O 1
ATOM 4953 N N . GLU A 1 630 ? 1.266 -1.710 3.618 1.00 93.12 630 GLU A N 1
ATOM 4954 C CA . GLU A 1 630 ? 2.367 -0.841 4.014 1.00 93.12 630 GLU A CA 1
ATOM 4955 C C . GLU A 1 630 ? 2.536 -0.816 5.542 1.00 93.12 630 GLU A C 1
ATOM 4957 O O . GLU A 1 630 ? 3.644 -0.968 6.070 1.00 93.12 630 GLU A O 1
ATOM 4962 N N . GLU A 1 631 ? 1.425 -0.699 6.281 1.00 95.19 631 GLU A N 1
ATOM 4963 C CA . GLU A 1 631 ? 1.431 -0.789 7.743 1.00 95.19 631 GLU A CA 1
ATOM 4964 C C . GLU A 1 631 ? 2.082 -2.098 8.214 1.00 95.19 631 GLU A C 1
ATOM 4966 O O . GLU A 1 631 ? 2.930 -2.096 9.114 1.00 95.19 631 GLU A O 1
ATOM 4971 N N . ARG A 1 632 ? 1.690 -3.229 7.617 1.00 95.00 632 ARG A N 1
ATOM 4972 C CA . ARG A 1 632 ? 2.227 -4.542 7.977 1.00 95.00 632 ARG A CA 1
ATOM 4973 C C . ARG A 1 632 ? 3.701 -4.671 7.587 1.00 95.00 632 ARG A C 1
ATOM 4975 O O . ARG A 1 632 ? 4.472 -5.185 8.400 1.00 95.00 632 ARG A O 1
ATOM 4982 N N . LEU A 1 633 ? 4.102 -4.197 6.407 1.00 92.88 633 LEU A N 1
ATOM 4983 C CA . LEU A 1 633 ? 5.488 -4.215 5.935 1.00 92.88 633 LEU A CA 1
ATOM 4984 C C . LEU A 1 633 ? 6.398 -3.473 6.906 1.00 92.88 633 LEU A C 1
ATOM 4986 O O . LEU A 1 633 ? 7.327 -4.064 7.462 1.00 92.88 633 LEU A O 1
ATOM 4990 N N . TYR A 1 634 ? 6.105 -2.204 7.185 1.00 91.06 634 TYR A N 1
ATOM 4991 C CA . TYR A 1 634 ? 6.932 -1.418 8.095 1.00 91.06 634 TYR A CA 1
ATOM 4992 C C . TYR A 1 634 ? 6.842 -1.923 9.536 1.00 91.06 634 TYR A C 1
ATOM 4994 O O . TYR A 1 634 ? 7.819 -1.804 10.279 1.00 91.06 634 TYR A O 1
ATOM 5002 N N . TRP A 1 635 ? 5.732 -2.535 9.955 1.00 92.88 635 TRP A N 1
ATOM 5003 C CA . TRP A 1 635 ? 5.681 -3.207 11.252 1.00 92.88 635 TRP A CA 1
ATOM 5004 C C . TRP A 1 635 ? 6.663 -4.383 11.320 1.00 92.88 635 TRP A C 1
ATOM 5006 O O . TRP A 1 635 ? 7.429 -4.468 12.281 1.00 92.88 635 TRP A O 1
ATOM 5016 N N . VAL A 1 636 ? 6.705 -5.242 10.299 1.00 92.25 636 VAL A N 1
ATOM 5017 C CA . VAL A 1 636 ? 7.664 -6.355 10.215 1.00 92.25 636 VAL A CA 1
ATOM 5018 C C . VAL A 1 636 ? 9.099 -5.834 10.158 1.00 92.25 636 VAL A C 1
ATOM 5020 O O . VAL A 1 636 ? 9.941 -6.241 10.962 1.00 92.25 636 VAL A O 1
ATOM 5023 N N . LEU A 1 637 ? 9.378 -4.887 9.257 1.00 88.50 637 LEU A N 1
ATOM 5024 C CA . LEU A 1 637 ? 10.711 -4.313 9.104 1.00 88.50 637 LEU A CA 1
ATOM 5025 C C . LEU A 1 637 ? 11.197 -3.684 10.409 1.00 88.50 637 LEU A C 1
ATOM 5027 O O . LEU A 1 637 ? 12.349 -3.862 10.755 1.00 88.50 637 LEU A O 1
ATOM 5031 N N . ASN A 1 638 ? 10.354 -3.013 11.192 1.00 88.69 638 ASN A N 1
ATOM 5032 C CA . ASN A 1 638 ? 10.798 -2.384 12.440 1.00 88.69 638 ASN A CA 1
ATOM 5033 C C . ASN A 1 638 ? 11.048 -3.352 13.605 1.00 88.69 638 ASN A C 1
ATOM 5035 O O . ASN A 1 638 ? 11.647 -2.950 14.604 1.00 88.69 638 ASN A O 1
ATOM 5039 N N . HIS A 1 639 ? 10.606 -4.604 13.498 1.00 89.25 639 HIS A N 1
ATOM 5040 C CA . HIS A 1 639 ? 10.625 -5.551 14.612 1.00 89.25 639 HIS A CA 1
ATOM 5041 C C . HIS A 1 639 ? 11.401 -6.843 14.346 1.00 89.25 639 HIS A C 1
ATOM 5043 O O . HIS A 1 639 ? 11.573 -7.641 15.275 1.00 89.25 639 HIS A O 1
ATOM 5049 N N . ARG A 1 640 ? 11.886 -7.047 13.118 1.00 87.62 640 ARG A N 1
ATOM 5050 C CA . ARG A 1 640 ? 12.690 -8.217 12.765 1.00 87.62 640 ARG A CA 1
ATOM 5051 C C . ARG A 1 640 ? 14.028 -8.262 13.504 1.00 87.62 640 ARG A C 1
ATOM 5053 O O . ARG A 1 640 ? 14.618 -7.250 13.890 1.00 87.62 640 ARG A O 1
ATOM 5060 N N . GLU A 1 641 ? 14.522 -9.474 13.696 1.00 86.19 641 GLU A N 1
ATOM 5061 C CA . GLU A 1 641 ? 15.801 -9.758 14.333 1.00 86.19 641 GLU A CA 1
ATOM 5062 C C . GLU A 1 641 ? 16.990 -9.186 13.539 1.00 86.19 641 GLU A C 1
ATOM 5064 O O . GLU A 1 641 ? 16.943 -9.024 12.321 1.00 86.19 641 GLU A O 1
ATOM 5069 N N . GLY A 1 642 ? 18.068 -8.847 14.255 1.00 72.94 642 GLY A N 1
ATOM 5070 C CA . GLY A 1 642 ? 19.303 -8.319 13.660 1.00 72.94 642 GLY A CA 1
ATOM 5071 C C . GLY A 1 642 ? 19.304 -6.821 13.335 1.00 72.94 642 GLY A C 1
ATOM 5072 O O . GLY A 1 642 ? 20.320 -6.313 12.869 1.00 72.94 642 GLY A O 1
ATOM 5073 N N . MET A 1 643 ? 18.220 -6.088 13.604 1.00 66.44 643 MET A N 1
ATOM 5074 C CA . MET A 1 643 ? 18.156 -4.657 13.297 1.00 66.44 643 MET A CA 1
ATOM 5075 C C . MET A 1 643 ? 18.634 -3.733 14.422 1.00 66.44 643 MET A C 1
ATOM 5077 O O . MET A 1 643 ? 18.239 -3.859 15.582 1.00 66.44 643 MET A O 1
ATOM 5081 N N . THR A 1 644 ? 19.453 -2.746 14.046 1.00 52.59 644 THR A N 1
ATOM 5082 C CA . THR A 1 644 ? 19.909 -1.643 14.900 1.00 52.59 644 THR A CA 1
ATOM 5083 C C . THR A 1 644 ? 19.103 -0.376 14.605 1.00 52.59 644 THR A C 1
ATOM 5085 O O . THR A 1 644 ? 19.438 0.385 13.699 1.00 52.59 644 THR A O 1
ATOM 5088 N N . GLY A 1 645 ? 18.050 -0.139 15.387 1.00 56.41 645 GLY A N 1
ATOM 5089 C CA . GLY A 1 645 ? 17.226 1.072 15.309 1.00 56.41 645 GLY A CA 1
ATOM 5090 C C . GLY A 1 645 ? 16.009 0.961 14.375 1.00 56.41 645 GLY A C 1
ATOM 5091 O O . GLY A 1 645 ? 15.927 0.040 13.561 1.00 56.41 645 GLY A O 1
ATOM 5092 N N . PRO A 1 646 ? 15.034 1.876 14.515 1.00 59.88 646 PRO A N 1
ATOM 5093 C CA . PRO A 1 646 ? 13.786 1.817 13.767 1.00 59.88 646 PRO A CA 1
ATOM 5094 C C . PRO A 1 646 ? 13.980 2.311 12.321 1.00 59.88 646 PRO A C 1
ATOM 5096 O O . PRO A 1 646 ? 14.411 3.441 12.089 1.00 59.88 646 PRO A O 1
ATOM 5099 N N . ARG A 1 647 ? 13.622 1.476 11.340 1.00 67.19 647 ARG A N 1
ATOM 5100 C CA . ARG A 1 647 ? 13.436 1.845 9.926 1.00 67.19 647 ARG A CA 1
ATOM 5101 C C . ARG A 1 647 ? 12.037 2.440 9.750 1.00 67.19 647 ARG A C 1
ATOM 5103 O O . ARG A 1 647 ? 11.160 1.850 9.120 1.00 67.19 647 ARG A O 1
ATOM 5110 N N . LEU A 1 648 ? 11.799 3.594 10.372 1.00 67.94 648 LEU A N 1
ATOM 5111 C CA . LEU A 1 648 ? 10.539 4.314 10.192 1.00 67.94 648 LEU A CA 1
ATOM 5112 C C . LEU A 1 648 ? 10.371 4.683 8.717 1.00 67.94 648 LEU A C 1
ATOM 5114 O O . LEU A 1 648 ? 11.320 5.161 8.088 1.00 67.94 648 LEU A O 1
ATOM 5118 N N . LYS A 1 649 ? 9.156 4.499 8.188 1.00 81.31 649 LYS A N 1
ATOM 5119 C CA . LYS A 1 649 ? 8.774 5.074 6.899 1.00 81.31 649 LYS A CA 1
ATOM 5120 C C . LYS A 1 649 ? 9.037 6.583 6.965 1.00 81.31 649 LYS A C 1
ATOM 5122 O O . LYS A 1 649 ? 8.513 7.237 7.874 1.00 81.31 649 LYS A O 1
ATOM 5127 N N . PRO A 1 650 ? 9.848 7.153 6.059 1.00 86.00 650 PRO A N 1
ATOM 5128 C CA . PRO A 1 650 ? 9.996 8.596 6.002 1.00 86.00 650 PRO A CA 1
ATOM 5129 C C . PRO A 1 650 ? 8.646 9.222 5.653 1.00 86.00 650 PRO A C 1
ATOM 5131 O O . PRO A 1 650 ? 7.950 8.756 4.752 1.00 86.00 650 PRO A O 1
ATOM 5134 N N . ASP A 1 651 ? 8.280 10.297 6.347 1.00 88.94 651 ASP A N 1
ATOM 5135 C CA . ASP A 1 651 ? 7.088 11.060 5.989 1.00 88.94 651 ASP A CA 1
ATOM 5136 C C . ASP A 1 651 ? 7.208 11.636 4.565 1.00 88.94 651 ASP A C 1
ATOM 5138 O O . ASP A 1 651 ? 8.309 11.775 4.029 1.00 88.94 651 ASP A O 1
ATOM 5142 N N . MET A 1 652 ? 6.081 12.008 3.953 1.00 87.00 652 MET A N 1
ATOM 5143 C CA . MET A 1 652 ? 6.030 12.483 2.562 1.00 87.00 652 MET A CA 1
ATOM 5144 C C . MET A 1 652 ? 7.009 13.636 2.272 1.00 87.00 652 MET A C 1
ATOM 5146 O O . MET A 1 652 ? 7.635 13.673 1.209 1.00 87.00 652 MET A O 1
ATOM 5150 N N . ILE A 1 653 ? 7.181 14.572 3.213 1.00 91.44 653 ILE A N 1
ATOM 5151 C CA . ILE A 1 653 ? 8.098 15.708 3.053 1.00 91.44 653 ILE A CA 1
ATOM 5152 C C . ILE A 1 653 ? 9.544 15.215 3.065 1.00 91.44 653 ILE A C 1
ATOM 5154 O O . ILE A 1 653 ? 10.322 15.553 2.165 1.00 91.44 653 ILE A O 1
ATOM 5158 N N . SER A 1 654 ? 9.902 14.404 4.059 1.00 92.62 654 SER A N 1
ATOM 5159 C CA . SER A 1 654 ? 11.234 13.808 4.174 1.00 92.62 654 SER A CA 1
ATOM 5160 C C . SER A 1 654 ? 11.566 12.932 2.964 1.00 92.62 654 SER A C 1
ATOM 5162 O O . SER A 1 654 ? 12.645 13.071 2.388 1.00 92.62 654 SER A O 1
ATOM 5164 N N . ALA A 1 655 ? 10.626 12.097 2.517 1.00 91.75 655 ALA A N 1
ATOM 5165 C CA . ALA A 1 655 ? 10.773 11.227 1.355 1.00 91.75 655 ALA A CA 1
ATOM 5166 C C . ALA A 1 655 ? 11.043 12.027 0.070 1.00 91.75 655 ALA A C 1
ATOM 5168 O O . ALA A 1 655 ?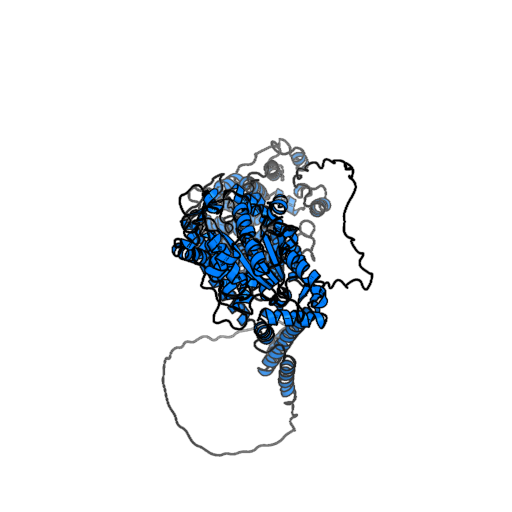 11.979 11.711 -0.670 1.00 91.75 655 ALA A O 1
ATOM 5169 N N . LEU A 1 656 ? 10.292 13.111 -0.168 1.00 92.88 656 LEU A N 1
ATOM 5170 C CA . LEU A 1 656 ? 10.500 13.967 -1.339 1.00 92.88 656 LEU A CA 1
ATOM 5171 C C . LEU A 1 656 ? 11.821 14.749 -1.265 1.00 92.88 656 LEU A C 1
ATOM 5173 O O . LEU A 1 656 ? 12.490 14.939 -2.281 1.00 92.88 656 LEU A O 1
ATOM 5177 N N . ASN A 1 657 ? 12.229 15.190 -0.074 1.00 95.06 657 ASN A N 1
ATOM 5178 C CA . ASN A 1 657 ? 13.509 15.875 0.106 1.00 95.06 657 ASN A CA 1
ATOM 5179 C C . ASN A 1 657 ? 14.698 14.934 -0.122 1.00 95.06 657 ASN A C 1
ATOM 5181 O O . ASN A 1 657 ? 15.641 15.318 -0.813 1.00 95.06 657 ASN A O 1
ATOM 5185 N N . MET A 1 658 ? 14.631 13.692 0.361 1.00 94.50 658 MET A N 1
ATOM 5186 C CA . MET A 1 658 ? 15.630 12.664 0.047 1.00 94.50 658 MET A CA 1
ATOM 5187 C C . MET A 1 658 ? 15.652 12.324 -1.447 1.00 94.50 658 MET A C 1
ATOM 5189 O O . MET A 1 658 ? 16.724 12.129 -2.013 1.00 94.50 658 MET A O 1
ATOM 5193 N N . ALA A 1 659 ? 14.496 12.299 -2.119 1.00 94.62 659 ALA A N 1
ATOM 5194 C CA . ALA A 1 659 ? 14.433 12.100 -3.568 1.00 94.62 659 ALA A CA 1
ATOM 5195 C C . ALA A 1 659 ? 15.151 13.227 -4.331 1.00 94.62 659 ALA A C 1
ATOM 5197 O O . ALA A 1 659 ? 15.963 12.959 -5.214 1.00 94.62 659 ALA A O 1
ATOM 5198 N N . ARG A 1 660 ? 14.934 14.491 -3.938 1.00 95.19 660 ARG A N 1
ATOM 5199 C CA . ARG A 1 660 ? 15.646 15.653 -4.504 1.00 95.19 660 ARG A CA 1
ATOM 5200 C C . ARG A 1 660 ? 17.151 15.602 -4.250 1.00 95.19 660 ARG A C 1
ATOM 5202 O O . ARG A 1 660 ? 17.924 15.956 -5.134 1.00 95.19 660 ARG A O 1
ATOM 5209 N N . GLN A 1 661 ? 17.566 15.159 -3.065 1.00 95.81 661 GLN A N 1
ATOM 5210 C CA . GLN A 1 661 ? 18.983 14.966 -2.746 1.00 95.81 661 GLN A CA 1
ATOM 5211 C C . GLN A 1 661 ? 19.599 13.858 -3.607 1.00 95.81 661 GLN A C 1
ATOM 5213 O O . GLN A 1 661 ? 20.651 14.080 -4.197 1.00 95.81 661 GLN A O 1
ATOM 5218 N N . ARG A 1 662 ? 18.916 12.712 -3.759 1.00 94.06 662 ARG A N 1
ATOM 5219 C CA . ARG A 1 662 ? 19.341 11.621 -4.653 1.00 94.06 662 ARG A CA 1
ATOM 5220 C C . ARG A 1 662 ? 19.522 12.126 -6.086 1.00 94.06 662 ARG A C 1
ATOM 5222 O O . ARG A 1 662 ? 20.565 11.886 -6.683 1.00 94.06 662 ARG A O 1
ATOM 5229 N N . MET A 1 663 ? 18.550 12.875 -6.607 1.00 94.25 663 MET A N 1
ATOM 5230 C CA . MET A 1 663 ? 18.622 13.496 -7.937 1.00 94.25 663 MET A CA 1
ATOM 5231 C C . MET A 1 663 ? 19.819 14.431 -8.093 1.00 94.25 663 MET A C 1
ATOM 5233 O O . MET A 1 663 ? 20.472 14.428 -9.132 1.00 94.25 663 MET A O 1
ATOM 5237 N N . ALA A 1 664 ? 20.115 15.236 -7.071 1.00 95.25 664 ALA A N 1
ATOM 5238 C CA . ALA A 1 664 ? 21.237 16.170 -7.103 1.00 95.25 664 ALA A CA 1
ATOM 5239 C C . ALA A 1 664 ? 22.603 15.460 -7.167 1.00 95.25 664 ALA A C 1
ATOM 5241 O O . ALA A 1 664 ? 23.569 16.053 -7.642 1.00 95.25 664 ALA A O 1
ATOM 5242 N N . CYS A 1 665 ? 22.676 14.197 -6.734 1.00 95.12 665 CYS A N 1
ATOM 5243 C CA . CYS A 1 665 ? 23.866 13.353 -6.845 1.00 95.12 665 CYS A CA 1
ATOM 5244 C C . CYS A 1 665 ? 24.041 12.708 -8.232 1.00 95.12 665 CYS A C 1
ATOM 5246 O O . CYS A 1 665 ? 25.016 11.985 -8.429 1.00 95.12 665 CYS A O 1
ATOM 5248 N N . ALA A 1 666 ? 23.119 12.918 -9.180 1.00 95.06 666 ALA A N 1
ATOM 5249 C CA . ALA A 1 666 ? 23.230 12.351 -10.519 1.00 95.06 666 ALA A CA 1
ATOM 5250 C C . ALA A 1 666 ? 24.440 12.930 -11.275 1.00 95.06 666 ALA A C 1
ATOM 5252 O O . ALA A 1 666 ? 24.663 14.145 -11.305 1.00 95.06 666 ALA A O 1
ATOM 5253 N N . VAL A 1 667 ? 25.207 1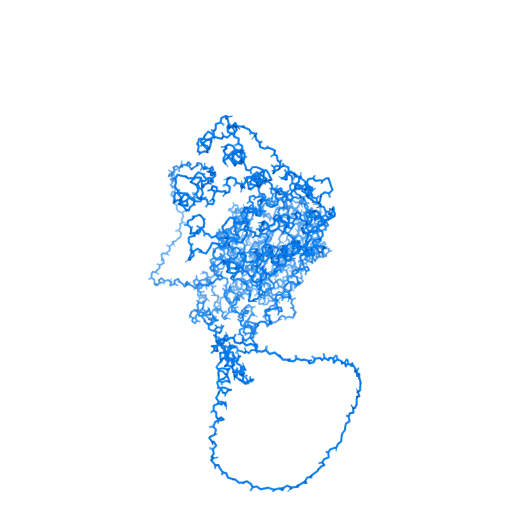2.052 -11.919 1.00 95.31 667 VAL A N 1
ATOM 5254 C CA . VAL A 1 667 ? 26.437 12.384 -12.653 1.00 95.31 667 VAL A CA 1
ATOM 5255 C C . VAL A 1 667 ? 26.338 11.952 -14.110 1.00 95.31 667 VAL A C 1
ATOM 5257 O O . VAL A 1 667 ? 25.501 11.126 -14.472 1.00 95.31 667 VAL A O 1
ATOM 5260 N N . GLU A 1 668 ? 27.197 12.518 -14.956 1.00 94.75 668 GLU A N 1
ATOM 5261 C CA . GLU A 1 668 ? 27.316 12.065 -16.342 1.00 94.75 668 GLU A CA 1
ATOM 5262 C C . GLU A 1 668 ? 27.755 10.594 -16.376 1.00 94.75 668 GLU A C 1
ATOM 5264 O O . GLU A 1 668 ? 28.706 10.227 -15.672 1.00 94.75 668 GLU A O 1
ATOM 5269 N N . PRO A 1 669 ? 27.085 9.738 -17.164 1.00 93.06 669 PRO A N 1
ATOM 5270 C CA . PRO A 1 669 ? 27.470 8.342 -17.253 1.00 93.06 669 PRO A CA 1
ATOM 5271 C C . PRO A 1 669 ? 28.875 8.188 -17.867 1.00 93.06 669 PRO A C 1
ATOM 5273 O O . PRO A 1 669 ? 29.252 8.961 -18.752 1.00 93.06 669 PRO A O 1
ATOM 5276 N N . PRO A 1 670 ? 29.665 7.180 -17.446 1.00 93.69 670 PRO A N 1
ATOM 5277 C CA . PRO A 1 670 ? 31.009 6.980 -17.981 1.00 93.69 670 PRO A CA 1
ATOM 5278 C C . PRO A 1 670 ? 31.008 6.718 -19.503 1.00 93.69 670 PRO A C 1
ATOM 5280 O O . PRO A 1 670 ? 30.254 5.851 -19.957 1.00 93.69 670 PRO A O 1
ATOM 5283 N N . PRO A 1 671 ? 31.894 7.365 -20.294 1.00 93.25 671 PRO A N 1
ATOM 5284 C CA . PRO A 1 671 ? 31.908 7.240 -21.758 1.00 93.25 671 PRO A CA 1
ATOM 5285 C C . PRO A 1 671 ? 32.079 5.813 -22.290 1.00 93.25 671 PRO A C 1
ATOM 5287 O O . PRO A 1 671 ? 31.632 5.507 -23.390 1.00 93.25 671 PRO A O 1
ATOM 5290 N N . GLN A 1 672 ? 32.694 4.916 -21.511 1.00 93.31 672 GLN A N 1
ATOM 5291 C CA . GLN A 1 672 ? 32.882 3.509 -21.888 1.00 93.31 672 GLN A CA 1
ATOM 5292 C C . GLN A 1 672 ? 31.565 2.739 -22.100 1.00 93.31 672 GLN A C 1
ATOM 5294 O O . GLN A 1 672 ? 31.578 1.685 -22.734 1.00 93.31 672 GLN A O 1
ATOM 5299 N N . TYR A 1 673 ? 30.443 3.253 -21.582 1.00 93.75 673 TYR A N 1
ATOM 5300 C CA . TYR A 1 673 ? 29.109 2.674 -21.757 1.00 93.75 673 TYR A CA 1
ATOM 5301 C C . TYR A 1 673 ? 28.336 3.269 -22.936 1.00 93.75 673 TYR A C 1
ATOM 5303 O O . TYR A 1 673 ? 27.218 2.837 -23.200 1.00 93.75 673 TYR A O 1
ATOM 5311 N N . PHE A 1 674 ? 28.892 4.254 -23.642 1.00 91.50 674 PHE A N 1
ATOM 5312 C CA . PHE A 1 674 ? 28.167 4.928 -24.713 1.00 91.50 674 PHE A CA 1
ATOM 5313 C C . PHE A 1 674 ? 28.072 4.015 -25.931 1.00 91.50 674 PHE A C 1
ATOM 5315 O O . PHE A 1 674 ? 29.049 3.364 -26.310 1.00 91.50 674 PHE A O 1
ATOM 5322 N N . SER A 1 675 ? 26.895 3.980 -26.549 1.00 88.94 675 SER A N 1
ATOM 5323 C CA . SER A 1 675 ? 26.651 3.201 -27.755 1.00 88.94 675 SER A CA 1
ATOM 5324 C C . SER A 1 675 ? 25.743 3.956 -28.713 1.00 88.94 675 SER A C 1
ATOM 5326 O O . SER A 1 675 ? 24.661 4.406 -28.350 1.00 88.94 675 SER A O 1
ATOM 5328 N N . GLN A 1 676 ? 26.161 4.046 -29.976 1.00 84.31 676 GLN A N 1
ATOM 5329 C CA . GLN A 1 676 ? 25.361 4.679 -31.031 1.00 84.31 676 GLN A CA 1
ATOM 5330 C C . GLN A 1 676 ? 24.105 3.871 -31.387 1.00 84.31 676 GLN A C 1
ATOM 5332 O O . GLN A 1 676 ? 23.193 4.398 -32.017 1.00 84.31 676 GLN A O 1
ATOM 5337 N N . THR A 1 677 ? 24.062 2.595 -30.999 1.00 85.69 677 THR A N 1
ATOM 5338 C CA . THR A 1 677 ? 22.951 1.678 -31.283 1.00 85.69 677 THR A CA 1
ATOM 5339 C C . THR A 1 677 ? 21.904 1.621 -30.174 1.00 85.69 677 THR A C 1
ATOM 5341 O O . THR A 1 677 ? 20.930 0.889 -30.325 1.00 85.69 677 THR A O 1
ATOM 5344 N N . ASP A 1 678 ? 22.082 2.365 -29.077 1.00 88.88 678 ASP A N 1
ATOM 5345 C CA . ASP A 1 678 ? 21.085 2.402 -28.006 1.00 88.88 678 ASP A CA 1
ATOM 5346 C C . ASP A 1 678 ? 19.764 2.970 -28.535 1.00 88.88 678 ASP A C 1
ATOM 5348 O O . ASP A 1 678 ? 19.732 4.019 -29.180 1.00 88.88 678 ASP A O 1
ATOM 5352 N N . THR A 1 679 ? 18.654 2.319 -28.201 1.00 87.25 679 THR A N 1
ATOM 5353 C CA . THR A 1 679 ? 17.289 2.801 -28.458 1.00 87.25 679 THR A CA 1
ATOM 5354 C C . THR A 1 679 ? 17.099 4.193 -27.873 1.00 87.25 679 THR A C 1
ATOM 5356 O O . THR A 1 679 ? 16.563 5.083 -28.535 1.00 87.25 679 THR A O 1
ATOM 5359 N N . CYS A 1 680 ? 17.618 4.397 -26.662 1.00 85.19 680 CYS A N 1
ATOM 5360 C CA . CYS A 1 680 ? 17.678 5.694 -26.002 1.00 85.19 680 CYS A CA 1
ATOM 5361 C C . CYS A 1 680 ? 18.396 6.755 -26.851 1.00 85.19 680 CYS A C 1
ATOM 5363 O O . CYS A 1 680 ? 17.916 7.878 -26.932 1.00 85.19 680 CYS A O 1
ATOM 5365 N N . HIS A 1 681 ? 19.465 6.407 -27.572 1.00 83.12 681 HIS A N 1
ATOM 5366 C CA . HIS A 1 681 ? 20.146 7.334 -28.480 1.00 83.12 681 HIS A CA 1
ATOM 5367 C C . HIS A 1 681 ? 19.384 7.545 -29.801 1.00 83.12 681 HIS A C 1
ATOM 5369 O O . HIS A 1 681 ? 19.317 8.665 -30.302 1.00 83.12 681 HIS A O 1
ATOM 5375 N N . LEU A 1 682 ? 18.791 6.483 -30.354 1.00 85.00 682 LEU A N 1
ATOM 5376 C CA . LEU A 1 682 ? 18.136 6.486 -31.667 1.00 85.00 682 LEU A CA 1
ATOM 5377 C C . LEU A 1 682 ? 16.760 7.170 -31.678 1.00 85.00 682 LEU A C 1
ATOM 5379 O O . LEU A 1 682 ? 16.369 7.730 -32.700 1.00 85.00 682 LEU A O 1
ATOM 5383 N N . GLN A 1 683 ? 16.006 7.090 -30.578 1.00 82.00 683 GLN A N 1
ATOM 5384 C CA . GLN A 1 683 ? 14.611 7.553 -30.516 1.00 82.00 683 GLN A CA 1
ATOM 5385 C C . GLN A 1 683 ? 14.421 8.871 -29.750 1.00 82.00 683 GLN A C 1
ATOM 5387 O O . GLN A 1 683 ? 13.327 9.433 -29.737 1.00 82.00 683 GLN A O 1
ATOM 5392 N N . HIS A 1 684 ? 15.463 9.374 -29.098 1.00 73.75 684 HIS A N 1
ATOM 5393 C CA . HIS A 1 684 ? 15.404 10.577 -28.276 1.00 73.75 684 HIS A CA 1
ATOM 5394 C C . HIS A 1 684 ? 15.609 11.870 -29.080 1.00 73.75 684 HIS A C 1
ATOM 5396 O O . HIS A 1 684 ? 16.299 11.895 -30.097 1.00 73.75 684 HIS A O 1
ATOM 5402 N N . THR A 1 685 ? 15.052 12.983 -28.588 1.00 69.56 685 THR A N 1
ATOM 5403 C CA . THR A 1 685 ? 15.100 14.286 -29.277 1.00 69.56 685 THR A CA 1
ATOM 5404 C C . THR A 1 685 ? 16.145 15.280 -28.753 1.00 69.56 685 THR A C 1
ATOM 5406 O O . THR A 1 685 ? 16.207 16.393 -29.273 1.00 69.56 685 THR A O 1
ATOM 5409 N N . SER A 1 686 ? 16.931 14.962 -27.716 1.00 72.25 686 SER A N 1
ATOM 5410 C CA . SER A 1 686 ? 17.967 15.870 -27.177 1.00 72.25 686 SER A CA 1
ATOM 5411 C C . SER A 1 686 ? 19.399 15.324 -27.341 1.00 72.25 686 SER A C 1
ATOM 5413 O O . SER A 1 686 ? 19.607 14.206 -27.809 1.00 72.25 686 SER A O 1
ATOM 5415 N N . ALA A 1 687 ? 20.418 16.133 -27.050 1.00 75.56 687 ALA A N 1
ATOM 5416 C CA . ALA A 1 687 ? 21.813 15.747 -27.268 1.00 75.56 687 ALA A CA 1
ATOM 5417 C C . ALA A 1 687 ? 22.415 15.093 -26.014 1.00 75.56 687 ALA A C 1
ATOM 5419 O O . ALA A 1 687 ? 22.363 15.679 -24.938 1.00 75.56 687 ALA A O 1
ATOM 5420 N N . GLY A 1 688 ? 23.047 13.924 -26.173 1.00 82.50 688 GLY A N 1
ATOM 5421 C CA . GLY A 1 688 ? 23.739 13.217 -25.085 1.00 82.50 688 GLY A CA 1
ATOM 5422 C C . GLY A 1 688 ? 22.811 12.449 -24.136 1.00 82.50 688 GLY A C 1
ATOM 5423 O O . GLY A 1 688 ? 21.587 12.542 -24.237 1.00 82.50 688 GLY A O 1
ATOM 5424 N N . TYR A 1 689 ? 23.408 11.650 -23.249 1.00 90.69 689 TYR A N 1
ATOM 5425 C CA . TYR A 1 689 ? 22.689 10.876 -22.232 1.00 90.69 689 TYR A CA 1
ATOM 5426 C C . TYR A 1 689 ? 22.296 11.752 -21.033 1.00 90.69 689 TYR A C 1
ATOM 5428 O O . TYR A 1 689 ? 22.992 12.705 -20.693 1.00 90.69 689 TYR A O 1
ATOM 5436 N N . SER A 1 690 ? 21.190 11.407 -20.376 1.00 92.19 690 SER A N 1
ATOM 5437 C CA . SER A 1 690 ? 20.772 12.004 -19.107 1.00 92.19 690 SER A CA 1
ATOM 5438 C C . SER A 1 690 ? 21.752 11.629 -17.996 1.00 92.19 690 SER A C 1
ATOM 5440 O O . SER A 1 690 ? 22.282 10.512 -17.969 1.00 92.19 690 SER A O 1
ATOM 5442 N N . LYS A 1 691 ? 21.938 12.533 -17.029 1.00 94.19 691 LYS A N 1
ATOM 5443 C CA . LYS A 1 691 ? 22.688 12.233 -15.804 1.00 94.19 691 LYS A CA 1
ATOM 5444 C C . LYS A 1 691 ? 22.013 11.103 -15.040 1.00 94.19 691 LYS A C 1
ATOM 5446 O O . LYS A 1 691 ? 20.796 11.096 -14.882 1.00 94.19 691 LYS A O 1
ATOM 5451 N N . GLN A 1 692 ? 22.816 10.179 -14.531 1.00 94.50 692 GLN A N 1
ATOM 5452 C CA . GLN A 1 692 ? 22.343 8.999 -13.820 1.00 94.50 692 GLN A CA 1
ATOM 5453 C C . GLN A 1 692 ? 22.813 9.029 -12.369 1.00 94.50 692 GLN A C 1
ATOM 5455 O O . GLN A 1 692 ? 23.929 9.458 -12.061 1.00 94.50 692 GLN A O 1
ATOM 5460 N N . VAL A 1 693 ? 21.969 8.537 -11.467 1.00 93.88 693 VAL A N 1
ATOM 5461 C CA . VAL A 1 693 ? 22.394 8.217 -10.104 1.00 93.88 693 VAL A CA 1
ATOM 5462 C C . VAL A 1 693 ? 23.121 6.883 -10.179 1.00 93.88 693 VAL A C 1
ATOM 5464 O O . VAL A 1 693 ? 22.528 5.877 -10.550 1.00 93.88 693 VAL A O 1
ATOM 5467 N N . MET A 1 694 ? 24.421 6.879 -9.885 1.00 90.31 694 MET A N 1
ATOM 5468 C CA . MET A 1 694 ? 25.206 5.647 -9.958 1.00 90.31 694 MET A CA 1
ATOM 5469 C C . MET A 1 694 ? 24.704 4.652 -8.915 1.00 90.31 694 MET A C 1
ATOM 5471 O O . MET A 1 694 ? 24.537 5.004 -7.743 1.00 90.31 694 MET A O 1
ATOM 5475 N N . ALA A 1 695 ? 24.488 3.410 -9.343 1.00 86.75 695 ALA A N 1
ATOM 5476 C CA . ALA A 1 695 ? 24.134 2.342 -8.430 1.00 86.75 695 ALA A CA 1
ATOM 5477 C C . ALA A 1 695 ? 25.250 2.176 -7.376 1.00 86.75 695 ALA A C 1
ATOM 5479 O O . ALA A 1 695 ? 26.431 2.349 -7.701 1.00 86.75 695 ALA A O 1
ATOM 5480 N N . PRO A 1 696 ? 24.916 1.862 -6.109 1.00 83.44 696 PRO A N 1
ATOM 5481 C CA . PRO A 1 696 ? 25.930 1.595 -5.098 1.00 83.44 696 PRO A CA 1
ATOM 5482 C C . PRO A 1 696 ? 26.896 0.501 -5.571 1.00 83.44 696 PRO A C 1
ATOM 5484 O O . PRO A 1 696 ? 26.455 -0.404 -6.291 1.00 83.44 696 PRO A O 1
ATOM 5487 N N . PRO A 1 697 ? 28.177 0.540 -5.146 1.00 83.06 697 PRO A N 1
ATOM 5488 C CA . PRO A 1 697 ? 29.124 -0.520 -5.458 1.00 83.06 697 PRO A CA 1
ATOM 5489 C C . PRO A 1 697 ? 28.522 -1.878 -5.119 1.00 83.06 697 PRO A C 1
ATOM 5491 O O . PRO A 1 697 ? 27.964 -2.054 -4.028 1.00 83.06 697 PRO A O 1
ATOM 5494 N N . PHE A 1 698 ? 28.620 -2.812 -6.061 1.00 83.44 698 PHE A N 1
ATOM 5495 C CA . PHE A 1 698 ? 28.122 -4.159 -5.862 1.00 83.44 698 PHE A CA 1
ATOM 5496 C C . PHE A 1 698 ? 28.779 -4.778 -4.628 1.00 83.44 698 PHE A C 1
ATOM 5498 O O . PHE A 1 698 ? 29.967 -4.602 -4.344 1.00 83.44 698 PHE A O 1
ATOM 5505 N N . ARG A 1 699 ? 27.963 -5.495 -3.870 1.00 79.06 699 ARG A N 1
ATOM 5506 C CA . ARG A 1 699 ? 28.395 -6.279 -2.727 1.00 79.06 699 ARG A CA 1
ATOM 5507 C C . ARG A 1 699 ? 27.911 -7.689 -2.992 1.00 79.06 699 ARG A C 1
ATOM 5509 O O . ARG A 1 699 ? 26.707 -7.898 -3.104 1.00 79.06 699 ARG A O 1
ATOM 5516 N N . ALA A 1 700 ? 28.849 -8.622 -3.105 1.00 75.44 700 ALA A N 1
ATOM 5517 C CA . ALA A 1 700 ? 28.513 -10.031 -3.202 1.00 75.44 700 ALA A CA 1
ATOM 5518 C C . ALA A 1 700 ? 27.802 -10.444 -1.908 1.00 75.44 700 ALA A C 1
ATOM 5520 O O . ALA A 1 700 ? 28.397 -10.401 -0.829 1.00 75.44 700 ALA A O 1
ATOM 5521 N N . PHE A 1 701 ? 26.522 -10.783 -2.020 1.00 63.88 701 PHE A N 1
ATOM 5522 C CA . PHE A 1 701 ? 25.719 -11.328 -0.936 1.00 63.88 701 PHE A CA 1
ATOM 5523 C C . PHE A 1 701 ? 25.147 -12.665 -1.405 1.00 63.88 701 PHE A C 1
ATOM 5525 O O . PHE A 1 701 ? 24.579 -12.739 -2.492 1.00 63.88 701 PHE A O 1
ATOM 5532 N N . ASP A 1 702 ? 25.335 -13.697 -0.579 1.00 58.03 702 ASP A N 1
ATOM 5533 C CA . ASP A 1 702 ? 25.074 -15.111 -0.877 1.00 58.03 702 ASP A CA 1
ATOM 5534 C C . ASP A 1 702 ? 25.754 -15.641 -2.156 1.00 58.03 702 ASP A C 1
ATOM 5536 O O . ASP A 1 702 ? 26.501 -14.938 -2.837 1.00 58.03 702 ASP A O 1
ATOM 5540 N N . ALA A 1 703 ? 25.631 -16.949 -2.397 1.00 64.25 703 ALA A N 1
ATOM 5541 C CA . ALA A 1 703 ? 26.418 -17.660 -3.401 1.00 64.25 703 ALA A CA 1
ATOM 5542 C C . ALA A 1 703 ? 26.203 -17.100 -4.829 1.00 64.25 703 ALA A C 1
ATOM 5544 O O . ALA A 1 703 ? 25.078 -16.724 -5.185 1.00 64.25 703 ALA A O 1
ATOM 5545 N N . PRO A 1 704 ? 27.263 -17.069 -5.663 1.00 79.31 704 PRO A N 1
ATOM 5546 C CA . PRO A 1 704 ? 27.136 -16.713 -7.074 1.00 79.31 704 PRO A CA 1
ATOM 5547 C C . PRO A 1 704 ? 26.168 -17.661 -7.788 1.00 79.31 704 PRO A C 1
ATOM 5549 O O . PRO A 1 704 ? 25.845 -18.737 -7.277 1.00 79.31 704 PRO A O 1
ATOM 5552 N N . GLU A 1 705 ? 25.695 -17.245 -8.960 1.00 84.25 705 GLU A N 1
ATOM 5553 C CA . GLU A 1 705 ? 24.835 -18.068 -9.806 1.00 84.25 705 GLU A CA 1
ATOM 5554 C C . GLU A 1 705 ? 25.446 -19.451 -10.024 1.00 84.25 705 GLU A C 1
ATOM 5556 O O . GLU A 1 705 ? 26.662 -19.625 -10.155 1.00 84.25 705 GLU A O 1
ATOM 5561 N N . THR A 1 706 ? 24.575 -20.454 -9.965 1.00 83.56 706 THR A N 1
ATOM 5562 C CA . THR A 1 706 ? 24.944 -21.838 -10.227 1.00 83.56 706 THR A CA 1
ATOM 5563 C C . THR A 1 706 ? 24.115 -22.379 -11.376 1.00 83.56 706 THR A C 1
ATOM 5565 O O . THR A 1 706 ? 22.966 -21.993 -11.556 1.00 83.56 706 THR A O 1
ATOM 5568 N N . ALA A 1 707 ? 24.639 -23.381 -12.084 1.00 81.12 707 ALA A N 1
ATOM 5569 C CA . ALA A 1 707 ? 23.915 -24.045 -13.171 1.00 81.12 707 ALA A CA 1
ATOM 5570 C C . ALA A 1 707 ? 22.598 -24.732 -12.739 1.00 81.12 707 ALA A C 1
ATOM 5572 O O . ALA A 1 707 ? 21.843 -25.202 -13.592 1.00 81.12 707 ALA A O 1
ATOM 5573 N N . ALA A 1 708 ? 22.344 -24.859 -11.431 1.00 84.00 708 ALA A N 1
ATOM 5574 C CA . ALA A 1 708 ? 21.083 -25.368 -10.907 1.00 84.00 708 ALA A CA 1
ATOM 5575 C C . ALA A 1 708 ? 19.993 -24.284 -10.828 1.00 84.00 708 ALA A C 1
ATOM 5577 O O . ALA A 1 708 ? 18.815 -24.644 -10.806 1.00 84.00 708 ALA A O 1
ATOM 5578 N N . ASP A 1 709 ? 20.374 -23.005 -10.787 1.00 89.50 709 ASP A N 1
ATOM 5579 C CA . ASP A 1 709 ? 19.470 -21.873 -10.598 1.00 89.50 709 ASP A CA 1
ATOM 5580 C C . ASP A 1 709 ? 18.503 -21.728 -11.789 1.00 89.50 709 ASP A C 1
ATOM 5582 O O . ASP A 1 709 ? 18.791 -22.096 -12.933 1.00 89.50 709 ASP A O 1
ATOM 5586 N N . ASP A 1 710 ? 17.315 -21.194 -11.516 1.00 91.25 710 ASP A N 1
ATOM 5587 C CA . ASP A 1 710 ? 16.263 -20.989 -12.509 1.00 91.25 710 ASP A CA 1
ATOM 5588 C C . ASP A 1 710 ? 16.106 -19.492 -12.791 1.00 91.25 710 ASP A C 1
ATOM 5590 O O . ASP A 1 710 ? 15.602 -18.747 -11.952 1.00 91.25 710 ASP A O 1
ATOM 5594 N N . THR A 1 711 ? 16.541 -19.036 -13.968 1.00 93.56 711 THR A N 1
ATOM 5595 C CA . THR A 1 711 ? 16.409 -17.629 -14.377 1.00 93.56 711 THR A CA 1
ATOM 5596 C C . THR A 1 711 ? 15.082 -17.368 -15.091 1.00 93.56 711 THR A C 1
ATOM 5598 O O . THR A 1 711 ? 14.750 -18.019 -16.090 1.00 93.56 711 THR A O 1
ATOM 5601 N N . MET A 1 712 ? 14.346 -16.354 -14.627 1.00 96.94 712 MET A N 1
ATOM 5602 C CA . MET A 1 712 ? 13.103 -15.876 -15.246 1.00 96.94 712 MET A CA 1
ATOM 5603 C C . MET A 1 712 ? 13.071 -14.348 -15.363 1.00 96.94 712 MET A C 1
ATOM 5605 O O . MET A 1 712 ? 13.717 -13.635 -14.595 1.00 96.94 712 MET A O 1
ATOM 5609 N N . ILE A 1 713 ? 12.275 -13.845 -16.307 1.00 98.12 713 ILE A N 1
ATOM 5610 C CA . ILE A 1 713 ? 12.023 -12.418 -16.528 1.00 98.12 713 ILE A CA 1
ATOM 5611 C C . ILE A 1 713 ? 10.548 -12.132 -16.242 1.00 98.12 713 ILE A C 1
ATOM 5613 O O . ILE A 1 713 ? 9.665 -12.801 -16.786 1.00 98.12 713 ILE A O 1
ATOM 5617 N N . LEU A 1 714 ? 10.290 -11.125 -15.413 1.00 98.12 714 LEU A N 1
ATOM 5618 C CA . LEU A 1 714 ? 8.965 -10.603 -15.107 1.00 98.12 714 LEU A CA 1
ATOM 5619 C C . LEU A 1 714 ? 8.865 -9.151 -15.588 1.00 98.12 714 LEU A C 1
ATOM 5621 O O . LEU A 1 714 ? 9.571 -8.273 -15.100 1.00 98.12 714 LEU A O 1
ATOM 5625 N N . LEU A 1 715 ? 8.001 -8.909 -16.569 1.00 97.94 715 LEU A N 1
ATOM 5626 C CA . LEU A 1 715 ? 7.884 -7.628 -17.263 1.00 97.94 715 LEU A CA 1
ATOM 5627 C C . LEU A 1 715 ? 6.544 -6.952 -16.965 1.00 97.94 715 LEU A C 1
ATOM 5629 O O . LEU A 1 715 ? 5.489 -7.535 -17.235 1.00 97.94 715 LEU A O 1
ATOM 5633 N N . ASP A 1 716 ? 6.591 -5.709 -16.488 1.00 97.25 716 ASP A N 1
ATOM 5634 C CA . ASP A 1 716 ? 5.409 -4.855 -16.447 1.00 97.25 716 ASP A CA 1
ATOM 5635 C C . ASP A 1 716 ? 4.924 -4.532 -17.870 1.00 97.25 716 ASP A C 1
ATOM 5637 O O . ASP A 1 716 ? 5.688 -4.153 -18.761 1.00 97.25 716 ASP A O 1
ATOM 5641 N N . THR A 1 717 ? 3.626 -4.708 -18.080 1.00 96.50 717 THR A N 1
ATOM 5642 C CA . THR A 1 717 ? 2.904 -4.424 -19.325 1.00 96.50 717 THR A CA 1
ATOM 5643 C C . THR A 1 717 ? 1.674 -3.555 -19.069 1.00 96.50 717 THR A C 1
ATOM 5645 O O . THR A 1 717 ? 0.736 -3.531 -19.862 1.00 96.50 717 THR A O 1
ATOM 5648 N N . SER A 1 718 ? 1.665 -2.829 -17.953 1.00 94.25 718 SER A N 1
ATOM 5649 C CA . SER A 1 718 ? 0.659 -1.831 -17.606 1.00 94.25 718 SER A CA 1
ATOM 5650 C C . SER A 1 718 ? 0.546 -0.714 -18.653 1.00 94.25 718 SER A C 1
ATOM 5652 O O . SER A 1 718 ? 1.371 -0.564 -19.560 1.00 94.25 718 SER A O 1
ATOM 5654 N N . GLY A 1 719 ? -0.510 0.096 -18.542 1.00 91.44 719 GLY A N 1
ATOM 5655 C CA . GLY A 1 719 ? -0.722 1.230 -19.443 1.00 91.44 719 GLY A CA 1
ATOM 5656 C C . GLY A 1 719 ? 0.413 2.262 -19.409 1.00 91.44 719 GLY A C 1
ATOM 5657 O O . GLY A 1 719 ? 0.729 2.823 -20.459 1.00 91.44 719 GLY A O 1
ATOM 5658 N N . SER A 1 720 ? 1.055 2.478 -18.251 1.00 89.62 720 SER A N 1
ATOM 5659 C CA . SER A 1 720 ? 2.152 3.451 -18.109 1.00 89.62 720 SER A CA 1
ATOM 5660 C C . SER A 1 720 ? 3.335 3.136 -19.019 1.00 89.62 720 SER A C 1
ATOM 5662 O O . SER A 1 720 ? 3.909 4.061 -19.597 1.00 89.62 720 SER A O 1
ATOM 5664 N N . MET A 1 721 ? 3.596 1.850 -19.272 1.00 93.56 721 MET A N 1
ATOM 5665 C CA . MET A 1 721 ? 4.705 1.397 -20.112 1.00 93.56 721 MET A CA 1
ATOM 5666 C C . MET A 1 721 ? 4.618 1.886 -21.570 1.00 93.56 721 MET A C 1
ATOM 5668 O O . MET A 1 721 ? 5.651 2.029 -22.233 1.00 93.56 721 MET A O 1
ATOM 5672 N N . ASP A 1 722 ? 3.410 2.143 -22.092 1.00 94.12 722 ASP A N 1
ATOM 5673 C CA . ASP A 1 722 ? 3.180 2.622 -23.470 1.00 94.12 722 ASP A CA 1
ATOM 5674 C C . ASP A 1 722 ? 2.783 4.110 -23.549 1.00 94.12 722 ASP A C 1
ATOM 5676 O O . ASP A 1 722 ? 2.537 4.648 -24.637 1.00 94.12 722 ASP A O 1
ATOM 5680 N N . PHE A 1 723 ? 2.714 4.816 -22.420 1.00 88.75 723 PHE A N 1
ATOM 5681 C CA . PHE A 1 723 ? 2.431 6.248 -22.434 1.00 88.75 723 PHE A CA 1
ATOM 5682 C C . PHE A 1 723 ? 3.644 7.056 -22.895 1.00 88.75 723 PHE A C 1
ATOM 5684 O O . PHE A 1 723 ? 4.796 6.671 -22.697 1.00 88.75 723 PHE A O 1
ATOM 5691 N N . ASP A 1 724 ? 3.376 8.212 -23.509 1.00 89.12 724 ASP A N 1
ATOM 5692 C CA . ASP A 1 724 ? 4.422 9.204 -23.739 1.00 89.12 724 ASP A CA 1
ATOM 5693 C C . ASP A 1 724 ? 4.952 9.654 -22.368 1.00 89.12 724 ASP A C 1
ATOM 5695 O O . ASP A 1 724 ? 4.155 10.138 -21.554 1.00 89.12 724 ASP A O 1
ATOM 5699 N N . PRO A 1 725 ? 6.257 9.508 -22.080 1.00 88.50 725 PRO A N 1
ATOM 5700 C CA . PRO A 1 725 ? 6.762 9.747 -20.737 1.00 88.50 725 PRO A CA 1
ATOM 5701 C C . PRO A 1 725 ? 6.522 11.191 -20.281 1.00 88.50 725 PRO A C 1
ATOM 5703 O O . PRO A 1 725 ? 6.829 12.160 -20.986 1.00 88.50 725 PRO A O 1
ATOM 5706 N N . VAL A 1 726 ? 5.986 11.346 -19.070 1.00 88.94 726 VAL A N 1
ATOM 5707 C CA . VAL A 1 726 ? 5.692 12.644 -18.451 1.00 88.94 726 VAL A CA 1
ATOM 5708 C C . VAL A 1 726 ? 6.329 12.753 -17.073 1.00 88.94 726 VAL A C 1
ATOM 5710 O O . VAL A 1 726 ? 6.449 11.770 -16.348 1.00 88.94 726 VAL A O 1
ATOM 5713 N N . ARG A 1 727 ? 6.703 13.973 -16.682 1.00 88.81 727 ARG A N 1
ATOM 5714 C CA . ARG A 1 727 ? 7.201 14.280 -15.336 1.00 88.81 727 ARG A CA 1
ATOM 5715 C C . ARG A 1 727 ? 6.232 15.188 -14.573 1.00 88.81 727 ARG A C 1
ATOM 5717 O O . ARG A 1 727 ? 5.695 16.124 -15.173 1.00 88.81 727 ARG A O 1
ATOM 5724 N N . PRO A 1 728 ? 6.021 14.962 -13.267 1.00 91.25 728 PRO A N 1
ATOM 5725 C CA . PRO A 1 728 ? 5.213 15.840 -12.430 1.00 91.25 728 PRO A CA 1
ATOM 5726 C C . PRO A 1 728 ? 5.895 17.199 -12.214 1.00 91.25 728 PRO A C 1
ATOM 5728 O O . PRO A 1 728 ? 7.099 17.287 -11.967 1.00 91.25 728 PRO A O 1
ATOM 5731 N N . ASN A 1 729 ? 5.101 18.266 -12.261 1.00 92.38 729 ASN A N 1
ATOM 5732 C CA . ASN A 1 729 ? 5.515 19.626 -11.936 1.00 92.38 729 ASN A CA 1
ATOM 5733 C C . ASN A 1 729 ? 5.185 19.917 -10.470 1.00 92.38 729 ASN A C 1
ATOM 5735 O O . ASN A 1 729 ? 4.011 19.979 -10.093 1.00 92.38 729 ASN A O 1
ATOM 5739 N N . TYR A 1 730 ? 6.214 20.135 -9.654 1.00 91.62 730 TYR A N 1
ATOM 5740 C CA . TYR A 1 730 ? 6.054 20.444 -8.235 1.00 91.62 730 TYR A CA 1
ATOM 5741 C C . TYR A 1 730 ? 6.070 21.950 -7.971 1.00 91.62 730 TYR A C 1
ATOM 5743 O O . TYR A 1 730 ? 6.962 22.664 -8.429 1.00 91.62 730 TYR A O 1
ATOM 5751 N N . SER A 1 731 ? 5.124 22.409 -7.154 1.00 93.31 731 SER A N 1
ATOM 5752 C CA . SER A 1 731 ? 5.207 23.671 -6.419 1.00 93.31 731 SER A CA 1
ATOM 5753 C C . SER A 1 731 ? 5.311 23.334 -4.937 1.00 93.31 731 SER A C 1
ATOM 5755 O O . SER A 1 731 ? 4.345 22.859 -4.344 1.00 93.31 731 SER A O 1
ATOM 5757 N N . GLU A 1 732 ? 6.482 23.551 -4.338 1.00 90.81 732 GLU A N 1
ATOM 5758 C CA . GLU A 1 732 ? 6.819 22.996 -3.018 1.00 90.81 732 GLU A CA 1
ATOM 5759 C C . GLU A 1 732 ? 6.608 21.471 -2.990 1.00 90.81 732 GLU A C 1
ATOM 5761 O O . GLU A 1 732 ? 7.356 20.757 -3.651 1.00 90.81 732 GLU A O 1
ATOM 5766 N N . TYR A 1 733 ? 5.614 20.958 -2.263 1.00 92.75 733 TYR A N 1
ATOM 5767 C CA . TYR A 1 733 ? 5.284 19.526 -2.209 1.00 92.75 733 TYR A CA 1
ATOM 5768 C C . TYR A 1 733 ? 4.044 19.164 -3.044 1.00 92.75 733 TYR A C 1
ATOM 5770 O O . TYR A 1 733 ? 3.757 17.984 -3.209 1.00 92.75 733 TYR A O 1
ATOM 5778 N N . LEU A 1 734 ? 3.331 20.155 -3.592 1.00 93.19 734 LEU A N 1
ATOM 5779 C CA . LEU A 1 734 ? 2.094 19.969 -4.352 1.00 93.19 734 LEU A CA 1
ATOM 5780 C C . LEU A 1 734 ? 2.396 19.708 -5.835 1.00 93.19 734 LEU A C 1
ATOM 5782 O O . LEU A 1 734 ? 3.063 20.525 -6.479 1.00 93.19 734 LEU A O 1
ATOM 5786 N N . ILE A 1 735 ? 1.846 18.634 -6.406 1.00 93.12 735 ILE A N 1
ATOM 5787 C CA . ILE A 1 735 ? 1.838 18.425 -7.860 1.00 93.12 735 ILE A CA 1
ATOM 5788 C C . ILE A 1 735 ? 0.770 19.330 -8.481 1.00 93.12 735 ILE A C 1
ATOM 5790 O O . ILE A 1 735 ? -0.409 19.255 -8.129 1.00 93.12 735 ILE A O 1
ATOM 5794 N N . THR A 1 736 ? 1.184 20.192 -9.411 1.00 91.56 736 THR A N 1
ATOM 5795 C CA . THR A 1 736 ? 0.308 21.169 -10.088 1.00 91.56 736 THR A CA 1
ATOM 5796 C C . THR A 1 736 ? -0.006 20.803 -11.539 1.00 91.56 736 THR A C 1
ATOM 5798 O O . THR A 1 736 ? -0.876 21.418 -12.159 1.00 91.56 736 THR A O 1
ATOM 5801 N N . GLY A 1 737 ? 0.676 19.799 -12.090 1.00 91.69 737 GLY A N 1
ATOM 5802 C CA . GLY A 1 737 ? 0.496 19.317 -13.457 1.00 91.69 737 GLY A CA 1
ATOM 5803 C C . GLY A 1 737 ? 1.616 18.380 -13.887 1.00 91.69 737 GLY A C 1
ATOM 5804 O O . GLY A 1 737 ? 2.456 18.004 -13.075 1.00 91.69 737 GLY A O 1
ATOM 5805 N N . TYR A 1 738 ? 1.645 18.053 -15.177 1.00 91.50 738 TYR A N 1
ATOM 5806 C CA . TYR A 1 738 ? 2.666 17.205 -15.789 1.00 91.50 738 TYR A CA 1
ATOM 5807 C C . TYR A 1 738 ? 3.247 17.872 -17.038 1.00 91.50 738 TYR A C 1
ATOM 5809 O O . TYR A 1 738 ? 2.540 18.581 -17.757 1.00 91.50 738 TYR A O 1
ATOM 5817 N N . SER A 1 739 ? 4.529 17.629 -17.297 1.00 91.00 739 SER A N 1
ATOM 5818 C CA . SER A 1 739 ? 5.249 18.077 -18.495 1.00 91.00 739 SER A CA 1
ATOM 5819 C C . SER A 1 739 ? 5.748 16.875 -19.289 1.00 91.00 739 SER A C 1
ATOM 5821 O O . SER A 1 739 ? 6.176 15.888 -18.695 1.00 91.00 739 SER A O 1
ATOM 5823 N N . ARG A 1 740 ? 5.733 16.956 -20.623 1.00 89.69 740 ARG A N 1
ATOM 5824 C CA . ARG A 1 740 ? 6.277 15.898 -21.491 1.00 89.69 740 ARG A CA 1
ATOM 5825 C C . ARG A 1 740 ? 7.798 15.780 -21.343 1.00 89.69 740 ARG A C 1
ATOM 5827 O O . ARG A 1 740 ? 8.477 16.797 -21.181 1.00 89.69 740 ARG A O 1
ATOM 5834 N N . SER A 1 741 ? 8.305 14.551 -21.407 1.00 86.38 741 SER A N 1
ATOM 5835 C CA . SER A 1 741 ? 9.732 14.227 -21.502 1.00 86.38 741 SER A CA 1
ATOM 5836 C C . SER A 1 741 ? 10.150 14.016 -22.964 1.00 86.38 741 SER A C 1
ATOM 5838 O O . SER A 1 741 ? 9.306 13.906 -23.851 1.00 86.38 741 SER A O 1
ATOM 5840 N N . THR A 1 742 ? 11.458 13.982 -23.212 1.00 82.94 742 THR A N 1
ATOM 5841 C CA . THR A 1 742 ? 12.072 13.737 -24.530 1.00 82.94 742 THR A CA 1
ATOM 5842 C C . THR A 1 742 ? 12.526 12.290 -24.727 1.00 82.94 742 THR A C 1
ATOM 5844 O O . THR A 1 742 ? 12.992 11.944 -25.811 1.00 82.94 742 THR A O 1
ATOM 5847 N N . GLN A 1 743 ? 12.457 11.466 -23.678 1.00 87.56 743 GLN A N 1
ATOM 5848 C CA . GLN A 1 743 ? 12.931 10.080 -23.683 1.00 87.56 743 GLN A CA 1
ATOM 5849 C C . GLN A 1 743 ? 11.989 9.135 -24.460 1.00 87.56 743 GLN A C 1
ATOM 5851 O O . GLN A 1 743 ? 10.806 9.457 -24.610 1.00 87.56 743 GLN A O 1
ATOM 5856 N N . PRO A 1 744 ? 12.479 7.965 -24.917 1.00 88.94 744 PRO A N 1
ATOM 5857 C CA . PRO A 1 744 ? 11.640 6.952 -25.553 1.00 88.94 744 PRO A CA 1
ATOM 5858 C C . PRO A 1 744 ? 10.588 6.391 -24.596 1.00 88.94 744 PRO A C 1
ATOM 5860 O O . PRO A 1 744 ? 10.705 6.516 -23.375 1.00 88.94 744 PRO A O 1
ATOM 5863 N N . LYS A 1 745 ? 9.579 5.712 -25.145 1.00 92.25 745 LYS A N 1
ATOM 5864 C CA . LYS A 1 745 ? 8.585 5.013 -24.326 1.00 92.25 745 LYS A CA 1
ATOM 5865 C C . LYS A 1 745 ? 9.240 3.911 -23.497 1.00 92.25 745 LYS A C 1
ATOM 5867 O O . LYS A 1 745 ? 10.138 3.211 -23.972 1.00 92.25 745 LYS A O 1
ATOM 5872 N N . ASN A 1 746 ? 8.729 3.700 -22.287 1.00 93.12 746 ASN A N 1
ATOM 5873 C CA . ASN A 1 746 ? 9.295 2.737 -21.341 1.00 93.12 746 ASN A CA 1
ATOM 5874 C C . ASN A 1 746 ? 9.277 1.303 -21.893 1.00 93.12 746 ASN A C 1
ATOM 5876 O O . ASN A 1 746 ? 10.238 0.564 -21.689 1.00 93.12 746 ASN A O 1
ATOM 5880 N N . ARG A 1 747 ? 8.257 0.925 -22.679 1.00 94.75 747 ARG A N 1
ATOM 5881 C CA . ARG A 1 747 ? 8.214 -0.377 -23.366 1.00 94.75 747 ARG A CA 1
ATOM 5882 C C . ARG A 1 747 ? 9.392 -0.594 -24.321 1.00 94.75 747 ARG A C 1
ATOM 5884 O O . ARG A 1 747 ? 9.904 -1.705 -24.408 1.00 94.75 747 ARG A O 1
ATOM 5891 N N . ASP A 1 748 ? 9.828 0.446 -25.032 1.00 93.88 748 ASP A N 1
ATOM 5892 C CA . ASP A 1 748 ? 10.878 0.327 -26.047 1.00 93.88 748 ASP A CA 1
ATOM 5893 C C . ASP A 1 748 ? 12.247 0.189 -25.363 1.00 93.88 748 ASP A C 1
ATOM 5895 O O . ASP A 1 748 ? 13.054 -0.657 -25.751 1.00 93.88 748 ASP A O 1
ATOM 5899 N N . VAL A 1 749 ? 12.450 0.924 -24.262 1.00 93.69 749 VAL A N 1
ATOM 5900 C CA . VAL A 1 749 ? 13.612 0.767 -23.371 1.00 93.69 749 VAL A CA 1
ATOM 5901 C C . VAL A 1 749 ? 13.628 -0.627 -22.734 1.00 93.69 749 VAL A C 1
ATOM 5903 O O . VAL A 1 749 ? 14.648 -1.313 -22.781 1.00 93.69 749 VAL A O 1
ATOM 5906 N N . ALA A 1 750 ? 12.497 -1.097 -22.196 1.00 95.75 750 ALA A N 1
ATOM 5907 C CA . ALA A 1 750 ? 12.387 -2.427 -21.597 1.00 95.75 750 ALA A CA 1
ATOM 5908 C C . ALA A 1 750 ? 12.725 -3.539 -22.601 1.00 95.75 750 ALA A C 1
ATOM 5910 O O . ALA A 1 750 ? 13.475 -4.458 -22.270 1.00 95.75 750 ALA A O 1
ATOM 5911 N N . LYS A 1 751 ? 12.245 -3.430 -23.848 1.00 95.94 751 LYS A N 1
ATOM 5912 C CA . LYS A 1 751 ? 12.594 -4.362 -24.929 1.00 95.94 751 LYS A CA 1
ATOM 5913 C C . LYS A 1 751 ? 14.102 -4.411 -25.172 1.00 95.94 751 LYS A C 1
ATOM 5915 O O . LYS A 1 751 ? 14.664 -5.498 -25.304 1.00 95.94 751 LYS A O 1
ATOM 5920 N N . ALA A 1 752 ? 14.744 -3.246 -25.248 1.00 94.56 752 ALA A N 1
ATOM 5921 C CA . ALA A 1 752 ? 16.173 -3.134 -25.515 1.00 94.56 752 ALA A CA 1
ATOM 5922 C C . ALA A 1 752 ? 17.016 -3.740 -24.382 1.00 94.56 752 ALA A C 1
ATOM 5924 O O . ALA A 1 752 ? 17.935 -4.518 -24.644 1.00 94.56 752 ALA A O 1
ATOM 5925 N N . ILE A 1 753 ? 16.646 -3.467 -23.127 1.00 95.81 753 ILE A N 1
ATOM 5926 C CA . ILE A 1 753 ? 17.300 -4.049 -21.949 1.00 95.81 753 ILE A CA 1
ATOM 5927 C C . ILE A 1 753 ? 17.105 -5.566 -21.897 1.00 95.81 753 ILE A C 1
ATOM 5929 O O . ILE A 1 753 ? 18.083 -6.285 -21.711 1.00 95.81 753 ILE A O 1
ATOM 5933 N N . ILE A 1 754 ? 15.887 -6.075 -22.128 1.00 96.19 754 ILE A N 1
ATOM 5934 C CA . ILE A 1 754 ? 15.632 -7.525 -22.176 1.00 96.19 754 ILE A CA 1
ATOM 5935 C C . ILE A 1 754 ? 16.476 -8.184 -23.267 1.00 96.19 754 ILE A C 1
ATOM 5937 O O . ILE A 1 754 ? 17.076 -9.223 -23.010 1.00 96.19 754 ILE A O 1
ATOM 5941 N N . ARG A 1 755 ? 16.568 -7.578 -24.458 1.00 94.31 755 ARG A N 1
ATOM 5942 C CA . ARG A 1 755 ? 17.407 -8.087 -25.550 1.00 94.31 755 ARG A CA 1
ATOM 5943 C C . ARG A 1 755 ? 18.863 -8.224 -25.112 1.00 94.31 755 ARG A C 1
ATOM 5945 O O . ARG A 1 755 ? 19.402 -9.324 -25.137 1.00 94.31 755 ARG A O 1
ATOM 5952 N N . ARG A 1 756 ? 19.469 -7.126 -24.651 1.00 93.38 756 ARG A N 1
ATOM 5953 C CA . ARG A 1 756 ? 20.877 -7.094 -24.222 1.00 93.38 756 ARG A CA 1
ATOM 5954 C C . ARG A 1 756 ? 21.149 -8.060 -23.068 1.00 93.38 756 ARG A C 1
ATOM 5956 O O . ARG A 1 756 ? 22.167 -8.743 -23.069 1.00 93.38 756 ARG A O 1
ATOM 5963 N N . PHE A 1 757 ? 20.230 -8.139 -22.107 1.00 94.69 757 PHE A N 1
ATOM 5964 C CA . PHE A 1 757 ? 20.333 -9.046 -20.969 1.00 94.69 757 PHE A CA 1
ATOM 5965 C C . PHE A 1 757 ? 20.271 -10.518 -21.399 1.00 94.69 757 PHE A C 1
ATOM 5967 O O . PHE A 1 757 ? 21.119 -11.308 -20.996 1.00 94.69 757 PHE A O 1
ATOM 5974 N N . VAL A 1 758 ? 19.301 -10.890 -22.240 1.00 93.75 758 VAL A N 1
ATOM 5975 C CA . VAL A 1 758 ? 19.146 -12.263 -22.746 1.00 93.75 758 VAL A CA 1
ATOM 5976 C C . VAL A 1 758 ? 20.343 -12.679 -23.600 1.00 93.75 758 VAL A C 1
ATOM 5978 O O . VAL A 1 758 ? 20.814 -13.809 -23.458 1.00 93.75 758 VAL A O 1
ATOM 5981 N N . ASP A 1 759 ? 20.858 -11.782 -24.443 1.00 91.19 759 ASP A N 1
ATOM 5982 C CA . ASP A 1 759 ? 22.048 -12.030 -25.263 1.00 91.19 759 ASP A CA 1
ATOM 5983 C C . ASP A 1 759 ? 23.273 -12.295 -24.365 1.00 91.19 759 ASP A C 1
ATOM 5985 O O . ASP A 1 759 ? 23.922 -13.336 -24.494 1.00 91.19 759 ASP A O 1
ATOM 5989 N N . ALA A 1 760 ? 23.511 -11.433 -23.368 1.00 92.62 760 ALA A N 1
ATOM 5990 C CA . ALA A 1 760 ? 24.607 -11.594 -22.411 1.00 92.62 760 ALA A CA 1
ATOM 5991 C C . ALA A 1 760 ? 24.500 -12.880 -21.580 1.00 92.62 760 ALA A C 1
ATOM 5993 O O . ALA A 1 760 ? 25.476 -13.615 -21.427 1.00 92.62 760 ALA A O 1
ATOM 5994 N N . MET A 1 761 ? 23.305 -13.199 -21.086 1.00 91.56 761 MET A N 1
ATOM 5995 C CA . MET A 1 761 ? 23.060 -14.418 -20.315 1.00 91.56 761 MET A CA 1
ATOM 5996 C C . MET A 1 761 ? 23.211 -15.691 -21.170 1.00 91.56 761 MET A C 1
ATOM 5998 O O . MET A 1 761 ? 23.720 -16.710 -20.692 1.00 91.56 761 MET A O 1
ATOM 6002 N N . THR A 1 762 ? 22.840 -15.637 -22.455 1.00 89.88 762 THR A N 1
ATOM 6003 C CA . THR A 1 762 ? 23.057 -16.740 -23.411 1.00 89.88 762 THR A CA 1
ATOM 6004 C C . THR A 1 762 ? 24.550 -17.025 -23.580 1.00 89.88 762 THR A C 1
ATOM 6006 O O . THR A 1 762 ? 24.957 -18.189 -23.578 1.00 89.88 762 THR A O 1
ATOM 6009 N N . ASN A 1 763 ? 25.370 -15.974 -23.672 1.00 89.81 763 ASN A N 1
ATOM 6010 C CA . ASN A 1 763 ? 26.824 -16.103 -23.763 1.00 89.81 763 ASN A CA 1
ATOM 6011 C C . ASN A 1 763 ? 27.452 -16.613 -22.462 1.00 89.81 763 ASN A C 1
ATOM 6013 O O . ASN A 1 763 ? 28.324 -17.473 -22.529 1.00 89.81 763 ASN A O 1
ATOM 6017 N N . HIS A 1 764 ? 26.971 -16.152 -21.302 1.00 89.25 764 HIS A N 1
ATOM 6018 C CA . HIS A 1 764 ? 27.425 -16.619 -19.986 1.00 89.25 764 HIS A CA 1
ATOM 6019 C C . HIS A 1 764 ? 27.124 -18.111 -19.762 1.00 89.25 764 HIS A C 1
ATOM 6021 O O . HIS A 1 764 ? 27.986 -18.879 -19.348 1.00 89.25 764 HIS A O 1
ATOM 6027 N N . SER A 1 765 ? 25.895 -18.541 -20.059 1.00 85.50 765 SER A N 1
ATOM 6028 C CA . SER A 1 765 ? 25.441 -19.917 -19.802 1.00 85.50 765 SER A CA 1
ATOM 6029 C C . SER A 1 765 ? 25.813 -20.922 -20.898 1.00 85.50 765 SER A C 1
ATOM 6031 O O . SER A 1 765 ? 25.579 -22.121 -20.732 1.00 85.50 765 SER A O 1
ATOM 6033 N N . HIS A 1 766 ? 26.328 -20.450 -22.041 1.00 81.19 766 HIS A N 1
ATOM 6034 C CA . HIS A 1 766 ? 26.552 -21.242 -23.257 1.00 81.19 766 HIS A CA 1
ATOM 6035 C C . HIS A 1 766 ? 25.329 -22.085 -23.684 1.00 81.19 766 HIS A C 1
ATOM 6037 O O . HIS A 1 766 ? 25.463 -23.159 -24.274 1.00 81.19 766 HIS A O 1
ATOM 6043 N N . SER A 1 767 ? 24.116 -21.609 -23.381 1.00 72.44 767 SER A N 1
ATOM 6044 C CA . SER A 1 767 ? 22.857 -22.323 -23.601 1.00 72.44 767 SER A CA 1
ATOM 6045 C C . SER A 1 767 ? 21.934 -21.520 -24.515 1.00 72.44 767 SER A C 1
ATOM 6047 O O . SER A 1 767 ? 21.359 -20.513 -24.115 1.00 72.44 767 SER A O 1
ATOM 6049 N N . GLY A 1 768 ? 21.704 -22.010 -25.737 1.00 70.00 768 GLY A N 1
ATOM 6050 C CA . GLY A 1 768 ? 20.772 -21.393 -26.695 1.00 70.00 768 GLY A CA 1
ATOM 6051 C C . GLY A 1 768 ? 19.284 -21.528 -26.332 1.00 70.00 768 GLY A C 1
ATOM 6052 O O . GLY A 1 768 ? 18.422 -21.122 -27.112 1.00 70.00 768 GLY A O 1
ATOM 6053 N N . ARG A 1 769 ? 18.952 -22.119 -25.172 1.00 79.81 769 ARG A N 1
ATOM 6054 C CA . ARG A 1 769 ? 17.560 -22.370 -24.763 1.00 79.81 769 ARG A CA 1
ATOM 6055 C C . ARG A 1 769 ? 16.771 -21.089 -24.495 1.00 79.81 769 ARG A C 1
ATOM 6057 O O . ARG A 1 769 ? 15.577 -21.096 -24.766 1.00 79.81 769 ARG A O 1
ATOM 6064 N N . GLY A 1 770 ? 17.414 -20.022 -24.016 1.00 89.19 770 GLY A N 1
ATOM 6065 C CA . GLY A 1 770 ? 16.744 -18.786 -23.598 1.00 89.19 770 GLY A CA 1
ATOM 6066 C C . GLY A 1 770 ? 16.131 -18.852 -22.195 1.00 89.19 770 GLY A C 1
ATOM 6067 O O . GLY A 1 770 ? 16.358 -19.805 -21.448 1.00 89.19 770 GLY A O 1
ATOM 6068 N N . TYR A 1 771 ? 15.333 -17.837 -21.850 1.00 94.06 771 TYR A N 1
ATOM 6069 C CA . TYR A 1 771 ? 14.801 -17.606 -20.500 1.00 94.06 771 TYR A CA 1
ATOM 6070 C C . TYR A 1 771 ? 13.284 -17.433 -20.492 1.00 94.06 771 TYR A C 1
ATOM 6072 O O . TYR A 1 771 ? 12.698 -16.937 -21.449 1.00 94.06 771 TYR A O 1
ATOM 6080 N N . GLN A 1 772 ? 12.622 -17.854 -19.416 1.00 95.62 772 GLN A N 1
ATOM 6081 C CA . GLN A 1 772 ? 11.164 -17.760 -19.306 1.00 95.62 772 GLN A CA 1
ATOM 6082 C C . GLN A 1 772 ? 10.725 -16.297 -19.147 1.00 95.62 772 GLN A C 1
ATOM 6084 O O . GLN A 1 772 ? 11.244 -15.603 -18.276 1.00 95.62 772 GLN A O 1
ATOM 6089 N N . LEU A 1 773 ? 9.752 -15.848 -19.948 1.00 97.50 773 LEU A N 1
ATOM 6090 C CA . LEU A 1 773 ? 9.161 -14.510 -19.861 1.00 97.50 773 LEU A CA 1
ATOM 6091 C C . LEU A 1 773 ? 7.717 -14.585 -19.351 1.00 97.50 773 LEU A C 1
ATOM 6093 O O . LEU A 1 773 ? 6.847 -15.223 -19.955 1.00 97.50 773 LEU A O 1
ATOM 6097 N N . VAL A 1 774 ? 7.456 -13.877 -18.258 1.00 98.12 774 VAL A N 1
ATOM 6098 C CA . VAL A 1 774 ? 6.121 -13.616 -17.719 1.00 98.12 774 VAL A CA 1
ATOM 6099 C C . VAL A 1 774 ? 5.855 -12.120 -17.821 1.00 98.12 774 VAL A C 1
ATOM 6101 O O . VAL A 1 774 ? 6.716 -11.307 -17.493 1.00 98.12 774 VAL A O 1
ATOM 6104 N N . THR A 1 775 ? 4.663 -11.747 -18.267 1.00 97.19 775 THR A N 1
ATOM 6105 C CA . THR A 1 775 ? 4.190 -10.362 -18.249 1.00 97.19 775 THR A CA 1
ATOM 6106 C C . THR A 1 775 ? 3.114 -10.190 -17.189 1.00 97.19 775 THR A C 1
ATOM 6108 O O . THR A 1 775 ? 2.407 -11.149 -16.861 1.00 97.19 775 THR A O 1
ATOM 6111 N N . PHE A 1 776 ? 2.974 -8.982 -16.651 1.00 95.69 776 PHE A N 1
ATOM 6112 C CA . PHE A 1 776 ? 1.901 -8.650 -15.719 1.00 95.69 776 PHE A CA 1
ATOM 6113 C C . PHE A 1 776 ? 1.354 -7.241 -15.948 1.00 95.69 776 PHE A C 1
ATOM 6115 O O . PHE A 1 776 ? 2.046 -6.356 -16.441 1.00 95.69 776 PHE A O 1
ATOM 6122 N N . ALA A 1 777 ? 0.082 -7.074 -15.609 1.00 92.38 777 ALA A N 1
ATOM 6123 C CA . ALA A 1 777 ? -0.617 -5.801 -15.479 1.00 92.38 777 ALA A CA 1
ATOM 6124 C C . ALA A 1 777 ? -1.763 -6.033 -14.482 1.00 92.38 777 ALA A C 1
ATOM 6126 O O . ALA A 1 777 ? -1.502 -6.375 -13.336 1.00 92.38 777 ALA A O 1
ATOM 6127 N N . ASN A 1 778 ? -3.029 -5.984 -14.916 1.00 88.00 778 ASN A N 1
ATOM 6128 C CA . ASN A 1 778 ? -4.167 -6.429 -14.094 1.00 88.00 778 ASN A CA 1
ATOM 6129 C C . ASN A 1 778 ? -4.164 -7.948 -13.840 1.00 88.00 778 ASN A C 1
ATOM 6131 O O . ASN A 1 778 ? -4.715 -8.411 -12.840 1.00 88.00 778 ASN A O 1
ATOM 6135 N N . HIS A 1 779 ? -3.581 -8.701 -14.774 1.00 89.12 779 HIS A N 1
ATOM 6136 C CA . HIS A 1 779 ? -3.427 -10.152 -14.757 1.00 89.12 779 HIS A CA 1
ATOM 6137 C C . HIS A 1 779 ? -2.040 -10.515 -15.292 1.00 89.12 779 HIS A C 1
ATOM 6139 O O . HIS A 1 779 ? -1.422 -9.722 -16.005 1.00 89.12 779 HIS A O 1
ATOM 6145 N N . ALA A 1 780 ? -1.577 -11.729 -14.996 1.00 93.56 780 ALA A N 1
ATOM 6146 C CA . ALA A 1 780 ? -0.312 -12.242 -15.503 1.00 93.56 780 ALA A CA 1
ATOM 6147 C C . ALA A 1 780 ? -0.501 -13.166 -16.709 1.00 93.56 780 ALA A C 1
ATOM 6149 O O . ALA A 1 780 ? -1.430 -13.974 -16.746 1.00 93.56 780 ALA A O 1
ATOM 6150 N N . SER A 1 781 ? 0.422 -13.098 -17.668 1.00 95.38 781 SER A N 1
ATOM 6151 C CA . SER A 1 781 ? 0.459 -13.985 -18.832 1.00 95.38 781 SER A CA 1
ATOM 6152 C C . SER A 1 781 ? 1.856 -14.575 -19.019 1.00 95.38 781 SER A C 1
ATOM 6154 O O . SER A 1 781 ? 2.864 -13.903 -18.836 1.00 95.38 781 SER A O 1
ATOM 6156 N N . TYR A 1 782 ? 1.930 -15.856 -19.380 1.00 96.94 782 TYR A N 1
ATOM 6157 C CA . TYR A 1 782 ? 3.201 -16.510 -19.701 1.00 96.94 782 TYR A CA 1
ATOM 6158 C C . TYR A 1 782 ? 3.444 -16.441 -21.209 1.00 96.94 782 TYR A C 1
ATOM 6160 O O . TYR A 1 782 ? 2.630 -16.957 -21.971 1.00 96.94 782 TYR A O 1
ATOM 6168 N N . MET A 1 783 ? 4.547 -15.815 -21.624 1.00 96.44 783 MET A N 1
ATOM 6169 C CA . MET A 1 783 ? 4.879 -15.571 -23.035 1.00 96.44 783 MET A CA 1
ATOM 6170 C C . MET A 1 783 ? 5.772 -16.657 -23.649 1.00 96.44 783 MET A C 1
ATOM 6172 O O . MET A 1 783 ? 6.091 -16.598 -24.834 1.00 96.44 783 MET A O 1
ATOM 6176 N N . GLY A 1 784 ? 6.177 -17.658 -22.863 1.00 94.31 784 GLY A N 1
ATOM 6177 C CA . GLY A 1 784 ? 7.098 -18.699 -23.307 1.00 94.31 784 GLY A CA 1
ATOM 6178 C C . GLY A 1 784 ? 8.552 -18.387 -22.962 1.00 94.31 784 GLY A C 1
ATOM 6179 O O . GLY A 1 784 ? 8.848 -17.640 -22.028 1.00 94.31 784 GLY A O 1
ATOM 6180 N N . VAL A 1 785 ? 9.465 -19.008 -23.706 1.00 94.81 785 VAL A N 1
ATOM 6181 C CA . VAL A 1 785 ? 10.912 -18.843 -23.543 1.00 94.81 785 VAL A CA 1
ATOM 6182 C C . VAL A 1 785 ? 11.431 -17.869 -24.599 1.00 94.81 785 VAL A C 1
ATOM 6184 O O . VAL A 1 785 ? 11.181 -18.064 -25.789 1.00 94.81 785 VAL A O 1
ATOM 6187 N N . VAL A 1 786 ? 12.148 -16.831 -24.169 1.00 94.31 786 VAL A N 1
ATOM 6188 C CA . VAL A 1 786 ? 12.736 -15.798 -25.029 1.00 94.31 786 VAL A CA 1
ATOM 6189 C C . VAL A 1 786 ? 14.244 -15.979 -25.182 1.00 94.31 786 VAL A C 1
ATOM 6191 O O . VAL A 1 786 ? 14.951 -16.275 -24.220 1.00 94.31 786 VAL A O 1
ATOM 6194 N N . ASN A 1 787 ? 14.735 -15.789 -26.402 1.00 91.31 787 ASN A N 1
ATOM 6195 C CA . ASN A 1 787 ? 16.147 -15.802 -26.771 1.00 91.31 787 ASN A CA 1
ATOM 6196 C C . ASN A 1 787 ? 16.434 -14.732 -27.843 1.00 91.31 787 ASN A C 1
ATOM 6198 O O . ASN A 1 787 ? 15.525 -14.042 -28.314 1.00 91.31 787 ASN A O 1
ATOM 6202 N N . HIS A 1 788 ? 17.698 -14.626 -28.257 1.00 85.75 788 HIS A N 1
ATOM 6203 C CA . HIS A 1 788 ? 18.157 -13.650 -29.251 1.00 85.75 788 HIS A CA 1
ATOM 6204 C C . HIS A 1 788 ? 17.444 -13.747 -30.618 1.00 85.75 788 HIS A C 1
ATOM 6206 O O . HIS A 1 788 ? 17.391 -12.764 -31.355 1.00 85.75 788 HIS A O 1
ATOM 6212 N N . GLN A 1 789 ? 16.876 -14.909 -30.971 1.00 88.62 789 GLN A N 1
ATOM 6213 C CA . GLN A 1 789 ? 16.236 -15.154 -32.272 1.00 88.62 789 GLN A CA 1
ATOM 6214 C C . GLN A 1 789 ? 14.740 -14.834 -32.260 1.00 88.62 789 GLN A C 1
ATOM 6216 O O . GLN A 1 789 ? 14.200 -14.322 -33.240 1.00 88.62 789 GLN A O 1
ATOM 6221 N N . ASN A 1 790 ? 14.045 -15.162 -31.167 1.00 93.50 790 ASN A N 1
ATOM 6222 C CA . ASN A 1 790 ? 12.584 -15.125 -31.125 1.00 93.50 790 ASN A CA 1
ATOM 6223 C C . ASN A 1 790 ? 12.001 -13.898 -30.405 1.00 93.50 790 ASN A C 1
ATOM 6225 O O . ASN A 1 790 ? 10.790 -13.679 -30.513 1.00 93.50 790 ASN A O 1
ATOM 6229 N N . LEU A 1 791 ? 12.822 -13.086 -29.722 1.00 93.31 791 LEU A N 1
ATOM 6230 C CA . LEU A 1 791 ? 12.355 -11.959 -28.908 1.00 93.31 791 LEU A CA 1
ATOM 6231 C C . LEU A 1 791 ? 11.452 -11.002 -29.694 1.00 93.31 791 LEU A C 1
ATOM 6233 O O . LEU A 1 791 ? 10.388 -10.635 -29.209 1.00 93.31 791 LEU A O 1
ATOM 6237 N N . ASP A 1 792 ? 11.817 -10.641 -30.926 1.00 94.44 792 ASP A N 1
ATOM 6238 C CA . ASP A 1 792 ? 11.005 -9.745 -31.762 1.00 94.44 792 ASP A CA 1
ATOM 6239 C C . ASP A 1 792 ? 9.638 -10.347 -32.128 1.00 94.44 792 ASP A C 1
ATOM 6241 O O . ASP A 1 792 ? 8.642 -9.630 -32.258 1.00 94.44 792 ASP A O 1
ATOM 6245 N N . SER A 1 793 ? 9.562 -11.672 -32.276 1.00 94.94 793 SER A N 1
ATOM 6246 C CA . SER A 1 793 ? 8.303 -12.367 -32.537 1.00 94.94 793 SER A CA 1
ATOM 6247 C C . SER A 1 793 ? 7.418 -12.420 -31.294 1.00 94.94 793 SER A C 1
ATOM 6249 O O . SER A 1 793 ? 6.233 -12.102 -31.387 1.00 94.94 793 SER A O 1
ATOM 6251 N N . VAL A 1 794 ? 7.996 -12.761 -30.137 1.00 95.25 794 VAL A N 1
ATOM 6252 C CA . VAL A 1 794 ? 7.287 -12.798 -28.848 1.00 95.25 794 VAL A CA 1
ATOM 6253 C C . VAL A 1 794 ? 6.810 -11.398 -28.459 1.00 95.25 794 VAL A C 1
ATOM 6255 O O . VAL A 1 794 ? 5.656 -11.224 -28.080 1.00 95.25 794 VAL A O 1
ATOM 6258 N N . TRP A 1 795 ? 7.644 -10.373 -28.651 1.00 96.06 795 TRP A N 1
ATOM 6259 C CA . TRP A 1 795 ? 7.315 -8.985 -28.320 1.00 96.06 795 TRP A CA 1
ATOM 6260 C C . TRP A 1 795 ? 6.073 -8.466 -29.054 1.00 96.06 795 TRP A C 1
ATOM 6262 O O . TRP A 1 795 ? 5.286 -7.720 -28.482 1.00 96.06 795 TRP A O 1
ATOM 6272 N N . ARG A 1 796 ? 5.844 -8.891 -30.306 1.00 95.12 796 ARG A N 1
ATOM 6273 C CA . ARG A 1 796 ? 4.636 -8.519 -31.072 1.00 95.12 796 ARG A CA 1
ATOM 6274 C C . ARG A 1 796 ? 3.336 -9.076 -30.482 1.00 95.12 796 ARG A C 1
ATOM 6276 O O . ARG A 1 796 ? 2.268 -8.597 -30.847 1.00 95.12 796 ARG A O 1
ATOM 6283 N N . GLN A 1 797 ? 3.422 -10.082 -29.614 1.00 94.31 797 GLN A N 1
ATOM 6284 C CA . GLN A 1 797 ? 2.274 -10.691 -28.939 1.00 94.31 797 GLN A CA 1
ATOM 6285 C C . GLN A 1 797 ? 1.989 -10.039 -27.577 1.00 94.31 797 GLN A C 1
ATOM 6287 O O . GLN A 1 797 ? 0.922 -10.267 -27.008 1.00 94.31 797 GLN A O 1
ATOM 6292 N N . VAL A 1 798 ? 2.915 -9.222 -27.062 1.00 94.44 798 VAL A N 1
ATOM 6293 C CA . VAL A 1 798 ? 2.763 -8.534 -25.778 1.00 94.44 798 VAL A CA 1
ATOM 6294 C C . VAL A 1 798 ? 1.725 -7.421 -25.908 1.00 94.44 798 VAL A C 1
ATOM 6296 O O . VAL A 1 798 ? 1.833 -6.542 -26.764 1.00 94.44 798 VAL A O 1
ATOM 6299 N N . GLN A 1 799 ? 0.715 -7.455 -25.039 1.00 93.50 799 GLN A N 1
ATOM 6300 C CA . GLN A 1 799 ? -0.341 -6.448 -24.971 1.00 93.50 799 GLN A CA 1
ATOM 6301 C C . GLN A 1 799 ? -0.092 -5.520 -23.787 1.00 93.50 799 GLN A C 1
ATOM 6303 O O . GLN A 1 799 ? 0.075 -5.993 -22.667 1.00 93.50 799 GLN A O 1
ATOM 6308 N N . PHE A 1 800 ? -0.093 -4.211 -24.044 1.00 94.38 800 PHE A N 1
ATOM 6309 C CA . PHE A 1 800 ? 0.097 -3.188 -23.021 1.00 94.38 800 PHE A CA 1
ATOM 6310 C C . PHE A 1 800 ? -1.245 -2.576 -22.605 1.00 94.38 800 PHE A C 1
ATOM 6312 O O . PHE A 1 800 ? -2.055 -2.211 -23.462 1.00 94.38 800 PHE A O 1
ATOM 6319 N N . GLY A 1 801 ? -1.486 -2.457 -21.300 1.00 91.38 801 GLY A N 1
ATOM 6320 C CA . GLY A 1 801 ? -2.700 -1.866 -20.739 1.00 91.38 801 GLY A CA 1
ATOM 6321 C C . GLY A 1 801 ? -3.043 -2.384 -19.341 1.00 91.38 801 GLY A C 1
ATOM 6322 O O . GLY A 1 801 ? -2.522 -3.392 -18.882 1.00 91.38 801 GLY A O 1
ATOM 6323 N N . GLY A 1 802 ? -3.965 -1.702 -18.659 1.00 88.00 802 GLY A N 1
ATOM 6324 C CA . GLY A 1 802 ? -4.340 -2.020 -17.275 1.00 88.00 802 GLY A CA 1
ATOM 6325 C C . GLY A 1 802 ? -3.440 -1.352 -16.230 1.00 88.00 802 GLY A C 1
ATOM 6326 O O . GLY A 1 802 ? -2.588 -0.532 -16.573 1.00 88.00 802 GLY A O 1
ATOM 6327 N N . GLY A 1 803 ? -3.678 -1.663 -14.955 1.00 87.50 803 GLY A N 1
ATOM 6328 C CA . GLY A 1 803 ? -2.884 -1.175 -13.826 1.00 87.50 803 GLY A CA 1
ATOM 6329 C C . GLY A 1 803 ? -1.696 -2.082 -13.508 1.00 87.50 803 GLY A C 1
ATOM 6330 O O . GLY A 1 803 ? -1.659 -3.238 -13.924 1.00 87.50 803 GLY A O 1
ATOM 6331 N N . THR A 1 804 ? -0.734 -1.560 -12.756 1.00 89.31 804 THR A N 1
ATOM 6332 C CA . THR A 1 804 ? 0.493 -2.269 -12.372 1.00 89.31 804 THR A CA 1
ATOM 6333 C C . THR A 1 804 ? 0.268 -3.095 -11.099 1.00 89.31 804 THR A C 1
ATOM 6335 O O . THR A 1 804 ? 0.306 -2.547 -9.996 1.00 89.31 804 THR A O 1
ATOM 6338 N N . ARG A 1 805 ? 0.021 -4.412 -11.238 1.00 91.00 805 ARG A N 1
ATOM 6339 C CA . ARG A 1 805 ? -0.144 -5.361 -10.113 1.00 91.00 805 ARG A CA 1
ATOM 6340 C C . ARG A 1 805 ? 0.884 -6.493 -10.143 1.00 91.00 805 ARG A C 1
ATOM 6342 O O . ARG A 1 805 ? 0.671 -7.533 -10.782 1.00 91.00 805 ARG A O 1
ATOM 6349 N N . VAL A 1 806 ? 1.992 -6.308 -9.431 1.00 93.69 806 VAL A N 1
ATOM 6350 C CA . VAL A 1 806 ? 3.144 -7.220 -9.423 1.00 93.69 806 VAL A CA 1
ATOM 6351 C C . VAL A 1 806 ? 2.811 -8.580 -8.809 1.00 93.69 806 VAL A C 1
ATOM 6353 O O . VAL A 1 806 ? 3.332 -9.598 -9.272 1.00 93.69 806 VAL A O 1
ATOM 6356 N N . MET A 1 807 ? 1.885 -8.647 -7.843 1.00 93.00 807 MET A N 1
ATOM 6357 C CA . MET A 1 807 ? 1.569 -9.906 -7.154 1.00 93.00 807 MET A CA 1
ATOM 6358 C C . MET A 1 807 ? 0.991 -10.975 -8.081 1.00 93.00 807 MET A C 1
ATOM 6360 O O . MET A 1 807 ? 1.293 -12.160 -7.919 1.00 93.00 807 MET A O 1
ATOM 6364 N N . THR A 1 808 ? 0.219 -10.579 -9.095 1.00 92.12 808 THR A N 1
ATOM 6365 C CA . THR A 1 808 ? -0.312 -11.523 -10.095 1.00 92.12 808 THR A CA 1
ATOM 6366 C C . THR A 1 808 ? 0.820 -12.177 -10.895 1.00 92.12 808 THR A C 1
ATOM 6368 O O . THR A 1 808 ? 0.850 -13.398 -11.082 1.00 92.12 808 THR A O 1
ATOM 6371 N N . GLY A 1 809 ? 1.798 -11.367 -11.313 1.00 94.75 809 GLY A N 1
ATOM 6372 C CA . GLY A 1 809 ? 3.007 -11.802 -12.005 1.00 94.75 809 GLY A CA 1
ATOM 6373 C C . GLY A 1 809 ? 3.877 -12.697 -11.134 1.00 94.75 809 GLY A C 1
ATOM 6374 O O . GLY A 1 809 ? 4.284 -13.781 -11.558 1.00 94.75 809 GLY A O 1
ATOM 6375 N N . TRP A 1 810 ? 4.088 -12.284 -9.886 1.00 95.19 810 TRP A N 1
ATOM 6376 C CA . TRP A 1 810 ? 4.859 -13.030 -8.903 1.00 95.19 810 TRP A CA 1
ATOM 6377 C C . TRP A 1 810 ? 4.286 -14.430 -8.660 1.00 95.19 810 TRP A C 1
ATOM 6379 O O . TRP A 1 810 ? 5.012 -15.411 -8.808 1.00 95.19 810 TRP A O 1
ATOM 6389 N N . GLN A 1 811 ? 2.980 -14.570 -8.402 1.00 93.56 811 GLN A N 1
ATOM 6390 C CA . GLN A 1 811 ? 2.371 -15.896 -8.211 1.00 93.56 811 GLN A CA 1
ATOM 6391 C C . GLN A 1 811 ? 2.497 -16.787 -9.454 1.00 93.56 811 GLN A C 1
ATOM 6393 O O . GLN A 1 811 ? 2.708 -18.000 -9.333 1.00 93.56 811 GLN A O 1
ATOM 6398 N N . ARG A 1 812 ? 2.424 -16.206 -10.661 1.00 94.75 812 ARG A N 1
ATOM 6399 C CA . ARG A 1 812 ? 2.648 -16.952 -11.907 1.00 94.75 812 ARG A CA 1
ATOM 6400 C C . ARG A 1 812 ? 4.085 -17.468 -12.006 1.00 94.75 812 ARG A C 1
ATOM 6402 O O . ARG A 1 812 ? 4.266 -18.630 -12.369 1.00 94.75 812 ARG A O 1
ATOM 6409 N N . VAL A 1 813 ? 5.070 -16.649 -11.639 1.00 96.38 813 VAL A N 1
ATOM 6410 C CA . VAL A 1 813 ? 6.491 -17.030 -11.571 1.00 96.38 813 VAL A CA 1
ATOM 6411 C C . VAL A 1 813 ? 6.719 -18.133 -10.532 1.00 96.38 813 VAL A C 1
ATOM 6413 O O . VAL A 1 813 ? 7.280 -19.171 -10.886 1.00 96.38 813 VAL A O 1
ATOM 6416 N N . LYS A 1 814 ? 6.211 -17.981 -9.293 1.00 94.12 814 LYS A N 1
ATOM 6417 C CA . LYS A 1 814 ? 6.305 -19.027 -8.248 1.00 94.12 814 LYS A CA 1
ATOM 6418 C C . LYS A 1 814 ? 5.776 -20.357 -8.776 1.00 94.12 814 LYS A C 1
ATOM 6420 O O . LYS A 1 814 ? 6.424 -21.391 -8.648 1.00 94.12 814 LYS A O 1
ATOM 6425 N N . ARG A 1 815 ? 4.599 -20.331 -9.406 1.00 93.12 815 ARG A N 1
ATOM 6426 C CA . ARG A 1 815 ? 3.968 -21.530 -9.960 1.00 93.12 815 ARG A CA 1
ATOM 6427 C C . ARG A 1 815 ? 4.847 -22.220 -11.004 1.00 93.12 815 ARG A C 1
ATOM 6429 O O . ARG A 1 815 ? 5.019 -23.429 -10.900 1.00 93.12 815 ARG A O 1
ATOM 6436 N N . LEU A 1 816 ? 5.402 -21.483 -11.968 1.00 95.19 816 LEU A N 1
ATOM 6437 C CA . LEU A 1 816 ? 6.278 -22.059 -13.000 1.00 95.19 816 LEU A CA 1
ATOM 6438 C C . LEU A 1 816 ? 7.534 -22.689 -12.386 1.00 95.19 816 LEU A C 1
ATOM 6440 O O . LEU A 1 816 ? 7.886 -23.821 -12.725 1.00 95.19 816 LEU A O 1
ATOM 6444 N N . HIS A 1 817 ? 8.160 -21.989 -11.439 1.00 95.56 817 HIS A N 1
ATOM 6445 C CA . HIS A 1 817 ? 9.344 -22.472 -10.734 1.00 95.56 817 HIS A CA 1
ATOM 6446 C C . HIS A 1 817 ? 9.063 -23.783 -9.978 1.00 95.56 817 HIS A C 1
ATOM 6448 O O . HIS A 1 817 ? 9.731 -24.799 -10.178 1.00 95.56 817 HIS A O 1
ATOM 6454 N N . PHE A 1 818 ? 8.014 -23.816 -9.155 1.00 94.81 818 PHE A N 1
ATOM 6455 C CA . PHE A 1 818 ? 7.706 -24.996 -8.347 1.00 94.81 818 PHE A CA 1
ATOM 6456 C C . PHE A 1 818 ? 7.097 -26.153 -9.142 1.00 94.81 818 PHE A C 1
ATOM 6458 O O . PHE A 1 818 ? 7.307 -27.307 -8.776 1.00 94.81 818 PHE A O 1
ATOM 6465 N N . GLU A 1 819 ? 6.397 -25.899 -10.250 1.00 92.00 819 GLU A N 1
ATOM 6466 C CA . GLU A 1 819 ? 5.970 -26.970 -11.160 1.00 92.00 819 GLU A CA 1
ATOM 6467 C C . GLU A 1 819 ? 7.187 -27.682 -11.779 1.00 92.00 819 GLU A C 1
ATOM 6469 O O . GLU A 1 819 ? 7.194 -28.915 -11.874 1.00 92.00 819 GLU A O 1
ATOM 6474 N N . ARG A 1 820 ? 8.246 -26.930 -12.114 1.00 91.88 820 ARG A N 1
ATOM 6475 C CA . ARG A 1 820 ? 9.526 -27.471 -12.597 1.00 91.88 820 ARG A CA 1
ATOM 6476 C C . ARG A 1 820 ? 10.281 -28.241 -11.508 1.00 91.88 820 ARG A C 1
ATOM 6478 O O . ARG A 1 820 ? 10.825 -29.310 -11.787 1.00 91.88 820 ARG A O 1
ATOM 6485 N N . HIS A 1 821 ? 10.267 -27.744 -10.272 1.00 92.44 821 HIS A N 1
ATOM 6486 C CA . HIS A 1 821 ? 11.025 -28.295 -9.139 1.00 92.44 821 HIS A CA 1
ATOM 6487 C C . HIS A 1 821 ? 10.155 -29.019 -8.097 1.00 92.44 821 HIS A C 1
ATOM 6489 O O . HIS A 1 821 ? 10.520 -29.143 -6.930 1.00 92.44 821 HIS A O 1
ATOM 6495 N N . ARG A 1 822 ? 9.015 -29.581 -8.521 1.00 90.50 822 ARG A N 1
ATOM 6496 C CA . ARG A 1 822 ? 8.004 -30.193 -7.634 1.00 90.50 822 ARG A CA 1
ATOM 6497 C C . ARG A 1 822 ? 8.528 -31.291 -6.704 1.00 90.50 822 ARG A C 1
ATOM 6499 O O . ARG A 1 822 ? 7.891 -31.598 -5.707 1.00 90.50 822 ARG A O 1
ATOM 6506 N N . ALA A 1 823 ? 9.645 -31.929 -7.057 1.00 90.88 823 ALA A N 1
ATOM 6507 C CA . ALA A 1 823 ? 10.230 -33.018 -6.279 1.00 90.88 823 ALA A CA 1
ATOM 6508 C C . ALA A 1 823 ? 10.814 -32.546 -4.936 1.00 90.88 823 ALA A C 1
ATOM 6510 O O . ALA A 1 823 ? 10.882 -33.340 -4.002 1.00 90.88 823 ALA A O 1
ATOM 6511 N N . SER A 1 824 ? 11.211 -31.274 -4.838 1.00 91.88 824 SER A N 1
ATOM 6512 C CA . SER A 1 824 ? 11.782 -30.671 -3.629 1.00 91.88 824 SER A CA 1
ATOM 6513 C C . SER A 1 824 ? 10.834 -29.683 -2.947 1.00 91.88 824 SER A C 1
ATOM 6515 O O . SER A 1 824 ? 11.239 -29.033 -1.993 1.00 91.88 824 SER A O 1
ATOM 6517 N N . ALA A 1 825 ? 9.588 -29.549 -3.410 1.00 91.25 825 ALA A N 1
ATOM 6518 C CA . ALA A 1 825 ? 8.642 -28.547 -2.928 1.00 91.25 825 ALA A CA 1
ATOM 6519 C C . ALA A 1 825 ? 7.339 -29.177 -2.429 1.00 91.25 825 ALA A C 1
ATOM 6521 O O . ALA A 1 825 ? 6.933 -30.256 -2.861 1.00 91.25 825 ALA A O 1
ATOM 6522 N N . THR A 1 826 ? 6.655 -28.478 -1.526 1.00 90.06 826 THR A N 1
ATOM 6523 C CA . THR A 1 826 ? 5.352 -28.898 -0.989 1.00 90.06 826 THR A CA 1
ATOM 6524 C C . THR A 1 826 ? 4.301 -27.832 -1.272 1.00 90.06 826 THR A C 1
ATOM 6526 O O . THR A 1 826 ? 4.615 -26.649 -1.311 1.00 90.06 826 THR A O 1
ATOM 6529 N N . HIS A 1 827 ? 3.051 -28.228 -1.516 1.00 90.56 827 HIS A N 1
ATOM 6530 C CA . HIS A 1 827 ? 1.971 -27.289 -1.824 1.00 90.56 827 HIS A CA 1
ATOM 6531 C C . HIS A 1 827 ? 0.943 -27.246 -0.691 1.00 90.56 827 HIS A C 1
ATOM 6533 O O . HIS A 1 827 ? 0.262 -28.240 -0.433 1.00 90.56 827 HIS A O 1
ATOM 6539 N N . HIS A 1 828 ? 0.774 -26.077 -0.072 1.00 90.56 828 HIS A N 1
ATOM 6540 C CA . HIS A 1 828 ? -0.263 -25.816 0.922 1.00 90.56 828 HIS A CA 1
ATOM 6541 C C . HIS A 1 828 ? -1.515 -25.201 0.262 1.00 90.56 828 HIS A C 1
ATOM 6543 O O . HIS A 1 828 ? -1.385 -24.271 -0.533 1.00 90.56 828 HIS A O 1
ATOM 6549 N N . PRO A 1 829 ? -2.747 -25.637 0.593 1.00 89.00 829 PRO A N 1
ATOM 6550 C CA . PRO A 1 829 ? -3.965 -25.170 -0.082 1.00 89.00 829 PRO A CA 1
ATOM 6551 C C . PRO A 1 829 ? -4.260 -23.667 0.063 1.00 89.00 829 PRO A C 1
ATOM 6553 O O . PRO A 1 829 ? -4.925 -23.109 -0.801 1.00 89.00 829 PRO A O 1
ATOM 6556 N N . VAL A 1 830 ? -3.789 -23.014 1.133 1.00 90.31 830 VAL A N 1
ATOM 6557 C CA . VAL A 1 830 ? -4.045 -21.578 1.391 1.00 90.31 830 VAL A CA 1
ATOM 6558 C C . VAL A 1 830 ? -2.834 -20.697 1.079 1.00 90.31 830 VAL A C 1
ATOM 6560 O O . VAL A 1 830 ? -2.978 -19.604 0.538 1.00 90.31 830 VAL A O 1
ATOM 6563 N N . PHE A 1 831 ? -1.635 -21.188 1.395 1.00 90.12 831 PHE A N 1
ATOM 6564 C CA . PHE A 1 831 ? -0.383 -20.419 1.327 1.00 90.12 831 PHE A CA 1
ATOM 6565 C C . PHE A 1 831 ? 0.475 -20.802 0.112 1.00 90.12 831 PHE A C 1
ATOM 6567 O O . PHE A 1 831 ? 1.549 -20.247 -0.090 1.00 90.12 831 PHE A O 1
ATOM 6574 N N . GLY A 1 832 ? 0.001 -21.737 -0.716 1.00 90.06 832 GLY A N 1
ATOM 6575 C CA . GLY A 1 832 ? 0.665 -22.153 -1.944 1.00 90.06 832 GLY A CA 1
ATOM 6576 C C . GLY A 1 832 ? 1.937 -22.954 -1.716 1.00 90.06 832 GLY A C 1
ATOM 6577 O O . GLY A 1 832 ? 2.112 -23.630 -0.700 1.00 90.06 832 GLY A O 1
ATOM 6578 N N . TRP A 1 833 ? 2.819 -22.891 -2.707 1.00 89.62 833 TRP A N 1
ATOM 6579 C CA . TRP A 1 833 ? 4.078 -23.623 -2.731 1.00 89.62 833 TRP A CA 1
ATOM 6580 C C . TRP A 1 833 ? 5.066 -23.147 -1.664 1.00 89.62 833 TRP A C 1
ATOM 6582 O O . TRP A 1 833 ? 5.306 -21.950 -1.519 1.00 89.62 833 TRP A O 1
ATOM 6592 N N . GLN A 1 834 ? 5.661 -24.112 -0.967 1.00 89.44 834 GLN A N 1
ATOM 6593 C CA . GLN A 1 834 ? 6.732 -23.952 0.007 1.00 89.44 834 GLN A CA 1
ATOM 6594 C C . GLN A 1 834 ? 7.969 -24.694 -0.506 1.00 89.44 834 GLN A C 1
ATOM 6596 O O . GLN A 1 834 ? 7.890 -25.879 -0.861 1.00 89.44 834 GLN A O 1
ATOM 6601 N N . ALA A 1 835 ? 9.106 -24.002 -0.548 1.00 90.62 835 ALA A N 1
ATOM 6602 C CA . ALA A 1 835 ? 10.379 -24.604 -0.921 1.00 90.62 835 ALA A CA 1
ATOM 6603 C C . ALA A 1 835 ? 10.845 -25.577 0.169 1.00 90.62 835 ALA A C 1
ATOM 6605 O O . ALA A 1 835 ? 10.860 -25.240 1.350 1.00 90.62 835 ALA A O 1
ATOM 6606 N N . GLY A 1 836 ? 11.228 -26.788 -0.227 1.00 87.88 836 GLY A N 1
ATOM 6607 C CA . GLY A 1 836 ? 11.893 -27.744 0.653 1.00 87.88 836 GLY A CA 1
ATOM 6608 C C . GLY A 1 836 ? 13.411 -27.749 0.452 1.00 87.88 836 GLY A C 1
ATOM 6609 O O . GLY A 1 836 ? 13.935 -27.045 -0.422 1.00 87.88 836 GLY A O 1
ATOM 6610 N N . PRO A 1 837 ? 14.136 -28.567 1.237 1.00 85.06 837 PRO A N 1
ATOM 6611 C CA . PRO A 1 837 ? 15.587 -28.681 1.138 1.00 85.06 837 PRO A CA 1
ATOM 6612 C C . PRO A 1 837 ? 16.034 -29.053 -0.282 1.00 85.06 837 PRO A C 1
ATOM 6614 O O . PRO A 1 837 ? 15.535 -30.017 -0.862 1.00 85.06 837 PRO A O 1
ATOM 6617 N N . GLY A 1 838 ? 16.984 -28.296 -0.835 1.00 85.12 838 GLY A N 1
ATOM 6618 C CA . GLY A 1 838 ? 17.526 -28.538 -2.177 1.00 85.12 838 GLY A CA 1
ATOM 6619 C C . GLY A 1 838 ? 16.664 -28.020 -3.333 1.00 85.12 838 GLY A C 1
ATOM 6620 O O . GLY A 1 838 ? 16.961 -28.341 -4.481 1.00 85.12 838 GLY A O 1
ATOM 6621 N N . THR A 1 839 ? 15.618 -27.230 -3.059 1.00 90.81 839 THR A N 1
ATOM 6622 C CA . THR A 1 839 ? 14.938 -26.463 -4.114 1.00 90.81 839 THR A CA 1
ATOM 6623 C C . THR A 1 839 ? 15.923 -25.465 -4.723 1.00 90.81 839 THR A C 1
ATOM 6625 O O . THR A 1 839 ? 16.524 -24.709 -3.959 1.00 90.81 839 THR A O 1
ATOM 6628 N N . PRO A 1 840 ? 16.120 -25.463 -6.055 1.00 92.06 840 PRO A N 1
ATOM 6629 C CA . PRO A 1 840 ? 17.031 -24.519 -6.684 1.00 92.06 840 PRO A CA 1
ATOM 6630 C C . PRO A 1 840 ? 16.596 -23.069 -6.510 1.00 92.06 840 PRO A C 1
ATOM 6632 O O . PRO A 1 840 ? 15.407 -22.781 -6.393 1.00 92.06 840 PRO A O 1
ATOM 6635 N N . THR A 1 841 ? 17.562 -22.158 -6.529 1.00 92.12 841 THR A N 1
ATOM 6636 C CA . THR A 1 841 ? 17.295 -20.729 -6.386 1.00 92.12 841 THR A CA 1
ATOM 6637 C C . THR A 1 841 ? 16.603 -20.186 -7.634 1.00 92.12 841 THR A C 1
ATOM 6639 O O . THR A 1 841 ? 17.063 -20.401 -8.756 1.00 92.12 841 THR A O 1
ATOM 6642 N N . LEU A 1 842 ? 15.515 -19.441 -7.452 1.00 95.25 842 LEU A N 1
ATOM 6643 C CA . LEU A 1 842 ? 14.910 -18.633 -8.509 1.00 95.25 842 LEU A CA 1
ATOM 6644 C C . LEU A 1 842 ? 15.674 -17.308 -8.623 1.00 95.25 842 LEU A C 1
ATOM 6646 O O . LEU A 1 842 ? 15.719 -16.550 -7.656 1.00 95.25 842 LEU A O 1
ATOM 6650 N N . ARG A 1 843 ? 16.209 -16.988 -9.802 1.00 94.06 843 ARG A N 1
ATOM 6651 C CA . ARG A 1 843 ? 16.784 -15.671 -10.113 1.00 94.06 843 ARG A CA 1
ATOM 6652 C C . ARG A 1 843 ? 15.838 -14.908 -11.034 1.00 94.06 843 ARG A C 1
ATOM 6654 O O . ARG A 1 843 ? 15.720 -15.199 -12.223 1.00 94.06 843 ARG A O 1
ATOM 6661 N N . LEU A 1 844 ? 15.134 -13.928 -10.480 1.00 96.75 844 LEU A N 1
ATOM 6662 C CA . LEU A 1 844 ? 14.119 -13.151 -11.183 1.00 96.75 844 LEU A CA 1
ATOM 6663 C C . LEU A 1 844 ? 14.666 -11.783 -11.597 1.00 96.75 844 LEU A C 1
ATOM 6665 O O . LEU A 1 844 ? 15.146 -11.029 -10.753 1.00 96.75 844 LEU A O 1
ATOM 6669 N N . LEU A 1 845 ? 14.544 -11.432 -12.877 1.00 97.56 845 LEU A N 1
ATOM 6670 C CA . LEU A 1 845 ? 14.689 -10.054 -13.349 1.00 97.56 845 LEU A CA 1
ATOM 6671 C C . LEU A 1 845 ? 13.297 -9.415 -13.466 1.00 97.56 845 LEU A C 1
ATOM 6673 O O . LEU A 1 845 ? 12.512 -9.828 -14.316 1.00 97.56 845 LEU A O 1
ATOM 6677 N N . LEU A 1 846 ? 12.994 -8.423 -12.628 1.00 97.50 846 LEU A N 1
ATOM 6678 C CA . LEU A 1 846 ? 11.727 -7.681 -12.620 1.00 97.50 846 LEU A CA 1
ATOM 6679 C C . LEU A 1 846 ? 11.918 -6.296 -13.252 1.00 97.50 846 LEU A C 1
ATOM 6681 O O . LEU A 1 846 ? 12.762 -5.539 -12.788 1.00 97.50 846 LEU A O 1
ATOM 6685 N N . LEU A 1 847 ? 11.132 -5.950 -14.275 1.00 97.38 847 LEU A N 1
ATOM 6686 C CA . LEU A 1 847 ? 11.143 -4.629 -14.917 1.00 97.38 847 LEU A CA 1
ATOM 6687 C C . LEU A 1 847 ? 9.853 -3.859 -14.600 1.00 97.38 847 LEU A C 1
ATOM 6689 O O . LEU A 1 847 ? 8.763 -4.391 -14.817 1.00 97.38 847 LEU A O 1
ATOM 6693 N N . LEU A 1 848 ? 9.996 -2.613 -14.140 1.00 94.62 848 LEU A N 1
ATOM 6694 C CA . LEU A 1 848 ? 8.918 -1.699 -13.736 1.00 94.62 848 LEU A CA 1
ATOM 6695 C C . LEU A 1 848 ? 9.185 -0.281 -14.262 1.00 94.62 848 LEU A C 1
ATOM 6697 O O . LEU A 1 848 ? 10.346 0.117 -14.366 1.00 94.62 848 LEU A O 1
ATOM 6701 N N . ASP A 1 849 ? 8.141 0.513 -14.509 1.00 90.06 849 ASP A N 1
ATOM 6702 C CA . ASP A 1 849 ? 8.267 1.956 -14.790 1.00 90.06 849 ASP A CA 1
ATOM 6703 C C . ASP A 1 849 ? 7.631 2.880 -13.740 1.00 90.06 849 ASP A C 1
ATOM 6705 O O . ASP A 1 849 ? 7.646 4.109 -13.861 1.00 90.06 849 ASP A O 1
ATOM 6709 N N . GLY A 1 850 ? 7.086 2.286 -12.685 1.00 82.44 850 GLY A N 1
ATOM 6710 C CA . GLY A 1 850 ? 6.391 2.982 -11.621 1.00 82.44 850 GLY A CA 1
ATOM 6711 C C . GLY A 1 850 ? 6.123 2.074 -10.430 1.00 82.44 850 GLY A C 1
ATOM 6712 O O . GLY A 1 850 ? 6.524 0.912 -10.391 1.00 82.44 850 GLY A O 1
ATOM 6713 N N . GLU A 1 851 ? 5.444 2.642 -9.443 1.00 83.25 851 GLU A N 1
ATOM 6714 C CA . GLU A 1 851 ? 5.056 1.958 -8.215 1.00 83.25 851 GLU A CA 1
ATOM 6715 C C . GLU A 1 851 ? 3.862 1.033 -8.489 1.00 83.25 851 GLU A C 1
ATOM 6717 O O . GLU A 1 851 ? 2.829 1.467 -9.005 1.00 83.25 851 GLU A O 1
ATOM 6722 N N . ALA A 1 852 ? 4.015 -0.255 -8.176 1.00 86.88 852 ALA A N 1
ATOM 6723 C CA . ALA A 1 852 ? 2.924 -1.219 -8.263 1.00 86.88 852 ALA A CA 1
ATOM 6724 C C . ALA A 1 852 ? 1.966 -1.038 -7.079 1.00 86.88 852 ALA A C 1
ATOM 6726 O O . ALA A 1 852 ? 2.411 -0.868 -5.947 1.00 86.88 852 ALA A O 1
ATOM 6727 N N . THR A 1 853 ? 0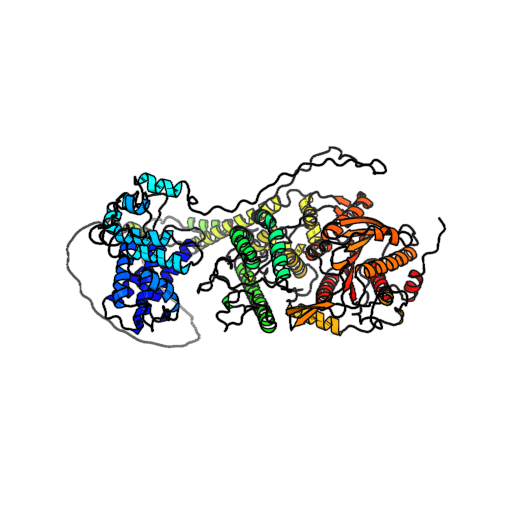.656 -1.158 -7.310 1.00 86.25 853 THR A N 1
ATOM 6728 C CA . THR A 1 853 ? -0.360 -0.971 -6.250 1.00 86.25 853 THR A CA 1
ATOM 6729 C C . THR A 1 853 ? -0.318 -2.039 -5.154 1.00 86.25 853 THR A C 1
ATOM 6731 O O . THR A 1 853 ? -0.986 -1.911 -4.141 1.00 86.25 853 THR A O 1
ATOM 6734 N N . ASP A 1 854 ? 0.390 -3.140 -5.396 1.00 91.31 854 ASP A N 1
ATOM 6735 C CA . ASP A 1 854 ? 0.592 -4.251 -4.465 1.00 91.31 854 ASP A CA 1
ATOM 6736 C C . ASP A 1 854 ? 2.090 -4.537 -4.247 1.00 91.31 854 ASP A C 1
ATOM 6738 O O . ASP A 1 854 ? 2.483 -5.674 -3.979 1.00 91.31 854 ASP A O 1
ATOM 6742 N N . MET A 1 855 ? 2.935 -3.498 -4.353 1.00 90.44 855 MET A N 1
ATOM 6743 C CA . MET A 1 855 ? 4.373 -3.605 -4.084 1.00 90.44 855 MET A CA 1
ATOM 6744 C C . MET A 1 855 ? 4.647 -4.031 -2.635 1.00 90.44 855 MET A C 1
ATOM 6746 O O . MET A 1 855 ? 5.418 -4.962 -2.414 1.00 90.44 855 MET A O 1
ATOM 6750 N N . ASP A 1 856 ? 3.956 -3.441 -1.655 1.00 91.69 856 ASP A N 1
ATOM 6751 C CA . ASP A 1 856 ? 4.121 -3.807 -0.242 1.00 91.69 856 ASP A CA 1
ATOM 6752 C C . ASP A 1 856 ? 3.768 -5.281 0.028 1.00 91.69 856 ASP A C 1
ATOM 6754 O O . ASP A 1 856 ? 4.430 -5.955 0.818 1.00 91.69 856 ASP A O 1
ATOM 6758 N N . GLU A 1 857 ? 2.745 -5.821 -0.651 1.00 93.38 857 GLU A N 1
ATOM 6759 C CA . GLU A 1 857 ? 2.381 -7.244 -0.570 1.00 93.38 857 GLU A CA 1
ATOM 6760 C C . GLU A 1 857 ? 3.487 -8.141 -1.144 1.00 93.38 857 GLU A C 1
ATOM 6762 O O . GLU A 1 857 ? 3.819 -9.178 -0.561 1.00 93.38 857 GLU A O 1
ATOM 6767 N N . PHE A 1 858 ? 4.064 -7.737 -2.278 1.00 92.69 858 PHE A N 1
ATOM 6768 C CA . PHE A 1 858 ? 5.168 -8.441 -2.925 1.00 92.69 858 PHE A CA 1
ATOM 6769 C C . PHE A 1 858 ? 6.411 -8.474 -2.046 1.00 92.69 858 PHE A C 1
ATOM 6771 O O . PHE A 1 858 ? 7.003 -9.536 -1.844 1.00 92.69 858 PHE A O 1
ATOM 6778 N N . GLU A 1 859 ? 6.763 -7.343 -1.450 1.00 90.44 859 GLU A N 1
ATOM 6779 C CA . GLU A 1 859 ? 7.892 -7.248 -0.535 1.00 90.44 859 GLU A CA 1
ATOM 6780 C C . GLU A 1 859 ? 7.677 -8.060 0.740 1.00 90.44 859 GLU A C 1
ATOM 6782 O O . GLU A 1 859 ? 8.576 -8.791 1.165 1.00 90.44 859 GLU A O 1
ATOM 6787 N N . LEU A 1 860 ? 6.475 -7.998 1.320 1.00 90.81 860 LEU A N 1
ATOM 6788 C CA . LEU A 1 860 ? 6.093 -8.823 2.464 1.00 90.81 860 LEU A CA 1
ATOM 6789 C C . LEU A 1 860 ? 6.241 -10.322 2.179 1.00 90.81 860 LEU A C 1
ATOM 6791 O O . LEU A 1 860 ? 6.716 -11.053 3.052 1.00 90.81 860 LEU A O 1
ATOM 6795 N N . ASP A 1 861 ? 5.842 -10.790 0.991 1.00 91.75 861 ASP A N 1
ATOM 6796 C CA . ASP A 1 861 ? 6.016 -12.195 0.604 1.00 91.75 861 ASP A CA 1
ATOM 6797 C C . ASP A 1 861 ? 7.502 -12.533 0.401 1.00 91.75 861 ASP A C 1
ATOM 6799 O O . ASP A 1 861 ? 7.970 -13.570 0.874 1.00 91.75 861 ASP A O 1
ATOM 6803 N N . LEU A 1 862 ? 8.275 -11.647 -0.239 1.00 91.25 862 LEU A N 1
ATOM 6804 C CA . LEU A 1 862 ? 9.710 -11.844 -0.474 1.00 91.25 862 LEU A CA 1
ATOM 6805 C C . LEU A 1 862 ? 10.540 -11.940 0.808 1.00 91.25 862 LEU A C 1
ATOM 6807 O O . LEU A 1 862 ? 11.530 -12.673 0.820 1.00 91.25 862 LEU A O 1
ATOM 6811 N N . LEU A 1 863 ? 10.149 -11.264 1.893 1.00 88.50 863 LEU A N 1
ATOM 6812 C CA . LEU A 1 863 ? 10.844 -11.368 3.184 1.00 88.50 863 LEU A CA 1
ATOM 6813 C C . LEU A 1 863 ? 10.898 -12.805 3.729 1.00 88.50 863 LEU A C 1
ATOM 6815 O O . LEU A 1 863 ? 11.783 -13.111 4.524 1.00 88.50 863 LEU A O 1
ATOM 6819 N N . ALA A 1 864 ? 9.977 -13.683 3.320 1.00 86.00 864 ALA A N 1
ATOM 6820 C CA . ALA A 1 864 ? 9.950 -15.083 3.740 1.00 86.00 864 ALA A CA 1
ATOM 6821 C C . ALA A 1 864 ? 10.635 -16.048 2.750 1.00 86.00 864 ALA A C 1
ATOM 6823 O O . ALA A 1 864 ? 10.786 -17.231 3.058 1.00 86.00 864 ALA A O 1
ATOM 6824 N N . ASN A 1 865 ? 11.035 -15.584 1.562 1.00 88.75 865 ASN A N 1
ATOM 6825 C CA . ASN A 1 865 ? 11.441 -16.446 0.448 1.00 88.75 865 ASN A CA 1
ATOM 6826 C C . ASN A 1 865 ? 12.962 -16.433 0.225 1.00 88.75 865 ASN A C 1
ATOM 6828 O O . ASN A 1 865 ? 13.448 -15.867 -0.748 1.00 88.75 865 ASN A O 1
ATOM 6832 N N . ALA A 1 866 ? 13.716 -17.132 1.077 1.00 85.25 866 ALA A N 1
ATOM 6833 C CA . ALA A 1 866 ? 15.176 -17.262 0.933 1.00 85.25 866 ALA A CA 1
ATOM 6834 C C . ALA A 1 866 ? 15.629 -18.007 -0.346 1.00 85.25 866 ALA A C 1
ATOM 6836 O O . ALA A 1 866 ? 16.798 -17.983 -0.711 1.00 85.25 866 ALA A O 1
ATOM 6837 N N . TRP A 1 867 ? 14.708 -18.689 -1.029 1.00 89.94 867 TRP A N 1
ATOM 6838 C CA . TRP A 1 867 ? 14.948 -19.430 -2.272 1.00 89.94 867 TRP A CA 1
ATOM 6839 C C . TRP A 1 867 ? 14.808 -18.558 -3.536 1.00 89.94 867 TRP A C 1
ATOM 6841 O O . TRP A 1 867 ? 14.980 -19.065 -4.642 1.00 89.94 867 TRP A O 1
ATOM 6851 N N . ALA A 1 868 ? 14.476 -17.268 -3.406 1.00 92.75 868 ALA A N 1
ATOM 6852 C CA . ALA A 1 868 ? 14.258 -16.370 -4.537 1.00 92.75 868 ALA A CA 1
ATOM 6853 C C . ALA A 1 868 ? 15.129 -15.116 -4.436 1.00 92.75 868 ALA A C 1
ATOM 6855 O O . ALA A 1 868 ? 14.977 -14.330 -3.509 1.00 92.75 868 ALA A O 1
ATOM 6856 N N . HIS A 1 869 ? 15.979 -14.894 -5.436 1.00 92.75 869 HIS A N 1
ATOM 6857 C CA . HIS A 1 869 ? 16.729 -13.659 -5.632 1.00 92.75 869 HIS A CA 1
ATOM 6858 C C . HIS A 1 869 ? 16.057 -12.809 -6.712 1.00 92.75 869 HIS A C 1
ATOM 6860 O O . HIS A 1 869 ? 15.912 -13.242 -7.855 1.00 92.75 869 HIS A O 1
ATOM 6866 N N . VAL A 1 870 ? 15.663 -11.584 -6.369 1.00 94.06 870 VAL A N 1
ATOM 6867 C CA . VAL A 1 870 ? 14.972 -10.659 -7.274 1.00 94.06 870 VAL A CA 1
ATOM 6868 C C . VAL A 1 870 ? 15.865 -9.462 -7.568 1.00 94.06 870 VAL A C 1
ATOM 6870 O O . VAL A 1 870 ? 16.261 -8.728 -6.669 1.00 94.06 870 VAL A O 1
ATOM 6873 N N . THR A 1 871 ? 16.164 -9.242 -8.846 1.00 94.50 871 THR A N 1
ATOM 6874 C CA . THR A 1 871 ? 16.804 -8.020 -9.341 1.00 94.50 871 THR A CA 1
ATOM 6875 C C . THR A 1 871 ? 15.744 -7.141 -9.990 1.00 94.50 871 THR A C 1
ATOM 6877 O O . THR A 1 871 ? 15.176 -7.512 -11.015 1.00 94.50 871 THR A O 1
ATOM 6880 N N . ILE A 1 872 ? 15.471 -5.988 -9.388 1.00 94.69 872 ILE A N 1
ATOM 6881 C CA . ILE A 1 872 ? 14.470 -5.024 -9.843 1.00 94.69 872 ILE A CA 1
ATOM 6882 C C . ILE A 1 872 ? 15.156 -3.943 -10.676 1.00 94.69 872 ILE A C 1
ATOM 6884 O O . ILE A 1 872 ? 16.085 -3.283 -10.207 1.00 94.69 872 ILE A O 1
ATOM 6888 N N . PHE A 1 873 ? 14.669 -3.745 -11.895 1.00 96.19 873 PHE A N 1
ATOM 6889 C CA . PHE A 1 873 ? 15.006 -2.622 -12.752 1.00 96.19 873 PHE A CA 1
ATOM 6890 C C . PHE A 1 873 ? 13.842 -1.630 -12.795 1.00 96.19 873 PHE A C 1
ATOM 6892 O O . PHE A 1 873 ? 12.756 -1.970 -13.270 1.00 96.19 873 PHE A O 1
ATOM 6899 N N . LEU A 1 874 ? 14.080 -0.406 -12.320 1.00 95.56 874 LEU A N 1
ATOM 6900 C CA . LEU A 1 874 ? 13.101 0.680 -12.347 1.00 95.56 874 LEU A CA 1
ATOM 6901 C C . LEU A 1 874 ? 13.459 1.711 -13.421 1.00 95.56 874 LEU A C 1
ATOM 6903 O O . LEU A 1 874 ? 14.478 2.406 -13.331 1.00 95.56 874 LEU A O 1
ATOM 6907 N N . ILE A 1 875 ? 12.582 1.825 -14.415 1.00 94.38 875 ILE A N 1
ATOM 6908 C CA . ILE A 1 875 ? 12.670 2.771 -15.524 1.00 94.38 875 ILE A CA 1
ATOM 6909 C C . ILE A 1 875 ? 12.032 4.089 -15.090 1.00 94.38 875 ILE A C 1
ATOM 6911 O O . ILE A 1 875 ? 10.850 4.146 -14.769 1.00 94.38 875 ILE A O 1
ATOM 6915 N N . GLY A 1 876 ? 12.816 5.162 -15.099 1.00 91.81 876 GLY A N 1
ATOM 6916 C CA . GLY A 1 876 ? 12.378 6.469 -14.637 1.00 91.81 876 GLY A CA 1
ATOM 6917 C C . GLY A 1 876 ? 12.342 7.545 -15.709 1.00 91.81 876 GLY A C 1
ATOM 6918 O O . GLY A 1 876 ? 13.027 7.505 -16.735 1.00 91.81 876 GLY A O 1
ATOM 6919 N N . VAL A 1 877 ? 11.564 8.584 -15.427 1.00 90.50 877 VAL A N 1
ATOM 6920 C CA . VAL A 1 877 ? 11.553 9.805 -16.233 1.00 90.50 877 VAL A CA 1
ATOM 6921 C C . VAL A 1 877 ? 12.620 10.778 -15.741 1.00 90.50 877 VAL A C 1
ATOM 6923 O O . VAL A 1 877 ? 12.766 10.979 -14.533 1.00 90.50 877 VAL A O 1
ATOM 6926 N N . ASP A 1 878 ? 13.347 11.407 -16.668 1.00 88.69 878 ASP A N 1
ATOM 6927 C CA . ASP A 1 878 ? 14.368 12.400 -16.317 1.00 88.69 878 ASP A CA 1
ATOM 6928 C C . ASP A 1 878 ? 13.778 13.560 -15.498 1.00 88.69 878 ASP A C 1
ATOM 6930 O O . ASP A 1 878 ? 12.711 14.111 -15.808 1.00 88.69 878 ASP A O 1
ATOM 6934 N N . GLY A 1 879 ? 14.488 13.950 -14.440 1.00 87.00 879 GLY A N 1
ATOM 6935 C CA . GLY A 1 879 ? 14.074 15.036 -13.564 1.00 87.00 879 GLY A CA 1
ATOM 6936 C C . GLY A 1 879 ? 12.790 14.754 -12.774 1.00 87.00 879 GLY A C 1
ATOM 6937 O O . GLY A 1 879 ? 12.108 15.711 -12.411 1.00 87.00 879 GLY A O 1
ATOM 6938 N N . CYS A 1 880 ? 12.432 13.488 -12.521 1.00 90.81 880 CYS A N 1
ATOM 6939 C CA . CYS A 1 880 ? 11.214 13.100 -11.802 1.00 90.81 880 CYS A CA 1
ATOM 6940 C C . CYS A 1 880 ? 11.480 12.769 -10.315 1.00 90.81 880 CYS A C 1
ATOM 6942 O O . CYS A 1 880 ? 11.965 11.678 -10.009 1.00 90.81 880 CYS A O 1
ATOM 6944 N N . PRO A 1 881 ? 11.099 13.635 -9.350 1.00 91.00 881 PRO A N 1
ATOM 6945 C CA . PRO A 1 881 ? 11.241 13.323 -7.925 1.00 91.00 881 PRO A CA 1
ATOM 6946 C C . PRO A 1 881 ? 10.447 12.095 -7.473 1.00 91.00 881 PRO A C 1
ATOM 6948 O O . PRO A 1 881 ? 10.862 11.419 -6.539 1.00 91.00 881 PRO A O 1
ATOM 6951 N N . HIS A 1 882 ? 9.321 11.793 -8.128 1.00 88.81 882 HIS A N 1
ATOM 6952 C CA . HIS A 1 882 ? 8.496 10.633 -7.790 1.00 88.81 882 HIS A CA 1
ATOM 6953 C C . HIS A 1 882 ? 9.243 9.315 -8.030 1.00 88.81 882 HIS A C 1
ATOM 6955 O O . HIS A 1 882 ? 9.257 8.454 -7.156 1.00 88.81 882 HIS A O 1
ATOM 6961 N N . HIS A 1 883 ? 9.947 9.200 -9.163 1.00 91.81 883 HIS A N 1
ATOM 6962 C CA . HIS A 1 883 ? 10.824 8.061 -9.458 1.00 91.81 883 HIS A CA 1
ATOM 6963 C C . HIS A 1 883 ? 11.864 7.866 -8.355 1.00 91.81 883 HIS A C 1
ATOM 6965 O O . HIS A 1 883 ? 11.986 6.788 -7.785 1.00 91.81 883 HIS A O 1
ATOM 6971 N N . HIS A 1 884 ? 12.569 8.934 -7.979 1.00 93.50 884 HIS A N 1
ATOM 6972 C CA . HIS A 1 884 ? 13.610 8.838 -6.957 1.00 93.50 884 HIS A CA 1
ATOM 6973 C C . HIS A 1 884 ? 13.063 8.615 -5.538 1.00 93.50 884 HIS A C 1
ATOM 6975 O O . HIS A 1 884 ? 13.789 8.087 -4.694 1.00 93.50 884 HIS A O 1
ATOM 6981 N N . ARG A 1 885 ? 11.798 8.971 -5.261 1.00 91.75 885 ARG A N 1
ATOM 6982 C CA . ARG A 1 885 ? 11.101 8.585 -4.021 1.00 91.75 885 ARG A CA 1
ATOM 6983 C C . ARG A 1 885 ? 10.975 7.064 -3.949 1.00 91.75 885 ARG A C 1
ATOM 6985 O O . ARG A 1 885 ? 11.419 6.485 -2.961 1.00 91.75 885 ARG A O 1
ATOM 6992 N N . HIS A 1 886 ? 10.448 6.453 -5.009 1.00 90.38 886 HIS A N 1
ATOM 6993 C CA . HIS A 1 886 ? 10.277 5.005 -5.105 1.00 90.38 886 HIS A CA 1
ATOM 6994 C C . HIS A 1 886 ? 11.632 4.270 -5.159 1.00 90.38 886 HIS A C 1
ATOM 6996 O O . HIS A 1 886 ? 11.839 3.283 -4.464 1.00 90.38 886 HIS A O 1
ATOM 7002 N N . ALA A 1 887 ? 12.630 4.819 -5.858 1.00 92.38 887 ALA A N 1
ATOM 7003 C CA . ALA A 1 887 ? 13.990 4.273 -5.860 1.00 92.38 887 ALA A CA 1
ATOM 7004 C C . ALA A 1 887 ? 14.637 4.264 -4.461 1.00 92.38 887 ALA A C 1
ATOM 7006 O O . ALA A 1 887 ? 15.299 3.300 -4.083 1.00 92.38 887 ALA A O 1
ATOM 7007 N N . ASN A 1 888 ? 14.440 5.326 -3.667 1.00 91.56 888 ASN A N 1
ATOM 7008 C CA . ASN A 1 888 ? 14.916 5.370 -2.281 1.00 91.56 888 ASN A CA 1
ATOM 7009 C C . ASN A 1 888 ? 14.218 4.331 -1.397 1.00 91.56 888 ASN A C 1
ATOM 7011 O O . ASN A 1 888 ? 14.810 3.867 -0.426 1.00 91.56 888 ASN A O 1
ATOM 7015 N N . GLU A 1 889 ? 12.959 4.016 -1.680 1.00 87.06 889 GLU A N 1
ATOM 7016 C CA . GLU A 1 889 ? 12.226 2.950 -1.010 1.00 87.06 889 GLU A CA 1
ATOM 7017 C C . GLU A 1 889 ? 12.809 1.587 -1.346 1.00 87.06 889 GLU A C 1
ATOM 7019 O O . GLU A 1 889 ? 13.347 0.946 -0.441 1.00 87.06 889 GLU A O 1
ATOM 7024 N N . LEU A 1 890 ? 12.847 1.217 -2.628 1.00 89.12 890 LEU A N 1
ATOM 7025 C CA . LEU A 1 890 ? 13.416 -0.054 -3.090 1.00 89.12 890 LEU A CA 1
ATOM 7026 C C . LEU A 1 890 ? 14.859 -0.259 -2.607 1.00 89.12 890 LEU A C 1
ATOM 7028 O O . LEU A 1 890 ? 15.242 -1.368 -2.232 1.00 89.12 890 LEU A O 1
ATOM 7032 N N . GLN A 1 891 ? 15.652 0.814 -2.522 1.00 88.31 891 GLN A N 1
ATOM 7033 C CA . GLN A 1 891 ? 16.980 0.749 -1.918 1.00 88.31 891 GLN A CA 1
ATOM 7034 C C . GLN A 1 891 ? 16.936 0.360 -0.428 1.00 88.31 891 GLN A C 1
ATOM 7036 O O . GLN A 1 891 ? 17.684 -0.528 -0.020 1.00 88.31 891 GLN A O 1
ATOM 7041 N N . ARG A 1 892 ? 16.066 0.971 0.392 1.00 84.56 892 ARG A N 1
ATOM 7042 C CA . ARG A 1 892 ? 15.922 0.600 1.817 1.00 84.56 892 ARG A CA 1
ATOM 7043 C C . ARG A 1 892 ? 15.509 -0.861 1.980 1.00 84.56 892 ARG A C 1
ATOM 7045 O O . ARG A 1 892 ? 15.927 -1.506 2.944 1.00 84.56 892 ARG A O 1
ATOM 7052 N N . ILE A 1 893 ? 14.695 -1.372 1.062 1.00 79.81 893 ILE A N 1
ATOM 7053 C CA . ILE A 1 893 ? 14.227 -2.760 1.069 1.00 79.81 893 ILE A CA 1
ATOM 7054 C C . ILE A 1 893 ? 15.356 -3.717 0.696 1.00 79.81 893 ILE A C 1
ATOM 7056 O O . ILE A 1 893 ? 15.586 -4.670 1.437 1.00 79.81 893 ILE A O 1
ATOM 7060 N N . GLY A 1 894 ? 16.133 -3.431 -0.353 1.00 82.75 894 GLY A N 1
ATOM 7061 C CA . GLY A 1 894 ? 17.336 -4.210 -0.685 1.00 82.75 894 GLY A CA 1
ATOM 7062 C C . GLY A 1 894 ? 18.394 -4.181 0.428 1.00 82.75 894 GLY A C 1
ATOM 7063 O O . GLY A 1 894 ? 19.061 -5.172 0.708 1.00 82.75 894 GLY A O 1
ATOM 7064 N N . GLU A 1 895 ? 18.492 -3.075 1.170 1.00 83.00 895 GLU A N 1
ATOM 7065 C CA . GLU A 1 895 ? 19.316 -2.991 2.385 1.00 83.00 895 GLU A CA 1
ATOM 7066 C C . GLU A 1 895 ? 18.732 -3.787 3.571 1.00 83.00 895 GLU A C 1
ATOM 7068 O O . GLU A 1 895 ? 19.420 -4.005 4.571 1.00 83.00 895 GLU A O 1
ATOM 7073 N N . ALA A 1 896 ? 17.448 -4.161 3.537 1.00 80.00 896 ALA A N 1
ATOM 7074 C CA . ALA A 1 896 ? 16.803 -5.023 4.535 1.00 80.00 896 ALA A CA 1
ATOM 7075 C C . ALA A 1 896 ? 16.880 -6.505 4.149 1.00 80.00 896 ALA A C 1
ATOM 7077 O O . ALA A 1 896 ? 16.981 -7.372 5.018 1.00 80.00 896 ALA A O 1
ATOM 7078 N N . ASN A 1 897 ? 16.762 -6.803 2.861 1.00 83.56 897 ASN A N 1
ATOM 7079 C CA . ASN A 1 897 ? 16.662 -8.146 2.321 1.00 83.56 897 ASN A CA 1
ATOM 7080 C C . ASN A 1 897 ? 17.735 -8.343 1.248 1.00 83.56 897 ASN A C 1
ATOM 7082 O O . ASN A 1 897 ? 17.602 -7.838 0.138 1.00 83.56 897 ASN A O 1
ATOM 7086 N N . HIS A 1 898 ? 18.777 -9.111 1.574 1.00 83.38 898 HIS A N 1
ATOM 7087 C CA . HIS A 1 898 ? 19.904 -9.367 0.673 1.00 83.38 898 HIS A CA 1
ATOM 7088 C C . HIS A 1 898 ? 19.520 -10.132 -0.601 1.00 83.38 898 HIS A C 1
ATOM 7090 O O . HIS A 1 898 ? 20.257 -10.084 -1.584 1.00 83.38 898 HIS A O 1
ATOM 7096 N N . HIS A 1 899 ? 18.351 -10.775 -0.622 1.00 85.88 899 HIS A N 1
ATOM 7097 C CA . HIS A 1 899 ? 17.818 -11.425 -1.815 1.00 85.88 899 HIS A CA 1
ATOM 7098 C C . HIS A 1 899 ? 17.152 -10.441 -2.792 1.00 85.88 899 HIS A C 1
ATOM 7100 O O . HIS A 1 899 ? 16.766 -10.837 -3.889 1.00 85.88 899 HIS A O 1
ATOM 7106 N N . VAL A 1 900 ? 17.024 -9.158 -2.432 1.00 89.06 900 VAL A N 1
ATOM 7107 C CA . VAL A 1 900 ? 16.477 -8.111 -3.301 1.00 89.06 900 VAL A CA 1
ATOM 7108 C C . VAL A 1 900 ? 17.586 -7.146 -3.699 1.00 89.06 900 VAL A C 1
ATOM 7110 O O . VAL A 1 900 ? 18.208 -6.485 -2.872 1.00 89.06 900 VAL A O 1
ATOM 7113 N N . SER A 1 901 ? 17.817 -7.049 -5.001 1.00 89.94 901 SER A N 1
ATOM 7114 C CA . SER A 1 901 ? 18.743 -6.104 -5.612 1.00 89.94 901 SER A CA 1
ATOM 7115 C C . SER A 1 901 ? 17.991 -5.125 -6.498 1.00 89.94 901 SER A C 1
ATOM 7117 O O . SER A 1 901 ? 16.963 -5.457 -7.080 1.00 89.94 901 SER A O 1
ATOM 7119 N N . PHE A 1 902 ? 18.521 -3.913 -6.624 1.00 90.62 902 PHE A N 1
ATOM 7120 C CA . PHE A 1 902 ? 17.846 -2.825 -7.319 1.00 90.62 902 PHE A CA 1
ATOM 7121 C C . PHE A 1 902 ? 18.809 -2.027 -8.200 1.00 90.62 902 PHE A C 1
ATOM 7123 O O . PHE A 1 902 ? 19.949 -1.756 -7.801 1.00 90.62 902 PHE A O 1
ATOM 7130 N N . VAL A 1 903 ? 18.323 -1.647 -9.382 1.00 93.75 903 VAL A N 1
ATOM 7131 C CA . VAL A 1 903 ? 18.951 -0.713 -10.320 1.00 93.75 903 VAL A CA 1
ATOM 7132 C C . VAL A 1 903 ? 17.873 0.249 -10.818 1.00 93.75 903 VAL A C 1
ATOM 7134 O O . VAL A 1 903 ? 16.840 -0.191 -11.319 1.00 93.75 903 VAL A O 1
ATOM 7137 N N . ASP A 1 904 ? 18.119 1.555 -10.726 1.00 94.62 904 ASP A N 1
ATOM 7138 C CA . ASP A 1 904 ? 17.332 2.561 -11.433 1.00 94.62 904 ASP A CA 1
ATOM 7139 C C . ASP A 1 904 ? 18.121 3.251 -12.534 1.00 94.62 904 ASP A C 1
ATOM 7141 O O . ASP A 1 904 ? 19.335 3.425 -12.446 1.00 94.62 904 ASP A O 1
ATOM 7145 N N . ALA A 1 905 ? 17.397 3.688 -13.559 1.00 93.69 905 ALA A N 1
ATOM 7146 C CA . ALA A 1 905 ? 17.918 4.592 -14.567 1.00 93.69 905 ALA A CA 1
ATOM 7147 C C . ALA A 1 905 ? 16.811 5.521 -15.065 1.00 93.69 905 ALA A C 1
ATOM 7149 O O . ALA A 1 905 ? 15.636 5.153 -15.085 1.00 93.69 905 ALA A O 1
ATOM 7150 N N . VAL A 1 906 ? 17.185 6.738 -15.457 1.00 92.62 906 VAL A N 1
ATOM 7151 C CA . VAL A 1 906 ? 16.240 7.796 -15.838 1.00 92.62 906 VAL A CA 1
ATOM 7152 C C . VAL A 1 906 ? 16.544 8.362 -17.218 1.00 92.62 906 VAL A C 1
ATOM 7154 O O . VAL A 1 906 ? 17.702 8.456 -17.620 1.00 92.62 906 VAL A O 1
ATOM 7157 N N . GLY A 1 907 ? 15.516 8.819 -17.929 1.00 90.81 907 GLY A N 1
ATOM 7158 C CA . GLY A 1 907 ? 15.719 9.646 -19.118 1.00 90.81 907 GLY A CA 1
ATOM 7159 C C . GLY A 1 907 ? 16.369 8.927 -20.294 1.00 90.81 907 GLY A C 1
ATOM 7160 O O . GLY A 1 907 ? 16.112 7.751 -20.551 1.00 90.81 907 GLY A O 1
ATOM 7161 N N . ASN A 1 908 ? 17.219 9.660 -21.017 1.00 89.44 908 ASN A N 1
ATOM 7162 C CA . ASN A 1 908 ? 18.070 9.090 -22.055 1.00 89.44 908 ASN A CA 1
ATOM 7163 C C . ASN A 1 908 ? 19.227 8.335 -21.383 1.00 89.44 908 ASN A C 1
ATOM 7165 O O . ASN A 1 908 ? 20.302 8.894 -21.176 1.00 89.44 908 ASN A O 1
ATOM 7169 N N . MET A 1 909 ? 18.987 7.094 -20.969 1.00 91.56 909 MET A N 1
ATOM 7170 C CA . MET A 1 909 ? 19.965 6.283 -20.241 1.00 91.56 909 MET A CA 1
ATOM 7171 C C . MET A 1 909 ? 20.865 5.466 -21.186 1.00 91.56 909 MET A C 1
ATOM 7173 O O . MET A 1 909 ? 20.381 4.976 -22.208 1.00 91.56 909 MET A O 1
ATOM 7177 N N . PRO A 1 910 ? 22.147 5.251 -20.842 1.00 93.19 910 PRO A N 1
ATOM 7178 C CA . PRO A 1 910 ? 23.001 4.309 -21.557 1.00 93.19 910 PRO A CA 1
ATOM 7179 C C . PRO A 1 910 ? 22.620 2.870 -21.203 1.00 93.19 910 PRO A C 1
ATOM 7181 O O . PRO A 1 910 ? 22.808 2.417 -20.071 1.00 93.19 910 PRO A O 1
ATOM 7184 N N . GLU A 1 911 ? 22.113 2.127 -22.184 1.00 94.44 911 GLU A N 1
ATOM 7185 C CA . GLU A 1 911 ? 21.567 0.777 -21.978 1.00 94.44 911 GLU A CA 1
ATOM 7186 C C . GLU A 1 911 ? 22.642 -0.221 -21.535 1.00 94.44 911 GLU A C 1
ATOM 7188 O O . GLU A 1 911 ? 22.368 -1.149 -20.769 1.00 94.44 911 GLU A O 1
ATOM 7193 N N . ARG A 1 912 ? 23.889 -0.008 -21.974 1.00 94.62 912 ARG A N 1
ATOM 7194 C CA . ARG A 1 912 ? 25.047 -0.824 -21.580 1.00 94.62 912 ARG A CA 1
ATOM 7195 C C . ARG A 1 912 ? 25.365 -0.695 -20.093 1.00 94.62 912 ARG A C 1
ATOM 7197 O O . ARG A 1 912 ? 25.655 -1.700 -19.457 1.00 94.62 912 ARG A O 1
ATOM 7204 N N . LEU A 1 913 ? 25.271 0.516 -19.534 1.00 95.00 913 LEU A N 1
ATOM 7205 C CA . LEU A 1 913 ? 25.478 0.745 -18.098 1.00 95.00 913 LEU A CA 1
ATOM 7206 C C . LEU A 1 913 ? 24.437 -0.025 -17.284 1.00 95.00 913 LEU A C 1
ATOM 7208 O O . LEU A 1 913 ? 24.790 -0.745 -16.354 1.00 95.00 913 LEU A O 1
ATOM 7212 N N . VAL A 1 914 ? 23.165 0.103 -17.669 1.00 95.44 914 VAL A N 1
ATOM 7213 C CA . VAL A 1 914 ? 22.053 -0.584 -17.005 1.00 95.44 914 VAL A CA 1
ATOM 7214 C C . VAL A 1 914 ? 22.242 -2.095 -17.078 1.00 95.44 914 VAL A C 1
ATOM 7216 O O . VAL A 1 914 ? 22.220 -2.764 -16.050 1.00 95.44 914 VAL A O 1
ATOM 7219 N N . THR A 1 915 ? 22.493 -2.630 -18.274 1.00 95.94 915 THR A N 1
ATOM 7220 C CA . THR A 1 915 ? 22.678 -4.075 -18.480 1.00 95.94 915 THR A CA 1
ATOM 7221 C C . THR A 1 915 ? 23.840 -4.609 -17.643 1.00 95.94 915 THR A C 1
ATOM 7223 O O . THR A 1 915 ? 23.698 -5.642 -16.993 1.00 95.94 915 THR A O 1
ATOM 7226 N N . HIS A 1 916 ? 24.965 -3.892 -17.594 1.00 95.81 916 HIS A N 1
ATOM 7227 C CA . HIS A 1 916 ? 26.122 -4.294 -16.799 1.00 95.81 916 HIS A CA 1
ATOM 7228 C C . HIS A 1 916 ? 25.797 -4.357 -15.297 1.00 95.81 916 HIS A C 1
ATOM 7230 O O . HIS A 1 916 ? 26.097 -5.352 -14.640 1.00 95.81 916 HIS A O 1
ATOM 7236 N N . GLU A 1 917 ? 25.128 -3.337 -14.754 1.00 95.38 917 GLU A N 1
ATOM 7237 C CA . GLU A 1 917 ? 24.744 -3.308 -13.338 1.00 95.38 917 GLU A CA 1
ATOM 7238 C C . GLU A 1 917 ? 23.665 -4.346 -12.983 1.00 95.38 917 GLU A C 1
ATOM 7240 O O . GLU A 1 917 ? 23.661 -4.855 -11.854 1.00 95.38 917 GLU A O 1
ATOM 7245 N N . LEU A 1 918 ? 22.787 -4.692 -13.933 1.00 95.44 918 LEU A N 1
ATOM 7246 C CA . LEU A 1 918 ? 21.826 -5.789 -13.791 1.00 95.44 918 LEU A CA 1
ATOM 7247 C C . LEU A 1 918 ? 22.524 -7.149 -13.764 1.00 95.44 918 LEU A C 1
ATOM 7249 O O . LEU A 1 918 ? 22.201 -7.956 -12.897 1.00 95.44 918 LEU A O 1
ATOM 7253 N N . LEU A 1 919 ? 23.497 -7.397 -14.647 1.00 94.69 919 LEU A N 1
ATOM 7254 C CA . LEU A 1 919 ? 24.237 -8.664 -14.688 1.00 94.69 919 LEU A CA 1
ATOM 7255 C C . LEU A 1 919 ? 24.989 -8.928 -13.382 1.00 94.69 919 LEU A C 1
ATOM 7257 O O . LEU A 1 919 ? 24.862 -10.017 -12.835 1.00 94.69 919 LEU A O 1
ATOM 7261 N N . LYS A 1 920 ? 25.683 -7.927 -12.823 1.00 93.56 920 LYS A N 1
ATOM 7262 C CA . LYS A 1 920 ? 26.387 -8.069 -11.532 1.00 93.56 920 LYS A CA 1
ATOM 7263 C C . LYS A 1 920 ? 25.462 -8.558 -10.415 1.00 93.56 920 LYS A C 1
ATOM 7265 O O . LYS A 1 920 ? 25.762 -9.510 -9.699 1.00 93.56 920 LYS A O 1
ATOM 7270 N N . ARG A 1 921 ? 24.295 -7.918 -10.291 1.00 91.81 921 ARG A N 1
ATOM 7271 C CA . ARG A 1 921 ? 23.284 -8.237 -9.268 1.00 91.81 921 ARG A CA 1
ATOM 7272 C C . ARG A 1 921 ? 22.591 -9.565 -9.538 1.00 91.81 921 ARG A C 1
ATOM 7274 O O . ARG A 1 921 ? 22.387 -10.342 -8.610 1.00 91.81 921 ARG A O 1
ATOM 7281 N N . HIS A 1 922 ? 22.266 -9.834 -10.799 1.00 92.00 922 HIS A N 1
ATOM 7282 C CA . HIS A 1 922 ? 21.564 -11.046 -11.188 1.00 92.00 922 HIS A CA 1
ATOM 7283 C C . HIS A 1 922 ? 22.454 -12.285 -11.097 1.00 92.00 922 HIS A C 1
ATOM 7285 O O . HIS A 1 922 ? 21.963 -13.323 -10.679 1.00 92.00 922 HIS A O 1
ATOM 7291 N N . LEU A 1 923 ? 23.744 -12.192 -11.435 1.00 91.62 923 LEU A N 1
ATOM 7292 C CA . LEU A 1 923 ? 24.702 -13.301 -11.348 1.00 91.62 923 LEU A CA 1
ATOM 7293 C C . LEU A 1 923 ? 25.327 -13.444 -9.952 1.00 91.62 923 LEU A C 1
ATOM 7295 O O . LEU A 1 923 ? 25.834 -14.506 -9.605 1.00 91.62 923 LEU A O 1
ATOM 7299 N N . GLY A 1 924 ? 25.273 -12.405 -9.117 1.00 90.06 924 GLY A N 1
ATOM 7300 C CA . GLY A 1 924 ? 25.799 -12.455 -7.751 1.00 90.06 924 GLY A CA 1
ATOM 7301 C C . GLY A 1 924 ? 27.327 -12.371 -7.656 1.00 90.06 924 GLY A C 1
ATOM 7302 O O . GLY A 1 924 ? 27.884 -12.706 -6.612 1.00 90.06 924 GLY A O 1
ATOM 7303 N N . TYR A 1 925 ? 28.015 -11.891 -8.696 1.00 91.06 925 TYR A N 1
ATOM 7304 C CA . TYR A 1 925 ? 29.451 -11.595 -8.662 1.00 91.06 925 TYR A CA 1
ATOM 7305 C C . TYR A 1 925 ? 29.785 -10.305 -9.429 1.00 91.06 925 TYR A C 1
ATOM 7307 O O . TYR A 1 925 ? 28.993 -9.813 -10.232 1.00 91.06 925 TYR A O 1
ATOM 7315 N N . GLU A 1 926 ? 30.968 -9.736 -9.169 1.00 91.12 926 GLU A N 1
ATOM 7316 C CA . GLU A 1 926 ? 31.424 -8.535 -9.879 1.00 91.12 926 GLU A CA 1
ATOM 7317 C C . GLU A 1 926 ? 31.877 -8.899 -11.298 1.00 91.12 926 GLU A C 1
ATOM 7319 O O . GLU A 1 926 ? 32.990 -9.384 -11.496 1.00 91.12 926 GLU A O 1
ATOM 7324 N N . VAL A 1 927 ? 31.014 -8.643 -12.280 1.00 93.25 927 VAL A N 1
ATOM 7325 C CA . VAL A 1 927 ? 31.337 -8.731 -13.709 1.00 93.25 927 VAL A CA 1
ATOM 7326 C C . VAL A 1 927 ? 32.294 -7.593 -14.064 1.00 93.25 927 VAL A C 1
ATOM 7328 O O . VAL A 1 927 ? 32.011 -6.419 -13.804 1.00 93.25 927 VAL A O 1
ATOM 7331 N N . SER A 1 928 ? 33.454 -7.922 -14.632 1.00 94.56 928 SER A N 1
ATOM 7332 C CA . SER A 1 928 ? 34.419 -6.898 -15.056 1.00 94.56 928 SER A CA 1
ATOM 7333 C C . SER A 1 928 ? 33.987 -6.234 -16.368 1.00 94.56 928 SER A C 1
ATOM 7335 O O . SER A 1 928 ? 33.285 -6.832 -17.176 1.00 94.56 928 SER A O 1
ATOM 7337 N N . MET A 1 929 ? 34.462 -5.014 -16.653 1.00 94.06 929 MET A N 1
ATOM 7338 C CA . MET A 1 929 ? 34.144 -4.360 -17.934 1.00 94.06 929 MET A CA 1
ATOM 7339 C C . MET A 1 929 ? 34.652 -5.159 -19.150 1.00 94.06 929 MET A C 1
ATOM 7341 O O . MET A 1 929 ? 34.022 -5.127 -20.201 1.00 94.06 929 MET A O 1
ATOM 7345 N N . ALA A 1 930 ? 35.779 -5.870 -19.021 1.00 94.38 930 ALA A N 1
ATOM 7346 C CA . ALA A 1 930 ? 36.310 -6.715 -20.093 1.00 94.38 930 ALA A CA 1
ATOM 7347 C C . ALA A 1 930 ? 35.388 -7.913 -20.362 1.00 94.38 930 ALA A C 1
ATOM 7349 O O . ALA A 1 930 ? 34.983 -8.131 -21.498 1.00 94.38 930 ALA A O 1
ATOM 7350 N N . GLU A 1 931 ? 34.987 -8.610 -19.301 1.00 95.31 931 GLU A N 1
ATOM 7351 C CA . GLU A 1 931 ? 34.028 -9.715 -19.366 1.00 95.31 931 GLU A CA 1
ATOM 7352 C C . GLU A 1 931 ? 32.674 -9.255 -19.916 1.00 95.31 931 GLU A C 1
ATOM 7354 O O . GLU A 1 931 ? 32.113 -9.893 -20.798 1.00 95.31 931 GLU A O 1
ATOM 7359 N N . PHE A 1 932 ? 32.168 -8.100 -19.476 1.00 95.19 932 PHE A N 1
ATOM 7360 C CA . PHE A 1 932 ? 30.922 -7.542 -19.997 1.00 95.19 932 PHE A CA 1
ATOM 7361 C C . PHE A 1 932 ? 30.976 -7.307 -21.516 1.00 95.19 932 PHE A C 1
ATOM 7363 O O . PHE A 1 932 ? 30.011 -7.600 -22.216 1.00 95.19 932 PHE A O 1
ATOM 7370 N N . VAL A 1 933 ? 32.106 -6.822 -22.043 1.00 92.50 933 VAL A N 1
ATOM 7371 C CA . VAL A 1 933 ? 32.305 -6.633 -23.493 1.00 92.50 933 VAL A CA 1
ATOM 7372 C C . VAL A 1 933 ? 32.337 -7.965 -24.252 1.00 92.50 933 VAL A C 1
ATOM 7374 O O . VAL A 1 933 ? 31.905 -8.012 -25.406 1.00 92.50 933 VAL A O 1
ATOM 7377 N N . GLU A 1 934 ? 32.825 -9.039 -23.628 1.00 92.00 934 GLU A N 1
ATOM 7378 C CA . GLU A 1 934 ? 32.770 -10.396 -24.188 1.00 92.00 934 GLU A CA 1
ATOM 7379 C C . GLU A 1 934 ? 31.337 -10.944 -24.176 1.00 92.00 934 GLU A C 1
ATOM 7381 O O . GLU A 1 934 ? 30.868 -11.456 -25.192 1.00 92.00 934 GLU A O 1
ATOM 7386 N N . LEU A 1 935 ? 30.608 -10.761 -23.070 1.00 92.19 935 LEU A N 1
ATOM 7387 C CA . LEU A 1 935 ? 29.207 -11.167 -22.940 1.00 92.19 935 LEU A CA 1
ATOM 7388 C C . LEU A 1 935 ? 28.278 -10.399 -23.888 1.00 92.19 935 LEU A C 1
ATOM 7390 O O . LEU A 1 935 ? 27.266 -10.941 -24.313 1.00 92.19 935 LEU A O 1
ATOM 7394 N N . GLU A 1 936 ? 28.597 -9.158 -24.245 1.00 87.44 936 GLU A N 1
ATOM 7395 C CA . GLU A 1 936 ? 27.792 -8.348 -25.168 1.00 87.44 936 GLU A CA 1
ATOM 7396 C C . GLU A 1 936 ? 27.963 -8.755 -26.645 1.00 87.44 936 GLU A C 1
ATOM 7398 O O . GLU A 1 936 ? 27.198 -8.303 -27.501 1.00 87.44 936 GLU A O 1
ATOM 7403 N N . GLN A 1 937 ? 28.948 -9.599 -26.978 1.00 84.00 937 GLN A N 1
ATOM 7404 C CA . GLN A 1 937 ? 29.119 -10.058 -28.357 1.00 84.00 937 GLN A CA 1
ATOM 7405 C C . GLN A 1 937 ? 27.862 -10.799 -28.836 1.00 84.00 937 GLN A C 1
ATOM 7407 O O . GLN A 1 937 ? 27.250 -11.533 -28.063 1.00 84.00 937 GLN A O 1
ATOM 7412 N N . PRO A 1 938 ? 27.456 -10.665 -30.110 1.00 71.44 938 PRO A N 1
ATOM 7413 C CA . PRO A 1 938 ? 26.348 -11.453 -30.630 1.00 71.44 938 PRO A CA 1
ATOM 7414 C C . PRO A 1 938 ? 26.619 -12.948 -30.398 1.00 71.44 938 PRO A C 1
ATOM 7416 O O . PRO A 1 938 ? 27.729 -13.399 -30.704 1.00 71.44 938 PRO A O 1
ATOM 7419 N N . PRO A 1 939 ? 25.652 -13.724 -29.875 1.00 67.75 939 PRO A N 1
ATOM 7420 C CA . PRO A 1 939 ? 25.844 -15.155 -29.684 1.00 67.75 939 PRO A CA 1
ATOM 7421 C C . PRO A 1 939 ? 26.225 -15.808 -31.014 1.00 67.75 939 PRO A C 1
ATOM 7423 O O . PRO A 1 939 ? 25.711 -15.430 -32.071 1.00 67.75 939 PRO A O 1
ATOM 7426 N N . ALA A 1 940 ? 27.159 -16.763 -30.973 1.00 62.62 940 ALA A N 1
ATOM 7427 C CA . ALA A 1 940 ? 27.640 -17.435 -32.175 1.00 62.62 940 ALA A CA 1
ATOM 7428 C C . ALA A 1 940 ? 26.446 -17.997 -32.961 1.00 62.62 940 ALA A C 1
ATOM 7430 O O . ALA A 1 940 ? 25.676 -18.796 -32.422 1.00 62.62 940 ALA A O 1
ATOM 7431 N N . TYR A 1 941 ? 26.298 -17.574 -34.224 1.00 51.25 941 TYR A N 1
ATOM 7432 C CA . TYR A 1 941 ? 25.306 -18.120 -35.147 1.00 51.25 941 TYR A CA 1
ATOM 7433 C C . TYR A 1 941 ? 25.601 -19.609 -35.330 1.00 51.25 941 TYR A C 1
ATOM 7435 O O . TYR A 1 941 ? 26.416 -20.008 -36.158 1.00 51.25 941 TYR A O 1
ATOM 7443 N N . THR A 1 942 ? 24.977 -20.436 -34.504 1.00 49.94 942 THR A N 1
ATOM 7444 C CA . THR A 1 942 ? 24.913 -21.869 -34.728 1.00 49.94 942 THR A CA 1
ATOM 7445 C C . THR A 1 942 ? 23.751 -22.069 -35.683 1.00 49.94 942 THR A C 1
ATOM 7447 O O . THR A 1 942 ? 22.594 -21.876 -35.314 1.00 49.94 942 THR A O 1
ATOM 7450 N N . GLU A 1 943 ? 24.077 -22.348 -36.946 1.00 36.84 943 GLU A N 1
ATOM 7451 C CA . GLU A 1 943 ? 23.112 -22.898 -37.894 1.00 36.84 943 GLU A CA 1
ATOM 7452 C C . GLU A 1 943 ? 22.514 -24.156 -37.248 1.00 36.84 943 GLU A C 1
ATOM 7454 O O . GLU A 1 943 ? 23.250 -25.085 -36.905 1.00 36.84 943 GLU A O 1
ATOM 7459 N N . VAL A 1 944 ? 21.202 -24.139 -37.000 1.00 35.66 944 VAL A N 1
ATOM 7460 C CA . VAL A 1 944 ? 20.429 -25.316 -36.577 1.00 35.66 944 VAL A CA 1
ATOM 7461 C C . VAL A 1 944 ? 19.764 -25.918 -37.797 1.00 35.66 944 VAL A C 1
ATOM 7463 O O . VAL A 1 944 ? 19.108 -25.142 -38.532 1.00 35.66 944 VAL A O 1
#

Radius of gyration: 39.01 Å; Cα contacts (8 Å, |Δi|>4): 1185; chains: 1; bounding box: 103×84×128 Å

pLDDT: mean 77.66, std 21.29, range [23.33, 98.25]

InterPro domains:
  IPR002035 von Willebrand factor, type A [PS50234] (710-918)
  IPR036465 von Willebrand factor A-like domain superfamily [G3DSA:3.40.50.410] (710-920)
  IPR036465 von Willebrand factor A-like domain superfamily [SSF53300] (710-902)

Foldseek 3Di:
DPPPCVVQLLLVLLVQLVVQLVCCCVDPDNDLDRDPSNVVSLVRSVVSLVVCVVDQNDLSCLQVNLSSLVSNLVSLVSNQRPPVPDADHPPVGDDDPSPPVSLVSLQVSVVSCVVSVCCDPPHPCVVLNLLVVLLPDDFDQFFCPLFPPVLCVLQVTGRGDGVVRGVCRQLRSLVSLLVPDPQFDVSNNNSSVSSNSNSCDDSLVVCSSVVPQSSLVHPDPVVSVCVCVVCVCPPPDDDDDDDDDDDDDDDDDDDDDDDDDDDDDPDDDDDPDPQDFADLQNVLQVVCQVCQLVLLVLQVVLCVVLVPPDSLDGFDDPDPGDDDDSSVVSLVVVLVCVVSLVSNCVLQDFPPDDFAFPNPDPPPDPDGPQPCPVQAFDQFDGPPDDDDPDPRTGDGDQVSVVRRLVSQVVVLVVQLVVLVVVLLVVWQPDWLVCLVVLLVLLVVLVVVVVVPDDDDDDDDDDDDDDDDYDDDDDDDDDDDDDDDDDDDDDDDDDDDDDDDDPDPDVVVVVVVVPPDDPSNVVSVVSVVSSVVSPVLVVLQVVLCCSQQVDPVSVVQLCLLCVLLQNNVVLVCCVGGVSSQNSQCSNVVLRHADWLVVLLRSGGQFLRADDSSRRNAENHSSGRQDGGNLRVSLQVSLQRGPPDDHRPDDDHLLRLLVVLVVLLVQFAADDPLLDDCPQPLNVQFDDDHFFGWRADPPDDQDDDFDDPLEAEAEEEEQAQQQADQDWAFDDDNSGGPDIDGARTDRNVVLVLRLLLQLQLLVCLVNVDQFAHWYWYDASAIDTLGGDHNPCSVVSSVVRHHHHHARVSRRVSVLVVVLCVVVVVQWDADPTNGIDGHPPRAAYQYEYEEAADHSCVSSVLSNVSSCPRYAYEYEYEEERPHSRSSSVVVVQVVSCVSPVSYHYDYTYRSHSSLSRSQSSCCRRRSHRQDSVNSVVSSPGPPPDDD

Organism: Cordyceps fumosorosea (strain ARSEF 2679) (NCBI:txid1081104)

Sequence (944 aa):
MKANVGKHPCLMHGMLAVAAAHDRYLGLTPSSRRTLRELSHWSQCTILFAKMLRGTIKEEFKDACWATASTLGILSFASTNVDLAARDPWPLGPADSSDLEWLRLGAGKMKLWQLLDPLRPQSACQPMHRVLRRISEPLPERGADGIPRDLAECCGMDASSTADSNAYHNIAHGLAQLDGYDGHDGQKGYGSALRVSGHMSGAFEARLREKDVVALGSNTVEAAVTAYYDNPDKYSSPAVTSDKKSSKALQDVGPKGGDVLPTYQLAQRSQPMIHNHTNVVIQAAHVRAQDEQDMQTMLQTVQFQFKLYNPDLEPEHEFEGYCDCLVHQYQRRKWDRRGVQTMWSKAVMYPGEKAYDNCYTTQVNIFSSNPYRYNVTSPYIGRDYMFAGSWTPPRPRAYLYTQYVRDTIALNAHLNAKAQADIDAQEPPVSIWQVDELAKAASNLSLENNGARVKPPDNTQCSSEKTTNAEKTVNTEKATDGEKNVGSSGSQTPPMVGSSSAGNRQSWFKKIVARKTPEQKEARRLEKLSASCGTLRNAILQEEHGRWPTQEWRRLVAEYQAHVGMTRKIAELRERYPIQYLQLLRAGYFEPIPVAWADQASNPLKFRIEGMEGWRGITPTWRGFEDTAEERLYWVLNHREGMTGPRLKPDMISALNMARQRMACAVEPPPQYFSQTDTCHLQHTSAGYSKQVMAPPFRAFDAPETAADDTMILLDTSGSMDFDPVRPNYSEYLITGYSRSTQPKNRDVAKAIIRRFVDAMTNHSHSGRGYQLVTFANHASYMGVVNHQNLDSVWRQVQFGGGTRVMTGWQRVKRLHFERHRASATHHPVFGWQAGPGTPTLRLLLLLDGEATDMDEFELDLLANAWAHVTIFLIGVDGCPHHHRHANELQRIGEANHHVSFVDAVGNMPERLVTHELLKRHLGYEVSMAEFVELEQPPAYTEV

Nearest PDB structures (foldseek):
  5mif-assembly2_D  TM=2.784E-01  e=1.093E+00  Tuber melanosporum Mel28
  5mif-assembly1_C  TM=2.477E-01  e=9.510E-01  Tuber melanosporum Mel28
  5mif-assembly2_B  TM=2.379E-01  e=9.079E-01  Tuber melanosporum Mel28